Protein AF-0000000085047368 (afdb_homodimer)

Structure (mmCIF, N/CA/C/O backbone):
data_AF-0000000085047368-model_v1
#
loop_
_entity.id
_entity.type
_entity.pdbx_description
1 polymer Aminotransferase
#
loop_
_atom_site.group_PDB
_atom_site.id
_atom_site.type_symbol
_atom_site.label_atom_id
_atom_site.label_alt_id
_atom_site.label_comp_id
_atom_site.label_asym_id
_atom_site.label_entity_id
_atom_site.label_seq_id
_atom_site.pdbx_PDB_ins_code
_atom_site.Cartn_x
_atom_site.Cartn_y
_atom_site.Cartn_z
_atom_site.occupancy
_atom_site.B_iso_or_equiv
_atom_site.auth_seq_id
_atom_site.auth_comp_id
_atom_site.auth_asym_id
_atom_site.auth_atom_id
_atom_site.pdbx_PDB_model_num
ATOM 1 N N . MET A 1 1 ? -20.859 9.5 -13.32 1 80.94 1 MET A N 1
ATOM 2 C CA . MET A 1 1 ? -19.422 9.648 -13.117 1 80.94 1 MET A CA 1
ATOM 3 C C . MET A 1 1 ? -18.641 8.758 -14.078 1 80.94 1 MET A C 1
ATOM 5 O O . MET A 1 1 ? -19.016 7.613 -14.32 1 80.94 1 MET A O 1
ATOM 9 N N . LYS A 1 2 ? -17.719 9.336 -14.758 1 90.56 2 LYS A N 1
ATOM 10 C CA . LYS A 1 2 ? -16.875 8.586 -15.68 1 90.56 2 LYS A CA 1
ATOM 11 C C . LYS A 1 2 ? -15.555 8.203 -15.016 1 90.56 2 LYS A C 1
ATOM 13 O O . LYS A 1 2 ? -14.836 9.055 -14.492 1 90.56 2 LYS A O 1
ATOM 18 N N . LEU A 1 3 ? -15.25 6.84 -14.969 1 94.88 3 LEU A N 1
ATOM 19 C CA . LEU A 1 3 ? -14.023 6.32 -14.375 1 94.88 3 LEU A CA 1
ATOM 20 C C . LEU A 1 3 ? -12.844 6.461 -15.336 1 94.88 3 LEU A C 1
ATOM 22 O O . LEU A 1 3 ? -13.039 6.602 -16.547 1 94.88 3 LEU A O 1
ATOM 26 N N . ALA A 1 4 ? -11.68 6.453 -14.789 1 95.88 4 ALA A N 1
ATOM 27 C CA . ALA A 1 4 ? -10.453 6.543 -15.578 1 95.88 4 ALA A CA 1
ATOM 28 C C . ALA A 1 4 ? -10.328 5.352 -16.531 1 95.88 4 ALA A C 1
ATOM 30 O O . ALA A 1 4 ? -10.727 4.238 -16.188 1 95.88 4 ALA A O 1
ATOM 31 N N . GLN A 1 5 ? -9.656 5.547 -17.641 1 92.38 5 GLN A N 1
ATOM 32 C CA . GLN A 1 5 ? -9.469 4.52 -18.656 1 92.38 5 GLN A CA 1
ATOM 33 C C . GLN A 1 5 ? -8.625 3.367 -18.109 1 92.38 5 GLN A C 1
ATOM 35 O O . GLN A 1 5 ? -8.883 2.203 -18.438 1 92.38 5 GLN A O 1
ATOM 40 N N . ARG A 1 6 ? -7.66 3.645 -17.312 1 91.88 6 ARG A N 1
ATOM 41 C CA . ARG A 1 6 ? -6.703 2.641 -16.859 1 91.88 6 ARG A CA 1
ATOM 42 C C . ARG A 1 6 ? -7.383 1.595 -15.984 1 91.88 6 ARG A C 1
ATOM 44 O O . ARG A 1 6 ? -6.938 0.448 -15.914 1 91.88 6 ARG A O 1
ATOM 51 N N . VAL A 1 7 ? -8.469 1.941 -15.281 1 90.38 7 VAL A N 1
ATOM 52 C CA . VAL A 1 7 ? -9.117 0.972 -14.406 1 90.38 7 VAL A CA 1
ATOM 53 C C . VAL A 1 7 ? -10.227 0.249 -15.164 1 90.38 7 VAL A C 1
ATOM 55 O O . VAL A 1 7 ? -10.656 -0.836 -14.766 1 90.38 7 VAL A O 1
ATOM 58 N N . SER A 1 8 ? -10.688 0.859 -16.188 1 86.69 8 SER A N 1
ATOM 59 C CA . SER A 1 8 ? -11.711 0.231 -17.016 1 86.69 8 SER A CA 1
ATOM 60 C C . SER A 1 8 ? -11.148 -0.942 -17.812 1 86.69 8 SER A C 1
ATOM 62 O O . SER A 1 8 ? -11.891 -1.846 -18.203 1 86.69 8 SER A O 1
ATOM 64 N N . ALA A 1 9 ? -9.867 -0.998 -17.906 1 81.81 9 ALA A N 1
ATOM 65 C CA . ALA A 1 9 ? -9.211 -2.023 -18.703 1 81.81 9 ALA A CA 1
ATOM 66 C C . ALA A 1 9 ? -8.773 -3.201 -17.844 1 81.81 9 ALA A C 1
ATOM 68 O O . ALA A 1 9 ? -8.289 -4.215 -18.359 1 81.81 9 ALA A O 1
ATOM 69 N N . LEU A 1 10 ? -9.023 -3.121 -16.594 1 87.44 10 LEU A N 1
ATOM 70 C CA . LEU A 1 10 ? -8.531 -4.152 -15.688 1 87.44 10 LEU A CA 1
ATOM 71 C C . LEU A 1 10 ? -9.43 -5.387 -15.727 1 87.44 10 LEU A C 1
ATOM 73 O O . LEU A 1 10 ? -10.648 -5.266 -15.828 1 87.44 10 LEU A O 1
ATOM 77 N N . THR A 1 11 ? -8.742 -6.516 -15.758 1 83.81 11 THR A N 1
ATOM 78 C CA . THR A 1 11 ? -9.438 -7.781 -15.547 1 83.81 11 THR A CA 1
ATOM 79 C C . THR A 1 11 ? -9.344 -8.219 -14.094 1 83.81 11 THR A C 1
ATOM 81 O O . THR A 1 11 ? -8.258 -8.227 -13.508 1 83.81 11 THR A O 1
ATOM 84 N N . PRO A 1 12 ? -10.492 -8.547 -13.586 1 80.81 12 PRO A N 1
ATOM 85 C CA . PRO A 1 12 ? -10.43 -9.031 -12.203 1 80.81 12 PRO A CA 1
ATOM 86 C C . PRO A 1 12 ? -9.531 -10.258 -12.062 1 80.81 12 PRO A C 1
ATOM 88 O O . PRO A 1 12 ? -9.414 -11.062 -12.992 1 80.81 12 PRO A O 1
ATOM 91 N N . SER A 1 13 ? -8.945 -10.391 -10.914 1 81.88 13 SER A N 1
ATOM 92 C CA . SER A 1 13 ? -8.07 -11.523 -10.656 1 81.88 13 SER A CA 1
ATOM 93 C C . SER A 1 13 ? -8.844 -12.836 -10.656 1 81.88 13 SER A C 1
ATOM 95 O O . SER A 1 13 ? -9.727 -13.047 -9.828 1 81.88 13 SER A O 1
ATOM 97 N N . THR A 1 14 ? -8.445 -13.703 -11.477 1 82.38 14 THR A N 1
ATOM 98 C CA . THR A 1 14 ? -9.102 -15 -11.594 1 82.38 14 THR A CA 1
ATOM 99 C C . THR A 1 14 ? -8.898 -15.82 -10.32 1 82.38 14 THR A C 1
ATOM 101 O O . THR A 1 14 ? -9.812 -16.516 -9.875 1 82.38 14 THR A O 1
ATOM 104 N N . THR A 1 15 ? -7.758 -15.719 -9.758 1 83.69 15 THR A N 1
ATOM 105 C CA . THR A 1 15 ? -7.438 -16.469 -8.547 1 83.69 15 THR A CA 1
ATOM 106 C C . THR A 1 15 ? -8.289 -16 -7.375 1 83.69 15 THR A C 1
ATOM 108 O O . THR A 1 15 ? -8.859 -16.828 -6.648 1 83.69 15 THR A O 1
ATOM 111 N N . LEU A 1 16 ? -8.406 -14.75 -7.316 1 75.19 16 LEU A N 1
ATOM 112 C CA . LEU A 1 16 ? -9.188 -14.211 -6.211 1 75.19 16 LEU A CA 1
ATOM 113 C C . LEU A 1 16 ? -10.672 -14.492 -6.398 1 75.19 16 LEU A C 1
ATOM 115 O O . LEU A 1 16 ? -11.375 -14.781 -5.434 1 75.19 16 LEU A O 1
ATOM 119 N N . ALA A 1 17 ? -11.117 -14.516 -7.633 1 75.19 17 ALA A N 1
ATOM 120 C CA . ALA A 1 17 ? -12.516 -14.797 -7.949 1 75.19 17 ALA A CA 1
ATOM 121 C C . ALA A 1 17 ? -12.891 -16.234 -7.594 1 75.19 17 ALA A C 1
ATOM 123 O O . ALA A 1 17 ? -13.953 -16.484 -7.016 1 75.19 17 ALA A O 1
ATOM 124 N N . ILE A 1 18 ? -12.016 -17.109 -7.832 1 81.88 18 ILE A N 1
ATOM 125 C CA . ILE A 1 18 ? -12.266 -18.516 -7.582 1 81.88 18 ILE A CA 1
ATOM 126 C C . ILE A 1 18 ? -12.234 -18.797 -6.082 1 81.88 18 ILE A C 1
ATOM 128 O O . ILE A 1 18 ? -13.047 -19.562 -5.562 1 81.88 18 ILE A O 1
ATOM 132 N N . THR A 1 19 ? -11.273 -18.125 -5.461 1 81.19 19 THR A N 1
ATOM 133 C CA . THR A 1 19 ? -11.156 -18.281 -4.016 1 81.19 19 THR A CA 1
ATOM 134 C C . THR A 1 19 ? -12.391 -17.734 -3.311 1 81.19 19 THR A C 1
ATOM 136 O O . THR A 1 19 ? -12.906 -18.344 -2.377 1 81.19 19 THR A O 1
ATOM 139 N N . ALA A 1 20 ? -12.859 -16.625 -3.777 1 74.25 20 ALA A N 1
ATOM 140 C CA . ALA A 1 20 ? -14.062 -16.016 -3.211 1 74.25 20 ALA A CA 1
ATOM 141 C C . ALA A 1 20 ? -15.281 -16.906 -3.445 1 74.25 20 ALA A C 1
ATOM 143 O O . ALA A 1 20 ? -16.109 -17.078 -2.551 1 74.25 20 ALA A O 1
ATOM 144 N N . LYS A 1 21 ? -15.367 -17.453 -4.602 1 82.94 21 LYS A N 1
ATOM 145 C CA . LYS A 1 21 ? -16.484 -18.344 -4.941 1 82.94 21 LYS A CA 1
ATOM 146 C C . LYS A 1 21 ? -16.469 -19.594 -4.078 1 82.94 21 LYS A C 1
ATOM 148 O O . LYS A 1 21 ? -17.516 -20.047 -3.6 1 82.94 21 LYS A O 1
ATOM 153 N N . ALA A 1 22 ? -15.312 -20.156 -3.908 1 88.56 22 ALA A N 1
ATOM 154 C CA . ALA A 1 22 ? -15.164 -21.344 -3.064 1 88.56 22 ALA A CA 1
ATOM 155 C C . ALA A 1 22 ? -15.594 -21.047 -1.631 1 88.56 22 ALA A C 1
ATOM 157 O O . ALA A 1 22 ? -16.297 -21.859 -1.007 1 88.56 22 ALA A O 1
ATOM 158 N N . LYS A 1 23 ? -15.227 -19.953 -1.123 1 82.31 23 LYS A N 1
ATOM 159 C CA . LYS A 1 23 ? -15.594 -19.547 0.233 1 82.31 23 LYS A CA 1
ATOM 160 C C . LYS A 1 23 ? -17.094 -19.344 0.363 1 82.31 23 LYS A C 1
ATOM 162 O O . LYS A 1 23 ? -17.703 -19.75 1.361 1 82.31 23 LYS A O 1
ATOM 167 N N . GLU A 1 24 ? -17.656 -18.719 -0.62 1 84.44 24 GLU A N 1
ATOM 168 C CA . GLU A 1 24 ? -19.094 -18.516 -0.644 1 84.44 24 GLU A CA 1
ATOM 169 C C . GLU A 1 24 ? -19.844 -19.844 -0.607 1 84.44 24 GLU A C 1
ATOM 171 O O . GLU A 1 24 ? -20.828 -20 0.126 1 84.44 24 GLU A O 1
ATOM 176 N N . LEU A 1 25 ? -19.453 -20.781 -1.357 1 91.38 25 LEU A N 1
ATOM 177 C CA . LEU A 1 25 ? -20.078 -22.094 -1.414 1 91.38 25 LEU A CA 1
ATOM 178 C C . LEU A 1 25 ? -19.938 -22.828 -0.083 1 91.38 25 LEU A C 1
ATOM 180 O O . LEU A 1 25 ? -20.875 -23.484 0.376 1 91.38 25 LEU A O 1
ATOM 184 N N . LYS A 1 26 ? -18.797 -22.641 0.498 1 91.56 26 LYS A N 1
ATOM 185 C CA . LYS A 1 26 ? -18.578 -23.234 1.817 1 91.56 26 LYS A CA 1
ATOM 186 C C . LYS A 1 26 ? -19.531 -22.625 2.844 1 91.56 26 LYS A C 1
ATOM 188 O O . LYS A 1 26 ? -20.094 -23.344 3.68 1 91.56 26 LYS A O 1
ATOM 193 N N . GLU A 1 27 ? -19.688 -21.391 2.795 1 87.5 27 GLU A N 1
ATOM 194 C CA . GLU A 1 27 ? -20.594 -20.688 3.707 1 87.5 27 GLU A CA 1
ATOM 195 C C . GLU A 1 27 ? -22.047 -21.125 3.496 1 87.5 27 GLU A C 1
ATOM 197 O O . GLU A 1 27 ? -22.844 -21.109 4.434 1 87.5 27 GLU A O 1
ATOM 202 N N . GLN A 1 28 ? -22.359 -21.562 2.301 1 91.62 28 GLN A N 1
ATOM 203 C CA . GLN A 1 28 ? -23.688 -22.062 1.969 1 91.62 28 GLN A CA 1
ATOM 204 C C . GLN A 1 28 ? -23.859 -23.516 2.396 1 91.62 28 GLN A C 1
ATOM 206 O O . GLN A 1 28 ? -24.953 -24.094 2.246 1 91.62 28 GLN A O 1
ATOM 211 N N . GLY A 1 29 ? -22.797 -24.125 2.867 1 93.25 29 GLY A N 1
ATOM 212 C CA . GLY A 1 29 ? -22.906 -25.453 3.438 1 93.25 29 GLY A CA 1
ATOM 213 C C . GLY A 1 29 ? -22.391 -26.547 2.514 1 93.25 29 GLY A C 1
ATOM 214 O O . GLY A 1 29 ? -22.484 -27.734 2.834 1 93.25 29 GLY A O 1
ATOM 215 N N . HIS A 1 30 ? -21.812 -26.141 1.427 1 95.06 30 HIS A N 1
ATOM 216 C CA . HIS A 1 30 ? -21.281 -27.141 0.499 1 95.06 30 HIS A CA 1
ATOM 217 C C . HIS A 1 30 ? -19.891 -27.609 0.919 1 95.06 30 HIS A C 1
ATOM 219 O O . HIS A 1 30 ? -19.125 -26.844 1.495 1 95.06 30 HIS A O 1
ATOM 225 N N . ASP A 1 31 ? -19.594 -28.844 0.654 1 96.06 31 ASP A N 1
ATOM 226 C CA . ASP A 1 31 ? -18.281 -29.422 0.926 1 96.06 31 ASP A CA 1
ATOM 227 C C . ASP A 1 31 ? -17.312 -29.125 -0.219 1 96.06 31 ASP A C 1
ATOM 229 O O . ASP A 1 31 ? -16.891 -30.047 -0.923 1 96.06 31 ASP A O 1
ATOM 233 N N . VAL A 1 32 ? -16.953 -27.938 -0.304 1 97 32 VAL A N 1
ATOM 234 C CA . VAL A 1 32 ? -16.094 -27.484 -1.394 1 97 32 VAL A CA 1
ATOM 235 C C . VAL A 1 32 ? -14.625 -27.625 -0.982 1 97 32 VAL A C 1
ATOM 237 O O . VAL A 1 32 ? -14.258 -27.312 0.149 1 97 32 VAL A O 1
ATOM 240 N N . ILE A 1 33 ? -13.812 -28.219 -1.812 1 97.12 33 ILE A N 1
ATOM 241 C CA . ILE A 1 33 ? -12.359 -28.219 -1.652 1 97.12 33 ILE A CA 1
ATOM 242 C C . ILE A 1 33 ? -11.742 -27.172 -2.574 1 97.12 33 ILE A C 1
ATOM 244 O O . ILE A 1 33 ? -11.781 -27.312 -3.799 1 97.12 33 ILE A O 1
ATOM 248 N N . GLY A 1 34 ? -11.242 -26.109 -1.941 1 95.25 34 GLY A N 1
ATOM 249 C CA . GLY A 1 34 ? -10.594 -25.047 -2.703 1 95.25 34 GLY A CA 1
ATOM 250 C C . GLY A 1 34 ? -9.102 -25.281 -2.891 1 95.25 34 GLY A C 1
ATOM 251 O O . GLY A 1 34 ? -8.359 -25.406 -1.915 1 95.25 34 GLY A O 1
ATOM 252 N N . LEU A 1 35 ? -8.672 -25.344 -4.133 1 96.25 35 LEU A N 1
ATOM 253 C CA . LEU A 1 35 ? -7.258 -25.531 -4.434 1 96.25 35 LEU A CA 1
ATOM 254 C C . LEU A 1 35 ? -6.691 -24.328 -5.168 1 96.25 35 LEU A C 1
ATOM 256 O O . LEU A 1 35 ? -5.715 -24.438 -5.91 1 96.25 35 LEU A O 1
ATOM 260 N N . GLY A 1 36 ? -7.363 -23.156 -5.023 1 93.06 36 GLY A N 1
ATOM 261 C CA . GLY A 1 36 ? -6.953 -21.953 -5.738 1 93.06 36 GLY A CA 1
ATOM 262 C C . GLY A 1 36 ? -6.043 -21.062 -4.918 1 93.06 36 GLY A C 1
ATOM 263 O O . GLY A 1 36 ? -5.547 -20.047 -5.418 1 93.06 36 GLY A O 1
ATOM 264 N N . ALA A 1 37 ? -5.711 -21.484 -3.727 1 87.12 37 ALA A N 1
ATOM 265 C CA . ALA A 1 37 ? -4.977 -20.625 -2.809 1 87.12 37 ALA A CA 1
ATOM 266 C C . ALA A 1 37 ? -3.564 -20.359 -3.322 1 87.12 37 ALA A C 1
ATOM 268 O O . ALA A 1 37 ? -2.896 -21.266 -3.828 1 87.12 37 ALA A O 1
ATOM 269 N N . GLY A 1 38 ? -3.113 -19.094 -3.236 1 91.69 38 GLY A N 1
ATOM 270 C CA . GLY A 1 38 ? -1.75 -18.719 -3.582 1 91.69 38 GLY A CA 1
ATOM 271 C C . GLY A 1 38 ? -0.891 -18.406 -2.371 1 91.69 38 GLY A C 1
ATOM 272 O O . GLY A 1 38 ? -0.068 -17.484 -2.406 1 91.69 38 GLY A O 1
ATOM 273 N N . GLU A 1 39 ? -1.154 -19.094 -1.261 1 95.25 39 GLU A N 1
ATOM 274 C CA . GLU A 1 39 ? -0.417 -18.844 -0.026 1 95.25 39 GLU A CA 1
ATOM 275 C C . GLU A 1 39 ? -0.253 -20.125 0.787 1 95.25 39 GLU A C 1
ATOM 277 O O . GLU A 1 39 ? -1.069 -21.031 0.682 1 95.25 39 GLU A O 1
ATOM 282 N N . PRO A 1 40 ? 0.847 -20.219 1.583 1 97.5 40 PRO A N 1
ATOM 283 C CA . PRO A 1 40 ? 1.021 -21.391 2.461 1 97.5 40 PRO A CA 1
ATOM 284 C C . PRO A 1 40 ? -0.142 -21.562 3.434 1 97.5 40 PRO A C 1
ATOM 286 O O . PRO A 1 40 ? -0.746 -20.594 3.871 1 97.5 40 PRO A O 1
ATOM 289 N N . ASP A 1 41 ? -0.42 -22.812 3.768 1 96.12 41 ASP A N 1
ATOM 290 C CA . ASP A 1 41 ? -1.512 -23.094 4.695 1 96.12 41 ASP A CA 1
ATOM 291 C C . ASP A 1 41 ? -1.011 -23.125 6.137 1 96.12 41 ASP A C 1
ATOM 293 O O . ASP A 1 41 ? -1.784 -23.391 7.062 1 96.12 41 ASP A O 1
ATOM 297 N N . PHE A 1 42 ? 0.292 -22.891 6.375 1 97.19 42 PHE A N 1
ATOM 298 C CA . PHE A 1 42 ? 0.877 -22.797 7.707 1 97.19 42 PHE A CA 1
ATOM 299 C C . PHE A 1 42 ? 0.634 -21.422 8.312 1 97.19 42 PHE A C 1
ATOM 301 O O . PHE A 1 42 ? 0.514 -20.438 7.582 1 97.19 42 PHE A O 1
ATOM 308 N N . ASN A 1 43 ? 0.504 -21.391 9.641 1 97.56 43 ASN A N 1
ATOM 309 C CA . ASN A 1 43 ? 0.565 -20.078 10.273 1 97.56 43 ASN A CA 1
ATOM 310 C C . ASN A 1 43 ? 1.982 -19.516 10.266 1 97.56 43 ASN A C 1
ATOM 312 O O . ASN A 1 43 ? 2.943 -20.25 10.023 1 97.56 43 ASN A O 1
ATOM 316 N N . THR A 1 44 ? 2.09 -18.234 10.414 1 98.75 44 THR A N 1
ATOM 317 C CA . THR A 1 44 ? 3.398 -17.609 10.562 1 98.75 44 THR A CA 1
ATOM 318 C C . THR A 1 44 ? 4.133 -18.172 11.773 1 98.75 44 THR A C 1
ATOM 320 O O . THR A 1 44 ? 3.533 -18.375 12.828 1 98.75 44 THR A O 1
ATOM 323 N N . PRO A 1 45 ? 5.41 -18.484 11.617 1 98.75 45 PRO A N 1
ATOM 324 C CA . PRO A 1 45 ? 6.176 -18.984 12.758 1 98.75 45 PRO A CA 1
ATOM 325 C C . PRO A 1 45 ? 6.07 -18.078 13.984 1 98.75 45 PRO A C 1
ATOM 327 O O . PRO A 1 45 ? 6.086 -16.844 13.852 1 98.75 45 PRO A O 1
ATOM 330 N N . GLN A 1 46 ? 6.055 -18.672 15.148 1 98.44 46 GLN A N 1
ATOM 331 C CA . GLN A 1 46 ? 5.773 -17.984 16.406 1 98.44 46 GLN A CA 1
ATOM 332 C C . GLN A 1 46 ? 6.828 -16.922 16.688 1 98.44 46 GLN A C 1
ATOM 334 O O . GLN A 1 46 ? 6.512 -15.852 17.219 1 98.44 46 GLN A O 1
ATOM 339 N N . TYR A 1 47 ? 8.109 -17.172 16.406 1 98.69 47 TYR A N 1
ATOM 340 C CA . TYR A 1 47 ? 9.172 -16.234 16.734 1 98.69 47 TYR A CA 1
ATOM 341 C C . TYR A 1 47 ? 8.992 -14.93 15.953 1 98.69 47 TYR A C 1
ATOM 343 O O . TYR A 1 47 ? 9.398 -13.867 16.422 1 98.69 47 TYR A O 1
ATOM 351 N N . ILE A 1 48 ? 8.438 -14.992 14.766 1 98.88 48 ILE A N 1
ATOM 352 C CA . ILE A 1 48 ? 8.141 -13.805 13.969 1 98.88 48 ILE A CA 1
ATOM 353 C C . ILE A 1 48 ? 6.996 -13.023 14.609 1 98.88 48 ILE A C 1
ATOM 355 O O . ILE A 1 48 ? 7.07 -11.797 14.742 1 98.88 48 ILE A O 1
ATOM 359 N N . ILE A 1 49 ? 5.902 -13.742 15.016 1 98.88 49 ILE A N 1
ATOM 360 C CA . ILE A 1 49 ? 4.781 -13.125 15.711 1 98.88 49 ILE A CA 1
ATOM 361 C C . ILE A 1 49 ? 5.273 -12.438 16.984 1 98.88 49 ILE A C 1
ATOM 363 O O . ILE A 1 49 ? 4.926 -11.289 17.25 1 98.88 49 ILE A O 1
ATOM 367 N N . ASP A 1 50 ? 6.188 -13.102 17.734 1 98.75 50 ASP A N 1
ATOM 368 C CA . ASP A 1 50 ? 6.727 -12.562 18.984 1 98.75 50 ASP A CA 1
ATOM 369 C C . ASP A 1 50 ? 7.48 -11.258 18.734 1 98.75 50 ASP A C 1
ATOM 371 O O . ASP A 1 50 ? 7.379 -10.32 19.516 1 98.75 50 ASP A O 1
ATOM 375 N N . ALA A 1 51 ? 8.25 -11.188 17.672 1 98.88 51 ALA A N 1
ATOM 376 C CA . ALA A 1 51 ? 9.016 -9.992 17.344 1 98.88 51 ALA A CA 1
ATOM 377 C C . ALA A 1 51 ? 8.086 -8.82 17.031 1 98.88 51 ALA A C 1
ATOM 379 O O . ALA A 1 51 ? 8.352 -7.684 17.438 1 98.88 51 ALA A O 1
ATOM 380 N N . ALA A 1 52 ? 7.051 -9.07 16.312 1 98.88 52 ALA A N 1
ATOM 381 C CA . ALA A 1 52 ? 6.07 -8.031 15.992 1 98.88 52 ALA A CA 1
ATOM 382 C C . ALA A 1 52 ? 5.383 -7.523 17.25 1 98.88 52 ALA A C 1
ATOM 384 O O . ALA A 1 52 ? 5.207 -6.312 17.438 1 98.88 52 ALA A O 1
ATOM 385 N N . VAL A 1 53 ? 4.953 -8.469 18.125 1 98.81 53 VAL A N 1
ATOM 386 C CA . VAL A 1 53 ? 4.281 -8.117 19.375 1 98.81 53 VAL A CA 1
ATOM 387 C C . VAL A 1 53 ? 5.199 -7.246 20.219 1 98.81 53 VAL A C 1
ATOM 389 O O . VAL A 1 53 ? 4.777 -6.207 20.734 1 98.81 53 VAL A O 1
ATOM 392 N N . ARG A 1 54 ? 6.461 -7.621 20.344 1 98.69 54 ARG A N 1
ATOM 393 C CA . ARG A 1 54 ? 7.438 -6.859 21.125 1 98.69 54 ARG A CA 1
ATOM 394 C C . ARG A 1 54 ? 7.57 -5.438 20.578 1 98.69 54 ARG A C 1
ATOM 396 O O . ARG A 1 54 ? 7.641 -4.48 21.359 1 98.69 54 ARG A O 1
ATOM 403 N N . SER A 1 55 ? 7.609 -5.32 19.266 1 98.81 55 SER A N 1
ATOM 404 C CA . SER A 1 55 ? 7.75 -4 18.672 1 98.81 55 SER A CA 1
ATOM 405 C C . SER A 1 55 ? 6.586 -3.09 19.047 1 98.81 55 SER A C 1
ATOM 407 O O . SER A 1 55 ? 6.789 -1.918 19.375 1 98.81 55 SER A O 1
ATOM 409 N N . MET A 1 56 ? 5.344 -3.576 18.969 1 98.69 56 MET A N 1
ATOM 410 C CA . MET A 1 56 ? 4.176 -2.771 19.312 1 98.69 56 MET A CA 1
ATOM 411 C C . MET A 1 56 ? 4.191 -2.375 20.781 1 98.69 56 MET A C 1
ATOM 413 O O . MET A 1 56 ? 3.881 -1.233 21.125 1 98.69 56 MET A O 1
ATOM 417 N N . GLU A 1 57 ? 4.613 -3.318 21.641 1 97.94 57 GLU A N 1
ATOM 418 C CA . GLU A 1 57 ? 4.668 -3.072 23.078 1 97.94 57 GLU A CA 1
ATOM 419 C C . GLU A 1 57 ? 5.742 -2.039 23.406 1 97.94 57 GLU A C 1
ATOM 421 O O . GLU A 1 57 ? 5.578 -1.259 24.359 1 97.94 57 GLU A O 1
ATOM 426 N N . GLU A 1 58 ? 6.773 -2.043 22.609 1 98.06 58 GLU A N 1
ATOM 427 C CA . GLU A 1 58 ? 7.879 -1.112 22.844 1 98.06 58 GLU A CA 1
ATOM 428 C C . GLU A 1 58 ? 7.574 0.255 22.234 1 98.06 58 GLU A C 1
ATOM 430 O O . GLU A 1 58 ? 8.391 1.174 22.312 1 98.06 58 GLU A O 1
ATOM 435 N N . GLY A 1 59 ? 6.453 0.411 21.578 1 97.62 59 GLY A N 1
ATOM 436 C CA . GLY A 1 59 ? 6.016 1.718 21.109 1 97.62 59 GLY A CA 1
ATOM 437 C C . GLY A 1 59 ? 6.316 1.957 19.656 1 97.62 59 GLY A C 1
ATOM 438 O O . GLY A 1 59 ? 6.141 3.07 19.141 1 97.62 59 GLY A O 1
ATOM 439 N N . HIS A 1 60 ? 6.789 0.933 18.906 1 97.88 60 HIS A N 1
ATOM 440 C CA . HIS A 1 60 ? 7.031 1.061 17.469 1 97.88 60 HIS A CA 1
ATOM 441 C C . HIS A 1 60 ? 5.742 0.885 16.672 1 97.88 60 HIS A C 1
ATOM 443 O O . HIS A 1 60 ? 5.605 -0.076 15.914 1 97.88 60 HIS A O 1
ATOM 449 N N . THR A 1 61 ? 4.828 1.818 16.812 1 98.19 61 THR A N 1
ATOM 450 C CA . THR A 1 61 ? 3.52 1.778 16.156 1 98.19 61 THR A CA 1
ATOM 451 C C . THR A 1 61 ? 3.326 2.99 15.258 1 98.19 61 THR A C 1
ATOM 453 O O . THR A 1 61 ? 2.215 3.252 14.789 1 98.19 61 THR A O 1
ATOM 456 N N . LYS A 1 62 ? 4.383 3.768 14.969 1 96.62 62 LYS A N 1
ATOM 457 C CA . LYS A 1 62 ? 4.332 5.039 14.258 1 96.62 62 LYS A CA 1
ATOM 458 C C . LYS A 1 62 ? 4.91 4.902 12.852 1 96.62 62 LYS A C 1
ATOM 460 O O . LYS A 1 62 ? 5.285 3.807 12.43 1 96.62 62 LYS A O 1
ATOM 465 N N . TYR A 1 63 ? 4.926 6.02 12.109 1 95.06 63 TYR A N 1
ATOM 466 C CA . TYR A 1 63 ? 5.5 6.031 10.766 1 95.06 63 TYR A CA 1
ATOM 467 C C . TYR A 1 63 ? 6.961 5.598 10.797 1 95.06 63 TYR A C 1
ATOM 469 O O . TYR A 1 63 ? 7.668 5.84 11.773 1 95.06 63 TYR A O 1
ATOM 477 N N . THR A 1 64 ? 7.414 4.977 9.812 1 94.94 64 THR A N 1
ATOM 478 C CA . THR A 1 64 ? 8.812 4.703 9.492 1 94.94 64 THR A CA 1
ATOM 479 C C . THR A 1 64 ? 9.172 5.266 8.125 1 94.94 64 THR A C 1
ATOM 481 O O . THR A 1 64 ? 8.32 5.809 7.422 1 94.94 64 THR A O 1
ATOM 484 N N . PRO A 1 65 ? 10.414 5.277 7.766 1 93.62 65 PRO A N 1
ATOM 485 C CA . PRO A 1 65 ? 10.734 5.684 6.395 1 93.62 65 PRO A CA 1
ATOM 486 C C . PRO A 1 65 ? 9.938 4.902 5.352 1 93.62 65 PRO A C 1
ATOM 488 O O . PRO A 1 65 ? 9.727 3.697 5.508 1 93.62 65 PRO A O 1
ATOM 491 N N . SER A 1 66 ? 9.531 5.539 4.277 1 94.81 66 SER A N 1
ATOM 492 C CA . SER A 1 66 ? 8.656 4.957 3.264 1 94.81 66 SER A CA 1
ATOM 493 C C . SER A 1 66 ? 9.32 3.758 2.59 1 94.81 66 SER A C 1
ATOM 495 O O . SER A 1 66 ? 8.633 2.816 2.18 1 94.81 66 SER A O 1
ATOM 497 N N . GLY A 1 67 ? 10.672 3.77 2.49 1 96.19 67 GLY A N 1
ATOM 498 C CA . GLY A 1 67 ? 11.391 2.686 1.839 1 96.19 67 GLY A CA 1
ATOM 499 C C . GLY A 1 67 ? 11.727 1.54 2.777 1 96.19 67 GLY A C 1
ATOM 500 O O . GLY A 1 67 ? 12.445 0.611 2.404 1 96.19 67 GLY A O 1
ATOM 501 N N . GLY A 1 68 ? 11.258 1.641 4.055 1 97.5 68 GLY A N 1
ATOM 502 C CA . GLY A 1 68 ? 11.5 0.588 5.027 1 97.5 68 GLY A CA 1
ATOM 503 C C . GLY A 1 68 ? 12.469 0.993 6.117 1 97.5 68 GLY A C 1
ATOM 504 O O . GLY A 1 68 ? 13.289 1.897 5.926 1 97.5 68 GLY A O 1
ATOM 505 N N . LEU A 1 69 ? 12.398 0.308 7.211 1 97.62 69 LEU A N 1
ATOM 506 C CA . LEU A 1 69 ? 13.312 0.512 8.336 1 97.62 69 LEU A CA 1
ATOM 507 C C . LEU A 1 69 ? 14.75 0.219 7.93 1 97.62 69 LEU A C 1
ATOM 509 O O . LEU A 1 69 ? 15.016 -0.76 7.227 1 97.62 69 LEU A O 1
ATOM 513 N N . PRO A 1 70 ? 15.688 1.071 8.406 1 96.88 70 PRO A N 1
ATOM 514 C CA . PRO A 1 70 ? 17.094 0.779 8.133 1 96.88 70 PRO A CA 1
ATOM 515 C C . PRO A 1 70 ? 17.5 -0.621 8.586 1 96.88 70 PRO A C 1
ATOM 517 O O . PRO A 1 70 ? 18.234 -1.316 7.867 1 96.88 70 PRO A O 1
ATOM 520 N N . ALA A 1 71 ? 17.016 -1.057 9.727 1 98.44 71 ALA A N 1
ATOM 521 C CA . ALA A 1 71 ? 17.328 -2.381 10.25 1 98.44 71 ALA A CA 1
ATOM 522 C C . ALA A 1 71 ? 16.812 -3.479 9.32 1 98.44 71 ALA A C 1
ATOM 524 O O . ALA A 1 71 ? 17.453 -4.527 9.18 1 98.44 71 ALA A O 1
ATOM 525 N N . LEU A 1 72 ? 15.648 -3.283 8.703 1 98.81 72 LEU A N 1
ATOM 526 C CA . LEU A 1 72 ? 15.109 -4.27 7.773 1 98.81 72 LEU A CA 1
ATOM 527 C C . LEU A 1 72 ? 15.922 -4.305 6.48 1 98.81 72 LEU A C 1
ATOM 529 O O . LEU A 1 72 ? 16.203 -5.379 5.949 1 98.81 72 LEU A O 1
ATOM 533 N N . LYS A 1 73 ? 16.266 -3.121 5.961 1 98.81 73 LYS A N 1
ATOM 534 C CA . LYS A 1 73 ? 17.141 -3.076 4.785 1 98.81 73 LYS A CA 1
ATOM 535 C C . LYS A 1 73 ? 18.438 -3.816 5.039 1 98.81 73 LYS A C 1
ATOM 537 O O . LYS A 1 73 ? 18.922 -4.547 4.172 1 98.81 73 LYS A O 1
ATOM 542 N N . LYS A 1 74 ? 19 -3.604 6.223 1 98.81 74 LYS A N 1
ATOM 543 C CA . LYS A 1 74 ? 20.234 -4.301 6.59 1 98.81 74 LYS A CA 1
ATOM 544 C C . LYS A 1 74 ? 20.016 -5.812 6.59 1 98.81 74 LYS A C 1
ATOM 546 O O . LYS A 1 74 ? 20.859 -6.559 6.082 1 98.81 74 LYS A O 1
ATOM 551 N N . ALA A 1 75 ? 18.938 -6.281 7.188 1 98.88 75 ALA A N 1
ATOM 552 C CA . ALA A 1 75 ? 18.625 -7.707 7.223 1 98.88 75 ALA A CA 1
ATOM 553 C C . ALA A 1 75 ? 18.5 -8.281 5.812 1 98.88 75 ALA A C 1
ATOM 555 O O . ALA A 1 75 ? 18.969 -9.383 5.539 1 98.88 75 ALA A O 1
ATOM 556 N N . VAL A 1 76 ? 17.875 -7.547 4.906 1 98.88 76 VAL A N 1
ATOM 557 C CA . VAL A 1 76 ? 17.688 -7.957 3.52 1 98.88 76 VAL A CA 1
ATOM 558 C C . VAL A 1 76 ? 19.047 -8.055 2.828 1 98.88 76 VAL A C 1
ATOM 560 O O . VAL A 1 76 ? 19.312 -9.023 2.107 1 98.88 76 VAL A O 1
ATOM 563 N N . ILE A 1 77 ? 19.875 -7.043 3.033 1 98.88 77 ILE A N 1
ATOM 564 C CA . ILE A 1 77 ? 21.203 -7.012 2.438 1 98.88 77 ILE A CA 1
ATOM 565 C C . ILE A 1 77 ? 22.016 -8.219 2.906 1 98.88 77 ILE A C 1
ATOM 567 O O . ILE A 1 77 ? 22.656 -8.898 2.1 1 98.88 77 ILE A O 1
ATOM 571 N N . GLU A 1 78 ? 21.984 -8.5 4.195 1 98.81 78 GLU A N 1
ATOM 572 C CA . GLU A 1 78 ? 22.703 -9.633 4.754 1 98.81 78 GLU A CA 1
ATOM 573 C C . GLU A 1 78 ? 22.172 -10.953 4.195 1 98.81 78 GLU A C 1
ATOM 575 O O . GLU A 1 78 ? 22.938 -11.867 3.914 1 98.81 78 GLU A O 1
ATOM 580 N N . LYS A 1 79 ? 20.891 -11.023 4.062 1 98.5 79 LYS A N 1
ATOM 581 C CA . LYS A 1 79 ? 20.281 -12.211 3.477 1 98.5 79 LYS A CA 1
ATOM 582 C C . LYS A 1 79 ? 20.797 -12.445 2.059 1 98.5 79 LYS A C 1
ATOM 584 O O . LYS A 1 79 ? 21.125 -13.578 1.688 1 98.5 79 LYS A O 1
ATOM 589 N N . PHE A 1 80 ? 20.891 -11.422 1.199 1 98.69 80 PHE A N 1
ATOM 590 C CA . PHE A 1 80 ? 21.406 -11.539 -0.158 1 98.69 80 PHE A CA 1
ATOM 591 C C . PHE A 1 80 ? 22.859 -12 -0.145 1 98.69 80 PHE A C 1
ATOM 593 O O . PHE A 1 80 ? 23.25 -12.828 -0.965 1 98.69 80 PHE A O 1
ATOM 600 N N . LYS A 1 81 ? 23.594 -11.461 0.766 1 98.5 81 LYS A N 1
ATOM 601 C CA . LYS A 1 81 ? 25 -11.836 0.882 1 98.5 81 LYS A CA 1
ATOM 602 C C . LYS A 1 81 ? 25.156 -13.297 1.276 1 98.5 81 LYS A C 1
ATOM 604 O O . LYS A 1 81 ? 25.922 -14.039 0.659 1 98.5 81 LYS A O 1
ATOM 609 N N . GLU A 1 82 ? 24.438 -13.711 2.236 1 97.75 82 GLU A N 1
ATOM 610 C CA . GLU A 1 82 ? 24.531 -15.07 2.766 1 97.75 82 GLU A CA 1
ATOM 611 C C . GLU A 1 82 ? 24.016 -16.094 1.759 1 97.75 82 GLU A C 1
ATOM 613 O O . GLU A 1 82 ? 24.656 -17.125 1.534 1 97.75 82 GLU A O 1
ATOM 618 N N . ASP A 1 83 ? 22.906 -15.797 1.16 1 97.06 83 ASP A N 1
ATOM 619 C CA . ASP A 1 83 ? 22.219 -16.766 0.302 1 97.06 83 ASP A CA 1
ATOM 620 C C . ASP A 1 83 ? 22.875 -16.828 -1.074 1 97.06 83 ASP A C 1
ATOM 622 O O . ASP A 1 83 ? 22.984 -17.906 -1.664 1 97.06 83 ASP A O 1
ATOM 626 N N . GLN A 1 84 ? 23.281 -15.617 -1.588 1 97.19 84 GLN A N 1
ATOM 627 C CA . GLN A 1 84 ? 23.609 -15.57 -3.008 1 97.19 84 GLN A CA 1
ATOM 628 C C . GLN A 1 84 ? 24.969 -14.922 -3.232 1 97.19 84 GLN A C 1
ATOM 630 O O . GLN A 1 84 ? 25.438 -14.836 -4.367 1 97.19 84 GLN A O 1
ATOM 635 N N . GLY A 1 85 ? 25.609 -14.445 -2.191 1 97.69 85 GLY A N 1
ATOM 636 C CA . GLY A 1 85 ? 26.875 -13.766 -2.336 1 97.69 85 GLY A CA 1
ATOM 637 C C . GLY A 1 85 ? 26.75 -12.391 -2.98 1 97.69 85 GLY A C 1
ATOM 638 O O . GLY A 1 85 ? 27.703 -11.898 -3.594 1 97.69 85 GLY A O 1
ATOM 639 N N . LEU A 1 86 ? 25.578 -11.82 -2.893 1 98.5 86 LEU A N 1
ATOM 640 C CA . LEU A 1 86 ? 25.312 -10.523 -3.51 1 98.5 86 LEU A CA 1
ATOM 641 C C . LEU A 1 86 ? 25.469 -9.391 -2.496 1 98.5 86 LEU A C 1
ATOM 643 O O . LEU A 1 86 ? 24.953 -9.484 -1.38 1 98.5 86 LEU A O 1
ATOM 647 N N . ASP A 1 87 ? 26.141 -8.352 -2.885 1 98 87 ASP A N 1
ATOM 648 C CA . ASP A 1 87 ? 26.312 -7.16 -2.057 1 98 87 ASP A CA 1
ATOM 649 C C . ASP A 1 87 ? 25.5 -5.992 -2.588 1 98 87 ASP A C 1
ATOM 651 O O . ASP A 1 87 ? 25.594 -5.633 -3.762 1 98 87 ASP A O 1
ATOM 655 N N . TYR A 1 88 ? 24.719 -5.453 -1.755 1 98.75 88 TYR A N 1
ATOM 656 C CA . TYR A 1 88 ? 23.938 -4.277 -2.084 1 98.75 88 TYR A CA 1
ATOM 657 C C . TYR A 1 88 ? 24.141 -3.17 -1.059 1 98.75 88 TYR A C 1
ATOM 659 O O . TYR A 1 88 ? 24.438 -3.443 0.109 1 98.75 88 TYR A O 1
ATOM 667 N N . ALA A 1 89 ? 24.078 -1.904 -1.489 1 98.75 89 ALA A N 1
ATOM 668 C CA . ALA A 1 89 ? 24.016 -0.756 -0.589 1 98.75 89 ALA A CA 1
ATOM 669 C C . ALA A 1 89 ? 22.594 -0.489 -0.141 1 98.75 89 ALA A C 1
ATOM 671 O O . ALA A 1 89 ? 21.641 -0.86 -0.833 1 98.75 89 ALA A O 1
ATOM 672 N N . PRO A 1 90 ? 22.422 0.145 1.015 1 98.38 90 PRO A N 1
ATOM 673 C CA . PRO A 1 90 ? 21.062 0.477 1.479 1 98.38 90 PRO A CA 1
ATOM 674 C C . PRO A 1 90 ? 20.266 1.259 0.443 1 98.38 90 PRO A C 1
ATOM 676 O O . PRO A 1 90 ? 19.047 1.074 0.332 1 98.38 90 PRO A O 1
ATOM 679 N N . SER A 1 91 ? 20.922 2.125 -0.337 1 98.12 91 SER A N 1
ATOM 680 C CA . SER A 1 91 ? 20.25 2.949 -1.342 1 98.12 91 SER A CA 1
ATOM 681 C C . SER A 1 91 ? 19.734 2.1 -2.496 1 98.12 91 SER A C 1
ATOM 683 O O . SER A 1 91 ? 18.969 2.58 -3.328 1 98.12 91 SER A O 1
ATOM 685 N N . GLU A 1 92 ? 20.109 0.793 -2.512 1 98.81 92 GLU A N 1
ATOM 686 C CA . GLU A 1 92 ? 19.703 -0.121 -3.574 1 98.81 92 GLU A CA 1
ATOM 687 C C . GLU A 1 92 ? 18.562 -1.022 -3.115 1 98.81 92 GLU A C 1
ATOM 689 O O . GLU A 1 92 ? 18.188 -1.967 -3.814 1 98.81 92 GLU A O 1
ATOM 694 N N . ILE A 1 93 ? 18.031 -0.74 -1.902 1 98.94 93 ILE A N 1
ATOM 695 C CA . ILE A 1 93 ? 16.969 -1.569 -1.327 1 98.94 93 ILE A CA 1
ATOM 696 C C . ILE A 1 93 ? 15.727 -0.722 -1.074 1 98.94 93 ILE A C 1
ATOM 698 O O . ILE A 1 93 ? 15.82 0.385 -0.541 1 98.94 93 ILE A O 1
ATOM 702 N N . ILE A 1 94 ? 14.586 -1.207 -1.476 1 98.88 94 ILE A N 1
ATOM 703 C CA . ILE A 1 94 ? 13.305 -0.667 -1.039 1 98.88 94 ILE A CA 1
ATOM 704 C C . ILE A 1 94 ? 12.445 -1.787 -0.451 1 98.88 94 ILE A C 1
ATOM 706 O O . ILE A 1 94 ? 12.461 -2.914 -0.951 1 98.88 94 ILE A O 1
ATOM 710 N N . VAL A 1 95 ? 11.812 -1.528 0.663 1 98.88 95 VAL A N 1
ATOM 711 C CA . VAL A 1 95 ? 10.797 -2.4 1.242 1 98.88 95 VAL A CA 1
ATOM 712 C C . VAL A 1 95 ? 9.414 -1.8 1.021 1 98.88 95 VAL A C 1
ATOM 714 O O . VAL A 1 95 ? 9.219 -0.59 1.172 1 98.88 95 VAL A O 1
ATOM 717 N N . GLY A 1 96 ? 8.469 -2.607 0.614 1 98.62 96 GLY A N 1
ATOM 718 C CA . GLY A 1 96 ? 7.113 -2.145 0.365 1 98.62 96 GLY A CA 1
ATOM 719 C C . GLY A 1 96 ? 6.051 -3.047 0.969 1 98.62 96 GLY A C 1
ATOM 720 O O . GLY A 1 96 ? 6.363 -3.914 1.79 1 98.62 96 GLY A O 1
ATOM 721 N N . THR A 1 97 ? 4.797 -2.795 0.611 1 98.5 97 THR A N 1
ATOM 722 C CA . THR A 1 97 ? 3.637 -3.518 1.12 1 98.5 97 THR A CA 1
ATOM 723 C C . THR A 1 97 ? 3.402 -4.797 0.32 1 98.5 97 THR A C 1
ATOM 725 O O . THR A 1 97 ? 2.371 -4.941 -0.341 1 98.5 97 THR A O 1
ATOM 728 N N . GLY A 1 98 ? 4.328 -5.691 0.437 1 98.44 98 GLY A N 1
ATOM 729 C CA . GLY A 1 98 ? 4.316 -6.922 -0.335 1 98.44 98 GLY A CA 1
ATOM 730 C C . GLY A 1 98 ? 5.051 -6.805 -1.657 1 98.44 98 GLY A C 1
ATOM 731 O O . GLY A 1 98 ? 5.281 -5.699 -2.148 1 98.44 98 GLY A O 1
ATOM 732 N N . ALA A 1 99 ? 5.402 -7.969 -2.215 1 98.69 99 ALA A N 1
ATOM 733 C CA . ALA A 1 99 ? 6.102 -7.996 -3.496 1 98.69 99 ALA A CA 1
ATOM 734 C C . ALA A 1 99 ? 5.219 -7.457 -4.617 1 98.69 99 ALA A C 1
ATOM 736 O O . ALA A 1 99 ? 5.715 -6.852 -5.57 1 98.69 99 ALA A O 1
ATOM 737 N N . LYS A 1 100 ? 3.871 -7.68 -4.547 1 98.31 100 LYS A N 1
ATOM 738 C CA . LYS A 1 100 ? 2.961 -7.113 -5.539 1 98.31 100 LYS A CA 1
ATOM 739 C C . LYS A 1 100 ? 3.115 -5.598 -5.625 1 98.31 100 LYS A C 1
ATOM 741 O O . LYS A 1 100 ? 3.17 -5.035 -6.719 1 98.31 100 LYS A O 1
ATOM 746 N N . HIS A 1 101 ? 3.186 -4.902 -4.461 1 98.81 101 HIS A N 1
ATOM 747 C CA . HIS A 1 101 ? 3.369 -3.459 -4.406 1 98.81 101 HIS A CA 1
ATOM 748 C C . HIS A 1 101 ? 4.715 -3.053 -5 1 98.81 101 HIS A C 1
ATOM 750 O O . HIS A 1 101 ? 4.824 -2.004 -5.641 1 98.81 101 HIS A O 1
ATOM 756 N N . ILE A 1 102 ? 5.707 -3.793 -4.738 1 98.94 102 ILE A N 1
ATOM 757 C CA . ILE A 1 102 ? 7.047 -3.535 -5.254 1 98.94 102 ILE A CA 1
ATOM 758 C C . ILE A 1 102 ? 7.023 -3.562 -6.781 1 98.94 102 ILE A C 1
ATOM 760 O O . ILE A 1 102 ? 7.547 -2.652 -7.434 1 98.94 102 I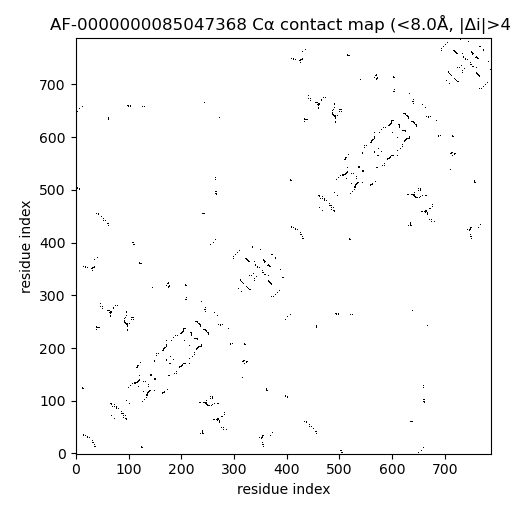LE A O 1
ATOM 764 N N . LEU A 1 103 ? 6.398 -4.59 -7.332 1 98.94 103 LEU A N 1
ATOM 765 C CA . LEU A 1 103 ? 6.293 -4.695 -8.781 1 98.94 103 LEU A CA 1
ATOM 766 C C . LEU A 1 103 ? 5.473 -3.541 -9.352 1 98.94 103 LEU A C 1
ATOM 768 O O . LEU A 1 103 ? 5.832 -2.971 -10.383 1 98.94 103 LEU A O 1
ATOM 772 N N . TYR A 1 104 ? 4.391 -3.24 -8.672 1 98.75 104 TYR A N 1
ATOM 773 C CA . TYR A 1 104 ? 3.557 -2.125 -9.109 1 98.75 104 TYR A CA 1
ATOM 774 C C . TYR A 1 104 ? 4.359 -0.831 -9.156 1 98.75 104 TYR A C 1
ATOM 776 O O . TYR A 1 104 ? 4.34 -0.12 -10.164 1 98.75 104 TYR A O 1
ATOM 784 N N . THR A 1 105 ? 5.066 -0.498 -8.062 1 98.56 105 THR A N 1
ATOM 785 C CA . THR A 1 105 ? 5.867 0.718 -7.977 1 98.56 105 THR A CA 1
ATOM 786 C C . THR A 1 105 ? 6.973 0.713 -9.031 1 98.56 105 THR A C 1
ATOM 788 O O . THR A 1 105 ? 7.297 1.755 -9.602 1 98.56 105 THR A O 1
ATOM 791 N N . LEU A 1 106 ? 7.531 -0.457 -9.273 1 98.88 106 LEU A N 1
ATOM 792 C CA . LEU A 1 106 ? 8.578 -0.598 -10.281 1 98.88 106 LEU A CA 1
ATOM 793 C C . LEU A 1 106 ? 8.062 -0.187 -11.656 1 98.88 106 LEU A C 1
ATOM 795 O O . LEU A 1 106 ? 8.688 0.635 -12.336 1 98.88 106 LEU A O 1
ATOM 799 N N . PHE A 1 107 ? 6.941 -0.718 -12.07 1 98.75 107 PHE A N 1
ATOM 800 C CA . PHE A 1 107 ? 6.434 -0.437 -13.406 1 98.75 107 PHE A CA 1
ATOM 801 C C . PHE A 1 107 ? 5.98 1.015 -13.516 1 98.75 107 PHE A C 1
ATOM 803 O O . PHE A 1 107 ? 6.156 1.646 -14.562 1 98.75 107 PHE A O 1
ATOM 810 N N . GLN A 1 108 ? 5.367 1.561 -12.422 1 98.31 108 GLN A N 1
ATOM 811 C CA . GLN A 1 108 ? 5.004 2.973 -12.414 1 98.31 108 GLN A CA 1
ATOM 812 C C . GLN A 1 108 ? 6.234 3.859 -12.594 1 98.31 108 GLN A C 1
ATOM 814 O O . GLN A 1 108 ? 6.16 4.914 -13.234 1 98.31 108 GLN A O 1
ATOM 819 N N . ALA A 1 109 ? 7.344 3.482 -12.031 1 98.38 109 ALA A N 1
ATOM 820 C CA . ALA A 1 109 ? 8.562 4.281 -12.055 1 98.38 109 ALA A CA 1
ATOM 821 C C . ALA A 1 109 ? 9.32 4.094 -13.375 1 98.38 109 ALA A C 1
ATOM 823 O O . ALA A 1 109 ? 10.133 4.938 -13.758 1 98.38 109 ALA A O 1
ATOM 824 N N . LEU A 1 110 ? 9.039 3.029 -14.102 1 98.38 110 LEU A N 1
ATOM 825 C CA . LEU A 1 110 ? 9.875 2.623 -15.227 1 98.38 110 LEU A CA 1
ATOM 826 C C . LEU A 1 110 ? 9.195 2.969 -16.547 1 98.38 110 LEU A C 1
ATOM 828 O O . LEU A 1 110 ? 9.875 3.287 -17.531 1 98.38 110 LEU A O 1
ATOM 832 N N . LEU A 1 111 ? 7.863 2.895 -16.625 1 98.06 111 LEU A N 1
ATOM 833 C CA . LEU A 1 111 ? 7.211 2.816 -17.938 1 98.06 111 LEU A CA 1
ATOM 834 C C . LEU A 1 111 ? 6.535 4.137 -18.281 1 98.06 111 LEU A C 1
ATOM 836 O O . LEU A 1 111 ? 5.961 4.793 -17.406 1 98.06 111 LEU A O 1
ATOM 840 N N . ASP A 1 112 ? 6.637 4.508 -19.469 1 96.44 112 ASP A N 1
ATOM 841 C CA . ASP A 1 112 ? 5.797 5.516 -20.109 1 96.44 112 ASP A CA 1
ATOM 842 C C . ASP A 1 112 ? 4.867 4.887 -21.141 1 96.44 112 ASP A C 1
ATOM 844 O O . ASP A 1 112 ? 4.902 3.672 -21.359 1 96.44 112 ASP A O 1
ATOM 848 N N . GLU A 1 113 ? 4.047 5.691 -21.719 1 93.75 113 GLU A N 1
ATOM 849 C CA . GLU A 1 113 ? 3.107 5.215 -22.719 1 93.75 113 GLU A CA 1
ATOM 850 C C . GLU A 1 113 ? 3.836 4.492 -23.859 1 93.75 113 GLU A C 1
ATOM 852 O O . GLU A 1 113 ? 4.863 4.969 -24.344 1 93.75 113 GLU A O 1
ATOM 857 N N . ALA A 1 114 ? 3.445 3.301 -24.188 1 93.69 114 ALA A N 1
ATOM 858 C CA . ALA A 1 114 ? 3.861 2.514 -25.344 1 93.69 114 ALA A CA 1
ATOM 859 C C . ALA A 1 114 ? 5.113 1.697 -25.031 1 93.69 114 ALA A C 1
ATOM 861 O O . ALA A 1 114 ? 5.527 0.856 -25.828 1 93.69 114 ALA A O 1
ATOM 862 N N . ASP A 1 115 ? 5.738 1.926 -23.828 1 98.25 115 ASP A N 1
ATOM 863 C CA . ASP A 1 115 ? 6.836 1.046 -23.438 1 98.25 115 ASP A CA 1
ATOM 864 C C . ASP A 1 115 ? 6.363 -0.401 -23.312 1 98.25 115 ASP A C 1
ATOM 866 O O . ASP A 1 115 ? 5.223 -0.659 -22.922 1 98.25 115 ASP A O 1
ATOM 870 N N . GLU A 1 116 ? 7.223 -1.313 -23.688 1 98.81 116 GLU A N 1
ATOM 871 C CA . GLU A 1 116 ? 6.863 -2.729 -23.719 1 98.81 116 GLU A CA 1
ATOM 872 C C . GLU A 1 116 ? 7.566 -3.498 -22.609 1 98.81 116 GLU A C 1
ATOM 874 O O . GLU A 1 116 ? 8.734 -3.238 -22.312 1 98.81 116 GLU A O 1
ATOM 879 N N . VAL A 1 117 ? 6.867 -4.363 -21.984 1 98.94 117 VAL A N 1
ATOM 880 C CA . VAL A 1 117 ? 7.434 -5.336 -21.047 1 98.94 117 VAL A CA 1
ATOM 881 C C . VAL A 1 117 ? 7.16 -6.754 -21.547 1 98.94 117 VAL A C 1
ATOM 883 O O . VAL A 1 117 ? 6.008 -7.117 -21.812 1 98.94 117 VAL A O 1
ATOM 886 N N . ILE A 1 118 ? 8.227 -7.539 -21.719 1 98.94 118 ILE A N 1
ATOM 887 C CA . ILE A 1 118 ? 8.094 -8.922 -22.156 1 98.94 118 ILE A CA 1
ATOM 888 C C . ILE A 1 118 ? 7.707 -9.805 -20.969 1 98.94 118 ILE A C 1
ATOM 890 O O . ILE A 1 118 ? 8.359 -9.766 -19.922 1 98.94 118 ILE A O 1
ATOM 894 N N . ILE A 1 119 ? 6.637 -10.578 -21.141 1 98.94 119 ILE A N 1
ATOM 895 C CA . ILE A 1 119 ? 6.086 -11.438 -20.094 1 98.94 119 ILE A CA 1
ATOM 896 C C . ILE A 1 119 ? 5.949 -12.867 -20.609 1 98.94 119 ILE A C 1
ATOM 898 O O . ILE A 1 119 ? 5.129 -13.133 -21.5 1 98.94 119 ILE A O 1
ATOM 902 N N . PRO A 1 120 ? 6.699 -13.781 -20.062 1 98.81 120 PRO A N 1
ATOM 903 C CA . PRO A 1 120 ? 6.504 -15.188 -20.422 1 98.81 120 PRO A CA 1
ATOM 904 C C . PRO A 1 120 ? 5.137 -15.711 -19.984 1 98.81 120 PRO A C 1
ATOM 906 O O . PRO A 1 120 ? 4.645 -15.367 -18.922 1 98.81 120 PRO A O 1
ATOM 909 N N . THR A 1 121 ? 4.465 -16.5 -20.781 1 98.44 121 THR A N 1
ATOM 910 C CA . THR A 1 121 ? 3.281 -17.266 -20.406 1 98.44 121 THR A CA 1
ATOM 911 C C . THR A 1 121 ? 3.635 -18.719 -20.156 1 98.44 121 THR A C 1
ATOM 913 O O . THR A 1 121 ? 4.461 -19.297 -20.859 1 98.44 121 THR A O 1
ATOM 916 N N . PRO A 1 122 ? 3.09 -19.344 -19.172 1 98.38 122 PRO A N 1
ATOM 917 C CA . PRO A 1 122 ? 2.1 -18.797 -18.25 1 98.38 122 PRO A CA 1
ATOM 918 C C . PRO A 1 122 ? 2.701 -17.797 -17.266 1 98.38 122 PRO A C 1
ATOM 920 O O . PRO A 1 122 ? 3.898 -17.859 -16.969 1 98.38 122 PRO A O 1
ATOM 923 N N . TYR A 1 123 ? 1.896 -16.828 -16.859 1 98.31 123 TYR A N 1
ATOM 924 C CA . TYR A 1 123 ? 2.355 -15.742 -16 1 98.31 123 TYR A CA 1
ATOM 925 C C . TYR A 1 123 ? 1.478 -15.625 -14.758 1 98.31 123 TYR A C 1
ATOM 927 O O . TYR A 1 123 ? 0.367 -16.156 -14.727 1 98.31 123 TYR A O 1
ATOM 935 N N . TRP A 1 124 ? 2.006 -15.016 -13.703 1 97.38 124 TRP A N 1
ATOM 936 C CA . TRP A 1 124 ? 1.187 -14.602 -12.57 1 97.38 124 TRP A CA 1
ATOM 937 C C . TRP A 1 124 ? 0.206 -13.508 -12.984 1 97.38 124 TRP A C 1
ATOM 939 O O . TRP A 1 124 ? 0.587 -12.539 -13.641 1 97.38 124 TRP A O 1
ATOM 949 N N . VAL A 1 125 ? -0.963 -13.477 -12.578 1 95.38 125 VAL A N 1
ATOM 950 C CA . VAL A 1 125 ? -2.139 -12.805 -13.125 1 95.38 125 VAL A CA 1
ATOM 951 C C . VAL A 1 125 ? -1.957 -11.297 -13.039 1 95.38 125 VAL A C 1
ATOM 953 O O . VAL A 1 125 ? -2.564 -10.547 -13.805 1 95.38 125 VAL A O 1
ATOM 956 N N . SER A 1 126 ? -1.108 -10.781 -12.172 1 96.62 126 SER A N 1
ATOM 957 C CA . SER A 1 126 ? -1.044 -9.336 -11.961 1 96.62 126 SER A CA 1
ATOM 958 C C . SER A 1 126 ? 0.007 -8.695 -12.859 1 96.62 126 SER A C 1
ATOM 960 O O . SER A 1 126 ? 0.028 -7.473 -13.016 1 96.62 126 SER A O 1
ATOM 962 N N . TYR A 1 127 ? 0.959 -9.438 -13.484 1 98.44 127 TYR A N 1
ATOM 963 C CA . TYR A 1 127 ? 2.023 -8.844 -14.281 1 98.44 127 TYR A CA 1
ATOM 964 C C . TYR A 1 127 ? 1.45 -7.984 -15.398 1 98.44 127 TYR A C 1
ATOM 966 O O . TYR A 1 127 ? 1.727 -6.785 -15.477 1 98.44 127 TYR A O 1
ATOM 974 N N . PRO A 1 128 ? 0.578 -8.602 -16.25 1 97.94 128 PRO A N 1
ATOM 975 C CA . PRO A 1 128 ? 0.077 -7.785 -17.359 1 97.94 128 PRO A CA 1
ATOM 976 C C . PRO A 1 128 ? -0.749 -6.59 -16.891 1 97.94 128 PRO A C 1
ATOM 978 O O . PRO A 1 128 ? -0.666 -5.508 -17.469 1 97.94 128 PRO A O 1
ATOM 981 N N . GLU A 1 129 ? -1.526 -6.789 -15.852 1 97.31 129 GLU A N 1
ATOM 982 C CA . GLU A 1 129 ? -2.391 -5.723 -15.359 1 97.31 129 GLU A CA 1
ATOM 983 C C . GLU A 1 129 ? -1.572 -4.551 -14.828 1 97.31 129 GLU A C 1
ATOM 985 O O . GLU A 1 129 ? -1.938 -3.389 -15.023 1 97.31 129 GLU A O 1
ATOM 990 N N . GLN A 1 130 ? -0.476 -4.832 -14.148 1 98.25 130 GLN A N 1
ATOM 991 C CA . GLN A 1 130 ? 0.372 -3.775 -13.609 1 98.25 130 GLN A CA 1
ATOM 992 C C . GLN A 1 130 ? 1.082 -3.014 -14.719 1 98.25 130 GLN A C 1
ATOM 994 O O . GLN A 1 130 ? 1.28 -1.802 -14.625 1 98.25 130 GLN A O 1
ATOM 999 N N . VAL A 1 131 ? 1.503 -3.719 -15.766 1 98.25 131 VAL A N 1
ATOM 1000 C CA . VAL A 1 131 ? 2.113 -3.076 -16.922 1 98.25 131 VAL A CA 1
ATOM 1001 C C . VAL A 1 131 ? 1.11 -2.127 -17.578 1 98.25 131 VAL A C 1
ATOM 1003 O O . VAL A 1 131 ? 1.437 -0.975 -17.875 1 98.25 131 VAL A O 1
ATOM 1006 N N . LYS A 1 132 ? -0.14 -2.596 -17.719 1 96.81 132 LYS A N 1
ATOM 1007 C CA . LYS A 1 132 ? -1.191 -1.777 -18.312 1 96.81 132 LYS A CA 1
ATOM 1008 C C . LYS A 1 132 ? -1.496 -0.556 -17.453 1 96.81 132 LYS A C 1
ATOM 1010 O O . LYS A 1 132 ? -1.665 0.55 -17.969 1 96.81 132 LYS A O 1
ATOM 1015 N N . LEU A 1 133 ? -1.551 -0.746 -16.188 1 96.56 133 LEU A N 1
ATOM 1016 C CA . LEU A 1 133 ? -1.852 0.333 -15.25 1 96.56 133 LEU A CA 1
ATOM 1017 C C . LEU A 1 133 ? -0.789 1.425 -15.32 1 96.56 133 LEU A C 1
ATOM 1019 O O . LEU A 1 133 ? -1.063 2.584 -15.008 1 96.56 133 LEU A O 1
ATOM 1023 N N . ALA A 1 134 ? 0.423 1.063 -15.711 1 96.69 134 ALA A N 1
ATOM 1024 C CA . ALA A 1 134 ? 1.519 2.021 -15.836 1 96.69 134 ALA A CA 1
ATOM 1025 C C . ALA A 1 134 ? 1.561 2.629 -17.234 1 96.69 134 ALA A C 1
ATOM 1027 O O . ALA A 1 134 ? 2.443 3.434 -17.547 1 96.69 134 ALA A O 1
ATOM 1028 N N . GLY A 1 135 ? 0.615 2.219 -18.125 1 94.88 135 GLY A N 1
ATOM 1029 C CA . GLY A 1 135 ? 0.547 2.75 -19.484 1 94.88 135 GLY A CA 1
ATOM 1030 C C . GLY A 1 135 ? 1.37 1.955 -20.484 1 94.88 135 GLY A C 1
ATOM 1031 O O . GLY A 1 135 ? 1.439 2.311 -21.656 1 94.88 135 GLY A O 1
ATOM 1032 N N . GLY A 1 136 ? 2.008 0.857 -19.969 1 97.25 136 GLY A N 1
ATOM 1033 C CA . GLY A 1 136 ? 2.826 0.027 -20.844 1 97.25 136 GLY A CA 1
ATOM 1034 C C . GLY A 1 136 ? 2.027 -1.025 -21.594 1 97.25 136 GLY A C 1
ATOM 1035 O O . GLY A 1 136 ? 0.809 -1.116 -21.438 1 97.25 136 GLY A O 1
ATOM 1036 N N . GLU A 1 137 ? 2.74 -1.764 -22.422 1 98 137 GLU A N 1
ATOM 1037 C CA . GLU A 1 137 ? 2.154 -2.832 -23.219 1 98 137 GLU A CA 1
ATOM 1038 C C . GLU A 1 137 ? 2.805 -4.176 -22.906 1 98 137 GLU A C 1
ATOM 1040 O O . GLU A 1 137 ? 4.004 -4.359 -23.141 1 98 137 GLU A O 1
ATOM 1045 N N . PRO A 1 138 ? 2.061 -5.102 -22.422 1 98.31 138 PRO A N 1
ATOM 1046 C CA . PRO A 1 138 ? 2.615 -6.449 -22.266 1 98.31 138 PRO A CA 1
ATOM 1047 C C . PRO A 1 138 ? 2.875 -7.125 -23.625 1 98.31 138 PRO A C 1
ATOM 1049 O O . PRO A 1 138 ? 2.031 -7.066 -24.516 1 98.31 138 PRO A O 1
ATOM 1052 N N . VAL A 1 139 ? 4.027 -7.672 -23.797 1 98.88 139 VAL A N 1
ATOM 1053 C CA . VAL A 1 139 ? 4.395 -8.508 -24.938 1 98.88 139 VAL A CA 1
ATOM 1054 C C . VAL A 1 139 ? 4.629 -9.945 -24.469 1 98.88 139 VAL A C 1
ATOM 1056 O O . VAL A 1 139 ? 5.574 -10.211 -23.734 1 98.88 139 VAL A O 1
ATOM 1059 N N . TYR A 1 140 ? 3.807 -10.875 -24.953 1 98.69 140 TYR A N 1
ATOM 1060 C CA . TYR A 1 140 ? 3.814 -12.234 -24.422 1 98.69 140 TYR A CA 1
ATOM 1061 C C . TYR A 1 140 ? 4.746 -13.125 -25.234 1 98.69 140 TYR A C 1
ATOM 1063 O O . TYR A 1 140 ? 4.82 -13.008 -26.469 1 98.69 140 TYR A O 1
ATOM 1071 N N . VAL A 1 141 ? 5.477 -13.984 -24.531 1 98.75 141 VAL A N 1
ATOM 1072 C CA . VAL A 1 141 ? 6.285 -15.055 -25.109 1 98.75 141 VAL A CA 1
ATOM 1073 C C . VAL A 1 141 ? 5.922 -16.391 -24.453 1 98.75 141 VAL A C 1
ATOM 1075 O O . VAL A 1 141 ? 6.016 -16.531 -23.234 1 98.75 141 VAL A O 1
ATOM 1078 N N . GLU A 1 142 ? 5.582 -17.344 -25.188 1 98.25 142 GLU A N 1
ATOM 1079 C CA . GLU A 1 142 ? 5.051 -18.594 -24.625 1 98.25 142 GLU A CA 1
ATOM 1080 C C . GLU A 1 142 ? 6.172 -19.516 -24.156 1 98.25 142 GLU A C 1
ATOM 1082 O O . GLU A 1 142 ? 7.07 -19.859 -24.922 1 98.25 142 GLU A O 1
ATOM 1087 N N . GLY A 1 143 ? 6.219 -19.812 -22.875 1 98.06 143 GLY A N 1
ATOM 1088 C CA . GLY A 1 143 ? 6.965 -20.953 -22.391 1 98.06 143 GLY A CA 1
ATOM 1089 C C . GLY A 1 143 ? 6.277 -22.281 -22.703 1 98.06 143 GLY A C 1
ATOM 1090 O O . GLY A 1 143 ? 5.254 -22.609 -22.094 1 98.06 143 GLY A O 1
ATOM 1091 N N . LEU A 1 144 ? 6.879 -23.078 -23.5 1 96.69 144 LEU A N 1
ATOM 1092 C CA . LEU A 1 144 ? 6.242 -24.297 -23.969 1 96.69 144 LEU A CA 1
ATOM 1093 C C . LEU A 1 144 ? 6.27 -25.391 -22.891 1 96.69 144 LEU A C 1
ATOM 1095 O O . LEU A 1 144 ? 7.25 -25.516 -22.156 1 96.69 144 LEU A O 1
ATOM 1099 N N . GLU A 1 145 ? 5.191 -26.141 -22.844 1 96.81 145 GLU A N 1
ATOM 1100 C CA . GLU A 1 145 ? 5.148 -27.281 -21.938 1 96.81 145 GLU A CA 1
ATOM 1101 C C . GLU A 1 145 ? 6.324 -28.234 -22.172 1 96.81 145 GLU A C 1
ATOM 1103 O O . GLU A 1 145 ? 6.863 -28.812 -21.234 1 96.81 145 GLU A O 1
ATOM 1108 N N . SER A 1 146 ? 6.727 -28.391 -23.453 1 96.81 146 SER A N 1
ATOM 1109 C CA . SER A 1 146 ? 7.809 -29.281 -23.844 1 96.81 146 SER A CA 1
ATOM 1110 C C . SER A 1 146 ? 9.148 -28.797 -23.312 1 96.81 146 SER A C 1
ATOM 1112 O O . SER A 1 146 ? 10.125 -29.547 -23.281 1 96.81 146 SER A O 1
ATOM 1114 N N . ASN A 1 147 ? 9.172 -27.578 -22.922 1 97.56 147 ASN A N 1
ATOM 1115 C CA . ASN A 1 147 ? 10.383 -27 -22.344 1 97.56 147 ASN A CA 1
ATOM 1116 C C . ASN A 1 147 ? 10.156 -26.531 -20.906 1 97.56 147 ASN A C 1
ATOM 1118 O O . ASN A 1 147 ? 10.672 -25.5 -20.5 1 97.56 147 ASN A O 1
ATOM 1122 N N . ASP A 1 148 ? 9.266 -27.219 -20.219 1 97.81 148 ASP A N 1
ATOM 1123 C CA . ASP A 1 148 ? 8.969 -26.984 -18.797 1 97.81 148 ASP A CA 1
ATOM 1124 C C . ASP A 1 148 ? 8.414 -25.578 -18.594 1 97.81 148 ASP A C 1
ATOM 1126 O O . ASP A 1 148 ? 8.727 -24.938 -17.594 1 97.81 148 ASP A O 1
ATOM 1130 N N . PHE A 1 149 ? 7.746 -25.047 -19.562 1 98.56 149 PHE A N 1
ATOM 1131 C CA . PHE A 1 149 ? 7.086 -23.75 -19.516 1 98.56 149 PHE A CA 1
ATOM 1132 C C . PHE A 1 149 ? 8.109 -22.625 -19.422 1 98.56 149 PHE A C 1
ATOM 1134 O O . PHE A 1 149 ? 7.805 -21.547 -18.922 1 98.56 149 PHE A O 1
ATOM 1141 N N . LYS A 1 150 ? 9.375 -22.797 -19.875 1 98.56 150 LYS A N 1
ATOM 1142 C CA . LYS A 1 150 ? 10.422 -21.781 -19.891 1 98.56 150 LYS A CA 1
ATOM 1143 C C . LYS A 1 150 ? 10.609 -21.219 -21.297 1 98.56 150 LYS A C 1
ATOM 1145 O O . LYS A 1 150 ? 10.43 -21.922 -22.297 1 98.56 150 LYS A O 1
ATOM 1150 N N . ILE A 1 151 ? 10.945 -19.969 -21.344 1 98.81 151 ILE A N 1
ATOM 1151 C CA . ILE A 1 151 ? 11.266 -19.391 -22.641 1 98.81 151 ILE A CA 1
ATOM 1152 C C . ILE A 1 151 ? 12.766 -19.531 -22.906 1 98.81 151 ILE A C 1
ATOM 1154 O O . ILE A 1 151 ? 13.555 -19.688 -21.984 1 98.81 151 ILE A O 1
ATOM 1158 N N . THR A 1 152 ? 13.133 -19.5 -24.172 1 98.62 152 THR A N 1
ATOM 1159 C CA . THR A 1 152 ? 14.531 -19.578 -24.578 1 98.62 152 THR A CA 1
ATOM 1160 C C . THR A 1 152 ? 15.078 -18.203 -24.922 1 98.62 152 THR A C 1
ATOM 1162 O O . THR A 1 152 ? 14.312 -17.25 -25.094 1 98.62 152 THR A O 1
ATOM 1165 N N . ALA A 1 153 ? 16.406 -18.109 -24.969 1 98.69 153 ALA A N 1
ATOM 1166 C CA . ALA A 1 153 ? 17.062 -16.875 -25.375 1 98.69 153 ALA A CA 1
ATOM 1167 C C . ALA A 1 153 ? 16.609 -16.453 -26.781 1 98.69 153 ALA A C 1
ATOM 1169 O O . ALA A 1 153 ? 16.438 -15.266 -27.062 1 98.69 153 ALA A O 1
ATOM 1170 N N . GLU A 1 154 ? 16.484 -17.453 -27.641 1 98.56 154 GLU A N 1
ATOM 1171 C CA . GLU A 1 154 ? 16.047 -17.188 -29.016 1 98.56 154 GLU A CA 1
ATOM 1172 C C . GLU A 1 154 ? 14.641 -16.609 -29.062 1 98.56 154 GLU A C 1
ATOM 1174 O O . GLU A 1 154 ? 14.383 -15.648 -29.781 1 98.56 154 GLU A O 1
ATOM 1179 N N . GLN A 1 155 ? 13.719 -17.172 -28.312 1 98.75 155 GLN A N 1
ATOM 1180 C CA . GLN A 1 155 ? 12.352 -16.656 -28.234 1 98.75 155 GLN A CA 1
ATOM 1181 C C . GLN A 1 155 ? 12.336 -15.219 -27.703 1 98.75 155 GLN A C 1
ATOM 1183 O O . GLN A 1 155 ? 11.594 -14.375 -28.219 1 98.75 155 GLN A O 1
ATOM 1188 N N . LEU A 1 156 ? 13.148 -14.992 -26.672 1 98.81 156 LEU A N 1
ATOM 1189 C CA . LEU A 1 156 ? 13.234 -13.664 -26.062 1 98.81 156 LEU A CA 1
ATOM 1190 C C . LEU A 1 156 ? 13.719 -12.641 -27.078 1 98.81 156 LEU A C 1
ATOM 1192 O O . LEU A 1 156 ? 13.102 -11.586 -27.266 1 98.81 156 LEU A O 1
ATOM 1196 N N . GLU A 1 157 ? 14.766 -12.914 -27.719 1 98.69 157 GLU A N 1
ATOM 1197 C CA . GLU A 1 157 ? 15.375 -11.984 -28.656 1 98.69 157 GLU A CA 1
ATOM 1198 C C . GLU A 1 157 ? 14.43 -11.664 -29.812 1 98.69 157 GLU A C 1
ATOM 1200 O O . GLU A 1 157 ? 14.414 -10.539 -30.328 1 98.69 157 GLU A O 1
ATOM 1205 N N . ALA A 1 158 ? 13.625 -12.625 -30.203 1 98.69 158 ALA A N 1
ATOM 1206 C CA . ALA A 1 158 ? 12.766 -12.523 -31.375 1 98.69 158 ALA A CA 1
ATOM 1207 C C . ALA A 1 158 ? 11.648 -11.5 -31.141 1 98.69 158 ALA A C 1
ATOM 1209 O O . ALA A 1 158 ? 11.07 -10.984 -32.094 1 98.69 158 ALA A O 1
ATOM 1210 N N . VAL A 1 159 ? 11.328 -11.148 -29.891 1 98.75 159 VAL A N 1
ATOM 1211 C CA . VAL A 1 159 ? 10.164 -10.305 -29.625 1 98.75 159 VAL A CA 1
ATOM 1212 C C . VAL A 1 159 ? 10.625 -8.93 -29.141 1 98.75 159 VAL A C 1
ATOM 1214 O O . VAL A 1 159 ? 9.797 -8.062 -28.859 1 98.75 159 VAL A O 1
ATOM 1217 N N . ILE A 1 160 ? 11.898 -8.672 -29.078 1 98.69 160 ILE A N 1
ATOM 1218 C CA . ILE A 1 160 ? 12.438 -7.391 -28.625 1 98.69 160 ILE A CA 1
ATOM 1219 C C . ILE A 1 160 ? 12.227 -6.34 -29.719 1 98.69 160 ILE A C 1
ATOM 1221 O O . ILE A 1 160 ? 12.414 -6.621 -30.906 1 98.69 160 ILE A O 1
ATOM 1225 N N . THR A 1 161 ? 11.75 -5.188 -29.406 1 98.56 161 THR A N 1
ATOM 1226 C CA . THR A 1 161 ? 11.633 -4.004 -30.25 1 98.56 161 THR A CA 1
ATOM 1227 C C . THR A 1 161 ? 12.328 -2.811 -29.594 1 98.56 161 THR A C 1
ATOM 1229 O O . THR A 1 161 ? 12.781 -2.893 -28.453 1 98.56 161 THR A O 1
ATOM 1232 N N . PRO A 1 162 ? 12.422 -1.688 -30.266 1 97.69 162 PRO A N 1
ATOM 1233 C CA . PRO A 1 162 ? 13.008 -0.49 -29.672 1 97.69 162 PRO A CA 1
ATOM 1234 C C . PRO A 1 162 ? 12.203 0.031 -28.484 1 97.69 162 PRO A C 1
ATOM 1236 O O . PRO A 1 162 ? 12.703 0.852 -27.703 1 97.69 162 PRO A O 1
ATOM 1239 N N . LYS A 1 163 ? 10.969 -0.468 -28.297 1 98.25 163 LYS A N 1
ATOM 1240 C CA . LYS A 1 163 ? 10.102 -0.016 -27.219 1 98.25 163 LYS A CA 1
ATOM 1241 C C . LYS A 1 163 ? 10.242 -0.91 -25.984 1 98.25 163 LYS A C 1
ATOM 1243 O O . LYS A 1 163 ? 9.711 -0.595 -24.922 1 98.25 163 LYS A O 1
ATOM 1248 N N . THR A 1 164 ? 10.969 -2.002 -26.078 1 98.75 164 THR A N 1
ATOM 1249 C CA . THR A 1 164 ? 11.102 -2.947 -24.984 1 98.75 164 THR A CA 1
ATOM 1250 C C . THR A 1 164 ? 11.953 -2.359 -23.859 1 98.75 164 THR A C 1
ATOM 1252 O O . THR A 1 164 ? 13.094 -1.969 -24.078 1 98.75 164 THR A O 1
ATOM 1255 N N . LYS A 1 165 ? 11.375 -2.338 -22.641 1 98.69 165 LYS A N 1
ATOM 1256 C CA . LYS A 1 165 ? 12.062 -1.764 -21.5 1 98.69 165 LYS A CA 1
ATOM 1257 C C . LYS A 1 165 ? 12.531 -2.854 -20.531 1 98.69 165 LYS A C 1
ATOM 1259 O O . LYS A 1 165 ? 13.555 -2.703 -19.859 1 98.69 165 LYS A O 1
ATOM 1264 N N . ALA A 1 166 ? 11.766 -3.904 -20.438 1 98.88 166 ALA A N 1
ATOM 1265 C CA . ALA A 1 166 ? 12.055 -4.902 -19.422 1 98.88 166 ALA A CA 1
ATOM 1266 C C . ALA A 1 166 ? 11.508 -6.27 -19.812 1 98.88 166 ALA A C 1
ATOM 1268 O O . ALA A 1 166 ? 10.672 -6.375 -20.719 1 98.88 166 ALA A O 1
ATOM 1269 N N . VAL A 1 167 ? 12.047 -7.312 -19.188 1 98.94 167 VAL A N 1
ATOM 1270 C CA . VAL A 1 167 ? 11.516 -8.672 -19.219 1 98.94 167 VAL A CA 1
ATOM 1271 C C . VAL A 1 167 ? 11.32 -9.188 -17.797 1 98.94 167 VAL A C 1
ATOM 1273 O O . VAL A 1 167 ? 12.141 -8.914 -16.922 1 98.94 167 VAL A O 1
ATOM 1276 N N . ILE A 1 168 ? 10.219 -9.875 -17.547 1 98.94 168 ILE A N 1
ATOM 1277 C CA . ILE A 1 168 ? 9.961 -10.484 -16.25 1 98.94 168 ILE A CA 1
ATOM 1278 C C . ILE A 1 168 ? 10.406 -11.945 -16.266 1 98.94 168 ILE A C 1
ATOM 1280 O O . ILE A 1 168 ? 10.047 -12.695 -17.172 1 98.94 168 ILE A O 1
ATOM 1284 N N . ILE A 1 169 ? 11.195 -12.312 -15.305 1 98.88 169 ILE A N 1
ATOM 1285 C CA . ILE A 1 169 ? 11.562 -13.703 -15.07 1 98.88 169 ILE A CA 1
ATOM 1286 C C . ILE A 1 169 ? 11.102 -14.125 -13.672 1 98.88 169 ILE A C 1
ATOM 1288 O O . ILE A 1 169 ? 11.516 -13.539 -12.672 1 98.88 169 ILE A O 1
ATOM 1292 N N . ASN A 1 170 ? 10.227 -15.008 -13.625 1 98.81 170 ASN A N 1
ATOM 1293 C CA . ASN A 1 170 ? 9.703 -15.562 -12.383 1 98.81 170 ASN A CA 1
ATOM 1294 C C . ASN A 1 170 ? 10.164 -17 -12.172 1 98.81 170 ASN A C 1
ATOM 1296 O O . ASN A 1 170 ? 9.719 -17.922 -12.867 1 98.81 170 ASN A O 1
ATOM 1300 N N . SER A 1 171 ? 11.094 -17.234 -11.234 1 98.5 171 SER A N 1
ATOM 1301 C CA . SER A 1 171 ? 11.758 -18.516 -10.992 1 98.5 171 SER A CA 1
ATOM 1302 C C . SER A 1 171 ? 12.07 -18.703 -9.516 1 98.5 171 SER A C 1
ATOM 1304 O O . SER A 1 171 ? 12.914 -18 -8.953 1 98.5 171 SER A O 1
ATOM 1306 N N . PRO A 1 172 ? 11.375 -19.672 -8.852 1 98.44 172 PRO A N 1
ATOM 1307 C CA . PRO A 1 172 ? 10.352 -20.594 -9.352 1 98.44 172 PRO A CA 1
ATOM 1308 C C . PRO A 1 172 ? 9.07 -19.891 -9.773 1 98.44 172 PRO A C 1
ATOM 1310 O O . PRO A 1 172 ? 8.742 -18.828 -9.242 1 98.44 172 PRO A O 1
ATOM 1313 N N . SER A 1 173 ? 8.391 -20.5 -10.672 1 98.5 173 SER A N 1
ATOM 1314 C CA . SER A 1 173 ? 7.32 -19.812 -11.391 1 98.5 173 SER A CA 1
ATOM 1315 C C . SER A 1 173 ? 5.965 -20.078 -10.742 1 98.5 173 SER A C 1
ATOM 1317 O O . SER A 1 173 ? 5.684 -21.188 -10.297 1 98.5 173 SER A O 1
ATOM 1319 N N . ASN A 1 174 ? 5.168 -19.141 -10.508 1 98.19 174 ASN A N 1
ATOM 1320 C CA . ASN A 1 174 ? 3.713 -19.203 -10.453 1 98.19 174 ASN A CA 1
ATOM 1321 C C . ASN A 1 174 ? 3.088 -18.953 -11.82 1 98.19 174 ASN A C 1
ATOM 1323 O O . ASN A 1 174 ? 3.186 -17.859 -12.359 1 98.19 174 ASN A O 1
ATOM 1327 N N . PRO A 1 175 ? 2.621 -19.938 -12.453 1 98.19 175 PRO A N 1
ATOM 1328 C CA . PRO A 1 175 ? 1.864 -21.031 -11.82 1 98.19 175 PRO A CA 1
ATOM 1329 C C . PRO A 1 175 ? 2.518 -22.391 -12.008 1 98.19 175 PRO A C 1
ATOM 1331 O O . PRO A 1 175 ? 1.961 -23.406 -11.594 1 98.19 175 PRO A O 1
ATOM 1334 N N . THR A 1 176 ? 3.707 -22.5 -12.578 1 98.5 176 THR A N 1
ATOM 1335 C CA . THR A 1 176 ? 4.121 -23.781 -13.125 1 98.5 176 THR A CA 1
ATOM 1336 C C . THR A 1 176 ? 5.059 -24.5 -12.164 1 98.5 176 THR A C 1
ATOM 1338 O O . THR A 1 176 ? 5.281 -25.703 -12.289 1 98.5 176 THR A O 1
ATOM 1341 N N . GLY A 1 177 ? 5.672 -23.719 -11.312 1 98.25 177 GLY A N 1
ATOM 1342 C CA . GLY A 1 177 ? 6.691 -24.297 -10.453 1 98.25 177 GLY A CA 1
ATOM 1343 C C . GLY A 1 177 ? 8.008 -24.547 -11.164 1 98.25 177 GLY A C 1
ATOM 1344 O O . GLY A 1 177 ? 8.953 -25.078 -10.57 1 98.25 177 GLY A O 1
ATOM 1345 N N . SER A 1 178 ? 8.109 -24.141 -12.375 1 97.81 178 SER A N 1
ATOM 1346 C CA . SER A 1 178 ? 9.336 -24.312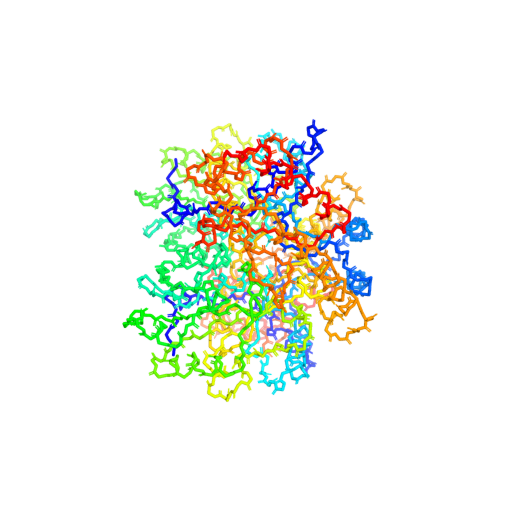 -13.141 1 97.81 178 SER A CA 1
ATOM 1347 C C . SER A 1 178 ? 10.469 -23.469 -12.578 1 97.81 178 SER A C 1
ATOM 1349 O O . SER A 1 178 ? 10.227 -22.422 -11.984 1 97.81 178 SER A O 1
ATOM 1351 N N . LEU A 1 179 ? 11.648 -23.953 -12.773 1 97.75 179 LEU A N 1
ATOM 1352 C CA . LEU A 1 179 ? 12.867 -23.312 -12.289 1 97.75 179 LEU A CA 1
ATOM 1353 C C . LEU A 1 179 ? 13.898 -23.203 -13.398 1 97.75 179 LEU A C 1
ATOM 1355 O O . LEU A 1 179 ? 14.219 -24.203 -14.055 1 97.75 179 LEU A O 1
ATOM 1359 N N . TYR A 1 180 ? 14.375 -21.984 -13.672 1 98.5 180 TYR A N 1
ATOM 1360 C CA . TYR A 1 180 ? 15.453 -21.797 -14.641 1 98.5 180 TYR A CA 1
ATOM 1361 C C . TYR A 1 180 ? 16.797 -22.188 -14.039 1 98.5 180 TYR A C 1
ATOM 1363 O O . TYR A 1 180 ? 17.078 -21.906 -12.875 1 98.5 180 TYR A O 1
ATOM 1371 N N . SER A 1 181 ? 17.625 -22.875 -14.82 1 97.62 181 SER A N 1
ATOM 1372 C CA . SER A 1 181 ? 18.984 -23.172 -14.406 1 97.62 181 SER A CA 1
ATOM 1373 C C . SER A 1 181 ? 19.906 -21.953 -14.562 1 97.62 181 SER A C 1
ATOM 1375 O O . SER A 1 181 ? 19.531 -20.984 -15.219 1 97.62 181 SER A O 1
ATOM 1377 N N . LYS A 1 182 ? 21.047 -22.031 -13.969 1 98.19 182 LYS A N 1
ATOM 1378 C CA . LYS A 1 182 ? 22.047 -20.969 -14.094 1 98.19 182 LYS A CA 1
ATOM 1379 C C . LYS A 1 182 ? 22.391 -20.703 -15.562 1 98.19 182 LYS A C 1
ATOM 1381 O O . LYS A 1 182 ? 22.516 -19.562 -15.984 1 98.19 182 LYS A O 1
ATOM 1386 N N . GLU A 1 183 ? 22.547 -21.781 -16.297 1 98.25 183 GLU A N 1
ATOM 1387 C CA . GLU A 1 183 ? 22.906 -21.672 -17.703 1 98.25 183 GLU A CA 1
ATOM 1388 C C . GLU A 1 183 ? 21.797 -20.984 -18.5 1 98.25 183 GLU A C 1
ATOM 1390 O O . GLU A 1 183 ? 22.062 -20.125 -19.344 1 98.25 183 GLU A O 1
ATOM 1395 N N . GLU A 1 184 ? 20.594 -21.391 -18.297 1 98.56 184 GLU A N 1
ATOM 1396 C CA . GLU A 1 184 ? 19.453 -20.781 -18.969 1 98.56 184 GLU A CA 1
ATOM 1397 C C . GLU A 1 184 ? 19.328 -19.297 -18.641 1 98.56 184 GLU A C 1
ATOM 1399 O O . GLU A 1 184 ? 19.062 -18.484 -19.516 1 98.56 184 GLU A O 1
ATOM 1404 N N . LEU A 1 185 ? 19.531 -18.953 -17.359 1 98.81 185 LEU A N 1
ATOM 1405 C CA . LEU A 1 185 ? 19.484 -17.562 -16.922 1 98.81 185 LEU A CA 1
ATOM 1406 C C . LEU A 1 185 ? 20.594 -16.75 -17.594 1 98.81 185 LEU A C 1
ATOM 1408 O O . LEU A 1 185 ? 20.375 -15.594 -17.969 1 98.81 185 LEU A O 1
ATOM 1412 N N . LYS A 1 186 ? 21.766 -17.328 -17.688 1 98.81 186 LYS A N 1
ATOM 1413 C CA . LYS A 1 186 ? 22.859 -16.641 -18.359 1 98.81 186 LYS A CA 1
ATOM 1414 C C . LYS A 1 186 ? 22.516 -16.344 -19.812 1 98.81 186 LYS A C 1
ATOM 1416 O O . LYS A 1 186 ? 22.797 -15.258 -20.328 1 98.81 186 LYS A O 1
ATOM 1421 N N . GLN A 1 187 ? 21.922 -17.328 -20.484 1 98.81 187 GLN A N 1
ATOM 1422 C CA . GLN A 1 187 ? 21.547 -17.156 -21.891 1 98.81 187 GLN A CA 1
ATOM 1423 C C . GLN A 1 187 ? 20.531 -16.031 -22.047 1 98.81 187 GLN A C 1
ATOM 1425 O O . GLN A 1 187 ? 20.672 -15.18 -22.922 1 98.81 187 GLN A O 1
ATOM 1430 N N . LEU A 1 188 ? 19.5 -16.031 -21.203 1 98.94 188 LEU A N 1
ATOM 1431 C CA . LEU A 1 188 ? 18.516 -14.953 -21.219 1 98.94 188 LEU A CA 1
ATOM 1432 C C . LEU A 1 188 ? 19.172 -13.617 -20.891 1 98.94 188 LEU A C 1
ATOM 1434 O O . LEU A 1 188 ? 18.891 -12.602 -21.531 1 98.94 188 LEU A O 1
ATOM 1438 N N . GLY A 1 189 ? 20.016 -13.633 -19.812 1 98.88 189 GLY A N 1
ATOM 1439 C CA . GLY A 1 189 ? 20.703 -12.43 -19.375 1 98.88 189 GLY A CA 1
ATOM 1440 C C . GLY A 1 189 ? 21.578 -11.812 -20.453 1 98.88 189 GLY A C 1
ATOM 1441 O O . GLY A 1 189 ? 21.625 -10.586 -20.594 1 98.88 189 GLY A O 1
ATOM 1442 N N . ASP A 1 190 ? 22.266 -12.641 -21.219 1 98.81 190 ASP A N 1
ATOM 1443 C CA . ASP A 1 190 ? 23.125 -12.156 -22.281 1 98.81 190 ASP A CA 1
ATOM 1444 C C . ASP A 1 190 ? 22.312 -11.391 -23.344 1 98.81 190 ASP A C 1
ATOM 1446 O O . ASP A 1 190 ? 22.766 -10.375 -23.859 1 98.81 190 ASP A O 1
ATOM 1450 N N . VAL A 1 191 ? 21.156 -11.906 -23.656 1 98.88 191 VAL A N 1
ATOM 1451 C CA . VAL A 1 191 ? 20.281 -11.211 -24.578 1 98.88 191 VAL A CA 1
ATOM 1452 C C . VAL A 1 191 ? 19.891 -9.852 -24 1 98.88 191 VAL A C 1
ATOM 1454 O O . VAL A 1 191 ? 19.891 -8.844 -24.719 1 98.88 191 VAL A O 1
ATOM 1457 N N . CYS A 1 192 ? 19.562 -9.82 -22.719 1 98.81 192 CYS A N 1
ATOM 1458 C CA . CYS A 1 192 ? 19.141 -8.578 -22.078 1 98.81 192 CYS A CA 1
ATOM 1459 C C . CYS A 1 192 ? 20.266 -7.559 -22.047 1 98.81 192 CYS A C 1
ATOM 1461 O O . CYS A 1 192 ? 20.031 -6.367 -22.281 1 98.81 192 CYS A O 1
ATOM 1463 N N . LEU A 1 193 ? 21.5 -7.977 -21.766 1 98.69 193 LEU A N 1
ATOM 1464 C CA . LEU A 1 193 ? 22.656 -7.086 -21.781 1 98.69 193 LEU A CA 1
ATOM 1465 C C . LEU A 1 193 ? 22.891 -6.52 -23.188 1 98.69 193 LEU A C 1
ATOM 1467 O O . LEU A 1 193 ? 23.125 -5.32 -23.344 1 98.69 193 LEU A O 1
ATOM 1471 N N . LYS A 1 194 ? 22.797 -7.434 -24.156 1 98.56 194 LYS A N 1
ATOM 1472 C CA . LYS A 1 194 ? 23.016 -7.047 -25.547 1 98.56 194 LYS A CA 1
ATOM 1473 C C . LYS A 1 194 ? 22.062 -5.93 -25.969 1 98.56 194 LYS A C 1
ATOM 1475 O O . LYS A 1 194 ? 22.453 -5.023 -26.703 1 98.56 194 LYS A O 1
ATOM 1480 N N . HIS A 1 195 ? 20.859 -5.902 -25.5 1 98.5 195 HIS A N 1
ATOM 1481 C CA . HIS A 1 195 ? 19.828 -4.992 -26 1 98.5 195 HIS A CA 1
ATOM 1482 C C . HIS A 1 195 ? 19.469 -3.947 -24.953 1 98.5 195 HIS A C 1
ATOM 1484 O O . HIS A 1 195 ? 18.531 -3.168 -25.141 1 98.5 195 HIS A O 1
ATOM 1490 N N . ASP A 1 196 ? 20.156 -3.945 -23.812 1 98.12 196 ASP A N 1
ATOM 1491 C CA . ASP A 1 196 ? 19.953 -2.998 -22.719 1 98.12 196 ASP A CA 1
ATOM 1492 C C . ASP A 1 196 ? 18.531 -3.066 -22.188 1 98.12 196 ASP A C 1
ATOM 1494 O O . ASP A 1 196 ? 17.844 -2.047 -22.125 1 98.12 196 ASP A O 1
ATOM 1498 N N . ILE A 1 197 ? 18.078 -4.285 -21.891 1 98.5 197 ILE A N 1
ATOM 1499 C CA . ILE A 1 197 ? 16.75 -4.559 -21.344 1 98.5 197 ILE A CA 1
ATOM 1500 C C . ILE A 1 197 ? 16.859 -4.859 -19.844 1 98.5 197 ILE A C 1
ATOM 1502 O O . ILE A 1 197 ? 17.672 -5.684 -19.438 1 98.5 197 ILE A O 1
ATOM 1506 N N . LEU A 1 198 ? 16.062 -4.152 -19.016 1 98.88 198 LEU A N 1
ATOM 1507 C CA . LEU A 1 198 ? 16.031 -4.422 -17.578 1 98.88 198 LEU A CA 1
ATOM 1508 C C . LEU A 1 198 ? 15.43 -5.789 -17.297 1 98.88 198 LEU A C 1
ATOM 1510 O O . LEU A 1 198 ? 14.422 -6.164 -17.906 1 98.88 198 LEU A O 1
ATOM 1514 N N . ILE A 1 199 ? 16.078 -6.559 -16.406 1 98.94 199 ILE A N 1
ATOM 1515 C CA . ILE A 1 199 ? 15.547 -7.844 -15.969 1 98.94 199 ILE A CA 1
ATOM 1516 C C . ILE A 1 199 ? 14.82 -7.672 -14.641 1 98.94 199 ILE A C 1
ATOM 1518 O O . ILE A 1 199 ? 15.422 -7.273 -13.641 1 98.94 199 ILE A O 1
ATOM 1522 N N . VAL A 1 200 ? 13.539 -7.875 -14.633 1 98.94 200 VAL A N 1
ATOM 1523 C CA . VAL A 1 200 ? 12.758 -7.961 -13.406 1 98.94 200 VAL A CA 1
ATOM 1524 C C . VAL A 1 200 ? 12.688 -9.414 -12.938 1 98.94 200 VAL A C 1
ATOM 1526 O O . VAL A 1 200 ? 11.906 -10.211 -13.477 1 98.94 200 VAL A O 1
ATOM 1529 N N . SER A 1 201 ? 13.453 -9.742 -11.953 1 98.94 201 SER A N 1
ATOM 1530 C CA . SER A 1 201 ? 13.547 -11.109 -11.469 1 98.94 201 SER A CA 1
ATOM 1531 C C . SER A 1 201 ? 12.688 -11.32 -10.227 1 98.94 201 SER A C 1
ATOM 1533 O O . SER A 1 201 ? 13.086 -10.953 -9.117 1 98.94 201 SER A O 1
ATOM 1535 N N . ASP A 1 202 ? 11.539 -11.891 -10.406 1 98.88 202 ASP A N 1
ATOM 1536 C CA . ASP A 1 202 ? 10.656 -12.227 -9.289 1 98.88 202 ASP A CA 1
ATOM 1537 C C . ASP A 1 202 ? 11.039 -13.57 -8.68 1 98.88 202 ASP A C 1
ATOM 1539 O O . ASP A 1 202 ? 10.805 -14.617 -9.281 1 98.88 202 ASP A O 1
ATOM 1543 N N . GLU A 1 203 ? 11.555 -13.531 -7.453 1 98.88 203 GLU A N 1
ATOM 1544 C CA . GLU A 1 203 ? 12.125 -14.719 -6.816 1 98.88 203 GLU A CA 1
ATOM 1545 C C . GLU A 1 203 ? 11.43 -15.016 -5.492 1 98.88 203 GLU A C 1
ATOM 1547 O O . GLU A 1 203 ? 12.062 -15.492 -4.547 1 98.88 203 GLU A O 1
ATOM 1552 N N . ILE A 1 204 ? 10.133 -14.742 -5.434 1 98.81 204 ILE A N 1
ATOM 1553 C CA . ILE A 1 204 ? 9.352 -14.805 -4.207 1 98.81 204 ILE A CA 1
ATOM 1554 C C . ILE A 1 204 ? 9.305 -16.234 -3.691 1 98.81 204 ILE A C 1
ATOM 1556 O O . ILE A 1 204 ? 9.109 -16.469 -2.494 1 98.81 204 ILE A O 1
ATOM 1560 N N . TYR A 1 205 ? 9.578 -17.25 -4.555 1 98.69 205 TYR A N 1
ATOM 1561 C CA . TYR A 1 205 ? 9.492 -18.656 -4.168 1 98.69 205 TYR A CA 1
ATOM 1562 C C . TYR A 1 205 ? 10.875 -19.266 -4.012 1 98.69 205 TYR A C 1
ATOM 1564 O O . TYR A 1 205 ? 11.031 -20.484 -4.02 1 98.69 205 TYR A O 1
ATOM 1572 N N . GLU A 1 206 ? 11.914 -18.469 -3.816 1 98.56 206 GLU A N 1
ATOM 1573 C CA . GLU A 1 206 ? 13.305 -18.906 -3.865 1 98.56 206 GLU A CA 1
ATOM 1574 C C . GLU A 1 206 ? 13.578 -20 -2.832 1 98.56 206 GLU A C 1
ATOM 1576 O O . GLU A 1 206 ? 14.43 -20.859 -3.041 1 98.56 206 GLU A O 1
ATOM 1581 N N . LYS A 1 207 ? 12.82 -20.016 -1.718 1 98.19 207 LYS A N 1
ATOM 1582 C CA . LYS A 1 207 ? 13.094 -20.953 -0.635 1 98.19 207 LYS A CA 1
ATOM 1583 C C . LYS A 1 207 ? 12.266 -22.234 -0.794 1 98.19 207 LYS A C 1
ATOM 1585 O O . LYS A 1 207 ? 12.438 -23.188 -0.041 1 98.19 207 LYS A O 1
ATOM 1590 N N . LEU A 1 208 ? 11.383 -22.266 -1.755 1 98.38 208 LEU A N 1
ATOM 1591 C CA . LEU A 1 208 ? 10.516 -23.406 -1.993 1 98.38 208 LEU A CA 1
ATOM 1592 C C . LEU A 1 208 ? 10.938 -24.156 -3.252 1 98.38 208 LEU A C 1
ATOM 1594 O O . LEU A 1 208 ? 10.25 -24.109 -4.27 1 98.38 208 LEU A O 1
ATOM 1598 N N . VAL A 1 209 ? 12.062 -24.844 -3.152 1 98.38 209 VAL A N 1
ATOM 1599 C CA . VAL A 1 209 ? 12.633 -25.656 -4.223 1 98.38 209 VAL A CA 1
ATOM 1600 C C . VAL A 1 209 ? 12.773 -27.094 -3.752 1 98.38 209 VAL A C 1
ATOM 1602 O O . VAL A 1 209 ? 13.016 -27.359 -2.568 1 98.38 209 VAL A O 1
ATOM 1605 N N . TYR A 1 210 ? 12.672 -28.047 -4.648 1 97.88 210 TYR A N 1
ATOM 1606 C CA . TYR A 1 210 ? 12.523 -29.438 -4.258 1 97.88 210 TYR A CA 1
ATOM 1607 C C . TYR A 1 210 ? 13.562 -30.312 -4.949 1 97.88 210 TYR A C 1
ATOM 1609 O O . TYR A 1 210 ? 14.055 -29.969 -6.027 1 97.88 210 TYR A O 1
ATOM 1617 N N . GLY A 1 211 ? 13.789 -31.438 -4.34 1 94.75 211 GLY A N 1
ATOM 1618 C CA . GLY A 1 211 ? 14.742 -32.375 -4.906 1 94.75 211 GLY A CA 1
ATOM 1619 C C . GLY A 1 211 ? 16.172 -31.891 -4.852 1 94.75 211 GLY A C 1
ATOM 1620 O O . GLY A 1 211 ? 16.625 -31.391 -3.82 1 94.75 211 GLY A O 1
ATOM 1621 N N . GLU A 1 212 ? 16.891 -32.062 -6.035 1 93.69 212 GLU A N 1
ATOM 1622 C CA . GLU A 1 212 ? 18.328 -31.766 -6.055 1 93.69 212 GLU A CA 1
ATOM 1623 C C . GLU A 1 212 ? 18.594 -30.422 -6.738 1 93.69 212 GLU A C 1
ATOM 1625 O O . GLU A 1 212 ? 19.75 -30.047 -6.941 1 93.69 212 GLU A O 1
ATOM 1630 N N . VAL A 1 213 ? 17.547 -29.766 -7.008 1 94.31 213 VAL A N 1
ATOM 1631 C CA . VAL A 1 213 ? 17.734 -28.516 -7.711 1 94.31 213 VAL A CA 1
ATOM 1632 C C . VAL A 1 213 ? 17.984 -27.391 -6.707 1 94.31 213 VAL A C 1
ATOM 1634 O O . VAL A 1 213 ? 17.609 -27.5 -5.535 1 94.31 213 VAL A O 1
ATOM 1637 N N . THR A 1 214 ? 18.672 -26.391 -7.191 1 95.38 214 THR A N 1
ATOM 1638 C CA . THR A 1 214 ? 18.922 -25.188 -6.391 1 95.38 214 THR A CA 1
ATOM 1639 C C . THR A 1 214 ? 18.438 -23.938 -7.121 1 95.38 214 THR A C 1
ATOM 1641 O O . THR A 1 214 ? 18.484 -23.875 -8.352 1 95.38 214 THR A O 1
ATOM 1644 N N . HIS A 1 215 ? 17.969 -23.031 -6.324 1 97.75 215 HIS A N 1
ATOM 1645 C CA . HIS A 1 215 ? 17.594 -21.734 -6.891 1 97.75 215 HIS A CA 1
ATOM 1646 C C . HIS A 1 215 ? 18.828 -20.922 -7.238 1 97.75 215 HIS A C 1
ATOM 1648 O O . HIS A 1 215 ? 19.797 -20.906 -6.484 1 97.75 215 HIS A O 1
ATOM 1654 N N . THR A 1 216 ? 18.828 -20.312 -8.422 1 98.31 216 THR A N 1
ATOM 1655 C CA . THR A 1 216 ? 19.828 -19.328 -8.844 1 98.31 216 THR A CA 1
ATOM 1656 C C . THR A 1 216 ? 19.172 -17.984 -9.125 1 98.31 216 THR A C 1
ATOM 1658 O O . THR A 1 216 ? 18.234 -17.891 -9.938 1 98.31 216 THR A O 1
ATOM 1661 N N . SER A 1 217 ? 19.609 -16.938 -8.391 1 98.56 217 SER A N 1
ATOM 1662 C CA . SER A 1 217 ? 19.219 -15.594 -8.789 1 98.56 217 SER A CA 1
ATOM 1663 C C . SER A 1 217 ? 20 -15.141 -10.023 1 98.56 217 SER A C 1
ATOM 1665 O O . SER A 1 217 ? 21.219 -15.289 -10.086 1 98.56 217 SER A O 1
ATOM 1667 N N . ILE A 1 218 ? 19.344 -14.57 -10.914 1 98.69 218 ILE A N 1
ATOM 1668 C CA . ILE A 1 218 ? 20.016 -14.133 -12.133 1 98.69 218 ILE A CA 1
ATOM 1669 C C . ILE A 1 218 ? 21.062 -13.07 -11.789 1 98.69 218 ILE A C 1
ATOM 1671 O O . ILE A 1 218 ? 22.078 -12.953 -12.477 1 98.69 218 ILE A O 1
ATOM 1675 N N . ALA A 1 219 ? 20.844 -12.352 -10.672 1 98.69 219 ALA A N 1
ATOM 1676 C CA . ALA A 1 219 ? 21.766 -11.312 -10.234 1 98.69 219 ALA A CA 1
ATOM 1677 C C . ALA A 1 219 ? 23.094 -11.914 -9.789 1 98.69 219 ALA A C 1
ATOM 1679 O O . ALA A 1 219 ? 24.125 -11.219 -9.742 1 98.69 219 ALA A O 1
ATOM 1680 N N . GLU A 1 220 ? 23.156 -13.164 -9.422 1 98.06 220 GLU A N 1
ATOM 1681 C CA . GLU A 1 220 ? 24.391 -13.742 -8.914 1 98.06 220 GLU A CA 1
ATOM 1682 C C . GLU A 1 220 ? 25.219 -14.344 -10.039 1 98.06 220 GLU A C 1
ATOM 1684 O O . GLU A 1 220 ? 26.328 -14.852 -9.805 1 98.06 220 GLU A O 1
ATOM 1689 N N . VAL A 1 221 ? 24.719 -14.352 -11.297 1 98.44 221 VAL A N 1
ATOM 1690 C CA . VAL A 1 221 ? 25.375 -14.984 -12.43 1 98.44 221 VAL A CA 1
ATOM 1691 C C . VAL A 1 221 ? 26.609 -14.18 -12.828 1 98.44 221 VAL A C 1
ATOM 1693 O O . VAL A 1 221 ? 27.641 -14.75 -13.203 1 98.44 221 VAL A O 1
ATOM 1696 N N . SER A 1 222 ? 26.531 -12.82 -12.82 1 98.06 222 SER A N 1
ATOM 1697 C CA . SER A 1 222 ? 27.656 -11.922 -13.102 1 98.06 222 SER A CA 1
ATOM 1698 C C . SER A 1 222 ? 27.375 -10.523 -12.562 1 98.06 222 SER A C 1
ATOM 1700 O O . SER A 1 222 ? 26.234 -10.172 -12.273 1 98.06 222 SER A O 1
ATOM 1702 N N . ASP A 1 223 ? 28.422 -9.719 -12.469 1 97.94 223 ASP A N 1
ATOM 1703 C CA . ASP A 1 223 ? 28.281 -8.336 -12.008 1 97.94 223 ASP A CA 1
ATOM 1704 C C . ASP A 1 223 ? 27.438 -7.516 -12.984 1 97.94 223 ASP A C 1
ATOM 1706 O O . ASP A 1 223 ? 26.688 -6.629 -12.57 1 97.94 223 ASP A O 1
ATOM 1710 N N . GLU A 1 224 ? 27.656 -7.797 -14.242 1 98.31 224 GLU A N 1
ATOM 1711 C CA . GLU A 1 224 ? 26.891 -7.086 -15.266 1 98.31 224 GLU A CA 1
ATOM 1712 C C . GLU A 1 224 ? 25.406 -7.379 -15.141 1 98.31 224 GLU A C 1
ATOM 1714 O O . GLU A 1 224 ? 24.578 -6.465 -15.211 1 98.31 224 GLU A O 1
ATOM 1719 N N . LEU A 1 225 ? 25.109 -8.625 -14.891 1 98.69 225 LEU A N 1
ATOM 1720 C CA . LEU A 1 225 ? 23.703 -9 -14.758 1 98.69 225 LEU A CA 1
ATOM 1721 C C . LEU A 1 225 ? 23.125 -8.461 -13.461 1 98.69 225 LEU A C 1
ATOM 1723 O O . LEU A 1 225 ? 21.938 -8.102 -13.406 1 98.69 225 LEU A O 1
ATOM 1727 N N . LYS A 1 226 ? 23.906 -8.383 -12.391 1 98.69 226 LYS A N 1
ATOM 1728 C CA . LYS A 1 226 ? 23.438 -7.762 -11.156 1 98.69 226 LYS A CA 1
ATOM 1729 C C . LYS A 1 226 ? 23 -6.32 -11.406 1 98.69 226 LYS A C 1
ATOM 1731 O O . LYS A 1 226 ? 21.922 -5.91 -10.961 1 98.69 226 LYS A O 1
ATOM 1736 N N . ARG A 1 227 ? 23.797 -5.562 -12.156 1 98.06 227 ARG A N 1
ATOM 1737 C CA . ARG A 1 227 ? 23.531 -4.148 -12.414 1 98.06 227 ARG A CA 1
ATOM 1738 C C . ARG A 1 227 ? 22.312 -3.979 -13.328 1 98.06 227 ARG A C 1
ATOM 1740 O O . ARG A 1 227 ? 21.672 -2.93 -13.32 1 98.06 227 ARG A O 1
ATOM 1747 N N . GLN A 1 228 ? 22 -5.074 -14.117 1 98.19 228 GLN A N 1
ATOM 1748 C CA . GLN A 1 228 ? 20.922 -5.023 -15.102 1 98.19 228 GLN A CA 1
ATOM 1749 C C . GLN A 1 228 ? 19.641 -5.629 -14.539 1 98.19 228 GLN A C 1
ATOM 1751 O O . GLN A 1 228 ? 18.688 -5.855 -15.273 1 98.19 228 GLN A O 1
ATOM 1756 N N . THR A 1 229 ? 19.656 -5.934 -13.18 1 98.81 229 THR A N 1
ATOM 1757 C CA . THR A 1 229 ? 18.547 -6.703 -12.633 1 98.81 229 THR A CA 1
ATOM 1758 C C . THR A 1 229 ? 17.938 -5.992 -11.43 1 98.81 229 THR A C 1
ATOM 1760 O O . THR A 1 229 ? 18.656 -5.414 -10.617 1 98.81 229 THR A O 1
ATOM 1763 N N . VAL A 1 230 ? 16.641 -5.945 -11.375 1 98.94 230 VAL A N 1
ATOM 1764 C CA . VAL A 1 230 ? 15.906 -5.719 -10.133 1 98.94 230 VAL A CA 1
ATOM 1765 C C . VAL A 1 230 ? 15.375 -7.047 -9.594 1 98.94 230 VAL A C 1
ATOM 1767 O O . VAL A 1 230 ? 14.547 -7.695 -10.234 1 98.94 230 VAL A O 1
ATOM 1770 N N . VAL A 1 231 ? 15.883 -7.461 -8.422 1 98.94 231 VAL A N 1
ATOM 1771 C CA . VAL A 1 231 ? 15.383 -8.672 -7.777 1 98.94 231 VAL A CA 1
ATOM 1772 C C . VAL A 1 231 ? 14.211 -8.328 -6.867 1 98.94 231 VAL A C 1
ATOM 1774 O O . VAL A 1 231 ? 14.297 -7.402 -6.055 1 98.94 231 VAL A O 1
ATOM 1777 N N . VAL A 1 232 ? 13.125 -8.977 -7.059 1 98.94 232 VAL A N 1
ATOM 1778 C CA . VAL A 1 232 ? 11.938 -8.812 -6.227 1 98.94 232 VAL A CA 1
ATOM 1779 C C . VAL A 1 232 ? 11.742 -10.055 -5.352 1 98.94 232 VAL A C 1
ATOM 1781 O O . VAL A 1 232 ? 11.797 -11.18 -5.848 1 98.94 232 VAL A O 1
ATOM 1784 N N . ASN A 1 233 ? 11.555 -9.875 -4.078 1 98.88 233 ASN A N 1
ATOM 1785 C CA . ASN A 1 233 ? 11.375 -10.961 -3.121 1 98.88 233 ASN A CA 1
ATOM 1786 C C . ASN A 1 233 ? 10.586 -10.5 -1.896 1 98.88 233 ASN A C 1
ATOM 1788 O O . ASN A 1 233 ? 9.93 -9.461 -1.931 1 98.88 233 ASN A O 1
ATOM 1792 N N . GLY A 1 234 ? 10.484 -11.312 -0.889 1 98.75 234 GLY A N 1
ATOM 1793 C CA . GLY A 1 234 ? 9.734 -11.031 0.325 1 98.75 234 GLY A CA 1
ATOM 1794 C C . GLY A 1 234 ? 9.648 -12.219 1.266 1 98.75 234 GLY A C 1
ATOM 1795 O O . GLY A 1 234 ? 10.336 -13.219 1.075 1 98.75 234 GLY A O 1
ATOM 1796 N N . VAL A 1 235 ? 8.781 -12.055 2.262 1 98.81 235 VAL A N 1
ATOM 1797 C CA . VAL A 1 235 ? 8.711 -13.07 3.307 1 98.81 235 VAL A CA 1
ATOM 1798 C C . VAL A 1 235 ? 7.355 -13.781 3.25 1 98.81 235 VAL A C 1
ATOM 1800 O O . VAL A 1 235 ? 7.086 -14.68 4.051 1 98.81 235 VAL A O 1
ATOM 1803 N N . SER A 1 236 ? 6.539 -13.453 2.309 1 98.69 236 SER A N 1
ATOM 1804 C CA . SER A 1 236 ? 5.164 -13.938 2.223 1 98.69 236 SER A CA 1
ATOM 1805 C C . SER A 1 236 ? 5.117 -15.453 2.062 1 98.69 236 SER A C 1
ATOM 1807 O O . SER A 1 236 ? 4.297 -16.125 2.691 1 98.69 236 SER A O 1
ATOM 1809 N N . LYS A 1 237 ? 5.992 -15.961 1.188 1 98.69 237 LYS A N 1
ATOM 1810 C CA . LYS A 1 237 ? 5.883 -17.359 0.817 1 98.69 237 LYS A CA 1
ATOM 1811 C C . LYS A 1 237 ? 6.852 -18.219 1.621 1 98.69 237 LYS A C 1
ATOM 1813 O O . LYS A 1 237 ? 6.473 -19.266 2.146 1 98.69 237 LYS A O 1
ATOM 1818 N N . SER A 1 238 ? 8.039 -17.719 1.803 1 98.06 238 SER A N 1
ATOM 1819 C CA . SER A 1 238 ? 9.062 -18.469 2.533 1 98.06 238 SER A CA 1
ATOM 1820 C C . SER A 1 238 ? 8.68 -18.641 4 1 98.06 238 SER A C 1
ATOM 1822 O O . SER A 1 238 ? 8.938 -19.688 4.598 1 98.06 238 SER A O 1
ATOM 1824 N N . HIS A 1 239 ? 8.047 -17.656 4.59 1 98.69 239 HIS A N 1
ATOM 1825 C CA . HIS A 1 239 ? 7.82 -17.641 6.027 1 98.69 239 HIS A CA 1
ATOM 1826 C C . HIS A 1 239 ? 6.332 -17.625 6.355 1 98.69 239 HIS A C 1
ATOM 1828 O O . HIS A 1 239 ? 5.941 -17.344 7.492 1 98.69 239 HIS A O 1
ATOM 1834 N N . SER A 1 240 ? 5.484 -17.844 5.363 1 98.44 240 SER A N 1
ATOM 1835 C CA . SER A 1 240 ? 4.035 -17.844 5.559 1 98.44 240 SER A CA 1
ATOM 1836 C C . SER A 1 240 ? 3.574 -16.531 6.176 1 98.44 240 SER A C 1
ATOM 1838 O O . SER A 1 240 ? 2.891 -16.516 7.203 1 98.44 240 SER A O 1
ATOM 1840 N N . MET A 1 241 ? 3.963 -15.469 5.547 1 98.81 241 MET A N 1
ATOM 1841 C CA . MET A 1 241 ? 3.639 -14.125 6.027 1 98.81 241 MET A CA 1
ATOM 1842 C C . MET A 1 241 ? 2.838 -13.352 4.988 1 98.81 241 MET A C 1
ATOM 1844 O O . MET A 1 241 ? 3.078 -12.164 4.77 1 98.81 241 MET A O 1
ATOM 1848 N N . THR A 1 242 ? 1.934 -14.016 4.293 1 98.25 242 THR A N 1
ATOM 1849 C CA . THR A 1 242 ? 1.241 -13.398 3.17 1 98.25 242 THR A CA 1
ATOM 1850 C C . THR A 1 242 ? 0.411 -12.203 3.639 1 98.25 242 THR A C 1
ATOM 1852 O O . THR A 1 242 ? 0.404 -11.156 2.994 1 98.25 242 THR A O 1
ATOM 1855 N N . GLY A 1 243 ? -0.281 -12.273 4.793 1 98.25 243 GLY A N 1
ATOM 1856 C CA . GLY A 1 243 ? -1.129 -11.195 5.281 1 98.25 243 GLY A CA 1
ATOM 1857 C C . GLY A 1 243 ? -0.347 -10.055 5.91 1 98.25 243 GLY A C 1
ATOM 1858 O O . GLY A 1 243 ? -0.919 -9.023 6.258 1 98.25 243 GLY A O 1
ATOM 1859 N N . TRP A 1 244 ? 0.969 -10.227 6.113 1 98.88 244 TRP A N 1
ATOM 1860 C CA . TRP A 1 244 ? 1.827 -9.219 6.734 1 98.88 244 TRP A CA 1
ATOM 1861 C C . TRP A 1 244 ? 2.205 -8.133 5.734 1 98.88 244 TRP A C 1
ATOM 1863 O O . TRP A 1 244 ? 2.559 -7.016 6.125 1 98.88 244 TRP A O 1
ATOM 1873 N N . ARG A 1 245 ? 2.213 -8.5 4.438 1 98.75 245 ARG A N 1
ATOM 1874 C CA . ARG A 1 245 ? 2.412 -7.602 3.307 1 98.75 245 ARG A CA 1
ATOM 1875 C C . ARG A 1 245 ? 3.787 -6.941 3.367 1 98.75 245 ARG A C 1
ATOM 1877 O O . ARG A 1 245 ? 3.893 -5.715 3.334 1 98.75 245 ARG A O 1
ATOM 1884 N N . ILE A 1 246 ? 4.848 -7.742 3.381 1 98.94 246 ILE A N 1
ATOM 1885 C CA . ILE A 1 246 ? 6.211 -7.234 3.297 1 98.94 246 ILE A CA 1
ATOM 1886 C C . ILE A 1 246 ? 6.914 -7.84 2.086 1 98.94 246 ILE A C 1
ATOM 1888 O O . ILE A 1 246 ? 7.004 -9.062 1.958 1 98.94 246 ILE A O 1
ATOM 1892 N N . GLY A 1 247 ? 7.32 -7.07 1.165 1 98.88 247 GLY A N 1
ATOM 1893 C CA . GLY A 1 247 ? 8.172 -7.387 0.028 1 98.88 247 GLY A CA 1
ATOM 1894 C C . GLY A 1 247 ? 9.258 -6.359 -0.206 1 98.88 247 GLY A C 1
ATOM 1895 O O . GLY A 1 247 ? 9.273 -5.305 0.43 1 98.88 247 GLY A O 1
ATOM 1896 N N . TYR A 1 248 ? 10.203 -6.656 -1.01 1 98.94 248 TYR A N 1
ATOM 1897 C CA . TYR A 1 248 ? 11.305 -5.727 -1.236 1 98.94 248 TYR A CA 1
ATOM 1898 C C . TYR A 1 248 ? 11.914 -5.93 -2.619 1 98.94 248 TYR A C 1
ATOM 1900 O O . TYR A 1 248 ? 11.648 -6.934 -3.281 1 98.94 248 TYR A O 1
ATOM 1908 N N . ALA A 1 249 ? 12.633 -4.98 -3.055 1 98.94 249 ALA A N 1
ATOM 1909 C CA . ALA A 1 249 ? 13.438 -5.059 -4.273 1 98.94 249 ALA A CA 1
ATOM 1910 C C . ALA A 1 249 ? 14.883 -4.656 -4.008 1 98.94 249 ALA A C 1
ATOM 1912 O O . ALA A 1 249 ? 15.156 -3.873 -3.094 1 98.94 249 ALA A O 1
ATOM 1913 N N . ALA A 1 250 ? 15.766 -5.195 -4.68 1 98.94 250 ALA A N 1
ATOM 1914 C CA . ALA A 1 250 ? 17.172 -4.805 -4.793 1 98.94 250 ALA A CA 1
ATOM 1915 C C . ALA A 1 250 ? 17.531 -4.512 -6.242 1 98.94 250 ALA A C 1
ATOM 1917 O O . ALA A 1 250 ? 17.328 -5.344 -7.125 1 98.94 250 ALA A O 1
ATOM 1918 N N . GLY A 1 251 ? 18.062 -3.357 -6.535 1 98.69 251 GLY A N 1
ATOM 1919 C CA . GLY A 1 251 ? 18.391 -2.977 -7.898 1 98.69 251 GLY A CA 1
ATOM 1920 C C . GLY A 1 251 ? 19.094 -1.637 -7.992 1 98.69 251 GLY A C 1
ATOM 1921 O O . GLY A 1 251 ? 19.641 -1.15 -7.004 1 98.69 251 GLY A O 1
ATOM 1922 N N . PRO A 1 252 ? 19.172 -1.019 -9.188 1 98.25 252 PRO A N 1
ATOM 1923 C CA . PRO A 1 252 ? 19.875 0.253 -9.375 1 98.25 252 PRO A CA 1
ATOM 1924 C C . PRO A 1 252 ? 19.328 1.362 -8.477 1 98.25 252 PRO A C 1
ATOM 1926 O O . PRO A 1 252 ? 18.125 1.576 -8.406 1 98.25 252 PRO A O 1
ATOM 1929 N N . ALA A 1 253 ? 20.25 2.088 -7.871 1 98.19 253 ALA A N 1
ATOM 1930 C CA . ALA A 1 253 ? 19.906 3.068 -6.84 1 98.19 253 ALA A CA 1
ATOM 1931 C C . ALA A 1 253 ? 18.969 4.137 -7.391 1 98.19 253 ALA A C 1
ATOM 1933 O O . ALA A 1 253 ? 18.062 4.594 -6.688 1 98.19 253 ALA A O 1
ATOM 1934 N N . GLU A 1 254 ? 19.188 4.531 -8.609 1 97.44 254 GLU A N 1
ATOM 1935 C CA . GLU A 1 254 ? 18.359 5.578 -9.195 1 97.44 254 GLU A CA 1
ATOM 1936 C C . GLU A 1 254 ? 16.906 5.133 -9.312 1 97.44 254 GLU A C 1
ATOM 1938 O O . GLU A 1 254 ? 15.984 5.891 -9 1 97.44 254 GLU A O 1
ATOM 1943 N N . LEU A 1 255 ? 16.703 3.92 -9.781 1 98.25 255 LEU A N 1
ATOM 1944 C CA . LEU A 1 255 ? 15.367 3.355 -9.914 1 98.25 255 LEU A CA 1
ATOM 1945 C C . LEU A 1 255 ? 14.719 3.146 -8.547 1 98.25 255 LEU A C 1
ATOM 1947 O O . LEU A 1 255 ? 13.547 3.471 -8.359 1 98.25 255 LEU A O 1
ATOM 1951 N N . ILE A 1 256 ? 15.5 2.666 -7.578 1 98.5 256 ILE A N 1
ATOM 1952 C CA . ILE A 1 256 ? 15.023 2.42 -6.223 1 98.5 256 ILE A CA 1
ATOM 1953 C C . ILE A 1 256 ? 14.594 3.738 -5.578 1 98.5 256 ILE A C 1
ATOM 1955 O O . ILE A 1 256 ? 13.578 3.799 -4.891 1 98.5 256 ILE A O 1
ATOM 1959 N N . LYS A 1 257 ? 15.336 4.75 -5.812 1 96.44 257 LYS A N 1
ATOM 1960 C CA . LYS A 1 257 ? 14.984 6.066 -5.289 1 96.44 257 LYS A CA 1
ATOM 1961 C C . LYS A 1 257 ? 13.648 6.547 -5.852 1 96.44 257 LYS A C 1
ATOM 1963 O O . LYS A 1 257 ? 12.812 7.07 -5.113 1 96.44 257 LYS A O 1
ATOM 1968 N N . ALA A 1 258 ? 13.461 6.375 -7.137 1 97.25 258 ALA A N 1
ATOM 1969 C CA . ALA A 1 258 ? 12.203 6.766 -7.77 1 97.25 258 ALA A CA 1
ATOM 1970 C C . ALA A 1 258 ? 11.031 5.969 -7.203 1 97.25 258 ALA A C 1
ATOM 1972 O O . ALA A 1 258 ? 9.961 6.523 -6.941 1 97.25 258 ALA A O 1
ATOM 1973 N N . MET A 1 259 ? 11.25 4.66 -7.047 1 98.19 259 MET A N 1
ATOM 1974 C CA . MET A 1 259 ? 10.234 3.799 -6.453 1 98.19 259 MET A CA 1
ATOM 1975 C C . MET A 1 259 ? 9.891 4.254 -5.039 1 98.19 259 MET A C 1
ATOM 1977 O O . MET A 1 259 ? 8.719 4.289 -4.66 1 98.19 259 MET A O 1
ATOM 1981 N N . THR A 1 260 ? 10.883 4.609 -4.27 1 96.75 260 THR A N 1
ATOM 1982 C CA . THR A 1 260 ? 10.711 5.039 -2.887 1 96.75 260 THR A CA 1
ATOM 1983 C C . THR A 1 260 ? 9.93 6.352 -2.824 1 96.75 260 THR A C 1
ATOM 1985 O O . THR A 1 260 ? 9.039 6.508 -1.985 1 96.75 260 THR A O 1
ATOM 1988 N N . ASN A 1 261 ? 10.289 7.273 -3.697 1 95.19 261 ASN A N 1
ATOM 1989 C CA . ASN A 1 261 ? 9.57 8.539 -3.764 1 95.19 261 ASN A CA 1
ATOM 1990 C C . ASN A 1 261 ? 8.102 8.336 -4.113 1 95.19 261 ASN A C 1
ATOM 1992 O O . ASN A 1 261 ? 7.223 8.984 -3.543 1 95.19 261 ASN A O 1
ATOM 1996 N N . LEU A 1 262 ? 7.848 7.449 -5.055 1 97.12 262 LEU A N 1
ATOM 1997 C CA . LEU A 1 262 ? 6.477 7.113 -5.418 1 97.12 262 LEU A CA 1
ATOM 1998 C C . LEU A 1 262 ? 5.73 6.516 -4.23 1 97.12 262 LEU A C 1
ATOM 2000 O O . LEU A 1 262 ? 4.594 6.906 -3.945 1 97.12 262 LEU A O 1
ATOM 2004 N N . ALA A 1 263 ? 6.375 5.598 -3.535 1 96.75 263 ALA A N 1
ATOM 2005 C CA . ALA A 1 263 ? 5.77 4.969 -2.365 1 96.75 263 ALA A CA 1
ATOM 2006 C C . ALA A 1 263 ? 5.449 6.004 -1.29 1 96.75 263 ALA A C 1
ATOM 2008 O O . ALA A 1 263 ? 4.422 5.906 -0.612 1 96.75 263 ALA A O 1
ATOM 2009 N N . SER A 1 264 ? 6.266 6.984 -1.165 1 95.31 264 SER A N 1
ATOM 2010 C CA . SER A 1 264 ? 6.094 8.016 -0.144 1 95.31 264 SER A CA 1
ATOM 2011 C C . SER A 1 264 ? 4.805 8.797 -0.364 1 95.31 264 SER A C 1
ATOM 2013 O O . SER A 1 264 ? 4.195 9.281 0.593 1 95.31 264 SER A O 1
ATOM 2015 N N . HIS A 1 265 ? 4.324 8.883 -1.584 1 96.25 265 HIS A N 1
ATOM 2016 C CA . HIS A 1 265 ? 3.125 9.648 -1.901 1 96.25 265 HIS A CA 1
ATOM 2017 C C . HIS A 1 265 ? 1.934 8.734 -2.148 1 96.25 265 HIS A C 1
ATOM 2019 O O . HIS A 1 265 ? 0.796 9.195 -2.252 1 96.25 265 HIS A O 1
ATOM 2025 N N . SER A 1 266 ? 2.16 7.395 -2.221 1 96.94 266 SER A N 1
ATOM 2026 C CA . SER A 1 266 ? 1.065 6.496 -2.576 1 96.94 266 SER A CA 1
ATOM 2027 C C . SER A 1 266 ? 0.611 5.672 -1.374 1 96.94 266 SER A C 1
ATOM 2029 O O . SER A 1 266 ? -0.588 5.508 -1.147 1 96.94 266 SER A O 1
ATOM 2031 N N . THR A 1 267 ? 1.585 5.184 -0.595 1 97 267 THR A N 1
ATOM 2032 C CA . THR A 1 267 ? 1.225 4.305 0.513 1 97 267 THR A CA 1
ATOM 2033 C C . THR A 1 267 ? 1.919 4.746 1.799 1 97 267 THR A C 1
ATOM 2035 O O . THR A 1 267 ? 1.454 4.438 2.898 1 97 267 THR A O 1
ATOM 2038 N N . SER A 1 268 ? 3.02 5.422 1.713 1 95.31 268 SER A N 1
ATOM 2039 C CA . SER A 1 268 ? 3.938 5.602 2.834 1 95.31 268 SER A CA 1
ATOM 2040 C C . SER A 1 268 ? 4.641 4.301 3.189 1 95.31 268 SER A C 1
ATOM 2042 O O . SER A 1 268 ? 5.035 3.537 2.303 1 95.31 268 SER A O 1
ATOM 2044 N N . ASN A 1 269 ? 5.066 4.152 4.453 1 96.25 269 ASN A N 1
ATOM 2045 C CA . ASN A 1 269 ? 5.832 2.98 4.863 1 96.25 269 ASN A CA 1
ATOM 2046 C C . ASN A 1 269 ? 4.949 1.739 4.965 1 96.25 269 ASN A C 1
ATOM 2048 O O . ASN A 1 269 ? 3.742 1.848 5.188 1 96.25 269 ASN A O 1
ATOM 2052 N N . PRO A 1 270 ? 5.512 0.507 4.727 1 98.44 270 PRO A N 1
ATOM 2053 C CA . PRO A 1 270 ? 4.762 -0.691 5.109 1 98.44 270 PRO A CA 1
ATOM 2054 C C . PRO A 1 270 ? 4.496 -0.765 6.613 1 98.44 270 PRO A C 1
ATOM 2056 O O . PRO A 1 270 ? 5.133 -0.051 7.391 1 98.44 270 PRO A O 1
ATOM 2059 N N . THR A 1 271 ? 3.549 -1.576 7.027 1 98.88 271 THR A N 1
ATOM 2060 C CA . THR A 1 271 ? 3.16 -1.678 8.43 1 98.88 271 THR A CA 1
ATOM 2061 C C . THR A 1 271 ? 4.379 -1.91 9.312 1 98.88 271 THR A C 1
ATOM 2063 O O . THR A 1 271 ? 5.195 -2.793 9.031 1 98.88 271 THR A O 1
ATOM 2066 N N . THR A 1 272 ? 4.496 -1.123 10.359 1 98.75 272 THR A N 1
ATOM 2067 C CA . THR A 1 272 ? 5.691 -1.077 11.188 1 98.75 272 THR A CA 1
ATOM 2068 C C . THR A 1 272 ? 5.926 -2.418 11.875 1 98.75 272 THR A C 1
ATOM 2070 O O . THR A 1 272 ? 7.02 -2.979 11.805 1 98.75 272 THR A O 1
ATOM 2073 N N . SER A 1 273 ? 4.938 -3.014 12.539 1 98.88 273 SER A N 1
ATOM 2074 C CA . SER A 1 273 ? 5.121 -4.273 13.258 1 98.88 273 SER A CA 1
ATOM 2075 C C . SER A 1 273 ? 5.449 -5.41 12.297 1 98.88 273 SER A C 1
ATOM 2077 O O . SER A 1 273 ? 6.195 -6.328 12.641 1 98.88 273 SER A O 1
ATOM 2079 N N . ALA A 1 274 ? 4.859 -5.348 11.078 1 98.94 274 ALA A N 1
ATOM 2080 C CA . ALA A 1 274 ? 5.176 -6.352 10.07 1 98.94 274 ALA A CA 1
ATOM 2081 C C . ALA A 1 274 ? 6.648 -6.297 9.68 1 98.94 274 ALA A C 1
ATOM 2083 O O . ALA A 1 274 ? 7.266 -7.328 9.406 1 98.94 274 ALA A O 1
ATOM 2084 N N . GLN A 1 275 ? 7.223 -5.082 9.609 1 98.94 275 GLN A N 1
ATOM 2085 C CA . GLN A 1 275 ? 8.641 -4.941 9.305 1 98.94 275 GLN A CA 1
ATOM 2086 C C . GLN A 1 275 ? 9.5 -5.598 10.391 1 98.94 275 GLN A C 1
ATOM 2088 O O . GLN A 1 275 ? 10.484 -6.27 10.086 1 98.94 275 GLN A O 1
ATOM 2093 N N . TYR A 1 276 ? 9.125 -5.402 11.641 1 98.94 276 TYR A N 1
ATOM 2094 C CA . TYR A 1 276 ? 9.867 -6.023 12.727 1 98.94 276 TYR A CA 1
ATOM 2095 C C . TYR A 1 276 ? 9.75 -7.543 12.672 1 98.94 276 TYR A C 1
ATOM 2097 O O . TYR A 1 276 ? 10.711 -8.258 12.969 1 98.94 276 TYR A O 1
ATOM 2105 N N . GLY A 1 277 ? 8.531 -8.023 12.328 1 98.94 277 GLY A N 1
ATOM 2106 C CA . GLY A 1 277 ? 8.414 -9.453 12.062 1 98.94 277 GLY A CA 1
ATOM 2107 C C . GLY A 1 277 ? 9.336 -9.93 10.953 1 98.94 277 GLY A C 1
ATOM 2108 O O . GLY A 1 277 ? 9.969 -10.977 11.078 1 98.94 277 GLY A O 1
ATOM 2109 N N . ALA A 1 278 ? 9.461 -9.172 9.906 1 98.94 278 ALA A N 1
ATOM 2110 C CA . ALA A 1 278 ? 10.305 -9.531 8.773 1 98.94 278 ALA A CA 1
ATOM 2111 C C . ALA A 1 278 ? 11.781 -9.508 9.156 1 98.94 278 ALA A C 1
ATOM 2113 O O . ALA A 1 278 ? 12.57 -10.312 8.656 1 98.94 278 ALA A O 1
ATOM 2114 N N . ILE A 1 279 ? 12.164 -8.516 10.016 1 98.94 279 ILE A N 1
ATOM 2115 C CA . ILE A 1 279 ? 13.531 -8.508 10.531 1 98.94 279 ILE A CA 1
ATOM 2116 C C . ILE A 1 279 ? 13.828 -9.836 11.227 1 98.94 279 ILE A C 1
ATOM 2118 O O . ILE A 1 279 ? 14.852 -10.469 10.961 1 98.94 279 ILE A O 1
ATOM 2122 N N . ALA A 1 280 ? 12.898 -10.32 12.094 1 98.88 280 ALA A N 1
ATOM 2123 C CA . ALA A 1 280 ? 13.078 -11.594 12.781 1 98.88 280 ALA A CA 1
ATOM 2124 C C . ALA A 1 280 ? 13.156 -12.75 11.789 1 98.88 280 ALA A C 1
ATOM 2126 O O . ALA A 1 280 ? 13.953 -13.68 11.961 1 98.88 280 ALA A O 1
ATOM 2127 N N . ALA A 1 281 ? 12.352 -12.703 10.758 1 98.81 281 ALA A N 1
ATOM 2128 C CA . ALA A 1 281 ? 12.336 -13.75 9.742 1 98.81 281 ALA A CA 1
ATOM 2129 C C . ALA A 1 281 ? 13.719 -13.953 9.133 1 98.81 281 ALA A C 1
ATOM 2131 O O . ALA A 1 281 ? 14.109 -15.078 8.812 1 98.81 281 ALA A O 1
ATOM 2132 N N . TYR A 1 282 ? 14.508 -12.867 9.016 1 98.56 282 TYR A N 1
ATOM 2133 C CA . TYR A 1 282 ? 15.781 -12.945 8.305 1 98.56 282 TYR A CA 1
ATOM 2134 C C . TYR A 1 282 ? 16.938 -13.047 9.281 1 98.56 282 TYR A C 1
ATOM 2136 O O . TYR A 1 282 ? 18.062 -13.391 8.898 1 98.56 282 TYR A O 1
ATOM 2144 N N . THR A 1 283 ? 16.719 -12.703 10.531 1 98.31 283 THR A N 1
ATOM 2145 C CA . THR A 1 283 ? 17.844 -12.648 11.445 1 98.31 283 THR A CA 1
ATOM 2146 C C . THR A 1 283 ? 17.781 -13.789 12.453 1 98.31 283 THR A C 1
ATOM 2148 O O . THR A 1 283 ? 18.75 -14.062 13.156 1 98.31 283 THR A O 1
ATOM 2151 N N . GLU A 1 284 ? 16.594 -14.375 12.469 1 96.12 284 GLU A N 1
ATOM 2152 C CA . GLU A 1 284 ? 16.391 -15.547 13.32 1 96.12 284 GLU A CA 1
ATOM 2153 C C . GLU A 1 284 ? 15.93 -16.75 12.5 1 96.12 284 GLU A C 1
ATOM 2155 O O . GLU A 1 284 ? 15.516 -16.609 11.352 1 96.12 284 GLU A O 1
ATOM 2160 N N . ASP A 1 285 ? 16.219 -17.922 12.969 1 91.19 285 ASP A N 1
ATOM 2161 C CA . ASP A 1 285 ? 15.797 -19.156 12.312 1 91.19 285 ASP A CA 1
ATOM 2162 C C . ASP A 1 285 ? 15.453 -20.234 13.328 1 91.19 285 ASP A C 1
ATOM 2164 O O . ASP A 1 285 ? 16.297 -20.609 14.156 1 91.19 285 ASP A O 1
ATOM 2168 N N . ASP A 1 286 ? 14.195 -20.688 13.211 1 94.94 286 ASP A N 1
ATOM 2169 C CA . ASP A 1 286 ? 13.797 -21.781 14.102 1 94.94 286 ASP A CA 1
ATOM 2170 C C . ASP A 1 286 ? 13.562 -23.078 13.328 1 94.94 286 ASP A C 1
ATOM 2172 O O . ASP A 1 286 ? 12.961 -24.016 13.852 1 94.94 286 ASP A O 1
ATOM 2176 N N . GLY A 1 287 ? 13.922 -23.047 12.047 1 97.62 287 GLY A N 1
ATOM 2177 C CA . GLY A 1 287 ? 13.766 -24.234 11.227 1 97.62 287 GLY A CA 1
ATOM 2178 C C . GLY A 1 287 ? 12.438 -24.281 10.5 1 97.62 287 GLY A C 1
ATOM 2179 O O . GLY A 1 287 ? 12.195 -25.203 9.703 1 97.62 287 GLY A O 1
ATOM 2180 N N . SER A 1 288 ? 11.578 -23.297 10.695 1 97.94 288 SER A N 1
ATOM 2181 C CA . SER A 1 288 ? 10.219 -23.312 10.164 1 97.94 288 SER A CA 1
ATOM 2182 C C . SER A 1 288 ? 10.227 -23.297 8.633 1 97.94 288 SER A C 1
ATOM 2184 O O . SER A 1 288 ? 9.383 -23.938 8 1 97.94 288 SER A O 1
ATOM 2186 N N . VAL A 1 289 ? 11.133 -22.578 8.047 1 98 289 VAL A N 1
ATOM 2187 C CA . VAL A 1 289 ? 11.195 -22.484 6.59 1 98 289 VAL A CA 1
ATOM 2188 C C . VAL A 1 289 ? 11.438 -23.859 5.988 1 98 289 VAL A C 1
ATOM 2190 O O . VAL A 1 289 ? 10.766 -24.266 5.035 1 98 289 VAL A O 1
ATOM 2193 N N . GLU A 1 290 ? 12.391 -24.578 6.543 1 98 290 GLU A N 1
ATOM 2194 C CA . GLU A 1 290 ? 12.703 -25.906 6.055 1 98 290 GLU A CA 1
ATOM 2195 C C . GLU A 1 290 ? 11.555 -26.875 6.316 1 98 290 GLU A C 1
ATOM 2197 O O . GLU A 1 290 ? 11.273 -27.75 5.5 1 98 290 GLU A O 1
ATOM 2202 N N . VAL A 1 291 ? 10.898 -26.719 7.445 1 98.12 291 VAL A N 1
ATOM 2203 C CA . VAL A 1 291 ? 9.75 -27.562 7.777 1 98.12 291 VAL A CA 1
ATOM 2204 C C . VAL A 1 291 ? 8.656 -27.391 6.723 1 98.12 291 VAL A C 1
ATOM 2206 O O . VAL A 1 291 ? 8.094 -28.375 6.234 1 98.12 291 VAL A O 1
ATOM 2209 N N . MET A 1 292 ? 8.367 -26.188 6.355 1 98.12 292 MET A N 1
ATOM 2210 C CA . MET A 1 292 ? 7.344 -25.922 5.355 1 98.12 292 MET A CA 1
ATOM 2211 C C . MET A 1 292 ? 7.762 -26.438 3.984 1 98.12 292 MET A C 1
ATOM 2213 O O . MET A 1 292 ? 6.969 -27.078 3.291 1 98.12 292 MET A O 1
ATOM 2217 N N . ARG A 1 293 ? 9.023 -26.156 3.6 1 98.12 293 ARG A N 1
ATOM 2218 C CA . ARG A 1 293 ? 9.531 -26.625 2.314 1 98.12 293 ARG A CA 1
ATOM 2219 C C . ARG A 1 293 ? 9.391 -28.141 2.188 1 98.12 293 ARG A C 1
ATOM 2221 O O . ARG A 1 293 ? 8.898 -28.641 1.173 1 98.12 293 ARG A O 1
ATOM 2228 N N . SER A 1 294 ? 9.805 -28.828 3.244 1 98.25 294 SER A N 1
ATOM 2229 C CA . SER A 1 294 ? 9.766 -30.281 3.248 1 98.25 294 SER A CA 1
ATOM 2230 C C . SER A 1 294 ? 8.336 -30.797 3.17 1 98.25 294 SER A C 1
ATOM 2232 O O . SER A 1 294 ? 8.07 -31.812 2.523 1 98.25 294 SER A O 1
ATOM 2234 N N . ALA A 1 295 ? 7.461 -30.156 3.883 1 98.19 295 ALA A N 1
ATOM 2235 C CA . ALA A 1 295 ? 6.051 -30.531 3.85 1 98.19 295 ALA A CA 1
ATOM 2236 C C . ALA A 1 295 ? 5.477 -30.391 2.443 1 98.19 295 ALA A C 1
ATOM 2238 O O . ALA A 1 295 ? 4.742 -31.266 1.973 1 98.19 295 ALA A O 1
ATOM 2239 N N . PHE A 1 296 ? 5.781 -29.312 1.779 1 98.38 296 PHE A N 1
ATOM 2240 C CA . PHE A 1 296 ? 5.293 -29.094 0.424 1 98.38 296 PHE A CA 1
ATOM 2241 C C . PHE A 1 296 ? 5.867 -30.125 -0.535 1 98.38 296 PHE A C 1
ATOM 2243 O O . PHE A 1 296 ? 5.156 -30.641 -1.404 1 98.38 296 PHE A O 1
ATOM 2250 N N . GLU A 1 297 ? 7.152 -30.406 -0.368 1 98.38 297 GLU A N 1
ATOM 2251 C CA . GLU A 1 297 ? 7.77 -31.438 -1.201 1 98.38 297 GLU A CA 1
ATOM 2252 C C . GLU A 1 297 ? 7.102 -32.781 -0.988 1 98.38 297 GLU A C 1
ATOM 2254 O O . GLU A 1 297 ? 6.867 -33.531 -1.946 1 98.38 297 GLU A O 1
ATOM 2259 N N . ASP A 1 298 ? 6.836 -33.094 0.23 1 98.19 298 ASP A N 1
ATOM 2260 C CA . ASP A 1 298 ? 6.176 -34.344 0.562 1 98.19 298 ASP A CA 1
ATOM 2261 C C . ASP A 1 298 ? 4.793 -34.438 -0.08 1 98.19 298 ASP A C 1
ATOM 2263 O O . ASP A 1 298 ? 4.43 -35.469 -0.667 1 98.19 298 ASP A O 1
ATOM 2267 N N . ARG A 1 299 ? 4.02 -33.406 0.033 1 98.25 299 ARG A N 1
ATOM 2268 C CA . ARG A 1 299 ? 2.688 -33.375 -0.565 1 98.25 299 ARG A CA 1
ATOM 2269 C C . ARG A 1 299 ? 2.762 -33.531 -2.08 1 98.25 299 ARG A C 1
ATOM 2271 O O . ARG A 1 299 ? 1.996 -34.281 -2.664 1 98.25 299 ARG A O 1
ATOM 2278 N N . LEU A 1 300 ? 3.713 -32.781 -2.697 1 98.19 300 LEU A N 1
ATOM 2279 C CA . LEU A 1 300 ? 3.922 -32.875 -4.137 1 98.19 300 LEU A CA 1
ATOM 2280 C C . LEU A 1 300 ? 4.18 -34.312 -4.547 1 98.19 300 LEU A C 1
ATOM 2282 O O . LEU A 1 300 ? 3.529 -34.844 -5.461 1 98.19 300 LEU A O 1
ATOM 2286 N N . ASN A 1 301 ? 5.07 -34.969 -3.883 1 97.81 301 ASN A N 1
ATOM 2287 C CA . ASN A 1 301 ? 5.504 -36.312 -4.25 1 97.81 301 ASN A CA 1
ATOM 2288 C C . ASN A 1 301 ? 4.391 -37.344 -4.051 1 97.81 301 ASN A C 1
ATOM 2290 O O . ASN A 1 301 ? 4.305 -38.312 -4.785 1 97.81 301 ASN A O 1
ATOM 2294 N N . LYS A 1 302 ? 3.527 -37.062 -3.164 1 97.38 302 LYS A N 1
ATOM 2295 C CA . LYS A 1 302 ? 2.457 -38 -2.85 1 97.38 302 LYS A CA 1
ATOM 2296 C C . LYS A 1 302 ? 1.298 -37.875 -3.832 1 97.38 302 LYS A C 1
ATOM 2298 O O . LYS A 1 302 ? 0.585 -38.844 -4.098 1 97.38 302 LYS A O 1
ATOM 2303 N N . VAL A 1 303 ? 1.135 -36.688 -4.375 1 97.5 303 VAL A N 1
ATOM 2304 C CA . VAL A 1 303 ? -0.102 -36.5 -5.125 1 97.5 303 VAL A CA 1
ATOM 2305 C C . VAL A 1 303 ? 0.196 -36.469 -6.621 1 97.5 303 VAL A C 1
ATOM 2307 O O . VAL A 1 303 ? -0.704 -36.656 -7.441 1 97.5 303 VAL A O 1
ATOM 2310 N N . TYR A 1 304 ? 1.419 -36.219 -7.012 1 98.19 304 TYR A N 1
ATOM 2311 C CA . TYR A 1 304 ? 1.776 -36.031 -8.414 1 98.19 304 TYR A CA 1
ATOM 2312 C C . TYR A 1 304 ? 1.375 -37.25 -9.258 1 98.19 304 TYR A C 1
ATOM 2314 O O . TYR A 1 304 ? 0.734 -37.094 -10.297 1 98.19 304 TYR A O 1
ATOM 2322 N N . GLU A 1 305 ? 1.723 -38.406 -8.758 1 97.5 305 GLU A N 1
ATOM 2323 C CA . GLU A 1 305 ? 1.448 -39.625 -9.531 1 97.5 305 GLU A CA 1
ATOM 2324 C C . GLU A 1 305 ? -0.052 -39.844 -9.672 1 97.5 305 GLU A C 1
ATOM 2326 O O . GLU A 1 305 ? -0.516 -40.344 -10.711 1 97.5 305 GLU A O 1
ATOM 2331 N N . LYS A 1 306 ? -0.747 -39.531 -8.617 1 97.88 306 LYS A N 1
ATOM 2332 C CA . LYS A 1 306 ? -2.199 -39.656 -8.664 1 97.88 306 LYS A CA 1
ATOM 2333 C C . LYS A 1 306 ? -2.809 -38.719 -9.688 1 97.88 306 LYS A C 1
ATOM 2335 O O . LYS A 1 306 ? -3.742 -39.094 -10.406 1 97.88 306 LYS A O 1
ATOM 2340 N N . LEU A 1 307 ? -2.307 -37.562 -9.75 1 98.56 307 LEU A N 1
ATOM 2341 C CA . LEU A 1 307 ? -2.797 -36.531 -10.688 1 98.56 307 LEU A CA 1
ATOM 2342 C C . LEU A 1 307 ? -2.592 -37 -12.125 1 98.56 307 LEU A C 1
ATOM 2344 O O . LEU A 1 307 ? -3.518 -36.938 -12.945 1 98.56 307 LEU A O 1
ATOM 2348 N N . VAL A 1 308 ? -1.396 -37.5 -12.469 1 98.12 308 VAL A N 1
ATOM 2349 C CA . VAL A 1 308 ? -1.064 -37.812 -13.859 1 98.12 308 VAL A CA 1
ATOM 2350 C C . VAL A 1 308 ? -1.674 -39.156 -14.258 1 98.12 308 VAL A C 1
ATOM 2352 O O . VAL A 1 308 ? -1.671 -39.5 -15.43 1 98.12 308 VAL A O 1
ATOM 2355 N N . ALA A 1 309 ? -2.232 -39.844 -13.289 1 97.94 309 ALA A N 1
ATOM 2356 C CA . ALA A 1 309 ? -2.924 -41.094 -13.57 1 97.94 309 ALA A CA 1
ATOM 2357 C C . ALA A 1 309 ? -4.355 -40.844 -14.031 1 97.94 309 ALA A C 1
ATOM 2359 O O . ALA A 1 309 ? -5.008 -41.75 -14.578 1 97.94 309 ALA A O 1
ATOM 2360 N N . ILE A 1 310 ? -4.855 -39.688 -13.836 1 98.12 310 ILE A N 1
ATOM 2361 C CA . ILE A 1 310 ? -6.203 -39.344 -14.281 1 98.12 310 ILE A CA 1
ATOM 2362 C C . ILE A 1 310 ? -6.242 -39.281 -15.805 1 98.12 310 ILE A C 1
ATOM 2364 O O . ILE A 1 310 ? -5.398 -38.625 -16.438 1 98.12 310 ILE A O 1
ATOM 2368 N N . PRO A 1 311 ? -7.223 -39.906 -16.422 1 97.5 311 PRO A N 1
ATOM 2369 C CA . PRO A 1 311 ? -7.281 -39.938 -17.891 1 97.5 311 PRO A CA 1
ATOM 2370 C C . PRO A 1 311 ? -7.336 -38.531 -18.5 1 97.5 311 PRO A C 1
ATOM 2372 O O . PRO A 1 311 ? -8.133 -37.688 -18.047 1 97.5 311 PRO A O 1
ATOM 2375 N N . GLY A 1 312 ? -6.395 -38.344 -19.438 1 97.81 312 GLY A N 1
ATOM 2376 C CA . GLY A 1 312 ? -6.41 -37.094 -20.172 1 97.81 312 GLY A CA 1
ATOM 2377 C C . GLY A 1 312 ? -5.672 -35.969 -19.469 1 97.81 312 GLY A C 1
ATOM 2378 O O . GLY A 1 312 ? -5.664 -34.812 -19.938 1 97.81 312 GLY A O 1
ATOM 2379 N N . VAL A 1 313 ? -5.016 -36.281 -18.328 1 98.44 313 VAL A N 1
ATOM 2380 C CA . VAL A 1 313 ? -4.305 -35.25 -17.562 1 98.44 313 VAL A CA 1
ATOM 2381 C C . VAL A 1 313 ? -2.799 -35.5 -17.656 1 98.44 313 VAL A C 1
ATOM 2383 O O . VAL A 1 313 ? -2.324 -36.594 -17.469 1 98.44 313 VAL A O 1
ATOM 2386 N N . SER A 1 314 ? -2.109 -34.5 -18.094 1 98.44 314 SER A N 1
ATOM 2387 C CA . SER A 1 314 ? -0.651 -34.5 -18.031 1 98.44 314 SER A CA 1
ATOM 2388 C C . SER A 1 314 ? -0.146 -33.312 -17.219 1 98.44 314 SER A C 1
ATOM 2390 O O . SER A 1 314 ? -0.875 -32.312 -17.016 1 98.44 314 SER A O 1
ATOM 2392 N N . CYS A 1 315 ? 1.059 -33.438 -16.734 1 98.38 315 CYS A N 1
ATOM 2393 C CA . CYS A 1 315 ? 1.573 -32.375 -15.867 1 98.38 315 CYS A CA 1
ATOM 2394 C C . CYS A 1 315 ? 3.096 -32.406 -15.812 1 98.38 315 CYS A C 1
ATOM 2396 O O . CYS A 1 315 ? 3.684 -33.438 -15.523 1 98.38 315 CYS A O 1
ATOM 2398 N N . VAL A 1 316 ? 3.746 -31.266 -16.125 1 98.12 316 VAL A N 1
ATOM 2399 C CA . VAL A 1 316 ? 5.168 -31.109 -15.844 1 98.12 316 VAL A CA 1
ATOM 2400 C C . VAL A 1 316 ? 5.395 -31.062 -14.336 1 98.12 316 VAL A C 1
ATOM 2402 O O . VAL A 1 316 ? 4.762 -30.281 -13.633 1 98.12 316 VAL A O 1
ATOM 2405 N N . LYS A 1 317 ? 6.172 -31.969 -13.836 1 97.69 317 LYS A N 1
ATOM 2406 C CA . LYS A 1 317 ? 6.387 -31.984 -12.398 1 97.69 317 LYS A CA 1
ATOM 2407 C C . LYS A 1 317 ? 7.113 -30.719 -11.945 1 97.69 317 LYS A C 1
ATOM 2409 O O . LYS A 1 317 ? 8.219 -30.422 -12.406 1 97.69 317 LYS A O 1
ATOM 2414 N N . PRO A 1 318 ? 6.516 -29.969 -11.102 1 97.81 318 PRO A N 1
ATOM 2415 C CA . PRO A 1 318 ? 7.164 -28.75 -10.641 1 97.81 318 PRO A CA 1
ATOM 2416 C C . PRO A 1 318 ? 8.422 -29.016 -9.812 1 97.81 318 PRO A C 1
ATOM 2418 O O . PRO A 1 318 ? 8.523 -30.062 -9.156 1 97.81 318 PRO A O 1
ATOM 2421 N N . LYS A 1 319 ? 9.312 -28.031 -9.836 1 97.88 319 LYS A N 1
ATOM 2422 C CA . LYS A 1 319 ? 10.547 -28.125 -9.062 1 97.88 319 LYS A CA 1
ATOM 2423 C C . LYS A 1 319 ? 10.547 -27.125 -7.91 1 97.88 319 LYS A C 1
ATOM 2425 O O . LYS A 1 319 ? 11.484 -27.094 -7.113 1 97.88 319 LYS A O 1
ATOM 2430 N N . GLY A 1 320 ? 9.492 -26.328 -7.863 1 98 320 GLY A N 1
ATOM 2431 C CA . GLY A 1 320 ? 9.398 -25.344 -6.809 1 98 320 GLY A CA 1
ATOM 2432 C C . GLY A 1 320 ? 8 -24.766 -6.652 1 98 320 GLY A C 1
ATOM 2433 O O . GLY A 1 320 ? 7.051 -25.25 -7.273 1 98 320 GLY A O 1
ATOM 2434 N N . ALA A 1 321 ? 7.871 -23.766 -5.742 1 98.19 321 ALA A N 1
ATOM 2435 C CA . ALA A 1 321 ? 6.602 -23.156 -5.363 1 98.19 321 ALA A CA 1
ATOM 2436 C C . ALA A 1 321 ? 5.684 -24.172 -4.68 1 98.19 321 ALA A C 1
ATOM 2438 O O . ALA A 1 321 ? 6.133 -24.953 -3.848 1 98.19 321 ALA A O 1
ATOM 2439 N N . PHE A 1 322 ? 4.418 -24.078 -4.828 1 98.62 322 PHE A N 1
ATOM 2440 C CA . PHE A 1 322 ? 3.498 -25.062 -4.254 1 98.62 322 PHE A CA 1
ATOM 2441 C C . PHE A 1 322 ? 2.26 -25.219 -5.133 1 98.62 322 PHE A C 1
ATOM 2443 O O . PHE A 1 322 ? 1.137 -25.266 -4.625 1 98.62 322 PHE A O 1
ATOM 2450 N N . TYR A 1 323 ? 2.541 -25.25 -6.504 1 98.38 323 TYR A N 1
ATOM 2451 C CA . TYR A 1 323 ? 1.466 -25.391 -7.477 1 98.38 323 TYR A CA 1
ATOM 2452 C C . TYR A 1 323 ? 1.72 -26.578 -8.398 1 98.38 323 TYR A C 1
ATOM 2454 O O . TYR A 1 323 ? 2.869 -26.875 -8.727 1 98.38 323 TYR A O 1
ATOM 2462 N N . LEU A 1 324 ? 0.671 -27.219 -8.82 1 98.56 324 LEU A N 1
ATOM 2463 C CA . LEU A 1 324 ? 0.62 -28.062 -10.008 1 98.56 324 LEU A CA 1
ATOM 2464 C C . LEU A 1 324 ? -0.116 -27.359 -11.141 1 98.56 324 LEU A C 1
ATOM 2466 O O . LEU A 1 324 ? -1.095 -26.641 -10.906 1 98.56 324 LEU A O 1
ATOM 2470 N N . PHE A 1 325 ? 0.366 -27.547 -12.328 1 98.75 325 PHE A N 1
ATOM 2471 C CA . PHE A 1 325 ? -0.214 -26.859 -13.477 1 98.75 325 PHE A CA 1
ATOM 2472 C C . PHE A 1 325 ? -0.498 -27.844 -14.609 1 98.75 325 PHE A C 1
ATOM 2474 O O . PHE A 1 325 ? 0.01 -27.688 -15.719 1 98.75 325 PHE A O 1
ATOM 2481 N N . PRO A 1 326 ? -1.368 -28.766 -14.391 1 98.81 326 PRO A N 1
ATOM 2482 C CA . PRO A 1 326 ? -1.631 -29.828 -15.367 1 98.81 326 PRO A CA 1
ATOM 2483 C C . PRO A 1 326 ? -2.334 -29.328 -16.625 1 98.81 326 PRO A C 1
ATOM 2485 O O . PRO A 1 326 ? -3.094 -28.359 -16.562 1 98.81 326 PRO A O 1
ATOM 2488 N N . ASN A 1 327 ? -1.996 -29.906 -17.719 1 98.75 327 ASN A N 1
ATOM 2489 C CA . ASN A 1 327 ? -2.777 -29.812 -18.938 1 98.75 327 ASN A CA 1
ATOM 2490 C C . ASN A 1 327 ? -3.99 -30.734 -18.906 1 98.75 327 ASN A C 1
ATOM 2492 O O . ASN A 1 327 ? -3.846 -31.953 -18.766 1 98.75 327 ASN A O 1
ATOM 2496 N N . VAL A 1 328 ? -5.184 -30.156 -19.016 1 98.69 328 VAL A N 1
ATOM 2497 C CA . VAL A 1 328 ? -6.395 -30.953 -18.891 1 98.69 328 VAL A CA 1
ATOM 2498 C C . VAL A 1 328 ? -7.23 -30.844 -20.172 1 98.69 328 VAL A C 1
ATOM 2500 O O . VAL A 1 328 ? -8.43 -31.141 -20.156 1 98.69 328 VAL A O 1
ATOM 2503 N N . SER A 1 329 ? -6.637 -30.328 -21.203 1 98.12 329 SER A N 1
ATOM 2504 C CA . SER A 1 329 ? -7.367 -30.094 -22.453 1 98.12 329 SER A CA 1
ATOM 2505 C C . SER A 1 329 ? -7.941 -31.406 -22.984 1 98.12 329 SER A C 1
ATOM 2507 O O . SER A 1 329 ? -9.07 -31.438 -23.469 1 98.12 329 SER A O 1
ATOM 2509 N N . GLU A 1 330 ? -7.18 -32.5 -22.938 1 97.88 330 GLU A N 1
ATOM 2510 C CA . GLU A 1 330 ? -7.668 -33.781 -23.406 1 97.88 330 GLU A CA 1
ATOM 2511 C C . GLU A 1 330 ? -8.805 -34.281 -22.531 1 97.88 330 GLU A C 1
ATOM 2513 O O . GLU A 1 330 ? -9.805 -34.812 -23.031 1 97.88 330 GLU A O 1
ATOM 2518 N N . ALA A 1 331 ? -8.641 -34.156 -21.25 1 98.12 331 ALA A N 1
ATOM 2519 C CA . ALA A 1 331 ? -9.727 -34.531 -20.344 1 98.12 331 ALA A CA 1
ATOM 2520 C C . ALA A 1 331 ? -11 -33.75 -20.641 1 98.12 331 ALA A C 1
ATOM 2522 O O . ALA A 1 331 ? -12.094 -34.312 -20.688 1 98.12 331 ALA A O 1
ATOM 2523 N N . ALA A 1 332 ? -10.828 -32.438 -20.797 1 98.12 332 ALA A N 1
ATOM 2524 C CA . ALA A 1 332 ? -11.977 -31.594 -21.109 1 98.12 332 ALA A CA 1
ATOM 2525 C C . ALA A 1 332 ? -12.664 -32.062 -22.391 1 98.12 332 ALA A C 1
ATOM 2527 O O . ALA A 1 332 ? -13.891 -32.125 -22.453 1 98.12 332 ALA A O 1
ATOM 2528 N N . LYS A 1 333 ? -11.867 -32.375 -23.391 1 97.25 333 LYS A N 1
ATOM 2529 C CA . LYS A 1 333 ? -12.391 -32.844 -24.656 1 97.25 333 LYS A CA 1
ATOM 2530 C C . LYS A 1 333 ? -13.117 -34.156 -24.5 1 97.25 333 LYS A C 1
ATOM 2532 O O . LYS A 1 333 ? -14.234 -34.344 -25 1 97.25 333 LYS A O 1
ATOM 2537 N N . LEU A 1 334 ? -12.531 -35.062 -23.812 1 96.44 334 LEU A N 1
ATOM 2538 C CA . LEU A 1 334 ? -13.117 -36.375 -23.578 1 96.44 334 LEU A CA 1
ATOM 2539 C C . LEU A 1 334 ? -14.43 -36.25 -22.812 1 96.44 334 LEU A C 1
ATOM 2541 O O . LEU A 1 334 ? -15.32 -37.094 -22.984 1 96.44 334 LEU A O 1
ATOM 2545 N N . ASN A 1 335 ? -14.484 -35.25 -22 1 97.69 335 ASN A N 1
ATOM 2546 C CA . ASN A 1 335 ? -15.664 -35.031 -21.172 1 97.69 335 ASN A CA 1
ATOM 2547 C C . ASN A 1 335 ? -16.734 -34.25 -21.906 1 97.69 335 ASN A C 1
ATOM 2549 O O . ASN A 1 335 ? -17.812 -34 -21.359 1 97.69 335 ASN A O 1
ATOM 2553 N N . GLY A 1 336 ? -16.422 -33.781 -23.125 1 96.75 336 GLY A N 1
ATOM 2554 C CA . GLY A 1 336 ? -17.406 -33.125 -23.969 1 96.75 336 GLY A CA 1
ATOM 2555 C C . GLY A 1 336 ? -17.484 -31.625 -23.766 1 96.75 336 GLY A C 1
ATOM 2556 O O . GLY A 1 336 ? -18.484 -31 -24.078 1 96.75 336 GLY A O 1
ATOM 2557 N N . TYR A 1 337 ? -16.453 -31.047 -23.203 1 97.44 337 TYR A N 1
ATOM 2558 C CA . TYR A 1 337 ? -16.453 -29.609 -23 1 97.44 337 TYR A CA 1
ATOM 2559 C C . TYR A 1 337 ? -15.672 -28.891 -24.094 1 97.44 337 TYR A C 1
ATOM 2561 O O . TYR A 1 337 ? -14.68 -29.422 -24.594 1 97.44 337 TYR A O 1
ATOM 2569 N N . ASP A 1 338 ? -16.062 -27.625 -24.422 1 96 338 ASP A N 1
ATOM 2570 C CA . ASP A 1 338 ? -15.469 -26.828 -25.484 1 96 338 ASP A CA 1
ATOM 2571 C C . ASP A 1 338 ? -14.102 -26.281 -25.078 1 96 338 ASP A C 1
ATOM 2573 O O . ASP A 1 338 ? -13.234 -26.047 -25.922 1 96 338 ASP A O 1
ATOM 2577 N N . ASP A 1 339 ? -13.977 -26 -23.812 1 97.06 339 ASP A N 1
ATOM 2578 C CA . ASP A 1 339 ? -12.719 -25.453 -23.297 1 97.06 339 ASP A CA 1
ATOM 2579 C C . ASP A 1 339 ? -12.531 -25.781 -21.828 1 97.06 339 ASP A C 1
ATOM 2581 O O . ASP A 1 339 ? -13.43 -26.328 -21.188 1 97.06 339 ASP A O 1
ATOM 2585 N N . VAL A 1 340 ? -11.391 -25.484 -21.375 1 98.19 340 VAL A N 1
ATOM 2586 C CA . VAL A 1 340 ? -10.977 -25.844 -20.031 1 98.19 340 VAL A CA 1
ATOM 2587 C C . VAL A 1 340 ? -11.742 -24.984 -19.016 1 98.19 340 VAL A C 1
ATOM 2589 O O . VAL A 1 340 ? -12.078 -25.469 -17.922 1 98.19 340 VAL A O 1
ATOM 2592 N N . ASP A 1 341 ? -12.102 -23.75 -19.328 1 97.25 341 ASP A N 1
ATOM 2593 C CA . ASP A 1 341 ? -12.852 -22.891 -18.422 1 97.25 341 ASP A CA 1
ATOM 2594 C C . ASP A 1 341 ? -14.211 -23.5 -18.078 1 97.25 341 ASP A C 1
ATOM 2596 O O . ASP A 1 341 ? -14.602 -23.531 -16.922 1 97.25 341 ASP A O 1
ATOM 2600 N N . LYS A 1 342 ? -14.883 -24 -19.078 1 97.44 342 LYS A N 1
ATOM 2601 C CA . LYS A 1 342 ? -16.172 -24.656 -18.875 1 97.44 342 LYS A CA 1
ATOM 2602 C C . LYS A 1 342 ? -16.016 -25.938 -18.078 1 97.44 342 LYS A C 1
ATOM 2604 O O . LYS A 1 342 ? -16.875 -26.266 -17.234 1 97.44 342 LYS A O 1
ATOM 2609 N N . TRP A 1 343 ? -14.984 -26.656 -18.375 1 98.12 343 TRP A N 1
ATOM 2610 C CA . TRP A 1 343 ? -14.68 -27.891 -17.656 1 98.12 343 TRP A CA 1
ATOM 2611 C C . TRP A 1 343 ? -14.484 -27.609 -16.172 1 98.12 343 TRP A C 1
ATOM 2613 O O . TRP A 1 343 ? -15.008 -28.34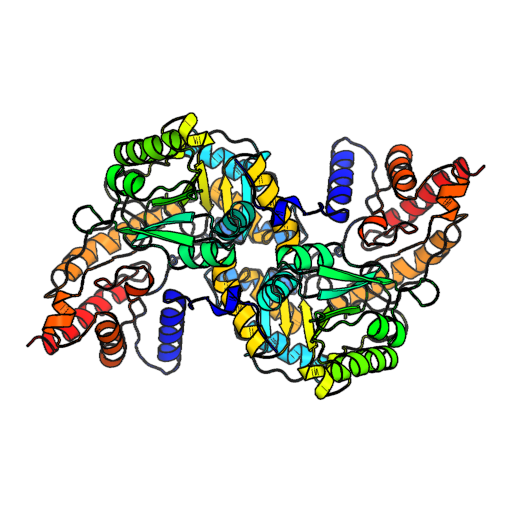4 -15.32 1 98.12 343 TRP A O 1
ATOM 2623 N N . VAL A 1 344 ? -13.742 -26.562 -15.836 1 97.69 344 VAL A N 1
ATOM 2624 C CA . VAL A 1 344 ? -13.461 -26.172 -14.461 1 97.69 344 VAL A CA 1
ATOM 2625 C C . VAL A 1 344 ? -14.758 -25.766 -13.766 1 97.69 344 VAL A C 1
ATOM 2627 O O . VAL A 1 344 ? -14.984 -26.109 -12.602 1 97.69 344 VAL A O 1
ATOM 2630 N N . GLU A 1 345 ? -15.602 -25.031 -14.484 1 95.81 345 GLU A N 1
ATOM 2631 C CA . GLU A 1 345 ? -16.891 -24.625 -13.938 1 95.81 345 GLU A CA 1
ATOM 2632 C C . GLU A 1 345 ? -17.75 -25.844 -13.586 1 95.81 345 GLU A C 1
ATOM 2634 O O . GLU A 1 345 ? -18.391 -25.859 -12.531 1 95.81 345 GLU A O 1
ATOM 2639 N N . ALA A 1 346 ? -17.797 -26.781 -14.43 1 97 346 ALA A N 1
ATOM 2640 C CA . ALA A 1 346 ? -18.594 -27.984 -14.219 1 97 346 ALA A CA 1
ATOM 2641 C C . ALA A 1 346 ? -18.047 -28.797 -13.047 1 97 346 ALA A C 1
ATOM 2643 O O . ALA A 1 346 ? -18.812 -29.344 -12.25 1 97 346 ALA A O 1
ATOM 2644 N N . LEU A 1 347 ? -16.734 -28.906 -13 1 97.94 347 LEU A N 1
ATOM 2645 C CA . LEU A 1 347 ? -16.094 -29.625 -11.906 1 97.94 347 LEU A CA 1
ATOM 2646 C C . LEU A 1 347 ? -16.469 -29.031 -10.562 1 97.94 347 LEU A C 1
ATOM 2648 O O . LEU A 1 347 ? -16.781 -29.766 -9.617 1 97.94 347 LEU A O 1
ATOM 2652 N N . LEU A 1 348 ? -16.422 -27.719 -10.453 1 97.19 348 LEU A N 1
ATOM 2653 C CA . LEU A 1 348 ? -16.812 -27.031 -9.219 1 97.19 348 LEU A CA 1
ATOM 2654 C C . LEU A 1 348 ? -18.281 -27.297 -8.906 1 97.19 348 LEU A C 1
ATOM 2656 O O . LEU A 1 348 ? -18.641 -27.562 -7.754 1 97.19 348 LEU A O 1
ATOM 2660 N N . ALA A 1 349 ? -19.125 -27.219 -9.898 1 94.75 349 ALA A N 1
ATOM 2661 C CA . ALA A 1 349 ? -20.562 -27.375 -9.711 1 94.75 349 ALA A CA 1
ATOM 2662 C C . ALA A 1 349 ? -20.922 -28.797 -9.289 1 94.75 349 ALA A C 1
ATOM 2664 O O . ALA A 1 349 ? -21.766 -29 -8.414 1 94.75 349 ALA A O 1
ATOM 2665 N N . GLU A 1 350 ? -20.266 -29.75 -9.828 1 96.38 350 GLU A N 1
ATOM 2666 C CA . GLU A 1 350 ? -20.703 -31.125 -9.68 1 96.38 350 GLU A CA 1
ATOM 2667 C C . GLU A 1 350 ? -19.922 -31.844 -8.578 1 96.38 350 GLU A C 1
ATOM 2669 O O . GLU A 1 350 ? -20.484 -32.656 -7.828 1 96.38 350 GLU A O 1
ATOM 2674 N N . GLU A 1 351 ? -18.625 -31.531 -8.539 1 97.69 351 GLU A N 1
ATOM 2675 C CA . GLU A 1 351 ? -17.781 -32.281 -7.613 1 97.69 351 GLU A CA 1
ATOM 2676 C C . GLU A 1 351 ? -17.25 -31.375 -6.5 1 97.69 351 GLU A C 1
ATOM 2678 O O . GLU A 1 351 ? -16.578 -31.844 -5.582 1 97.69 351 GLU A O 1
ATOM 2683 N N . LYS A 1 352 ? -17.516 -30.094 -6.539 1 97.56 352 LYS A N 1
ATOM 2684 C CA . LYS A 1 352 ? -17.188 -29.141 -5.496 1 97.56 352 LYS A CA 1
ATOM 2685 C C . LYS A 1 352 ? -15.68 -29.031 -5.297 1 97.56 352 LYS A C 1
ATOM 2687 O O . LYS A 1 352 ? -15.195 -29.031 -4.164 1 97.56 352 LYS A O 1
ATOM 2692 N N . VAL A 1 353 ? -14.961 -29.062 -6.426 1 98 353 VAL A N 1
ATOM 2693 C CA . VAL A 1 353 ? -13.523 -28.812 -6.426 1 98 353 VAL A CA 1
ATOM 2694 C C . VAL A 1 353 ? -13.234 -27.531 -7.199 1 98 353 VAL A C 1
ATOM 2696 O O . VAL A 1 353 ? -13.578 -27.406 -8.375 1 98 353 VAL A O 1
ATOM 2699 N N . ALA A 1 354 ? -12.648 -26.594 -6.504 1 97 354 ALA A N 1
ATOM 2700 C CA . ALA A 1 354 ? -12.344 -25.297 -7.105 1 97 354 ALA A CA 1
ATOM 2701 C C . ALA A 1 354 ? -10.906 -25.234 -7.605 1 97 354 ALA A C 1
ATOM 2703 O O . ALA A 1 354 ? -9.961 -25.297 -6.812 1 97 354 ALA A O 1
ATOM 2704 N N . LEU A 1 355 ? -10.727 -25.172 -8.883 1 97.38 355 LEU A N 1
ATOM 2705 C CA . LEU A 1 355 ? -9.438 -24.984 -9.547 1 97.38 355 LEU A CA 1
ATOM 2706 C C . LEU A 1 355 ? -9.375 -23.625 -10.234 1 97.38 355 LEU A C 1
ATOM 2708 O O . LEU A 1 355 ? -10.406 -23 -10.492 1 97.38 355 LEU A O 1
ATOM 2712 N N . VAL A 1 356 ? -8.188 -23.125 -10.484 1 96.75 356 VAL A N 1
ATOM 2713 C CA . VAL A 1 356 ? -8.023 -21.875 -11.219 1 96.75 356 VAL A CA 1
ATOM 2714 C C . VAL A 1 356 ? -7.777 -22.172 -12.695 1 96.75 356 VAL A C 1
ATOM 2716 O O . VAL A 1 356 ? -6.793 -22.828 -13.047 1 96.75 356 VAL A O 1
ATOM 2719 N N . PRO A 1 357 ? -8.656 -21.75 -13.547 1 97 357 PRO A N 1
ATOM 2720 C CA . PRO A 1 357 ? -8.438 -21.984 -14.969 1 97 357 PRO A CA 1
ATOM 2721 C C . PRO A 1 357 ? -7.164 -21.328 -15.5 1 97 357 PRO A C 1
ATOM 2723 O O . PRO A 1 357 ? -6.863 -20.188 -15.133 1 97 357 PRO A O 1
ATOM 2726 N N . GLY A 1 358 ? -6.465 -21.969 -16.344 1 97.56 358 GLY A N 1
ATOM 2727 C CA . GLY A 1 358 ? -5.184 -21.5 -16.859 1 97.56 358 GLY A CA 1
ATOM 2728 C C . GLY A 1 358 ? -5.309 -20.312 -17.781 1 97.56 358 GLY A C 1
ATOM 2729 O O . GLY A 1 358 ? -4.324 -19.609 -18.031 1 97.56 358 GLY A O 1
ATOM 2730 N N . SER A 1 359 ? -6.527 -20.047 -18.297 1 96.5 359 SER A N 1
ATOM 2731 C CA . SER A 1 359 ? -6.75 -18.906 -19.156 1 96.5 359 SER A CA 1
ATOM 2732 C C . SER A 1 359 ? -6.359 -17.594 -18.469 1 96.5 359 SER A C 1
ATOM 2734 O O . SER A 1 359 ? -5.867 -16.672 -19.109 1 96.5 359 SER A O 1
ATOM 2736 N N . GLY A 1 360 ? -6.488 -17.562 -17.125 1 94.62 360 GLY A N 1
ATOM 2737 C CA . GLY A 1 360 ? -6.094 -16.391 -16.359 1 94.62 360 GLY A CA 1
ATOM 2738 C C . GLY A 1 360 ? -4.594 -16.188 -16.328 1 94.62 360 GLY A C 1
ATOM 2739 O O . GLY A 1 360 ? -4.121 -15.086 -16.031 1 94.62 360 GLY A O 1
ATOM 2740 N N . PHE A 1 361 ? -3.844 -17.188 -16.625 1 97.56 361 PHE A N 1
ATOM 2741 C CA . PHE A 1 361 ? -2.385 -17.156 -16.609 1 97.56 361 PHE A CA 1
ATOM 2742 C C . PHE A 1 361 ? -1.832 -17.094 -18.031 1 97.56 361 PHE A C 1
ATOM 2744 O O . PHE A 1 361 ? -0.619 -17.172 -18.234 1 97.56 361 PHE A O 1
ATOM 2751 N N . GLY A 1 362 ? -2.73 -17.062 -19.016 1 96.94 362 GLY A N 1
ATOM 2752 C CA . GLY A 1 362 ? -2.307 -17.062 -20.406 1 96.94 362 GLY A CA 1
ATOM 2753 C C . GLY A 1 362 ? -2.07 -18.469 -20.953 1 96.94 362 GLY A C 1
ATOM 2754 O O . GLY A 1 362 ? -1.336 -18.641 -21.922 1 96.94 362 GLY A O 1
ATOM 2755 N N . ALA A 1 363 ? -2.572 -19.469 -20.312 1 98 363 ALA A N 1
ATOM 2756 C CA . ALA A 1 363 ? -2.424 -20.875 -20.703 1 98 363 ALA A CA 1
ATOM 2757 C C . ALA A 1 363 ? -3.766 -21.594 -20.656 1 98 363 ALA A C 1
ATOM 2759 O O . ALA A 1 363 ? -4.039 -22.344 -19.703 1 98 363 ALA A O 1
ATOM 2760 N N . PRO A 1 364 ? -4.594 -21.531 -21.688 1 97.5 364 PRO A N 1
ATOM 2761 C CA . PRO A 1 364 ? -6 -21.938 -21.641 1 97.5 364 PRO A CA 1
ATOM 2762 C C . PRO A 1 364 ? -6.18 -23.453 -21.562 1 97.5 364 PRO A C 1
ATOM 2764 O O . PRO A 1 364 ? -7.289 -23.938 -21.344 1 97.5 364 PRO A O 1
ATOM 2767 N N . HIS A 1 365 ? -5.113 -24.219 -21.719 1 98.38 365 HIS A N 1
ATOM 2768 C CA . HIS A 1 365 ? -5.238 -25.672 -21.719 1 98.38 365 HIS A CA 1
ATOM 2769 C C . HIS A 1 365 ? -4.969 -26.25 -20.344 1 98.38 365 HIS A C 1
ATOM 2771 O O . HIS A 1 365 ? -5.145 -27.453 -20.125 1 98.38 365 HIS A O 1
ATOM 2777 N N . ASN A 1 366 ? -4.574 -25.406 -19.406 1 98.69 366 ASN A N 1
ATOM 2778 C CA . ASN A 1 366 ? -4.129 -25.875 -18.094 1 98.69 366 ASN A CA 1
ATOM 2779 C C . ASN A 1 366 ? -5.066 -25.391 -17 1 98.69 366 ASN A C 1
ATOM 2781 O O . ASN A 1 366 ? -5.965 -24.578 -17.234 1 98.69 366 ASN A O 1
ATOM 2785 N N . VAL A 1 367 ? -4.891 -25.953 -15.812 1 98.44 367 VAL A N 1
ATOM 2786 C CA . VAL A 1 367 ? -5.461 -25.453 -14.562 1 98.44 367 VAL A CA 1
ATOM 2787 C C . VAL A 1 367 ? -4.383 -25.406 -13.492 1 98.44 367 VAL A C 1
ATOM 2789 O O . VAL A 1 367 ? -3.375 -26.109 -13.578 1 98.44 367 VAL A O 1
ATOM 2792 N N . ARG A 1 368 ? -4.543 -24.516 -12.555 1 98.38 368 ARG A N 1
ATOM 2793 C CA . ARG A 1 368 ? -3.627 -24.484 -11.422 1 98.38 368 ARG A CA 1
ATOM 2794 C C . ARG A 1 368 ? -4.273 -25.094 -10.18 1 98.38 368 ARG A C 1
ATOM 2796 O O . ARG A 1 368 ? -5.418 -24.766 -9.852 1 98.38 368 ARG A O 1
ATOM 2803 N N . LEU A 1 369 ? -3.605 -25.938 -9.523 1 97.12 369 LEU A N 1
ATOM 2804 C CA . LEU A 1 369 ? -3.99 -26.5 -8.227 1 97.12 369 LEU A CA 1
ATOM 2805 C C . LEU A 1 369 ? -2.889 -26.281 -7.195 1 97.12 369 LEU A C 1
ATOM 2807 O O . LEU A 1 369 ? -1.728 -26.609 -7.441 1 97.12 369 LEU A O 1
ATOM 2811 N N . SER A 1 370 ? -3.209 -25.703 -6.113 1 97.44 370 SER A N 1
ATOM 2812 C CA . SER A 1 370 ? -2.268 -25.469 -5.023 1 97.44 370 SER A CA 1
ATOM 2813 C C . SER A 1 370 ? -2.176 -26.688 -4.102 1 97.44 370 SER A C 1
ATOM 2815 O O . SER A 1 370 ? -3.197 -27.234 -3.689 1 97.44 370 SER A O 1
ATOM 2817 N N . TYR A 1 371 ? -0.973 -27.109 -3.836 1 97.81 371 TYR A N 1
ATOM 2818 C CA . TYR A 1 371 ? -0.834 -28.172 -2.846 1 97.81 371 TYR A CA 1
ATOM 2819 C C . TYR A 1 371 ? -0.444 -27.594 -1.487 1 97.81 371 TYR A C 1
ATOM 2821 O O . TYR A 1 371 ? 0.1 -28.312 -0.642 1 97.81 371 TYR A O 1
ATOM 2829 N N . ALA A 1 372 ? -0.678 -26.297 -1.297 1 96.06 372 ALA A N 1
ATOM 2830 C CA . ALA A 1 372 ? -0.585 -25.656 0.01 1 96.06 372 ALA A CA 1
ATOM 2831 C C . ALA A 1 372 ? -1.866 -25.859 0.813 1 96.06 372 ALA A C 1
ATOM 2833 O O . ALA A 1 372 ? -2.527 -24.891 1.192 1 96.06 372 ALA A O 1
ATOM 2834 N N . THR A 1 373 ? -2.266 -27.016 1.045 1 95 373 THR A N 1
ATOM 2835 C CA . THR A 1 373 ? -3.402 -27.469 1.84 1 95 373 THR A CA 1
ATOM 2836 C C . THR A 1 373 ? -3.125 -28.844 2.453 1 95 373 THR A C 1
ATOM 2838 O O . THR A 1 373 ? -2.037 -29.391 2.283 1 95 373 THR A O 1
ATOM 2841 N N . SER A 1 374 ? -4.051 -29.359 3.229 1 95.25 374 SER A N 1
ATOM 2842 C CA . SER A 1 374 ? -3.82 -30.656 3.867 1 95.25 374 SER A CA 1
ATOM 2843 C C . SER A 1 374 ? -3.736 -31.781 2.836 1 95.25 374 SER A C 1
ATOM 2845 O O . SER A 1 374 ? -4.391 -31.719 1.793 1 95.25 374 SER A O 1
ATOM 2847 N N . LEU A 1 375 ? -2.912 -32.719 3.156 1 96.5 375 LEU A N 1
ATOM 2848 C CA . LEU A 1 375 ? -2.783 -33.875 2.279 1 96.5 375 LEU A CA 1
ATOM 2849 C C . LEU A 1 375 ? -4.133 -34.562 2.092 1 96.5 375 LEU A C 1
ATOM 2851 O O . LEU A 1 375 ? -4.449 -35.031 0.994 1 96.5 375 LEU A O 1
ATOM 2855 N N . GLU A 1 376 ? -4.922 -34.594 3.104 1 97.38 376 GLU A N 1
ATOM 2856 C CA . GLU A 1 376 ? -6.25 -35.219 3.045 1 97.38 376 GLU A CA 1
ATOM 2857 C C . GLU A 1 376 ? -7.141 -34.5 2.031 1 97.38 376 GLU A C 1
ATOM 2859 O O . GLU A 1 376 ? -7.801 -35.156 1.216 1 97.38 376 GLU A O 1
ATOM 2864 N N . ALA A 1 377 ? -7.125 -33.219 2.1 1 96.38 377 ALA A N 1
ATOM 2865 C CA . ALA A 1 377 ? -7.922 -32.438 1.168 1 96.38 377 ALA A CA 1
ATOM 2866 C C . ALA A 1 377 ? -7.441 -32.625 -0.267 1 96.38 377 ALA A C 1
ATOM 2868 O O . ALA A 1 377 ? -8.25 -32.719 -1.191 1 96.38 377 ALA A O 1
ATOM 2869 N N . LEU A 1 378 ? -6.168 -32.719 -0.444 1 97.31 378 LEU A N 1
ATOM 2870 C CA . LEU A 1 378 ? -5.574 -32.906 -1.764 1 97.31 378 LEU A CA 1
ATOM 2871 C C . LEU A 1 378 ? -5.961 -34.25 -2.359 1 97.31 378 LEU A C 1
ATOM 2873 O O . LEU A 1 378 ? -6.363 -34.312 -3.521 1 97.31 378 LEU A O 1
ATOM 2877 N N . GLU A 1 379 ? -5.84 -35.219 -1.569 1 97.94 379 GLU A N 1
ATOM 2878 C CA . GLU A 1 379 ? -6.16 -36.562 -2.041 1 97.94 379 GLU A CA 1
ATOM 2879 C C . GLU A 1 379 ? -7.645 -36.688 -2.373 1 97.94 379 GLU A C 1
ATOM 2881 O O . GLU A 1 379 ? -8.008 -37.281 -3.4 1 97.94 379 GLU A O 1
ATOM 2886 N N . GLU A 1 380 ? -8.453 -36.156 -1.495 1 98.31 380 GLU A N 1
ATOM 2887 C CA . GLU A 1 380 ? -9.891 -36.156 -1.755 1 98.31 380 GLU A CA 1
ATOM 2888 C C . GLU A 1 380 ? -10.234 -35.375 -3.023 1 98.31 380 GLU A C 1
ATOM 2890 O O . GLU A 1 380 ? -11.086 -35.812 -3.809 1 98.31 380 GLU A O 1
ATOM 2895 N N . ALA A 1 381 ? -9.594 -34.281 -3.232 1 98.31 381 ALA A N 1
ATOM 2896 C CA . ALA A 1 381 ? -9.82 -33.5 -4.441 1 98.31 381 ALA A CA 1
ATOM 2897 C C . ALA A 1 381 ? -9.469 -34.281 -5.691 1 98.31 381 ALA A C 1
ATOM 2899 O O . ALA A 1 381 ? -10.203 -34.25 -6.684 1 98.31 381 ALA A O 1
ATOM 2900 N N . LEU A 1 382 ? -8.398 -35 -5.656 1 98.44 382 LEU A N 1
ATOM 2901 C CA . LEU A 1 382 ? -7.965 -35.781 -6.805 1 98.44 382 LEU A CA 1
ATOM 2902 C C . LEU A 1 382 ? -8.945 -36.938 -7.078 1 98.44 382 LEU A C 1
ATOM 2904 O O . LEU A 1 382 ? -9.211 -37.25 -8.234 1 98.44 382 LEU A O 1
ATOM 2908 N N . ILE A 1 383 ? -9.461 -37.469 -6.016 1 98.5 383 ILE A N 1
ATOM 2909 C CA . ILE A 1 383 ? -10.469 -38.531 -6.16 1 98.5 383 ILE A CA 1
ATOM 2910 C C . ILE A 1 383 ? -11.703 -37.938 -6.863 1 98.5 383 ILE A C 1
ATOM 2912 O O . ILE A 1 383 ? -12.234 -38.562 -7.789 1 98.5 383 ILE A O 1
ATOM 2916 N N . ARG A 1 384 ? -12.086 -36.812 -6.484 1 98.5 384 ARG A N 1
ATOM 2917 C CA . ARG A 1 384 ? -13.266 -36.156 -7.062 1 98.5 384 ARG A CA 1
ATOM 2918 C C . ARG A 1 384 ? -13.016 -35.781 -8.523 1 98.5 384 ARG A C 1
ATOM 2920 O O . ARG A 1 384 ? -13.906 -35.938 -9.359 1 98.5 384 ARG A O 1
ATOM 2927 N N . ILE A 1 385 ? -11.859 -35.312 -8.805 1 98.56 385 ILE A N 1
ATOM 2928 C CA . ILE A 1 385 ? -11.516 -34.938 -10.172 1 98.56 385 ILE A CA 1
ATOM 2929 C C . ILE A 1 385 ? -11.539 -36.188 -11.055 1 98.56 385 ILE A C 1
ATOM 2931 O O . ILE A 1 385 ? -12.094 -36.188 -12.156 1 98.56 385 ILE A O 1
ATOM 2935 N N . GLU A 1 386 ? -10.922 -37.219 -10.516 1 98.31 386 GLU A N 1
ATOM 2936 C CA . GLU A 1 386 ? -10.898 -38.469 -11.273 1 98.31 386 GLU A CA 1
ATOM 2937 C C . GLU A 1 386 ? -12.305 -39 -11.523 1 98.31 386 GLU A C 1
ATOM 2939 O O . GLU A 1 386 ? -12.625 -39.438 -12.625 1 98.31 386 GLU A O 1
ATOM 2944 N N . ARG A 1 387 ? -13.086 -38.969 -10.484 1 98.25 387 ARG A N 1
ATOM 2945 C CA . ARG A 1 387 ? -14.477 -39.406 -10.609 1 98.25 387 ARG A CA 1
ATOM 2946 C C . ARG A 1 387 ? -15.211 -38.562 -11.664 1 98.25 387 ARG A C 1
ATOM 2948 O O . ARG A 1 387 ? -15.945 -39.125 -12.484 1 98.25 387 ARG A O 1
ATOM 2955 N N . PHE A 1 388 ? -15.039 -37.312 -11.68 1 98.25 388 PHE A N 1
ATOM 2956 C CA . PHE A 1 388 ? -15.648 -36.406 -12.633 1 98.25 388 PHE A CA 1
ATOM 2957 C C . PHE A 1 388 ? -15.242 -36.75 -14.062 1 98.25 388 PHE A C 1
ATOM 2959 O O . PHE A 1 388 ? -16.094 -36.844 -14.953 1 98.25 388 PHE A O 1
ATOM 2966 N N . VAL A 1 389 ? -13.914 -37.031 -14.234 1 98.12 389 VAL A N 1
ATOM 2967 C CA . VAL A 1 389 ? -13.367 -37.312 -15.555 1 98.12 389 VAL A CA 1
ATOM 2968 C C . VAL A 1 389 ? -13.891 -38.656 -16.047 1 98.12 389 VAL A C 1
ATOM 2970 O O . VAL A 1 389 ? -14.352 -38.781 -17.172 1 98.12 389 VAL A O 1
ATOM 2973 N N . ARG A 1 390 ? -13.914 -39.625 -15.203 1 97.19 390 ARG A N 1
ATOM 2974 C CA . ARG A 1 390 ? -14.32 -40.969 -15.594 1 97.19 390 ARG A CA 1
ATOM 2975 C C . ARG A 1 390 ? -15.82 -41.062 -15.867 1 97.19 390 ARG A C 1
ATOM 2977 O O . ARG A 1 390 ? -16.25 -41.75 -16.766 1 97.19 390 ARG A O 1
ATOM 2984 N N . ALA A 1 391 ? -16.516 -40.344 -15.133 1 96.38 391 ALA A N 1
ATOM 2985 C CA . ALA A 1 391 ? -17.969 -40.344 -15.281 1 96.38 391 ALA A CA 1
ATOM 2986 C C . ALA A 1 391 ? -18.391 -39.719 -16.609 1 96.38 391 ALA A C 1
ATOM 2988 O O . ALA A 1 391 ? -19.438 -40.062 -17.156 1 96.38 391 ALA A O 1
ATOM 2989 N N . LYS A 1 392 ? -17.594 -38.875 -17.078 1 93.81 392 LYS A N 1
ATOM 2990 C CA . LYS A 1 392 ? -18.016 -38.125 -18.25 1 93.81 392 LYS A CA 1
ATOM 2991 C C . LYS A 1 392 ? -17.25 -38.562 -19.5 1 93.81 392 LYS A C 1
ATOM 2993 O O . LYS A 1 392 ? -17.469 -38.031 -20.594 1 93.81 392 LYS A O 1
ATOM 2998 N N . THR A 1 393 ? -16.297 -39.375 -19.281 1 89.94 393 THR A N 1
ATOM 2999 C CA . THR A 1 393 ? -15.523 -39.812 -20.438 1 89.94 393 THR A CA 1
ATOM 3000 C C . THR A 1 393 ? -16.406 -40.625 -21.391 1 89.94 393 THR A C 1
ATOM 3002 O O . THR A 1 393 ? -17.062 -41.562 -20.969 1 89.94 393 THR A O 1
ATOM 3005 N N . LYS A 1 394 ? -16.516 -40.125 -22.594 1 76.88 394 LYS A N 1
ATOM 3006 C CA . LYS A 1 394 ? -17.25 -40.781 -23.656 1 76.88 394 LYS A CA 1
ATOM 3007 C C . LYS A 1 394 ? -16.312 -41.625 -24.516 1 76.88 394 LYS A C 1
ATOM 3009 O O . LYS A 1 394 ? -15.133 -41.281 -24.672 1 76.88 394 LYS A O 1
ATOM 3014 N N . MET B 1 1 ? 19.484 4.18 -17.906 1 81.31 1 MET B N 1
ATOM 3015 C CA . MET B 1 1 ? 18.078 3.848 -17.781 1 81.31 1 MET B CA 1
ATOM 3016 C C . MET B 1 1 ? 17.219 5.113 -17.672 1 81.31 1 MET B C 1
ATOM 3018 O O . MET B 1 1 ? 17.609 6.07 -17 1 81.31 1 MET B O 1
ATOM 3022 N N . LYS B 1 2 ? 16.219 5.191 -18.484 1 90.75 2 LYS B N 1
ATOM 3023 C CA . LYS B 1 2 ? 15.312 6.332 -18.453 1 90.75 2 LYS B CA 1
ATOM 3024 C C . LYS B 1 2 ? 14.078 6.023 -17.609 1 90.75 2 LYS B C 1
ATOM 3026 O O . LYS B 1 2 ? 13.383 5.039 -17.859 1 90.75 2 LYS B O 1
ATOM 3031 N N . LEU B 1 3 ? 13.828 6.867 -16.531 1 95 3 LEU B N 1
ATOM 3032 C CA . LEU B 1 3 ? 12.688 6.703 -15.648 1 95 3 LEU B CA 1
ATOM 3033 C C . LEU B 1 3 ? 11.422 7.277 -16.281 1 95 3 LEU B C 1
ATOM 3035 O O . LEU B 1 3 ? 11.5 8.102 -17.188 1 95 3 LEU B O 1
ATOM 3039 N N . ALA B 1 4 ? 10.312 6.828 -15.805 1 95.94 4 ALA B N 1
ATOM 3040 C CA . ALA B 1 4 ? 9.016 7.316 -16.281 1 95.94 4 ALA B CA 1
ATOM 3041 C C . ALA B 1 4 ? 8.852 8.805 -15.984 1 95.94 4 ALA B C 1
ATOM 3043 O O . ALA B 1 4 ? 9.328 9.297 -14.961 1 95.94 4 ALA B O 1
ATOM 3044 N N . GLN B 1 5 ? 8.086 9.484 -16.797 1 92.56 5 GLN B N 1
ATOM 3045 C CA . GLN B 1 5 ? 7.852 10.922 -16.672 1 92.56 5 GLN B CA 1
ATOM 3046 C C . GLN B 1 5 ? 7.105 11.242 -15.375 1 92.56 5 GLN B C 1
ATOM 3048 O O . GLN B 1 5 ? 7.379 12.25 -14.727 1 92.56 5 GLN B O 1
ATOM 3053 N N . ARG B 1 6 ? 6.195 10.414 -14.977 1 92 6 ARG B N 1
ATOM 3054 C CA . ARG B 1 6 ? 5.324 10.688 -13.844 1 92 6 ARG B CA 1
ATOM 3055 C C . ARG B 1 6 ? 6.121 10.742 -12.539 1 92 6 ARG B C 1
ATOM 3057 O O . ARG B 1 6 ? 5.727 11.422 -11.594 1 92 6 ARG B O 1
ATOM 3064 N N . VAL B 1 7 ? 7.25 10.023 -12.438 1 90.44 7 VAL B N 1
ATOM 3065 C CA . VAL B 1 7 ? 8.016 10.023 -11.195 1 90.44 7 VAL B CA 1
ATOM 3066 C C . VAL B 1 7 ? 9.078 11.117 -11.242 1 90.44 7 VAL B C 1
ATOM 3068 O O . VAL B 1 7 ? 9.586 11.547 -10.203 1 90.44 7 VAL B O 1
ATOM 3071 N N . SER B 1 8 ? 9.414 11.508 -12.414 1 87 8 SER B N 1
ATOM 3072 C CA . SER B 1 8 ? 10.391 12.578 -12.562 1 87 8 SER B CA 1
ATOM 3073 C C . SER B 1 8 ? 9.805 13.922 -12.148 1 87 8 SER B C 1
ATOM 3075 O O . SER B 1 8 ? 10.547 14.844 -11.789 1 87 8 SER B O 1
ATOM 3077 N N . ALA B 1 9 ? 8.547 13.984 -12.062 1 82.25 9 ALA B N 1
ATOM 3078 C CA . ALA B 1 9 ? 7.852 15.234 -11.758 1 82.25 9 ALA B CA 1
ATOM 3079 C C . ALA B 1 9 ? 7.543 15.336 -10.266 1 82.25 9 ALA B C 1
ATOM 3081 O O . ALA B 1 9 ? 7.062 16.375 -9.797 1 82.25 9 ALA B O 1
ATOM 3082 N N . LEU B 1 10 ? 7.895 14.359 -9.531 1 87.62 10 LEU B N 1
ATOM 3083 C CA . LEU B 1 10 ? 7.527 14.336 -8.117 1 87.62 10 LEU B CA 1
ATOM 3084 C C . LEU B 1 10 ? 8.469 15.211 -7.297 1 87.62 10 LEU B C 1
ATOM 3086 O O . LEU B 1 10 ? 9.672 15.25 -7.562 1 87.62 10 LEU B O 1
ATOM 3090 N N . THR B 1 11 ? 7.832 15.938 -6.406 1 84 11 THR B N 1
ATOM 3091 C CA . THR B 1 11 ? 8.594 16.641 -5.379 1 84 11 THR B CA 1
ATOM 3092 C C . THR B 1 11 ? 8.648 15.82 -4.094 1 84 11 THR B C 1
ATOM 3094 O O . THR B 1 11 ? 7.613 15.344 -3.611 1 84 11 THR B O 1
ATOM 3097 N N . PRO B 1 12 ? 9.852 15.688 -3.623 1 81.06 12 PRO B N 1
ATOM 3098 C CA . PRO B 1 12 ? 9.922 14.969 -2.352 1 81.06 12 PRO B CA 1
ATOM 3099 C C . PRO B 1 12 ? 9.102 15.625 -1.247 1 81.06 12 PRO B C 1
ATOM 3101 O O . PRO B 1 12 ? 8.945 16.844 -1.236 1 81.06 12 PRO B O 1
ATOM 3104 N N . SER B 1 13 ? 8.625 14.82 -0.354 1 81.94 13 SER B N 1
ATOM 3105 C CA . SER B 1 13 ? 7.82 15.328 0.752 1 81.94 13 SER B CA 1
ATOM 3106 C C . SER B 1 13 ? 8.648 16.219 1.667 1 81.94 13 SER B C 1
ATOM 3108 O O . SER B 1 13 ? 9.609 15.766 2.287 1 81.94 13 SER B O 1
ATOM 3110 N N . THR B 1 14 ? 8.219 17.391 1.816 1 82.44 14 THR B N 1
ATOM 3111 C CA . THR B 1 14 ? 8.914 18.359 2.662 1 82.44 14 THR B CA 1
ATOM 3112 C C . THR B 1 14 ? 8.859 17.922 4.125 1 82.44 14 THR B C 1
ATOM 3114 O O . THR B 1 14 ? 9.836 18.078 4.859 1 82.44 14 THR B O 1
ATOM 3117 N N . THR B 1 15 ? 7.766 17.391 4.523 1 83.62 15 THR B N 1
ATOM 3118 C CA . THR B 1 15 ? 7.586 16.953 5.906 1 83.62 15 THR B CA 1
ATOM 3119 C C . THR B 1 15 ? 8.523 15.805 6.238 1 83.62 15 THR B C 1
ATOM 3121 O O . THR B 1 15 ? 9.188 15.812 7.277 1 83.62 15 THR B O 1
ATOM 3124 N N . LEU B 1 16 ? 8.594 14.938 5.312 1 75.44 16 LEU B N 1
ATOM 3125 C CA . LEU B 1 16 ? 9.445 13.773 5.551 1 75.44 16 LEU B CA 1
ATOM 3126 C C . LEU B 1 16 ? 10.922 14.164 5.512 1 75.44 16 LEU B C 1
ATOM 3128 O O . LEU B 1 16 ? 11.727 13.656 6.293 1 75.44 16 LEU B O 1
ATOM 3132 N N . ALA B 1 17 ? 11.234 15.117 4.68 1 75.56 17 ALA B N 1
ATOM 3133 C CA . ALA B 1 17 ? 12.609 15.594 4.555 1 75.56 17 ALA B CA 1
ATOM 3134 C C . ALA B 1 17 ? 13.07 16.281 5.832 1 75.56 17 ALA B C 1
ATOM 3136 O O . ALA B 1 17 ? 14.188 16.047 6.305 1 75.56 17 ALA B O 1
ATOM 3137 N N . ILE B 1 18 ? 12.234 17.016 6.418 1 82.38 18 ILE B N 1
ATOM 3138 C CA . ILE B 1 18 ? 12.57 17.766 7.625 1 82.38 18 ILE B CA 1
ATOM 3139 C C . ILE B 1 18 ? 12.68 16.812 8.812 1 82.38 18 ILE B C 1
ATOM 3141 O O . ILE B 1 18 ? 13.57 16.953 9.648 1 82.38 18 ILE B O 1
ATOM 3145 N N . THR B 1 19 ? 11.758 15.867 8.805 1 81.25 19 THR B N 1
ATOM 3146 C CA . THR B 1 19 ? 11.781 14.883 9.875 1 81.25 19 THR B CA 1
ATOM 3147 C C . THR B 1 19 ? 13.047 14.031 9.812 1 81.25 19 THR B C 1
ATOM 3149 O O . THR B 1 19 ? 13.672 13.75 10.836 1 81.25 19 THR B O 1
ATOM 3152 N N . ALA B 1 20 ? 13.422 13.68 8.633 1 74.25 20 ALA B N 1
ATOM 3153 C CA . ALA B 1 20 ? 14.648 12.906 8.438 1 74.25 20 ALA B CA 1
ATOM 3154 C C . ALA B 1 20 ? 15.875 13.711 8.852 1 74.25 20 ALA B C 1
ATOM 3156 O O . ALA B 1 20 ? 16.797 13.18 9.484 1 74.25 20 ALA B O 1
ATOM 3157 N N . LYS B 1 21 ? 15.883 14.945 8.5 1 82.94 21 LYS B N 1
ATOM 3158 C CA . LYS B 1 21 ? 17 15.82 8.844 1 82.94 21 LYS B CA 1
ATOM 3159 C C . LYS B 1 21 ? 17.109 15.992 10.352 1 82.94 21 LYS B C 1
ATOM 3161 O O . LYS B 1 21 ? 18.203 15.969 10.906 1 82.94 21 LYS B O 1
ATOM 3166 N N . ALA B 1 22 ? 16 16.188 10.992 1 88.69 22 ALA B N 1
ATOM 3167 C CA . ALA B 1 22 ? 15.984 16.328 12.453 1 88.69 22 ALA B CA 1
ATOM 3168 C C . ALA B 1 22 ? 16.531 15.07 13.125 1 88.69 22 ALA B C 1
ATOM 3170 O O . ALA B 1 22 ? 17.312 15.156 14.07 1 88.69 22 ALA B O 1
ATOM 3171 N N . LYS B 1 23 ? 16.156 13.945 12.656 1 82.25 23 LYS B N 1
ATOM 3172 C CA . LYS B 1 23 ? 16.625 12.672 13.203 1 82.25 23 LYS B CA 1
ATOM 3173 C C . LYS B 1 23 ? 18.125 12.508 13 1 82.25 23 LYS B C 1
ATOM 3175 O O . LYS B 1 23 ? 18.828 12.039 13.898 1 82.25 23 LYS B O 1
ATOM 3180 N N . GLU B 1 24 ? 18.562 12.859 11.836 1 84.5 24 GLU B N 1
ATOM 3181 C CA . GLU B 1 24 ? 19.984 12.805 11.539 1 84.5 24 GLU B CA 1
ATOM 3182 C C . GLU B 1 24 ? 20.781 13.68 12.5 1 84.5 24 GLU B C 1
ATOM 3184 O O . GLU B 1 24 ? 21.828 13.266 13 1 84.5 24 GLU B O 1
ATOM 3189 N N . LEU B 1 25 ? 20.375 14.836 12.75 1 91.38 25 LEU B N 1
ATOM 3190 C CA . LEU B 1 25 ? 21.047 15.766 13.648 1 91.38 25 LEU B CA 1
ATOM 3191 C C . LEU B 1 25 ? 21.047 15.234 15.078 1 91.38 25 LEU B C 1
ATOM 3193 O O . LEU B 1 25 ? 22.047 15.359 15.789 1 91.38 25 LEU B O 1
ATOM 3197 N N . LYS B 1 26 ? 19.953 14.625 15.414 1 91.56 26 LYS B N 1
ATOM 3198 C CA . LYS B 1 26 ? 19.906 14.008 16.734 1 91.56 26 LYS B CA 1
ATOM 3199 C C . LYS B 1 26 ? 20.906 12.875 16.859 1 91.56 26 LYS B C 1
ATOM 3201 O O . LYS B 1 26 ? 21.562 12.734 17.891 1 91.56 26 LYS B O 1
ATOM 3206 N N . GLU B 1 27 ? 21 12.117 15.883 1 87.56 27 GLU B N 1
ATOM 3207 C CA . GLU B 1 27 ? 21.953 11.008 15.867 1 87.56 27 GLU B CA 1
ATOM 3208 C C . GLU B 1 27 ? 23.391 11.508 15.938 1 87.56 27 GLU B C 1
ATOM 3210 O O . GLU B 1 27 ? 24.281 10.82 16.469 1 87.56 27 GLU B O 1
ATOM 3215 N N . GLN B 1 28 ? 23.625 12.711 15.461 1 91.62 28 GLN B N 1
ATOM 3216 C CA . GLN B 1 28 ? 24.938 13.336 15.5 1 91.62 28 GLN B CA 1
ATOM 3217 C C . GLN B 1 28 ? 25.219 13.969 16.859 1 91.62 28 GLN B C 1
ATOM 3219 O O . GLN B 1 28 ? 26.297 14.5 17.094 1 91.62 28 GLN B O 1
ATOM 3224 N N . GLY B 1 29 ? 24.219 13.977 17.734 1 93.31 29 GLY B N 1
ATOM 3225 C CA . GLY B 1 29 ? 24.438 14.422 19.094 1 93.31 29 GLY B CA 1
ATOM 3226 C C . GLY B 1 29 ? 23.891 15.812 19.359 1 93.31 29 GLY B C 1
ATOM 3227 O O . GLY B 1 29 ? 24.062 16.344 20.453 1 93.31 29 GLY B O 1
ATOM 3228 N N . HIS B 1 30 ? 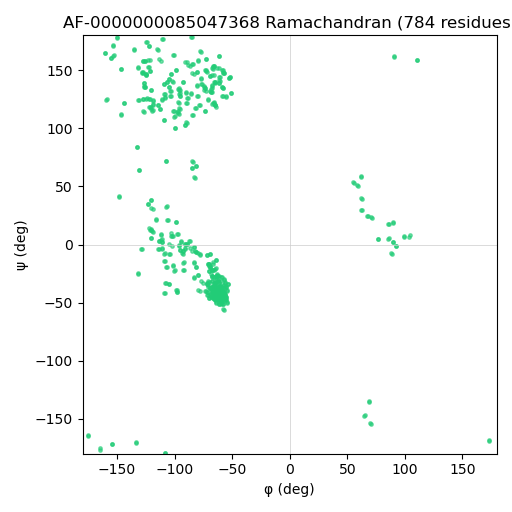23.172 16.344 18.406 1 95.12 30 HIS B N 1
ATOM 3229 C CA . HIS B 1 30 ? 22.625 17.672 18.609 1 95.12 30 HIS B CA 1
ATOM 3230 C C . HIS B 1 30 ? 21.297 17.609 19.359 1 95.12 30 HIS B C 1
ATOM 3232 O O . HIS B 1 30 ? 20.547 16.641 19.203 1 95.12 30 HIS B O 1
ATOM 3238 N N . ASP B 1 31 ? 21.031 18.609 20.141 1 96 31 ASP B N 1
ATOM 3239 C CA . ASP B 1 31 ? 19.766 18.719 20.859 1 96 31 ASP B CA 1
ATOM 3240 C C . ASP B 1 31 ? 18.703 19.359 19.984 1 96 31 ASP B C 1
ATOM 3242 O O . ASP B 1 31 ? 18.25 20.469 20.266 1 96 31 ASP B O 1
ATOM 3246 N N . VAL B 1 32 ? 18.281 18.625 19.047 1 97 32 VAL B N 1
ATOM 3247 C CA . VAL B 1 32 ? 17.312 19.125 18.094 1 97 32 VAL B CA 1
ATOM 3248 C C . VAL B 1 32 ? 15.898 18.844 18.594 1 97 32 VAL B C 1
ATOM 3250 O O . VAL B 1 32 ? 15.617 17.766 19.109 1 97 32 VAL B O 1
ATOM 3253 N N . ILE B 1 33 ? 15.039 19.844 18.578 1 97.12 33 ILE B N 1
ATOM 3254 C CA . ILE B 1 33 ? 13.609 19.656 18.812 1 97.12 33 ILE B CA 1
ATOM 3255 C C . ILE B 1 33 ? 12.867 19.641 17.469 1 97.12 33 ILE B C 1
ATOM 3257 O O . ILE B 1 33 ? 12.805 20.656 16.781 1 97.12 33 ILE B O 1
ATOM 3261 N N . GLY B 1 34 ? 12.375 18.453 17.125 1 95.25 34 GLY B N 1
ATOM 3262 C CA . GLY B 1 34 ? 11.617 18.312 15.891 1 95.25 34 GLY B CA 1
ATOM 3263 C C . GLY B 1 34 ? 10.125 18.547 16.078 1 95.25 34 GLY B C 1
ATOM 3264 O O . GLY B 1 34 ? 9.484 17.859 16.875 1 95.25 34 GLY B O 1
ATOM 3265 N N . LEU B 1 35 ? 9.594 19.5 15.352 1 96.25 35 LEU B N 1
ATOM 3266 C CA . LEU B 1 35 ? 8.164 19.797 15.43 1 96.25 35 LEU B CA 1
ATOM 3267 C C . LEU B 1 35 ? 7.484 19.531 14.094 1 96.25 35 LEU B C 1
ATOM 3269 O O . LEU B 1 35 ? 6.449 20.125 13.789 1 96.25 35 LEU B O 1
ATOM 3273 N N . GLY B 1 36 ? 8.117 18.688 13.242 1 93 36 GLY B N 1
ATOM 3274 C CA . GLY B 1 36 ? 7.586 18.422 11.914 1 93 36 GLY B CA 1
ATOM 3275 C C . GLY B 1 36 ? 6.715 17.188 11.852 1 93 36 GLY B C 1
ATOM 3276 O O . GLY B 1 36 ? 6.133 16.875 10.812 1 93 36 GLY B O 1
ATOM 3277 N N . ALA B 1 37 ? 6.5 16.562 12.992 1 87.06 37 ALA B N 1
ATOM 3278 C CA . ALA B 1 37 ? 5.812 15.266 13 1 87.06 37 ALA B CA 1
ATOM 3279 C C . ALA B 1 37 ? 4.352 15.422 12.586 1 87.06 37 ALA B C 1
ATOM 3281 O O . ALA B 1 37 ? 3.684 16.375 12.992 1 87.06 37 ALA B O 1
ATOM 3282 N N . GLY B 1 38 ? 3.857 14.5 11.734 1 91.69 38 GLY B N 1
ATOM 3283 C CA . GLY B 1 38 ? 2.453 14.461 11.352 1 91.69 38 GLY B CA 1
ATOM 3284 C C . GLY B 1 38 ? 1.699 13.305 11.984 1 91.69 38 GLY B C 1
ATOM 3285 O O . GLY B 1 38 ? 0.837 12.695 11.344 1 91.69 38 GLY B O 1
ATOM 3286 N N . GLU B 1 39 ? 2.094 12.922 13.188 1 95.31 39 GLU B N 1
ATOM 3287 C CA . GLU B 1 39 ? 1.464 11.797 13.875 1 95.31 39 GLU B CA 1
ATOM 3288 C C . GLU B 1 39 ? 1.43 12.023 15.383 1 95.31 39 GLU B C 1
ATOM 3290 O O . GLU B 1 39 ? 2.271 12.734 15.93 1 95.31 39 GLU B O 1
ATOM 3295 N N . PRO B 1 40 ? 0.416 11.453 16.078 1 97.44 40 PRO B N 1
ATOM 3296 C CA . PRO B 1 40 ? 0.373 11.539 17.531 1 97.44 40 PRO B CA 1
ATOM 3297 C C . PRO B 1 40 ? 1.626 10.977 18.203 1 97.44 40 PRO B C 1
ATOM 3299 O O . PRO B 1 40 ? 2.219 10.016 17.703 1 97.44 40 PRO B O 1
ATOM 3302 N N . ASP B 1 41 ? 1.99 11.547 19.328 1 96.12 41 ASP B N 1
ATOM 3303 C CA . ASP B 1 41 ? 3.168 11.07 20.047 1 96.12 41 ASP B CA 1
ATOM 3304 C C . ASP B 1 41 ? 2.795 9.984 21.062 1 96.12 41 ASP B C 1
ATOM 3306 O O . ASP B 1 41 ? 3.66 9.453 21.766 1 96.12 41 ASP B O 1
ATOM 3310 N N . PHE B 1 42 ? 1.514 9.617 21.156 1 97.25 42 PHE B N 1
ATOM 3311 C CA . PHE B 1 42 ? 1.041 8.523 22.016 1 97.25 42 PHE B CA 1
ATOM 3312 C C . PHE B 1 42 ? 1.274 7.18 21.344 1 97.25 42 PHE B C 1
ATOM 3314 O O . PHE B 1 42 ? 1.276 7.082 20.109 1 97.25 42 PHE B O 1
ATOM 3321 N N . ASN B 1 43 ? 1.52 6.164 22.172 1 97.56 43 ASN B N 1
ATOM 3322 C CA . ASN B 1 43 ? 1.462 4.82 21.594 1 97.56 43 ASN B CA 1
ATOM 3323 C C . ASN B 1 43 ? 0.027 4.402 21.297 1 97.56 43 ASN B C 1
ATOM 3325 O O . ASN B 1 43 ? -0.921 5.023 21.781 1 97.56 43 ASN B O 1
ATOM 3329 N N . THR B 1 44 ? -0.114 3.434 20.422 1 98.75 44 THR B N 1
ATOM 3330 C CA . THR B 1 44 ? -1.43 2.857 20.172 1 98.75 44 THR B CA 1
ATOM 3331 C C . THR B 1 44 ? -2.027 2.283 21.453 1 98.75 44 THR B C 1
ATOM 3333 O O . THR B 1 44 ? -1.324 1.646 22.234 1 98.75 44 THR B O 1
ATOM 3336 N N . PRO B 1 45 ? -3.299 2.557 21.703 1 98.75 45 PRO B N 1
ATOM 3337 C CA . PRO B 1 45 ? -3.936 1.993 22.891 1 98.75 45 PRO B CA 1
ATOM 3338 C C . PRO B 1 45 ? -3.762 0.48 23 1 98.75 45 PRO B C 1
ATOM 3340 O O . PRO B 1 45 ? -3.84 -0.225 21.984 1 98.75 45 PRO B O 1
ATOM 3343 N N . GLN B 1 46 ? -3.611 0 24.203 1 98.44 46 GLN B N 1
ATOM 3344 C CA . GLN B 1 46 ? -3.246 -1.387 24.469 1 98.44 46 GLN B CA 1
ATOM 3345 C C . GLN B 1 46 ? -4.316 -2.346 23.969 1 98.44 46 GLN B C 1
ATOM 3347 O O . GLN B 1 46 ? -4.004 -3.43 23.469 1 98.44 46 GLN B O 1
ATOM 3352 N N . TYR B 1 47 ? -5.609 -2.01 24.078 1 98.69 47 TYR B N 1
ATOM 3353 C CA . TYR B 1 47 ? -6.676 -2.914 23.672 1 98.69 47 TYR B CA 1
ATOM 3354 C C . TYR B 1 47 ? -6.625 -3.18 22.172 1 98.69 47 TYR B C 1
ATOM 3356 O O . TYR B 1 47 ? -7.023 -4.25 21.703 1 98.69 47 TYR B O 1
ATOM 3364 N N . ILE B 1 48 ? -6.168 -2.232 21.391 1 98.88 48 ILE B N 1
ATOM 3365 C CA . ILE B 1 48 ? -5.996 -2.391 19.953 1 98.88 48 ILE B CA 1
ATOM 3366 C C . ILE B 1 48 ? -4.832 -3.342 19.672 1 98.88 48 ILE B C 1
ATOM 3368 O O . ILE B 1 48 ? -4.949 -4.246 18.844 1 98.88 48 ILE B O 1
ATOM 3372 N N . ILE B 1 49 ? -3.682 -3.135 20.391 1 98.88 49 ILE B N 1
ATOM 3373 C CA . ILE B 1 49 ? -2.525 -4.02 20.266 1 98.88 49 ILE B CA 1
ATOM 3374 C C . ILE B 1 49 ? -2.932 -5.445 20.625 1 98.88 49 ILE B C 1
ATOM 3376 O O . ILE B 1 49 ? -2.605 -6.391 19.906 1 98.88 49 ILE B O 1
ATOM 3380 N N . ASP B 1 50 ? -3.744 -5.613 21.703 1 98.75 50 ASP B N 1
ATOM 3381 C CA . ASP B 1 50 ? -4.195 -6.926 22.156 1 98.75 50 ASP B CA 1
ATOM 3382 C C . ASP B 1 50 ? -5.02 -7.625 21.078 1 98.75 50 ASP B C 1
ATOM 3384 O O . ASP B 1 50 ? -4.887 -8.836 20.875 1 98.75 50 ASP B O 1
ATOM 3388 N N . ALA B 1 51 ? -5.883 -6.91 20.406 1 98.88 51 ALA B N 1
ATOM 3389 C CA . ALA B 1 51 ? -6.719 -7.477 19.344 1 98.88 51 ALA B CA 1
ATOM 3390 C C . ALA B 1 51 ? -5.871 -7.969 18.188 1 98.88 51 ALA B C 1
ATOM 3392 O O . ALA B 1 51 ? -6.145 -9.031 17.609 1 98.88 51 ALA B O 1
ATOM 3393 N N . ALA B 1 52 ? -4.898 -7.223 17.812 1 98.88 52 ALA B N 1
ATOM 3394 C CA . ALA B 1 52 ? -3.992 -7.621 16.734 1 98.88 52 ALA B CA 1
ATOM 3395 C C . ALA B 1 52 ? -3.217 -8.883 17.109 1 98.88 52 ALA B C 1
ATOM 3397 O O . ALA B 1 52 ? -3.074 -9.797 16.297 1 98.88 52 ALA B O 1
ATOM 3398 N N . VAL B 1 53 ? -2.674 -8.891 18.344 1 98.81 53 VAL B N 1
ATOM 3399 C CA . VAL B 1 53 ? -1.908 -10.031 18.844 1 98.81 53 VAL B CA 1
ATOM 3400 C C . VAL B 1 53 ? -2.779 -11.289 18.812 1 98.81 53 VAL B C 1
ATOM 3402 O O . VAL B 1 53 ? -2.355 -12.336 18.328 1 98.81 53 VAL B O 1
ATOM 3405 N N . ARG B 1 54 ? -4.008 -11.188 19.297 1 98.69 54 ARG B N 1
ATOM 3406 C CA . ARG B 1 54 ? -4.941 -12.305 19.312 1 98.69 54 ARG B CA 1
ATOM 3407 C C . ARG B 1 54 ? -5.184 -12.836 17.906 1 98.69 54 ARG B C 1
ATOM 3409 O O . ARG B 1 54 ? -5.223 -14.047 17.688 1 98.69 54 ARG B O 1
ATOM 3416 N N . SER B 1 55 ? -5.336 -11.93 16.969 1 98.81 55 SER B N 1
ATOM 3417 C CA . SER B 1 55 ? -5.59 -12.344 15.586 1 98.81 55 SER B CA 1
ATOM 3418 C C . SER B 1 55 ? -4.434 -13.18 15.039 1 98.81 55 SER B C 1
ATOM 3420 O O . SER B 1 55 ? -4.652 -14.195 14.383 1 98.81 55 SER B O 1
ATOM 3422 N N . MET B 1 56 ? -3.184 -12.758 15.242 1 98.69 56 MET B N 1
ATOM 3423 C CA . MET B 1 56 ? -2.023 -13.492 14.75 1 98.69 56 MET B CA 1
ATOM 3424 C C . MET B 1 56 ? -1.924 -14.859 15.406 1 98.69 56 MET B C 1
ATOM 3426 O O . MET B 1 56 ? -1.632 -15.852 14.734 1 98.69 56 MET B O 1
ATOM 3430 N N . GLU B 1 57 ? -2.223 -14.898 16.719 1 97.94 57 GLU B N 1
ATOM 3431 C CA . GLU B 1 57 ? -2.158 -16.156 17.469 1 97.94 57 GLU B CA 1
ATOM 3432 C C . GLU B 1 57 ? -3.234 -17.125 17 1 97.94 57 GLU B C 1
ATOM 3434 O O . GLU B 1 57 ? -3.021 -18.344 17.016 1 97.94 57 GLU B O 1
ATOM 3439 N N . GLU B 1 58 ? -4.332 -16.562 16.578 1 98.06 58 GLU B N 1
ATOM 3440 C CA . GLU B 1 58 ? -5.449 -17.391 16.125 1 98.06 58 GLU B CA 1
ATOM 3441 C C . GLU B 1 58 ? -5.262 -17.812 14.672 1 98.06 58 GLU B C 1
ATOM 3443 O O . GLU B 1 58 ? -6.102 -18.516 14.117 1 98.06 58 GLU B O 1
ATOM 3448 N N . GLY B 1 59 ? -4.207 -17.375 14.023 1 97.62 59 GLY B N 1
ATOM 3449 C CA . GLY B 1 59 ? -3.873 -17.875 12.695 1 97.62 59 GLY B CA 1
ATOM 3450 C C . GLY B 1 59 ? -4.32 -16.938 11.586 1 97.62 59 GLY B C 1
ATOM 3451 O O . GLY B 1 59 ? -4.238 -17.281 10.406 1 97.62 59 GLY B O 1
ATOM 3452 N N . HIS B 1 60 ? -4.824 -15.727 11.93 1 97.88 60 HIS B N 1
ATOM 3453 C CA . HIS B 1 60 ? -5.203 -14.734 10.922 1 97.88 60 HIS B CA 1
ATOM 3454 C C . HIS B 1 60 ? -3.986 -13.969 10.422 1 97.88 60 HIS B C 1
ATOM 3456 O O . HIS B 1 60 ? -3.877 -12.758 10.641 1 97.88 60 HIS B O 1
ATOM 3462 N N . THR B 1 61 ? -3.102 -14.633 9.719 1 98.19 61 THR B N 1
ATOM 3463 C CA . THR B 1 61 ? -1.854 -14.07 9.211 1 98.19 61 THR B CA 1
ATOM 3464 C C . THR B 1 61 ? -1.792 -14.18 7.688 1 98.19 61 THR B C 1
ATOM 3466 O O . THR B 1 61 ? -0.739 -13.953 7.086 1 98.19 61 THR B O 1
ATOM 3469 N N . LYS B 1 62 ? -2.902 -14.5 7.008 1 96.62 62 LYS B N 1
ATOM 3470 C CA . LYS B 1 62 ? -2.969 -14.797 5.578 1 96.62 62 LYS B CA 1
ATOM 3471 C C . LYS B 1 62 ? -3.662 -13.672 4.816 1 96.62 62 LYS B C 1
ATOM 3473 O O . LYS B 1 62 ? -4.031 -12.648 5.402 1 96.62 62 LYS B O 1
ATOM 3478 N N . TYR B 1 63 ? -3.781 -13.844 3.496 1 95.06 63 TYR B N 1
ATOM 3479 C CA . TYR B 1 63 ? -4.477 -12.867 2.666 1 95.06 63 TYR B CA 1
ATOM 3480 C C . TYR B 1 63 ? -5.91 -12.664 3.143 1 95.06 63 TYR B C 1
ATOM 3482 O O . TYR B 1 63 ? -6.535 -13.594 3.658 1 95.06 63 TYR B O 1
ATOM 3490 N N . THR B 1 64 ? -6.422 -11.531 3.012 1 94.94 64 THR B N 1
ATOM 3491 C CA . THR B 1 64 ? -7.828 -11.172 3.139 1 94.94 64 THR B CA 1
ATOM 3492 C C . THR B 1 64 ? -8.336 -10.516 1.856 1 94.94 64 THR B C 1
ATOM 3494 O O . THR B 1 64 ? -7.574 -10.305 0.915 1 94.94 64 THR B O 1
ATOM 3497 N N . PRO B 1 65 ? -9.609 -10.305 1.739 1 93.62 65 PRO B N 1
ATOM 3498 C CA . PRO B 1 65 ? -10.062 -9.547 0.568 1 93.62 65 PRO B CA 1
ATOM 3499 C C . PRO B 1 65 ? -9.336 -8.219 0.406 1 93.62 65 PRO B C 1
ATOM 3501 O O . PRO B 1 65 ? -9.062 -7.535 1.396 1 93.62 65 PRO B O 1
ATOM 3504 N N . SER B 1 66 ? -9.062 -7.816 -0.812 1 94.81 66 SER B N 1
ATOM 3505 C CA . SER B 1 66 ? -8.258 -6.633 -1.113 1 94.81 66 SER B CA 1
ATOM 3506 C C . SER B 1 66 ? -8.922 -5.367 -0.58 1 94.81 66 SER B C 1
ATOM 3508 O O . SER B 1 66 ? -8.234 -4.418 -0.196 1 94.81 66 SER B O 1
ATOM 3510 N N . GLY B 1 67 ? -10.281 -5.348 -0.539 1 96.19 67 GLY B N 1
ATOM 3511 C CA . GLY B 1 67 ? -11.008 -4.176 -0.077 1 96.19 67 GLY B CA 1
ATOM 3512 C C . GLY B 1 67 ? -11.203 -4.148 1.427 1 96.19 67 GLY B C 1
ATOM 3513 O O . GLY B 1 67 ? -11.906 -3.285 1.951 1 96.19 67 GLY B O 1
ATOM 3514 N N . GLY B 1 68 ? -10.633 -5.164 2.141 1 97.5 68 GLY B N 1
ATOM 3515 C CA . GLY B 1 68 ? -10.742 -5.219 3.59 1 97.5 68 GLY B CA 1
ATOM 3516 C C . GLY B 1 68 ? -11.625 -6.348 4.082 1 97.5 68 GLY B C 1
ATOM 3517 O O . GLY B 1 68 ? -12.492 -6.828 3.348 1 97.5 68 GLY B O 1
ATOM 3518 N N . LEU B 1 69 ? -11.422 -6.719 5.305 1 97.62 69 LEU B N 1
ATOM 3519 C CA . LEU B 1 69 ? -12.234 -7.738 5.965 1 97.62 69 LEU B CA 1
ATOM 3520 C C . LEU B 1 69 ? -13.695 -7.301 6.051 1 97.62 69 LEU B C 1
ATOM 3522 O O . LEU B 1 69 ? -13.977 -6.137 6.348 1 97.62 69 LEU B O 1
ATOM 3526 N N . PRO B 1 70 ? -14.625 -8.25 5.809 1 96.88 70 PRO B N 1
ATOM 3527 C CA . PRO B 1 70 ? -16.031 -7.91 5.98 1 96.88 70 PRO B CA 1
ATOM 3528 C C . PRO B 1 70 ? -16.344 -7.352 7.363 1 96.88 70 PRO B C 1
ATOM 3530 O O . PRO B 1 70 ? -17.109 -6.383 7.488 1 96.88 70 PRO B O 1
ATOM 3533 N N . ALA B 1 71 ? -15.727 -7.902 8.391 1 98.44 71 ALA B N 1
ATOM 3534 C CA . ALA B 1 71 ? -15.945 -7.438 9.758 1 98.44 71 ALA B CA 1
ATOM 3535 C C . ALA B 1 71 ? -15.469 -6 9.938 1 98.44 71 ALA B C 1
ATOM 3537 O O . ALA B 1 71 ? -16.062 -5.23 10.695 1 98.44 71 ALA B O 1
ATOM 3538 N N . LEU B 1 72 ? -14.383 -5.613 9.273 1 98.81 72 LEU B N 1
ATOM 3539 C CA . LEU B 1 72 ? -13.883 -4.246 9.367 1 98.81 72 LEU B CA 1
ATOM 3540 C C . LEU B 1 72 ? -14.805 -3.281 8.625 1 98.81 72 LEU B C 1
ATOM 3542 O O . LEU B 1 72 ? -15.094 -2.189 9.117 1 98.81 72 LEU B O 1
ATOM 3546 N N . LYS B 1 73 ? -15.25 -3.686 7.43 1 98.81 73 LYS B N 1
ATOM 3547 C CA . LYS B 1 73 ? -16.219 -2.863 6.707 1 98.81 73 LYS B CA 1
ATOM 3548 C C . LYS B 1 73 ? -17.469 -2.623 7.547 1 98.81 73 LYS B C 1
ATOM 3550 O O . LYS B 1 73 ? -18 -1.51 7.578 1 98.81 73 LYS B O 1
ATOM 3555 N N . LYS B 1 74 ? -17.922 -3.674 8.211 1 98.81 74 LYS B N 1
ATOM 3556 C CA . LYS B 1 74 ? -19.078 -3.541 9.086 1 98.81 74 LYS B CA 1
ATOM 3557 C C . LYS B 1 74 ? -18.812 -2.541 10.211 1 98.81 74 LYS B C 1
ATOM 3559 O O . LYS B 1 74 ? -19.656 -1.703 10.516 1 98.81 74 LYS B O 1
ATOM 3564 N N . ALA B 1 75 ? -17.656 -2.641 10.852 1 98.88 75 ALA B N 1
ATOM 3565 C CA . ALA B 1 75 ? -17.281 -1.721 11.922 1 98.88 75 ALA B CA 1
ATOM 3566 C C . ALA B 1 75 ? -17.266 -0.2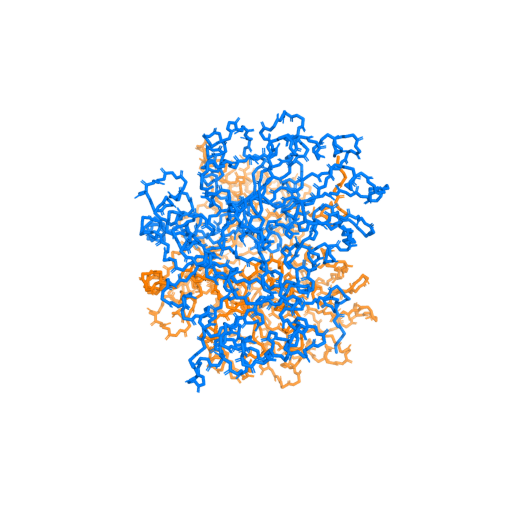79 11.422 1 98.88 75 ALA B C 1
ATOM 3568 O O . ALA B 1 75 ? -17.703 0.636 12.117 1 98.88 75 ALA B O 1
ATOM 3569 N N . VAL B 1 76 ? -16.75 -0.053 10.219 1 98.88 76 VAL B N 1
ATOM 3570 C CA . VAL B 1 76 ? -16.688 1.271 9.609 1 98.88 76 VAL B CA 1
ATOM 3571 C C . VAL B 1 76 ? -18.094 1.802 9.359 1 98.88 76 VAL B C 1
ATOM 3573 O O . VAL B 1 76 ? -18.391 2.967 9.641 1 98.88 76 VAL B O 1
ATOM 3576 N N . ILE B 1 77 ? -18.938 0.952 8.805 1 98.88 77 ILE B N 1
ATOM 3577 C CA . ILE B 1 77 ? -20.312 1.324 8.508 1 98.88 77 ILE B CA 1
ATOM 3578 C C . ILE B 1 77 ? -21.031 1.731 9.797 1 98.88 77 ILE B C 1
ATOM 3580 O O . ILE B 1 77 ? -21.703 2.76 9.844 1 98.88 77 ILE B O 1
ATOM 3584 N N . GLU B 1 78 ? -20.859 0.945 10.844 1 98.75 78 GLU B N 1
ATOM 3585 C CA . GLU B 1 78 ? -21.484 1.242 12.133 1 98.75 78 GLU B CA 1
ATOM 3586 C C . GLU B 1 78 ? -20.953 2.549 12.711 1 98.75 78 GLU B C 1
ATOM 3588 O O . GLU B 1 78 ? -21.703 3.332 13.289 1 98.75 78 GLU B O 1
ATOM 3593 N N . LYS B 1 79 ? -19.688 2.738 12.562 1 98.5 79 LYS B N 1
ATOM 3594 C CA . LYS B 1 79 ? -19.094 3.988 13.031 1 98.5 79 LYS B CA 1
ATOM 3595 C C . LYS B 1 79 ? -19.719 5.188 12.328 1 98.5 79 LYS B C 1
ATOM 3597 O O . LYS B 1 79 ? -20.031 6.195 12.969 1 98.5 79 LYS B O 1
ATOM 3602 N N . PHE B 1 80 ? -19.922 5.16 11.008 1 98.69 80 PHE B N 1
ATOM 3603 C CA . PHE B 1 80 ? -20.562 6.242 10.258 1 98.69 80 PHE B CA 1
ATOM 3604 C C . PHE B 1 80 ? -21.984 6.473 10.75 1 98.69 80 PHE B C 1
ATOM 3606 O O . PHE B 1 80 ? -22.422 7.617 10.875 1 98.69 80 PHE B O 1
ATOM 3613 N N . LYS B 1 81 ? -22.656 5.406 11 1 98.5 81 LYS B N 1
ATOM 3614 C CA . LYS B 1 81 ? -24.031 5.504 11.484 1 98.5 81 LYS B CA 1
ATOM 3615 C C . LYS B 1 81 ? -24.078 6.164 12.859 1 98.5 81 LYS B C 1
ATOM 3617 O O . LYS B 1 81 ? -24.875 7.082 13.086 1 98.5 81 LYS B O 1
ATOM 3622 N N . GLU B 1 82 ? -23.281 5.746 13.727 1 97.69 82 GLU B N 1
ATOM 3623 C CA . GLU B 1 82 ? -23.266 6.23 15.102 1 97.69 82 GLU B CA 1
ATOM 3624 C C . GLU B 1 82 ? -22.797 7.684 15.172 1 97.69 82 GLU B C 1
ATOM 3626 O O . GLU B 1 82 ? -23.406 8.5 15.867 1 97.69 82 GLU B O 1
ATOM 3631 N N . ASP B 1 83 ? -21.75 7.984 14.461 1 97.06 83 ASP B N 1
ATOM 3632 C CA . ASP B 1 83 ? -21.125 9.297 14.562 1 97.06 83 ASP B CA 1
ATOM 3633 C C . ASP B 1 83 ? -21.906 10.352 13.781 1 97.06 83 ASP B C 1
ATOM 3635 O O . ASP B 1 83 ? -22.016 11.492 14.219 1 97.06 83 ASP B O 1
ATOM 3639 N N . GLN B 1 84 ? -22.391 9.922 12.562 1 97.12 84 GLN B N 1
ATOM 3640 C CA . GLN B 1 84 ? -22.844 10.945 11.633 1 97.12 84 GLN B CA 1
ATOM 3641 C C . GLN B 1 84 ? -24.25 10.633 11.125 1 97.12 84 GLN B C 1
ATOM 3643 O O . GLN B 1 84 ? -24.828 11.414 10.359 1 97.12 84 GLN B O 1
ATOM 3648 N N . GLY B 1 85 ? -24.812 9.516 11.5 1 97.69 85 GLY B N 1
ATOM 3649 C CA . GLY B 1 85 ? -26.125 9.117 11.008 1 97.69 85 GLY B CA 1
ATOM 3650 C C . GLY B 1 85 ? -26.109 8.719 9.539 1 97.69 85 GLY B C 1
ATOM 3651 O O . GLY B 1 85 ? -27.125 8.82 8.852 1 97.69 85 GLY B O 1
ATOM 3652 N N . LEU B 1 86 ? -24.953 8.312 9.055 1 98.5 86 LEU B N 1
ATOM 3653 C CA . LEU B 1 86 ? -24.797 7.941 7.652 1 98.5 86 LEU B CA 1
ATOM 3654 C C . LEU B 1 86 ? -24.906 6.43 7.477 1 98.5 86 LEU B C 1
ATOM 3656 O O . LEU B 1 86 ? -24.281 5.672 8.219 1 98.5 86 LEU B O 1
ATOM 3660 N N . ASP B 1 87 ? -25.656 6.008 6.5 1 98 87 ASP B N 1
ATOM 3661 C CA . ASP B 1 87 ? -25.797 4.598 6.16 1 98 87 ASP B CA 1
ATOM 3662 C C . ASP B 1 87 ? -25.078 4.27 4.855 1 98 87 ASP B C 1
ATOM 3664 O O . ASP B 1 87 ? -25.297 4.914 3.834 1 98 87 ASP B O 1
ATOM 3668 N N . TYR B 1 88 ? -24.266 3.312 4.922 1 98.75 88 TYR B N 1
ATOM 3669 C CA . TYR B 1 88 ? -23.547 2.822 3.748 1 98.75 88 TYR B CA 1
ATOM 3670 C C . TYR B 1 88 ? -23.719 1.315 3.602 1 98.75 88 TYR B C 1
ATOM 3672 O O . TYR B 1 88 ? -23.875 0.603 4.594 1 98.75 88 TYR B O 1
ATOM 3680 N N . ALA B 1 89 ? -23.734 0.824 2.359 1 98.75 89 ALA B N 1
ATOM 3681 C CA . ALA B 1 89 ? -23.641 -0.605 2.074 1 98.75 89 ALA B CA 1
ATOM 3682 C C . ALA B 1 89 ? -22.188 -1.058 2.033 1 98.75 89 ALA B C 1
ATOM 3684 O O . ALA B 1 89 ? -21.281 -0.254 1.776 1 98.75 89 ALA B O 1
ATOM 3685 N N . PRO B 1 90 ? -21.938 -2.342 2.295 1 98.38 90 PRO B N 1
ATOM 3686 C CA . PRO B 1 90 ? -20.562 -2.854 2.227 1 98.38 90 PRO B CA 1
ATOM 3687 C C . PRO B 1 90 ? -19.891 -2.551 0.891 1 98.38 90 PRO B C 1
ATOM 3689 O O . PRO B 1 90 ? -18.688 -2.297 0.85 1 98.38 90 PRO B O 1
ATOM 3692 N N . SER B 1 91 ? -20.656 -2.555 -0.214 1 98.12 91 SER B N 1
ATOM 3693 C CA . SER B 1 91 ? -20.109 -2.309 -1.548 1 98.12 91 SER B CA 1
ATOM 3694 C C . SER B 1 91 ? -19.672 -0.859 -1.703 1 98.12 91 SER B C 1
ATOM 3696 O O . SER B 1 91 ? -18.984 -0.514 -2.676 1 98.12 91 SER B O 1
ATOM 3698 N N . GLU B 1 92 ? -20 -0.012 -0.696 1 98.81 92 GLU B N 1
ATOM 3699 C CA . GLU B 1 92 ? -19.641 1.404 -0.733 1 98.81 92 GLU B CA 1
ATOM 3700 C C . GLU B 1 92 ? -18.422 1.696 0.143 1 98.81 92 GLU B C 1
ATOM 3702 O O . GLU B 1 92 ? -18.078 2.857 0.368 1 98.81 92 GLU B O 1
ATOM 3707 N N . ILE B 1 93 ? -17.797 0.621 0.669 1 98.94 93 ILE B N 1
ATOM 3708 C CA . ILE B 1 93 ? -16.656 0.773 1.573 1 98.94 93 ILE B CA 1
ATOM 3709 C C . ILE B 1 93 ? -15.438 0.077 0.985 1 98.94 93 ILE B C 1
ATOM 3711 O O . ILE B 1 93 ? -15.531 -1.056 0.507 1 98.94 93 ILE B O 1
ATOM 3715 N N . ILE B 1 94 ? -14.328 0.747 0.986 1 98.88 94 ILE B N 1
ATOM 3716 C CA . ILE B 1 94 ? -13.031 0.117 0.747 1 98.88 94 ILE B CA 1
ATOM 3717 C C . ILE B 1 94 ? -12.078 0.44 1.896 1 98.88 94 ILE B C 1
ATOM 3719 O O . ILE B 1 94 ? -12.094 1.554 2.424 1 98.88 94 ILE B O 1
ATOM 3723 N N . VAL B 1 95 ? -11.359 -0.55 2.367 1 98.88 95 VAL B N 1
ATOM 3724 C CA . VAL B 1 95 ? -10.266 -0.375 3.311 1 98.88 95 VAL B CA 1
ATOM 3725 C C . VAL B 1 95 ? -8.93 -0.542 2.586 1 98.88 95 VAL B C 1
ATOM 3727 O O . VAL B 1 95 ? -8.773 -1.438 1.753 1 98.88 95 VAL B O 1
ATOM 3730 N N . GLY B 1 96 ? -7.996 0.337 2.852 1 98.62 96 GLY B N 1
ATOM 3731 C CA . GLY B 1 96 ? -6.688 0.281 2.219 1 98.62 96 GLY B CA 1
ATOM 3732 C C . GLY B 1 96 ? -5.543 0.452 3.197 1 98.62 96 GLY B C 1
ATOM 3733 O O . GLY B 1 96 ? -5.742 0.376 4.41 1 98.62 96 GLY B O 1
ATOM 3734 N N . THR B 1 97 ? -4.328 0.603 2.662 1 98.5 97 THR B N 1
ATOM 3735 C CA . THR B 1 97 ? -3.1 0.735 3.436 1 98.5 97 THR B CA 1
ATOM 3736 C C . THR B 1 97 ? -2.881 2.184 3.859 1 98.5 97 THR B C 1
ATOM 3738 O O . THR B 1 97 ? -1.901 2.814 3.455 1 98.5 97 THR B O 1
ATOM 3741 N N . GLY B 1 98 ? -3.758 2.656 4.684 1 98.44 98 GLY B N 1
ATOM 3742 C CA . GLY B 1 98 ? -3.768 4.047 5.109 1 98.44 98 GLY B CA 1
ATOM 3743 C C . GLY B 1 98 ? -4.621 4.938 4.227 1 98.44 98 GLY B C 1
ATOM 3744 O O . GLY B 1 98 ? -4.934 4.574 3.092 1 98.44 98 GLY B O 1
ATOM 3745 N N . ALA B 1 99 ? -4.965 6.102 4.773 1 98.75 99 ALA B N 1
ATOM 3746 C CA . ALA B 1 99 ? -5.777 7.059 4.023 1 98.75 99 ALA B CA 1
ATOM 3747 C C . ALA B 1 99 ? -5.023 7.586 2.807 1 98.75 99 ALA B C 1
ATOM 3749 O O . ALA B 1 99 ? -5.629 7.895 1.777 1 98.75 99 ALA B O 1
ATOM 3750 N N . LYS B 1 100 ? -3.67 7.73 2.902 1 98.31 100 LYS B N 1
ATOM 3751 C CA . LYS B 1 100 ? -2.877 8.141 1.748 1 98.31 100 LYS B CA 1
ATOM 3752 C C . LYS B 1 100 ? -3.104 7.207 0.563 1 98.31 100 LYS B C 1
ATOM 3754 O O . LYS B 1 100 ? -3.281 7.664 -0.568 1 98.31 100 LYS B O 1
ATOM 3759 N N . HIS B 1 101 ? -3.092 5.875 0.805 1 98.81 101 HIS B N 1
ATOM 3760 C CA . HIS B 1 101 ? -3.334 4.883 -0.234 1 98.81 101 HIS B CA 1
ATOM 3761 C C . HIS B 1 101 ? -4.742 5.008 -0.803 1 98.81 101 HIS B C 1
ATOM 3763 O O . HIS B 1 101 ? -4.953 4.797 -1.999 1 98.81 101 HIS B O 1
ATOM 3769 N N . ILE B 1 102 ? -5.672 5.258 0.018 1 98.94 102 ILE B N 1
ATOM 3770 C CA . ILE B 1 102 ? -7.062 5.426 -0.389 1 98.94 102 ILE B CA 1
ATOM 3771 C C . ILE B 1 102 ? -7.176 6.594 -1.367 1 98.94 102 ILE B C 1
ATOM 3773 O O . ILE B 1 102 ? -7.789 6.465 -2.43 1 98.94 102 ILE B O 1
ATOM 3777 N N . LEU B 1 103 ? -6.555 7.711 -1.011 1 98.94 103 LEU B N 1
ATOM 3778 C CA . LEU B 1 103 ? -6.574 8.875 -1.888 1 98.94 103 LEU B CA 1
ATOM 3779 C C . LEU B 1 103 ? -5.855 8.578 -3.201 1 98.94 103 LEU B C 1
ATOM 3781 O O . LEU B 1 103 ? -6.328 8.969 -4.273 1 98.94 103 LEU B O 1
ATOM 3785 N N . TYR B 1 104 ? -4.734 7.91 -3.082 1 98.81 104 TYR B N 1
ATOM 3786 C CA . TYR B 1 104 ? -3.992 7.543 -4.281 1 98.81 104 TYR B CA 1
ATOM 3787 C C . TYR B 1 104 ? -4.852 6.699 -5.219 1 98.81 104 TYR B C 1
ATOM 3789 O O . TYR B 1 104 ? -4.949 6.996 -6.41 1 98.81 104 TYR B O 1
ATOM 3797 N N . THR B 1 105 ? -5.469 5.621 -4.695 1 98.56 105 THR B N 1
ATOM 3798 C CA . THR B 1 105 ? -6.309 4.727 -5.488 1 98.56 105 THR B CA 1
ATOM 3799 C C . THR B 1 105 ? -7.5 5.48 -6.066 1 98.56 105 THR B C 1
ATOM 3801 O O . THR B 1 105 ? -7.922 5.215 -7.195 1 98.56 105 THR B O 1
ATOM 3804 N N . LEU B 1 106 ? -8.031 6.406 -5.293 1 98.88 106 LEU B N 1
ATOM 3805 C CA . LEU B 1 106 ? -9.156 7.219 -5.746 1 98.88 106 LEU B CA 1
ATOM 3806 C C . LEU B 1 106 ? -8.789 8.008 -7 1 98.88 106 LEU B C 1
ATOM 3808 O O . LEU B 1 106 ? -9.5 7.949 -8 1 98.88 106 LEU B O 1
ATOM 3812 N N . PHE B 1 107 ? -7.684 8.703 -6.965 1 98.75 107 PHE B N 1
ATOM 3813 C CA . PHE B 1 107 ? -7.309 9.547 -8.094 1 98.75 107 PHE B CA 1
ATOM 3814 C C . PHE B 1 107 ? -6.926 8.703 -9.305 1 98.75 107 PHE B C 1
ATOM 3816 O O . PHE B 1 107 ? -7.219 9.07 -10.445 1 98.75 107 PHE B O 1
ATOM 3823 N N . GLN B 1 108 ? -6.246 7.543 -9.055 1 98.31 108 GLN B N 1
ATOM 3824 C CA . GLN B 1 108 ? -5.945 6.625 -10.148 1 98.31 108 GLN B CA 1
ATOM 3825 C C . GLN B 1 108 ? -7.223 6.133 -10.82 1 98.31 108 GLN B C 1
ATOM 3827 O O . GLN B 1 108 ? -7.25 5.922 -12.039 1 98.31 108 GLN B O 1
ATOM 3832 N N . ALA B 1 109 ? -8.258 5.91 -10.07 1 98.38 109 ALA B N 1
ATOM 3833 C CA . ALA B 1 109 ? -9.508 5.359 -10.578 1 98.38 109 ALA B CA 1
ATOM 3834 C C . ALA B 1 109 ? -10.367 6.445 -11.227 1 98.38 109 ALA B C 1
ATOM 3836 O O . ALA B 1 109 ? -11.242 6.152 -12.039 1 98.38 109 ALA B O 1
ATOM 3837 N N . LEU B 1 110 ? -10.109 7.707 -10.922 1 98.44 110 LEU B N 1
ATOM 3838 C CA . LEU B 1 110 ? -11.023 8.789 -11.281 1 98.44 110 LEU B CA 1
ATOM 3839 C C . LEU B 1 110 ? -10.484 9.586 -12.461 1 98.44 110 LEU B C 1
ATOM 3841 O O . LEU B 1 110 ? -11.258 10.094 -13.273 1 98.44 110 LEU B O 1
ATOM 3845 N N . LEU B 1 111 ? -9.156 9.742 -12.578 1 98.06 111 LEU B N 1
ATOM 3846 C CA . LEU B 1 111 ? -8.617 10.805 -13.422 1 98.06 111 LEU B CA 1
ATOM 3847 C C . LEU B 1 111 ? -8.031 10.227 -14.711 1 98.06 111 LEU B C 1
ATOM 3849 O O . LEU B 1 111 ? -7.406 9.164 -14.688 1 98.06 111 LEU B O 1
ATOM 3853 N N . ASP B 1 112 ? -8.25 10.883 -15.75 1 96.44 112 ASP B N 1
ATOM 3854 C CA . ASP B 1 112 ? -7.516 10.734 -17 1 96.44 112 ASP B CA 1
ATOM 3855 C C . ASP B 1 112 ? -6.66 11.961 -17.281 1 96.44 112 ASP B C 1
ATOM 3857 O O . ASP B 1 112 ? -6.664 12.922 -16.516 1 96.44 112 ASP B O 1
ATOM 3861 N N . GLU B 1 113 ? -5.918 11.898 -18.344 1 93.69 113 GLU B N 1
ATOM 3862 C CA . GLU B 1 113 ? -5.055 13.016 -18.719 1 93.69 113 GLU B CA 1
ATOM 3863 C C . GLU B 1 113 ? -5.852 14.312 -18.859 1 93.69 113 GLU B C 1
ATOM 3865 O O . GLU B 1 113 ? -6.938 14.32 -19.438 1 93.69 113 GLU B O 1
ATOM 3870 N N . ALA B 1 114 ? -5.449 15.359 -18.203 1 93.75 114 ALA B N 1
ATOM 3871 C CA . ALA B 1 114 ? -5.938 16.734 -18.328 1 93.75 114 ALA B CA 1
ATOM 3872 C C . ALA B 1 114 ? -7.117 16.984 -17.391 1 93.75 114 ALA B C 1
ATOM 3874 O O . ALA B 1 114 ? -7.57 18.109 -17.234 1 93.75 114 ALA B O 1
ATOM 3875 N N . ASP B 1 115 ? -7.645 15.898 -16.719 1 98.25 115 ASP B N 1
ATOM 3876 C CA . ASP B 1 115 ? -8.664 16.125 -15.703 1 98.25 115 ASP B CA 1
ATOM 3877 C C . ASP B 1 115 ? -8.117 17.016 -14.578 1 98.25 115 ASP B C 1
ATOM 3879 O O . ASP B 1 115 ? -6.941 16.938 -14.234 1 98.25 115 ASP B O 1
ATOM 3883 N N . GLU B 1 116 ? -8.969 17.859 -14.055 1 98.81 116 GLU B N 1
ATOM 3884 C CA . GLU B 1 116 ? -8.555 18.828 -13.039 1 98.81 116 GLU B CA 1
ATOM 3885 C C . GLU B 1 116 ? -9.133 18.453 -11.672 1 98.81 116 GLU B C 1
ATOM 3887 O O . GLU B 1 116 ? -10.273 18.016 -11.57 1 98.81 116 GLU B O 1
ATOM 3892 N N . VAL B 1 117 ? -8.336 18.578 -10.68 1 98.94 117 VAL B N 1
ATOM 3893 C CA . VAL B 1 117 ? -8.781 18.484 -9.289 1 98.94 117 VAL B CA 1
ATOM 3894 C C . VAL B 1 117 ? -8.492 19.812 -8.57 1 98.94 117 VAL B C 1
ATOM 3896 O O . VAL B 1 117 ? -7.355 20.281 -8.562 1 98.94 117 VAL B O 1
ATOM 3899 N N . ILE B 1 118 ? -9.531 20.406 -7.988 1 98.94 118 ILE B N 1
ATOM 3900 C CA . ILE B 1 118 ? -9.383 21.656 -7.238 1 98.94 118 ILE B CA 1
ATOM 3901 C C . ILE B 1 118 ? -8.859 21.344 -5.836 1 98.94 118 ILE B C 1
ATOM 3903 O O . ILE B 1 118 ? -9.422 20.516 -5.125 1 98.94 118 ILE B O 1
ATOM 3907 N N . ILE B 1 119 ? -7.777 22.031 -5.461 1 98.94 119 ILE B N 1
ATOM 3908 C CA . ILE B 1 119 ? -7.102 21.828 -4.184 1 98.94 119 ILE B CA 1
ATOM 3909 C C . ILE B 1 119 ? -6.953 23.172 -3.465 1 98.94 119 ILE B C 1
ATOM 3911 O O . ILE B 1 119 ? -6.207 24.047 -3.912 1 98.94 119 ILE B O 1
ATOM 3915 N N . PRO B 1 120 ? -7.609 23.328 -2.346 1 98.81 120 PRO B N 1
ATOM 3916 C CA . PRO B 1 120 ? -7.387 24.516 -1.536 1 98.81 120 PRO B CA 1
ATOM 3917 C C . PRO B 1 120 ? -5.965 24.594 -0.979 1 98.81 120 PRO B C 1
ATOM 3919 O O . PRO B 1 120 ? -5.395 23.578 -0.584 1 98.81 120 PRO B O 1
ATOM 3922 N N . THR B 1 121 ? -5.355 25.75 -0.962 1 98.44 121 THR B N 1
ATOM 3923 C CA . THR B 1 121 ? -4.109 26 -0.244 1 98.44 121 THR B CA 1
ATOM 3924 C C . THR B 1 121 ? -4.379 26.75 1.057 1 98.44 121 THR B C 1
ATOM 3926 O O . THR B 1 121 ? -5.242 27.625 1.104 1 98.44 121 THR B O 1
ATOM 3929 N N . PRO B 1 122 ? -3.711 26.438 2.107 1 98.38 122 PRO B N 1
ATOM 3930 C CA . PRO B 1 122 ? -2.666 25.422 2.211 1 98.38 122 PRO B CA 1
ATOM 3931 C C . PRO B 1 122 ? -3.219 24 2.146 1 98.38 122 PRO B C 1
ATOM 3933 O O . PRO B 1 122 ? -4.387 23.766 2.479 1 98.38 122 PRO B O 1
ATOM 3936 N N . TYR B 1 123 ? -2.424 23.094 1.6 1 98.31 123 TYR B N 1
ATOM 3937 C CA . TYR B 1 123 ? -2.848 21.719 1.388 1 98.31 123 TYR B CA 1
ATOM 3938 C C . TYR B 1 123 ? -1.867 20.734 2.025 1 98.31 123 TYR B C 1
ATOM 3940 O O . TYR B 1 123 ? -0.736 21.109 2.352 1 98.31 123 TYR B O 1
ATOM 3948 N N . TRP B 1 124 ? -2.324 19.516 2.305 1 97.44 124 TRP B N 1
ATOM 3949 C CA . TRP B 1 124 ? -1.423 18.422 2.65 1 97.44 124 TRP B CA 1
ATOM 3950 C C . TRP B 1 124 ? -0.529 18.062 1.47 1 97.44 124 TRP B C 1
ATOM 3952 O O . TRP B 1 124 ? -1.01 17.906 0.345 1 97.44 124 TRP B O 1
ATOM 3962 N N . VAL B 1 125 ? 0.674 17.781 1.611 1 95.44 125 VAL B N 1
ATOM 3963 C CA . VAL B 1 125 ? 1.766 17.812 0.643 1 95.44 125 VAL B CA 1
ATOM 3964 C C . VAL B 1 125 ? 1.53 16.75 -0.425 1 95.44 125 VAL B C 1
ATOM 3966 O O . VAL B 1 125 ? 2.027 16.859 -1.548 1 95.44 125 VAL B O 1
ATOM 3969 N N . SER B 1 126 ? 0.748 15.711 -0.172 1 96.62 126 SER B N 1
ATOM 3970 C CA . SER B 1 126 ? 0.642 14.609 -1.114 1 96.62 126 SER B CA 1
ATOM 3971 C C . SER B 1 126 ? -0.51 14.82 -2.09 1 96.62 126 SER B C 1
ATOM 3973 O O . SER B 1 126 ? -0.597 14.141 -3.115 1 96.62 126 SER B O 1
ATOM 3975 N N . TYR B 1 127 ? -1.48 15.75 -1.846 1 98.44 127 TYR B N 1
ATOM 3976 C CA . TYR B 1 127 ? -2.639 15.914 -2.719 1 98.44 127 TYR B CA 1
ATOM 3977 C C . TYR B 1 127 ? -2.205 16.219 -4.148 1 98.44 127 TYR B C 1
ATOM 3979 O O . TYR B 1 127 ? -2.537 15.477 -5.074 1 98.44 127 TYR B O 1
ATOM 3987 N N . PRO B 1 128 ? -1.389 17.297 -4.309 1 98 128 PRO B N 1
ATOM 3988 C CA . PRO B 1 128 ? -1.023 17.609 -5.691 1 98 128 PRO B CA 1
ATOM 3989 C C . PRO B 1 128 ? -0.209 16.516 -6.359 1 98 128 PRO B C 1
ATOM 3991 O O . PRO B 1 128 ? -0.386 16.234 -7.547 1 98 128 PRO B O 1
ATOM 3994 N N . GLU B 1 129 ? 0.667 15.898 -5.609 1 97.31 129 GLU B N 1
ATOM 3995 C CA . GLU B 1 129 ? 1.527 14.859 -6.168 1 97.31 129 GLU B CA 1
ATOM 3996 C C . GLU B 1 129 ? 0.712 13.656 -6.637 1 97.31 129 GLU B C 1
ATOM 3998 O O . GLU B 1 129 ? 1.012 13.062 -7.672 1 97.31 129 GLU B O 1
ATOM 4003 N N . GLN B 1 130 ? -0.309 13.273 -5.879 1 98.25 130 GLN B N 1
ATOM 4004 C CA . GLN B 1 130 ? -1.147 12.141 -6.25 1 98.25 130 GLN B CA 1
ATOM 4005 C C . GLN B 1 130 ? -1.984 12.453 -7.488 1 98.25 130 GLN B C 1
ATOM 4007 O O . GLN B 1 130 ? -2.221 11.578 -8.32 1 98.25 130 GLN B O 1
ATOM 4012 N N . VAL B 1 131 ? -2.471 13.688 -7.594 1 98.25 131 VAL B N 1
ATOM 4013 C CA . VAL B 1 131 ? -3.207 14.117 -8.781 1 98.25 131 VAL B CA 1
ATOM 4014 C C . VAL B 1 131 ? -2.307 14.023 -10.008 1 98.25 131 VAL B C 1
ATOM 4016 O O . VAL B 1 131 ? -2.703 13.477 -11.039 1 98.25 131 VAL B O 1
ATOM 4019 N N . LYS B 1 132 ? -1.053 14.492 -9.859 1 96.75 132 LYS B N 1
ATOM 4020 C CA . LYS B 1 132 ? -0.093 14.445 -10.961 1 96.75 132 LYS B CA 1
ATOM 4021 C C . LYS B 1 132 ? 0.234 13.008 -11.344 1 96.75 132 LYS B C 1
ATOM 4023 O O . LYS B 1 132 ? 0.309 12.68 -12.531 1 96.75 132 LYS B O 1
ATOM 4028 N N . LEU B 1 133 ? 0.412 12.18 -10.391 1 96.5 133 LEU B N 1
ATOM 4029 C CA . LEU B 1 133 ? 0.749 10.781 -10.617 1 96.5 133 LEU B CA 1
ATOM 4030 C C . LEU B 1 133 ? -0.361 10.078 -11.391 1 96.5 133 LEU B C 1
ATOM 4032 O O . LEU B 1 133 ? -0.108 9.094 -12.094 1 96.5 133 LEU B O 1
ATOM 4036 N N . ALA B 1 134 ? -1.593 10.555 -11.266 1 96.69 134 ALA B N 1
ATOM 4037 C CA . ALA B 1 134 ? -2.734 9.977 -11.969 1 96.69 134 ALA B CA 1
ATOM 4038 C C . ALA B 1 134 ? -2.926 10.633 -13.328 1 96.69 134 ALA B C 1
ATOM 4040 O O . ALA B 1 134 ? -3.867 10.305 -14.055 1 96.69 134 ALA B O 1
ATOM 4041 N N . GLY B 1 135 ? -2.045 11.609 -13.695 1 94.81 135 GLY B N 1
ATOM 4042 C CA . GLY B 1 135 ? -2.117 12.281 -14.977 1 94.81 135 GLY B CA 1
ATOM 4043 C C . GLY B 1 135 ? -2.994 13.523 -14.961 1 94.81 135 GLY B C 1
ATOM 4044 O O . GLY B 1 135 ? -3.189 14.172 -15.992 1 94.81 135 GLY B O 1
ATOM 4045 N N . GLY B 1 136 ? -3.531 13.844 -13.75 1 97.19 136 GLY B N 1
ATOM 4046 C CA . GLY B 1 136 ? -4.391 15.008 -13.617 1 97.19 136 GLY B CA 1
ATOM 4047 C C . GLY B 1 136 ? -3.617 16.297 -13.375 1 97.19 136 GLY B C 1
ATOM 4048 O O . GLY B 1 136 ? -2.387 16.281 -13.32 1 97.19 136 GLY B O 1
ATOM 4049 N N . GLU B 1 137 ? -4.379 17.375 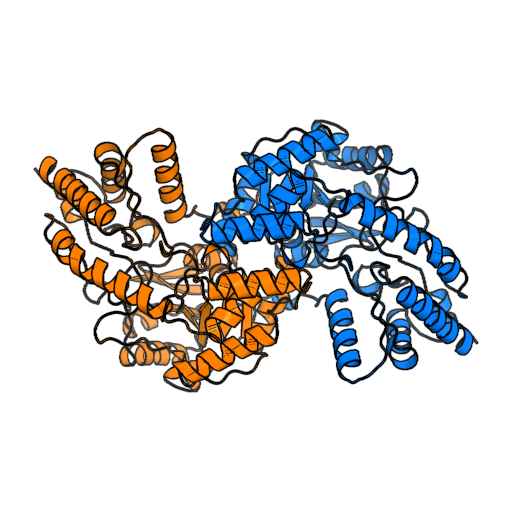-13.289 1 98 137 GLU B N 1
ATOM 4050 C CA . GLU B 1 137 ? -3.824 18.703 -13.062 1 98 137 GLU B CA 1
ATOM 4051 C C . GLU B 1 137 ? -4.387 19.328 -11.781 1 98 137 GLU B C 1
ATOM 4053 O O . GLU B 1 137 ? -5.59 19.562 -11.68 1 98 137 GLU B O 1
ATOM 4058 N N . PRO B 1 138 ? -3.562 19.578 -10.836 1 98.31 138 PRO B N 1
ATOM 4059 C CA . PRO B 1 138 ? -4.043 20.328 -9.672 1 98.31 138 PRO B CA 1
ATOM 4060 C C . PRO B 1 138 ? -4.391 21.781 -10.016 1 98.31 138 PRO B C 1
ATOM 4062 O O . PRO B 1 138 ? -3.629 22.453 -10.711 1 98.31 138 PRO B O 1
ATOM 4065 N N . VAL B 1 139 ? -5.531 22.234 -9.617 1 98.88 139 VAL B N 1
ATOM 4066 C CA . VAL B 1 139 ? -5.961 23.625 -9.695 1 98.88 139 VAL B CA 1
ATOM 4067 C C . VAL B 1 139 ? -6.094 24.203 -8.289 1 98.88 139 VAL B C 1
ATOM 4069 O O . VAL B 1 139 ? -6.965 23.781 -7.52 1 98.88 139 VAL B O 1
ATOM 4072 N N . TYR B 1 140 ? -5.285 25.203 -7.98 1 98.69 140 TYR B N 1
ATOM 4073 C CA . TYR B 1 140 ? -5.188 25.703 -6.613 1 98.69 140 TYR B CA 1
ATOM 4074 C C . TYR B 1 140 ? -6.152 26.859 -6.383 1 98.69 140 TYR B C 1
ATOM 4076 O O . TYR B 1 140 ? -6.34 27.703 -7.266 1 98.69 140 TYR B O 1
ATOM 4084 N N . VAL B 1 141 ? -6.777 26.875 -5.207 1 98.75 141 VAL B N 1
ATOM 4085 C CA . VAL B 1 141 ? -7.582 27.969 -4.703 1 98.75 141 VAL B CA 1
ATOM 4086 C C . VAL B 1 141 ? -7.105 28.375 -3.307 1 98.75 141 VAL B C 1
ATOM 4088 O O . VAL B 1 141 ? -7.086 27.547 -2.393 1 98.75 141 VAL B O 1
ATOM 4091 N N . GLU B 1 142 ? -6.801 29.562 -3.09 1 98.25 142 GLU B N 1
ATOM 4092 C CA . GLU B 1 142 ? -6.176 29.984 -1.841 1 98.25 142 GLU B CA 1
ATOM 4093 C C . GLU B 1 142 ? -7.211 30.172 -0.738 1 98.25 142 GLU B C 1
ATOM 4095 O O . GLU B 1 142 ? -8.164 30.938 -0.898 1 98.25 142 GLU B O 1
ATOM 4100 N N . GLY B 1 143 ? -7.125 29.391 0.321 1 98.12 143 GLY B N 1
ATOM 4101 C CA . GLY B 1 143 ? -7.781 29.75 1.566 1 98.12 143 GLY B CA 1
ATOM 4102 C C . GLY B 1 143 ? -7.082 30.875 2.307 1 98.12 143 GLY B C 1
ATOM 4103 O O . GLY B 1 143 ? -6 30.688 2.863 1 98.12 143 GLY B O 1
ATOM 4104 N N . LEU B 1 144 ? -7.723 31.984 2.439 1 96.75 144 LEU B N 1
ATOM 4105 C CA . LEU B 1 144 ? -7.086 33.156 2.994 1 96.75 144 LEU B CA 1
ATOM 4106 C C . LEU B 1 144 ? -6.973 33.062 4.512 1 96.75 144 LEU B C 1
ATOM 4108 O O . LEU B 1 144 ? -7.879 32.562 5.172 1 96.75 144 LEU B O 1
ATOM 4112 N N . GLU B 1 145 ? -5.859 33.562 5.016 1 96.88 145 GLU B N 1
ATOM 4113 C CA . GLU B 1 145 ? -5.684 33.625 6.465 1 96.88 145 GLU B CA 1
ATOM 4114 C C . GLU B 1 145 ? -6.828 34.375 7.129 1 96.88 145 GLU B C 1
ATOM 4116 O O . GLU B 1 145 ? -7.254 34.031 8.234 1 96.88 145 GLU B O 1
ATOM 4121 N N . SER B 1 146 ? -7.336 35.438 6.465 1 96.88 146 SER B N 1
ATOM 4122 C CA . SER B 1 146 ? -8.406 36.281 6.988 1 96.88 146 SER B CA 1
ATOM 4123 C C . SER B 1 146 ? -9.719 35.5 7.082 1 96.88 146 SER B C 1
ATOM 4125 O O . SER B 1 146 ? -10.648 35.938 7.762 1 96.88 146 SER B O 1
ATOM 4127 N N . ASN B 1 147 ? -9.758 34.406 6.434 1 97.62 147 ASN B N 1
ATOM 4128 C CA . ASN B 1 147 ? -10.93 33.562 6.48 1 97.62 147 ASN B CA 1
ATOM 4129 C C . ASN B 1 147 ? -10.594 32.156 7.043 1 97.62 147 ASN B C 1
ATOM 4131 O O . ASN B 1 147 ? -11.117 31.156 6.574 1 97.62 147 ASN B O 1
ATOM 4135 N N . ASP B 1 148 ? -9.617 32.125 7.938 1 97.88 148 ASP B N 1
ATOM 4136 C CA . ASP B 1 148 ? -9.203 30.922 8.648 1 97.88 148 ASP B CA 1
ATOM 4137 C C . ASP B 1 148 ? -8.695 29.859 7.672 1 97.88 148 ASP B C 1
ATOM 4139 O O . ASP B 1 148 ? -8.938 28.672 7.859 1 97.88 148 ASP B O 1
ATOM 4143 N N . PHE B 1 149 ? -8.141 30.281 6.578 1 98.56 149 PHE B N 1
ATOM 4144 C CA . PHE B 1 149 ? -7.531 29.422 5.562 1 98.56 149 PHE B CA 1
ATOM 4145 C C . PHE B 1 149 ? -8.586 28.578 4.863 1 98.56 149 PHE B C 1
ATOM 4147 O O . PHE B 1 149 ? -8.289 27.5 4.344 1 98.56 149 PHE B O 1
ATOM 4154 N N . LYS B 1 150 ? -9.875 28.984 4.82 1 98.62 150 LYS B N 1
ATOM 4155 C CA . LYS B 1 150 ? -10.961 28.281 4.133 1 98.62 150 LYS B CA 1
ATOM 4156 C C . LYS B 1 150 ? -11.305 28.969 2.811 1 98.62 150 LYS B C 1
ATOM 4158 O O . LYS B 1 150 ? -11.188 30.188 2.688 1 98.62 150 LYS B O 1
ATOM 4163 N N . ILE B 1 151 ? -11.68 28.156 1.878 1 98.81 151 ILE B N 1
ATOM 4164 C CA . ILE B 1 151 ? -12.148 28.734 0.625 1 98.81 151 ILE B CA 1
ATOM 4165 C C . ILE B 1 151 ? -13.656 28.984 0.698 1 98.81 151 ILE B C 1
ATOM 4167 O O . ILE B 1 151 ? -14.352 28.344 1.493 1 98.81 151 ILE B O 1
ATOM 4171 N N . THR B 1 152 ? -14.141 29.891 -0.128 1 98.69 152 THR B N 1
ATOM 4172 C CA . THR B 1 152 ? -15.562 30.203 -0.199 1 98.69 152 THR B CA 1
ATOM 4173 C C . THR B 1 152 ? -16.203 29.531 -1.418 1 98.69 152 THR B C 1
ATOM 4175 O O . THR B 1 152 ? -15.492 29.078 -2.318 1 98.69 152 THR B O 1
ATOM 4178 N N . ALA B 1 153 ? -17.531 29.453 -1.4 1 98.69 153 ALA B N 1
ATOM 4179 C CA . ALA B 1 153 ? -18.266 28.922 -2.545 1 98.69 153 ALA B CA 1
ATOM 4180 C C . ALA B 1 153 ? -17.969 29.734 -3.807 1 98.69 153 ALA B C 1
ATOM 4182 O O . ALA B 1 153 ? -17.875 29.172 -4.902 1 98.69 153 ALA B O 1
ATOM 4183 N N . GLU B 1 154 ? -17.859 31.047 -3.629 1 98.62 154 GLU B N 1
ATOM 4184 C CA . GLU B 1 154 ? -17.578 31.922 -4.758 1 98.62 154 GLU B CA 1
ATOM 4185 C C . GLU B 1 154 ? -16.203 31.625 -5.352 1 98.62 154 GLU B C 1
ATOM 4187 O O . GLU B 1 154 ? -16.047 31.547 -6.57 1 98.62 154 GLU B O 1
ATOM 4192 N N . GLN B 1 155 ? -15.188 31.469 -4.527 1 98.75 155 GLN B N 1
ATOM 4193 C CA . GLN B 1 155 ? -13.844 31.125 -4.984 1 98.75 155 GLN B CA 1
ATOM 4194 C C . GLN B 1 155 ? -13.836 29.797 -5.727 1 98.75 155 GLN B C 1
ATOM 4196 O O . GLN B 1 155 ? -13.18 29.656 -6.762 1 98.75 155 GLN B O 1
ATOM 4201 N N . LEU B 1 156 ? -14.57 28.828 -5.145 1 98.81 156 LEU B N 1
ATOM 4202 C CA . LEU B 1 156 ? -14.656 27.5 -5.75 1 98.81 156 LEU B CA 1
ATOM 4203 C C . LEU B 1 156 ? -15.273 27.578 -7.141 1 98.81 156 LEU B C 1
ATOM 4205 O O . LEU B 1 156 ? -14.711 27.047 -8.102 1 98.81 156 LEU B O 1
ATOM 4209 N N . GLU B 1 157 ? -16.359 28.188 -7.25 1 98.69 157 GLU B N 1
ATOM 4210 C CA . GLU B 1 157 ? -17.094 28.266 -8.516 1 98.69 157 GLU B CA 1
ATOM 4211 C C . GLU B 1 157 ? -16.266 28.969 -9.586 1 98.69 157 GLU B C 1
ATOM 4213 O O . GLU B 1 157 ? -16.344 28.609 -10.766 1 98.69 157 GLU B O 1
ATOM 4218 N N . ALA B 1 158 ? -15.461 29.922 -9.195 1 98.69 158 ALA B N 1
ATOM 4219 C CA . ALA B 1 158 ? -14.711 30.781 -10.109 1 98.69 158 ALA B CA 1
ATOM 4220 C C . ALA B 1 158 ? -13.625 29.984 -10.828 1 98.69 158 ALA B C 1
ATOM 4222 O O . ALA B 1 158 ? -13.156 30.391 -11.898 1 98.69 158 ALA B O 1
ATOM 4223 N N . VAL B 1 159 ? -13.203 28.812 -10.32 1 98.75 159 VAL B N 1
ATOM 4224 C CA . VAL B 1 159 ? -12.062 28.109 -10.891 1 98.75 159 VAL B CA 1
ATOM 4225 C C . VAL B 1 159 ? -12.523 26.828 -11.57 1 98.75 159 VAL B C 1
ATOM 4227 O O . VAL B 1 159 ? -11.711 26.062 -12.109 1 98.75 159 VAL B O 1
ATOM 4230 N N . ILE B 1 160 ? -13.797 26.547 -11.594 1 98.69 160 ILE B N 1
ATOM 4231 C CA . ILE B 1 160 ? -14.352 25.344 -12.227 1 98.69 160 ILE B CA 1
ATOM 4232 C C . ILE B 1 160 ? -14.281 25.484 -13.742 1 98.69 160 ILE B C 1
ATOM 4234 O O . ILE B 1 160 ? -14.562 26.562 -14.289 1 98.69 160 ILE B O 1
ATOM 4238 N N . THR B 1 161 ? -13.82 24.516 -14.445 1 98.56 161 THR B N 1
ATOM 4239 C CA . THR B 1 161 ? -13.836 24.375 -15.898 1 98.56 161 THR B CA 1
ATOM 4240 C C . THR B 1 161 ? -14.516 23.078 -16.312 1 98.56 161 THR B C 1
ATOM 4242 O O . THR B 1 161 ? -14.852 22.25 -15.461 1 98.56 161 THR B O 1
ATOM 4245 N N . PRO B 1 162 ? -14.719 22.844 -17.578 1 97.69 162 PRO B N 1
ATOM 4246 C CA . PRO B 1 162 ? -15.305 21.578 -18.031 1 97.69 162 PRO B CA 1
ATOM 4247 C C . PRO B 1 162 ? -14.414 20.375 -17.719 1 97.69 162 PRO B C 1
ATOM 4249 O O . PRO B 1 162 ? -14.867 19.234 -17.797 1 97.69 162 PRO B O 1
ATOM 4252 N N . LYS B 1 163 ? -13.148 20.609 -17.344 1 98.25 163 LYS B N 1
ATOM 4253 C CA . LYS B 1 163 ? -12.203 19.547 -17.062 1 98.25 163 LYS B CA 1
ATOM 4254 C C . LYS B 1 163 ? -12.203 19.188 -15.578 1 98.25 163 LYS B C 1
ATOM 4256 O O . LYS B 1 163 ? -11.586 18.203 -15.164 1 98.25 163 LYS B O 1
ATOM 4261 N N . THR B 1 164 ? -12.891 19.953 -14.758 1 98.75 164 THR B N 1
ATOM 4262 C CA . THR B 1 164 ? -12.875 19.734 -13.312 1 98.75 164 THR B CA 1
ATOM 4263 C C . THR B 1 164 ? -13.648 18.469 -12.945 1 98.75 164 THR B C 1
ATOM 4265 O O . THR B 1 164 ? -14.828 18.344 -13.281 1 98.75 164 THR B O 1
ATOM 4268 N N . LYS B 1 165 ? -12.969 17.562 -12.211 1 98.69 165 LYS B N 1
ATOM 4269 C CA . LYS B 1 165 ? -13.586 16.297 -11.836 1 98.69 165 LYS B CA 1
ATOM 4270 C C . LYS B 1 165 ? -13.914 16.266 -10.344 1 98.69 165 LYS B C 1
ATOM 4272 O O . LYS B 1 165 ? -14.875 15.625 -9.93 1 98.69 165 LYS B O 1
ATOM 4277 N N . ALA B 1 166 ? -13.094 16.922 -9.57 1 98.88 166 ALA B N 1
ATOM 4278 C CA . ALA B 1 166 ? -13.25 16.797 -8.125 1 98.88 166 ALA B CA 1
ATOM 4279 C C . ALA B 1 166 ? -12.688 18.016 -7.398 1 98.88 166 ALA B C 1
ATOM 4281 O O . ALA B 1 166 ? -11.93 18.797 -7.984 1 98.88 166 ALA B O 1
ATOM 4282 N N . VAL B 1 167 ? -13.117 18.203 -6.164 1 98.94 167 VAL B N 1
ATOM 4283 C CA . VAL B 1 167 ? -12.539 19.141 -5.207 1 98.94 167 VAL B CA 1
ATOM 4284 C C . VAL B 1 167 ? -12.195 18.406 -3.912 1 98.94 167 VAL B C 1
ATOM 4286 O O . VAL B 1 167 ? -12.945 17.531 -3.471 1 98.94 167 VAL B O 1
ATOM 4289 N N . ILE B 1 168 ? -11.047 18.719 -3.33 1 98.94 168 ILE B N 1
ATOM 4290 C CA . ILE B 1 168 ? -10.648 18.141 -2.049 1 98.94 168 ILE B CA 1
ATOM 4291 C C . ILE B 1 168 ? -11.031 19.094 -0.917 1 98.94 168 ILE B C 1
ATOM 4293 O O . ILE B 1 168 ? -10.719 20.297 -0.973 1 98.94 168 ILE B O 1
ATOM 4297 N N . ILE B 1 169 ? -11.719 18.594 0.061 1 98.88 169 ILE B N 1
ATOM 4298 C CA . ILE B 1 169 ? -12 19.312 1.3 1 98.88 169 ILE B CA 1
ATOM 4299 C C . ILE B 1 169 ? -11.398 18.547 2.482 1 98.88 169 ILE B C 1
ATOM 4301 O O . ILE B 1 169 ? -11.734 17.391 2.721 1 98.88 169 ILE B O 1
ATOM 4305 N N . ASN B 1 170 ? -10.492 19.125 3.105 1 98.81 170 ASN B N 1
ATOM 4306 C CA . ASN B 1 170 ? -9.836 18.578 4.285 1 98.81 170 ASN B CA 1
ATOM 4307 C C . ASN B 1 170 ? -10.219 19.328 5.547 1 98.81 170 ASN B C 1
ATOM 4309 O O . ASN B 1 170 ? -9.797 20.484 5.742 1 98.81 170 ASN B O 1
ATOM 4313 N N . SER B 1 171 ? -11.039 18.75 6.414 1 98.5 171 SER B N 1
ATOM 4314 C CA . SER B 1 171 ? -11.625 19.391 7.594 1 98.5 171 SER B CA 1
ATOM 4315 C C . SER B 1 171 ? -11.789 18.375 8.727 1 98.5 171 SER B C 1
ATOM 4317 O O . SER B 1 171 ? -12.609 17.469 8.641 1 98.5 171 SER B O 1
ATOM 4319 N N . PRO B 1 172 ? -11.016 18.531 9.82 1 98.44 172 PRO B N 1
ATOM 4320 C CA . PRO B 1 172 ? -10 19.562 10.102 1 98.44 172 PRO B CA 1
ATOM 4321 C C . PRO B 1 172 ? -8.789 19.469 9.172 1 98.44 172 PRO B C 1
ATOM 4323 O O . PRO B 1 172 ? -8.461 18.375 8.688 1 98.44 172 PRO B O 1
ATOM 4326 N N . SER B 1 173 ? -8.156 20.578 9 1 98.56 173 SER B N 1
ATOM 4327 C CA . SER B 1 173 ? -7.188 20.703 7.918 1 98.56 173 SER B CA 1
ATOM 4328 C C . SER B 1 173 ? -5.77 20.438 8.414 1 98.56 173 SER B C 1
ATOM 4330 O O . SER B 1 173 ? -5.406 20.859 9.523 1 98.56 173 SER B O 1
ATOM 4332 N N . ASN B 1 174 ? -5.008 19.688 7.781 1 98.25 174 ASN B N 1
ATOM 4333 C CA . ASN B 1 174 ? -3.553 19.75 7.734 1 98.25 174 ASN B CA 1
ATOM 4334 C C . ASN B 1 174 ? -3.066 20.641 6.594 1 98.25 174 ASN B C 1
ATOM 4336 O O . ASN B 1 174 ? -3.264 20.312 5.422 1 98.25 174 ASN B O 1
ATOM 4340 N N . PRO B 1 175 ? -2.615 21.781 6.895 1 98.19 175 PRO B N 1
ATOM 4341 C CA . PRO B 1 175 ? -1.757 22.047 8.047 1 98.19 175 PRO B CA 1
ATOM 4342 C C . PRO B 1 175 ? -2.365 23.047 9.016 1 98.19 175 PRO B C 1
ATOM 4344 O O . PRO B 1 175 ? -1.731 23.422 10.008 1 98.19 175 PRO B O 1
ATOM 4347 N N . THR B 1 176 ? -3.598 23.5 8.828 1 98.56 176 THR B N 1
ATOM 4348 C CA . THR B 1 176 ? -4.004 24.734 9.477 1 98.56 176 THR B CA 1
ATOM 4349 C C . THR B 1 176 ? -4.82 24.453 10.734 1 98.56 176 THR B C 1
ATOM 4351 O O . THR B 1 176 ? -5 25.328 11.586 1 98.56 176 THR B O 1
ATOM 4354 N N . GLY B 1 177 ? -5.383 23.281 10.766 1 98.25 177 GLY B N 1
ATOM 4355 C CA . GLY B 1 177 ? -6.293 22.969 11.852 1 98.25 177 GLY B CA 1
ATOM 4356 C C . GLY B 1 177 ? -7.656 23.609 11.695 1 98.25 177 GLY B C 1
ATOM 4357 O O . GLY B 1 177 ? -8.523 23.469 12.562 1 98.25 177 GLY B O 1
ATOM 4358 N N . SER B 1 178 ? -7.879 24.25 10.609 1 97.88 178 SER B N 1
ATOM 4359 C CA . SER B 1 178 ? -9.164 24.906 10.352 1 97.88 178 SER B CA 1
ATOM 4360 C C . SER B 1 178 ? -10.273 23.875 10.18 1 97.88 178 SER B C 1
ATOM 4362 O O . SER B 1 178 ? -10.023 22.75 9.75 1 97.88 178 SER B O 1
ATOM 4364 N N . LEU B 1 179 ? -11.445 24.297 10.516 1 97.75 179 LEU B N 1
ATOM 4365 C CA . LEU B 1 179 ? -12.641 23.453 10.453 1 97.75 179 LEU B CA 1
ATOM 4366 C C . LEU B 1 179 ? -13.781 24.188 9.75 1 97.75 179 LEU B C 1
ATOM 4368 O O . LEU B 1 179 ? -14.117 25.312 10.102 1 97.75 179 LEU B O 1
ATOM 4372 N N . TYR B 1 180 ? -14.328 23.578 8.703 1 98.5 180 TYR B N 1
ATOM 4373 C CA . TYR B 1 180 ? -15.492 24.125 8.031 1 98.5 180 TYR B CA 1
ATOM 4374 C C . TYR B 1 180 ? -16.766 23.891 8.836 1 98.5 180 TYR B C 1
ATOM 4376 O O . TYR B 1 180 ? -16.938 22.812 9.406 1 98.5 180 TYR B O 1
ATOM 4384 N N . SER B 1 181 ? -17.625 24.891 8.914 1 97.62 181 SER B N 1
ATOM 4385 C CA . SER B 1 181 ? -18.938 24.719 9.531 1 97.62 181 SER B CA 1
ATOM 4386 C C . SER B 1 181 ? -19.906 24 8.602 1 97.62 181 SER B C 1
ATOM 4388 O O . SER B 1 181 ? -19.641 23.875 7.402 1 97.62 181 SER B O 1
ATOM 4390 N N . LYS B 1 182 ? -20.984 23.547 9.141 1 98.19 182 LYS B N 1
ATOM 4391 C CA . LYS B 1 182 ? -22.031 22.906 8.344 1 98.19 182 LYS B CA 1
ATOM 4392 C C . LYS B 1 182 ? -22.531 23.828 7.234 1 98.19 182 LYS B C 1
ATOM 4394 O O . LYS B 1 182 ? -22.734 23.391 6.102 1 98.19 182 LYS B O 1
ATOM 4399 N N . GLU B 1 183 ? -22.703 25.078 7.57 1 98.25 183 GLU B N 1
ATOM 4400 C CA . GLU B 1 183 ? -23.188 26.062 6.602 1 98.25 183 GLU B CA 1
ATOM 4401 C C . GLU B 1 183 ? -22.188 26.266 5.469 1 98.25 183 GLU B C 1
ATOM 4403 O O . GLU B 1 183 ? -22.578 26.312 4.297 1 98.25 183 GLU B O 1
ATOM 4408 N N . GLU B 1 184 ? -20.953 26.422 5.805 1 98.56 184 GLU B N 1
ATOM 4409 C CA . GLU B 1 184 ? -19.906 26.578 4.801 1 98.56 184 GLU B CA 1
ATOM 4410 C C . GLU B 1 184 ? -19.828 25.344 3.889 1 98.56 184 GLU B C 1
ATOM 4412 O O . GLU B 1 184 ? -19.672 25.484 2.672 1 98.56 184 GLU B O 1
ATOM 4417 N N . LEU B 1 185 ? -19.922 24.156 4.477 1 98.81 185 LEU B N 1
ATOM 4418 C CA . LEU B 1 185 ? -19.891 22.922 3.709 1 98.81 185 LEU B CA 1
ATOM 4419 C C . LEU B 1 185 ? -21.094 22.828 2.762 1 98.81 185 LEU B C 1
ATOM 4421 O O . LEU B 1 185 ? -20.953 22.359 1.628 1 98.81 185 LEU B O 1
ATOM 4425 N N . LYS B 1 186 ? -22.234 23.25 3.238 1 98.81 186 LYS B N 1
ATOM 4426 C CA . LYS B 1 186 ? -23.422 23.25 2.381 1 98.81 186 LYS B CA 1
ATOM 4427 C C . LYS B 1 186 ? -23.219 24.172 1.179 1 98.81 186 LYS B C 1
ATOM 4429 O O . LYS B 1 186 ? -23.594 23.828 0.055 1 98.81 186 LYS B O 1
ATOM 4434 N N . GLN B 1 187 ? -22.656 25.344 1.434 1 98.81 187 GLN B N 1
ATOM 4435 C CA . GLN B 1 187 ? -22.422 26.297 0.358 1 98.81 187 GLN B CA 1
ATOM 4436 C C . GLN B 1 187 ? -21.469 25.719 -0.684 1 98.81 187 GLN B C 1
ATOM 4438 O O . GLN B 1 187 ? -21.703 25.828 -1.887 1 98.81 187 GLN B O 1
ATOM 4443 N N . LEU B 1 188 ? -20.359 25.125 -0.232 1 98.94 188 LEU B N 1
ATOM 4444 C CA . LEU B 1 188 ? -19.422 24.484 -1.146 1 98.94 188 LEU B CA 1
ATOM 4445 C C . LEU B 1 188 ? -20.094 23.328 -1.875 1 98.94 188 LEU B C 1
ATOM 4447 O O . LEU B 1 188 ? -19.922 23.156 -3.084 1 98.94 188 LEU B O 1
ATOM 4451 N N . GLY B 1 189 ? -20.844 22.5 -1.088 1 98.88 189 GLY B N 1
ATOM 4452 C CA . GLY B 1 189 ? -21.547 21.359 -1.642 1 98.88 189 GLY B CA 1
ATOM 4453 C C . GLY B 1 189 ? -22.531 21.719 -2.734 1 98.88 189 GLY B C 1
ATOM 4454 O O . GLY B 1 189 ? -22.641 21.031 -3.742 1 98.88 189 GLY B O 1
ATOM 4455 N N . ASP B 1 190 ? -23.25 22.812 -2.539 1 98.81 190 ASP B N 1
ATOM 4456 C CA . ASP B 1 190 ? -24.219 23.266 -3.525 1 98.81 190 ASP B CA 1
ATOM 4457 C C . ASP B 1 190 ? -23.547 23.594 -4.855 1 98.81 190 ASP B C 1
ATOM 4459 O O . ASP B 1 190 ? -24.078 23.297 -5.922 1 98.81 190 ASP B O 1
ATOM 4463 N N . VAL B 1 191 ? -22.406 24.219 -4.785 1 98.88 191 VAL B N 1
ATOM 4464 C CA . VAL B 1 191 ? -21.625 24.5 -5.996 1 98.88 191 VAL B CA 1
ATOM 4465 C C . VAL B 1 191 ? -21.25 23.188 -6.68 1 98.88 191 VAL B C 1
ATOM 4467 O O . VAL B 1 191 ? -21.359 23.062 -7.902 1 98.88 191 VAL B O 1
ATOM 4470 N N . CYS B 1 192 ? -20.812 22.203 -5.895 1 98.81 192 CYS B N 1
ATOM 4471 C CA . CYS B 1 192 ? -20.391 20.922 -6.445 1 98.81 192 CYS B CA 1
ATOM 4472 C C . CYS B 1 192 ? -21.547 20.188 -7.102 1 98.81 192 CYS B C 1
ATOM 4474 O O . CYS B 1 192 ? -21.391 19.578 -8.164 1 98.81 192 CYS B O 1
ATOM 4476 N N . LEU B 1 193 ? -22.734 20.203 -6.488 1 98.69 193 LEU B N 1
ATOM 4477 C CA . LEU B 1 193 ? -23.922 19.594 -7.066 1 98.69 193 LEU B CA 1
ATOM 4478 C C . LEU B 1 193 ? -24.297 20.25 -8.383 1 98.69 193 LEU B C 1
ATOM 4480 O O . LEU B 1 193 ? -24.594 19.578 -9.367 1 98.69 193 LEU B O 1
ATOM 4484 N N . LYS B 1 194 ? -24.25 21.594 -8.336 1 98.56 194 LYS B N 1
ATOM 4485 C CA . LYS B 1 194 ? -24.625 22.375 -9.516 1 98.56 194 LYS B CA 1
ATOM 4486 C C . LYS B 1 194 ? -23.75 22 -10.711 1 98.56 194 LYS B C 1
ATOM 4488 O O . LYS B 1 194 ? -24.234 21.938 -11.844 1 98.56 194 LYS B O 1
ATOM 4493 N N . HIS B 1 195 ? -22.5 21.688 -10.539 1 98.5 195 HIS B N 1
ATOM 4494 C CA . HIS B 1 195 ? -21.562 21.5 -11.641 1 98.5 195 HIS B CA 1
ATOM 4495 C C . HIS B 1 195 ? -21.156 20.031 -11.781 1 98.5 195 HIS B C 1
ATOM 4497 O O . HIS B 1 195 ? -20.266 19.703 -12.578 1 98.5 195 HIS B O 1
ATOM 4503 N N . ASP B 1 196 ? -21.75 19.156 -10.984 1 98.12 196 ASP B N 1
ATOM 4504 C CA . ASP B 1 196 ? -21.484 17.719 -11 1 98.12 196 ASP B CA 1
ATOM 4505 C C . ASP B 1 196 ? -20.016 17.422 -10.742 1 98.12 196 ASP B C 1
ATOM 4507 O O . ASP B 1 196 ? -19.359 16.734 -11.523 1 98.12 196 ASP B O 1
ATOM 4511 N N . ILE B 1 197 ? -19.484 18 -9.656 1 98.5 197 ILE B N 1
ATOM 4512 C CA . ILE B 1 197 ? -18.109 17.828 -9.211 1 98.5 197 ILE B CA 1
ATOM 4513 C C . ILE B 1 197 ? -18.078 16.891 -8.008 1 98.5 197 ILE B C 1
ATOM 4515 O O . ILE B 1 197 ? -18.812 17.094 -7.039 1 98.5 197 ILE B O 1
ATOM 4519 N N . LEU B 1 198 ? -17.234 15.844 -8.07 1 98.88 198 LEU B N 1
ATOM 4520 C CA . LEU B 1 198 ? -17.062 14.938 -6.934 1 98.88 198 LEU B CA 1
ATOM 4521 C C . LEU B 1 198 ? -16.375 15.641 -5.77 1 98.88 198 LEU B C 1
ATOM 4523 O O . LEU B 1 198 ? -15.406 16.391 -5.973 1 98.88 198 LEU B O 1
ATOM 4527 N N . ILE B 1 199 ? -16.922 15.445 -4.555 1 98.94 199 ILE B N 1
ATOM 4528 C CA . ILE B 1 199 ? -16.297 15.984 -3.35 1 98.94 199 ILE B CA 1
ATOM 4529 C C . ILE B 1 199 ? -15.461 14.898 -2.68 1 98.94 199 ILE B C 1
ATOM 4531 O O . ILE B 1 199 ? -15.984 13.859 -2.275 1 98.94 199 ILE B O 1
ATOM 4535 N N . VAL B 1 200 ? -14.188 15.07 -2.637 1 98.94 200 VAL B N 1
ATOM 4536 C CA . VAL B 1 200 ? -13.289 14.234 -1.843 1 98.94 200 VAL B CA 1
ATOM 4537 C C . VAL B 1 200 ? -13.117 14.836 -0.451 1 98.94 200 VAL B C 1
ATOM 4539 O O . VAL B 1 200 ? -12.359 15.797 -0.271 1 98.94 200 VAL B O 1
ATOM 4542 N N . SER B 1 201 ? -13.773 14.281 0.502 1 98.94 201 SER B N 1
ATOM 4543 C CA . SER B 1 201 ? -13.766 14.812 1.862 1 98.94 201 SER B CA 1
ATOM 4544 C C . SER B 1 201 ? -12.789 14.047 2.748 1 98.94 201 SER B C 1
ATOM 4546 O O . SER B 1 201 ? -13.102 12.961 3.234 1 98.94 201 SER B O 1
ATOM 4548 N N . ASP B 1 202 ? -11.648 14.602 2.959 1 98.88 202 ASP B N 1
ATOM 4549 C CA . ASP B 1 202 ? -10.656 14.016 3.857 1 98.88 202 ASP B CA 1
ATOM 4550 C C . ASP B 1 202 ? -10.922 14.422 5.305 1 98.88 202 ASP B C 1
ATOM 4552 O O . ASP B 1 202 ? -10.695 15.57 5.688 1 98.88 202 ASP B O 1
ATOM 4556 N N . GLU B 1 203 ? -11.32 13.453 6.117 1 98.88 203 GLU B N 1
ATOM 4557 C CA . GLU B 1 203 ? -11.781 13.727 7.473 1 98.88 203 GLU B CA 1
ATOM 4558 C C . GLU B 1 203 ? -10.961 12.953 8.5 1 98.88 203 GLU B C 1
ATOM 4560 O O . GLU B 1 203 ? -11.484 12.531 9.531 1 98.88 203 GLU B O 1
ATOM 4565 N N . ILE B 1 204 ? -9.68 12.781 8.227 1 98.81 204 ILE B N 1
ATOM 4566 C CA . ILE B 1 204 ? -8.789 11.922 9 1 98.81 204 ILE B CA 1
ATOM 4567 C C . ILE B 1 204 ? -8.648 12.477 10.414 1 98.81 204 ILE B C 1
ATOM 4569 O O . ILE B 1 204 ? -8.336 11.734 11.352 1 98.81 204 ILE B O 1
ATOM 4573 N N . TYR B 1 205 ? -8.938 13.789 10.633 1 98.69 205 TYR B N 1
ATOM 4574 C CA . TYR B 1 205 ? -8.758 14.422 11.938 1 98.69 205 TYR B CA 1
ATOM 4575 C C . TYR B 1 205 ? -10.102 14.648 12.625 1 98.69 205 TYR B C 1
ATOM 4577 O O . TYR B 1 205 ? -10.203 15.445 13.555 1 98.69 205 TYR B O 1
ATOM 4585 N N . GLU B 1 206 ? -11.148 13.93 12.25 1 98.56 206 GLU B N 1
ATOM 4586 C CA . GLU B 1 206 ? -12.523 14.195 12.672 1 98.56 206 GLU B CA 1
ATOM 4587 C C . GLU B 1 206 ? -12.656 14.125 14.188 1 98.56 206 GLU B C 1
ATOM 4589 O O . GLU B 1 206 ? -13.492 14.805 14.781 1 98.56 206 GLU B O 1
ATOM 4594 N N . LYS B 1 207 ? -11.805 13.328 14.859 1 98.19 207 LYS B N 1
ATOM 4595 C CA . LYS B 1 207 ? -11.938 13.117 16.297 1 98.19 207 LYS B CA 1
ATOM 4596 C C . LYS B 1 207 ? -11.078 14.102 17.078 1 98.19 207 LYS B C 1
ATOM 4598 O O . LYS B 1 207 ? -11.148 14.156 18.312 1 98.19 207 LYS B O 1
ATOM 4603 N N . LEU B 1 208 ? -10.289 14.875 16.391 1 98.38 208 LEU B N 1
ATOM 4604 C CA . LEU B 1 208 ? -9.391 15.844 17.031 1 98.38 208 LEU B CA 1
ATOM 4605 C C . LEU B 1 208 ? -9.898 17.266 16.812 1 98.38 208 LEU B C 1
ATOM 4607 O O . LEU B 1 208 ? -9.305 18.031 16.047 1 98.38 208 LEU B O 1
ATOM 4611 N N . VAL B 1 209 ? -10.977 17.594 17.5 1 98.38 209 VAL B N 1
ATOM 4612 C CA . VAL B 1 209 ? -11.602 18.906 17.469 1 98.38 209 VAL B CA 1
ATOM 4613 C C . VAL B 1 209 ? -11.641 19.5 18.875 1 98.38 209 VAL B C 1
ATOM 4615 O O . VAL B 1 209 ? -11.766 18.766 19.859 1 98.38 209 VAL B O 1
ATOM 4618 N N . TYR B 1 210 ? -11.578 20.797 18.984 1 97.88 210 TYR B N 1
ATOM 4619 C CA . TYR B 1 210 ? -11.336 21.422 20.281 1 97.88 210 TYR B CA 1
ATOM 4620 C C . TYR B 1 210 ? -12.398 22.484 20.594 1 97.88 210 TYR B C 1
ATOM 4622 O O . TYR B 1 210 ? -13.016 23.031 19.672 1 97.88 210 TYR B O 1
ATOM 4630 N N . GLY B 1 211 ? -12.523 22.75 21.859 1 94.75 211 GLY B N 1
ATOM 4631 C CA . GLY B 1 211 ? -13.477 23.75 22.281 1 94.75 211 GLY B CA 1
ATOM 4632 C C . GLY B 1 211 ? -14.922 23.328 22.078 1 94.75 211 GLY B C 1
ATOM 4633 O O . GLY B 1 211 ? -15.297 22.203 22.422 1 94.75 211 GLY B O 1
ATOM 4634 N N . GLU B 1 212 ? -15.75 24.312 21.516 1 93.56 212 GLU B N 1
ATOM 4635 C CA . GLU B 1 212 ? -17.188 24.062 21.406 1 93.56 212 GLU B CA 1
ATOM 4636 C C . GLU B 1 212 ? -17.562 23.703 19.969 1 93.56 212 GLU B C 1
ATOM 4638 O O . GLU B 1 212 ? -18.75 23.562 19.641 1 93.56 212 GLU B O 1
ATOM 4643 N N . VAL B 1 213 ? -16.562 23.5 19.203 1 94.25 213 VAL B N 1
ATOM 4644 C CA . VAL B 1 213 ? -16.875 23.203 17.812 1 94.25 213 VAL B CA 1
ATOM 4645 C C . VAL B 1 213 ? -17.062 21.703 17.641 1 94.25 213 VAL B C 1
ATOM 4647 O O . VAL B 1 213 ? -16.578 20.906 18.438 1 94.25 213 VAL B O 1
ATOM 4650 N N . THR B 1 214 ? -17.844 21.391 16.625 1 95.31 214 THR B N 1
ATOM 4651 C CA . THR B 1 214 ? -18.062 19.984 16.266 1 95.31 214 THR B CA 1
ATOM 4652 C C . THR B 1 214 ? -17.703 19.734 14.805 1 95.31 214 THR B C 1
ATOM 4654 O O . THR B 1 214 ? -17.859 20.625 13.961 1 95.31 214 THR B O 1
ATOM 4657 N N . HIS B 1 215 ? -17.203 18.562 14.586 1 97.75 215 HIS B N 1
ATOM 4658 C CA . HIS B 1 215 ? -16.938 18.156 13.211 1 97.75 215 HIS B CA 1
ATOM 4659 C C . HIS B 1 215 ? -18.234 17.828 12.477 1 97.75 215 HIS B C 1
ATOM 4661 O O . HIS B 1 215 ? -19.125 17.203 13.039 1 97.75 215 HIS B O 1
ATOM 4667 N N . THR B 1 216 ? -18.359 18.328 11.25 1 98.25 216 THR B N 1
ATOM 4668 C CA . THR B 1 216 ? -19.422 17.969 10.328 1 98.25 216 THR B CA 1
ATOM 4669 C C . THR B 1 216 ? -18.859 17.328 9.07 1 98.25 216 THR B C 1
ATOM 4671 O O . THR B 1 216 ? -18.016 17.922 8.391 1 98.25 216 THR B O 1
ATOM 4674 N N . SER B 1 217 ? -19.281 16.062 8.812 1 98.56 217 SER B N 1
ATOM 4675 C CA . SER B 1 217 ? -18.984 15.484 7.504 1 98.56 217 SER B CA 1
ATOM 4676 C C . SER B 1 217 ? -19.891 16.094 6.426 1 98.56 217 SER B C 1
ATOM 4678 O O . SER B 1 217 ? -21.094 16.188 6.605 1 98.56 217 SER B O 1
ATOM 4680 N N . ILE B 1 218 ? -19.328 16.422 5.355 1 98.69 218 ILE B N 1
ATOM 4681 C CA . ILE B 1 218 ? -20.141 17.031 4.297 1 98.69 218 ILE B CA 1
ATOM 4682 C C . ILE B 1 218 ? -21.188 16.031 3.812 1 98.69 218 ILE B C 1
ATOM 4684 O O . ILE B 1 218 ? -22.266 16.422 3.367 1 98.69 218 ILE B O 1
ATOM 4688 N N . ALA B 1 219 ? -20.906 14.727 3.975 1 98.69 219 ALA B N 1
ATOM 4689 C CA . ALA B 1 219 ? -21.828 13.672 3.557 1 98.69 219 ALA B CA 1
ATOM 4690 C C . ALA B 1 219 ? -23.078 13.68 4.418 1 98.69 219 ALA B C 1
ATOM 4692 O O . ALA B 1 219 ? -24.125 13.148 4.012 1 98.69 219 ALA B O 1
ATOM 4693 N N . GLU B 1 220 ? -23.047 14.227 5.602 1 98 220 GLU B N 1
ATOM 4694 C CA . GLU B 1 220 ? -24.219 14.164 6.477 1 98 220 GLU B CA 1
ATOM 4695 C C . GLU B 1 220 ? -25.125 15.375 6.281 1 98 220 GLU B C 1
ATOM 4697 O O . GLU B 1 220 ? -26.172 15.484 6.91 1 98 220 GLU B O 1
ATOM 4702 N N . VAL B 1 221 ? -24.734 16.344 5.422 1 98.44 221 VAL B N 1
ATOM 4703 C CA . VAL B 1 221 ? -25.469 17.594 5.223 1 98.44 221 VAL B CA 1
ATOM 4704 C C . VAL B 1 221 ? -26.766 17.312 4.465 1 98.44 221 VAL B C 1
ATOM 4706 O O . VAL B 1 221 ? -27.797 17.922 4.742 1 98.44 221 VAL B O 1
ATOM 4709 N N . SER B 1 222 ? -26.75 16.422 3.436 1 98.06 222 SER B N 1
ATOM 4710 C CA . SER B 1 222 ? -27.922 15.992 2.68 1 98.06 222 SER B CA 1
ATOM 4711 C C . SER B 1 222 ? -27.656 14.68 1.948 1 98.06 222 SER B C 1
ATOM 4713 O O . SER B 1 222 ? -26.5 14.281 1.768 1 98.06 222 SER B O 1
ATOM 4715 N N . ASP B 1 223 ? -28.719 14.047 1.495 1 97.88 223 ASP B N 1
ATOM 4716 C CA . ASP B 1 223 ? -28.594 12.797 0.742 1 97.88 223 ASP B CA 1
ATOM 4717 C C . ASP B 1 223 ? -27.875 13.031 -0.589 1 97.88 223 ASP B C 1
ATOM 4719 O O . ASP B 1 223 ? -27.125 12.172 -1.053 1 97.88 223 ASP B O 1
ATOM 4723 N N . GLU B 1 224 ? -28.203 14.156 -1.175 1 98.31 224 GLU B N 1
ATOM 4724 C CA . GLU B 1 224 ? -27.562 14.492 -2.443 1 98.31 224 GLU B CA 1
ATOM 4725 C C . GLU B 1 224 ? -26.047 14.648 -2.273 1 98.31 224 GLU B C 1
ATOM 4727 O O . GLU B 1 224 ? -25.266 14.133 -3.082 1 98.31 224 GLU B O 1
ATOM 4732 N N . LEU B 1 225 ? -25.688 15.297 -1.199 1 98.62 225 LEU B N 1
ATOM 4733 C CA . LEU B 1 225 ? -24.266 15.5 -0.957 1 98.62 225 LEU B CA 1
ATOM 4734 C C . LEU B 1 225 ? -23.578 14.195 -0.57 1 98.62 225 LEU B C 1
ATOM 4736 O O . LEU B 1 225 ? -22.422 13.969 -0.909 1 98.62 225 LEU B O 1
ATOM 4740 N N . LYS B 1 226 ? -24.281 13.305 0.133 1 98.69 226 LYS B N 1
ATOM 4741 C CA . LYS B 1 226 ? -23.719 11.984 0.427 1 98.69 226 LYS B CA 1
ATOM 4742 C C . LYS B 1 226 ? -23.359 11.242 -0.855 1 98.69 226 LYS B C 1
ATOM 4744 O O . LYS B 1 226 ? -22.266 10.688 -0.972 1 98.69 226 LYS B O 1
ATOM 4749 N N . ARG B 1 227 ? -24.25 11.281 -1.852 1 98.06 227 ARG B N 1
ATOM 4750 C CA . ARG B 1 227 ? -24.062 10.562 -3.105 1 98.06 227 ARG B CA 1
ATOM 4751 C C . ARG B 1 227 ? -22.953 11.188 -3.938 1 98.06 227 ARG B C 1
ATOM 4753 O O . ARG B 1 227 ? -22.344 10.523 -4.777 1 98.06 227 ARG B O 1
ATOM 4760 N N . GLN B 1 228 ? -22.672 12.516 -3.656 1 98.19 228 GLN B N 1
ATOM 4761 C CA . GLN B 1 228 ? -21.688 13.266 -4.426 1 98.19 228 GLN B CA 1
ATOM 4762 C C . GLN B 1 228 ? -20.344 13.289 -3.721 1 98.19 228 GLN B C 1
ATOM 4764 O O . GLN B 1 228 ? -19.438 14.039 -4.113 1 98.19 228 GLN B O 1
ATOM 4769 N N . THR B 1 229 ? -20.219 12.469 -2.607 1 98.81 229 THR B N 1
ATOM 4770 C CA . THR B 1 229 ? -19.031 12.602 -1.771 1 98.81 229 THR B CA 1
ATOM 4771 C C . THR B 1 229 ? -18.344 11.25 -1.582 1 98.81 229 THR B C 1
ATOM 4773 O O . THR B 1 229 ? -19.016 10.227 -1.432 1 98.81 229 THR B O 1
ATOM 4776 N N . VAL B 1 230 ? -17.047 11.227 -1.69 1 98.94 230 VAL B N 1
ATOM 4777 C CA . VAL B 1 230 ? -16.219 10.164 -1.115 1 98.94 230 VAL B CA 1
ATOM 4778 C C . VAL B 1 230 ? -15.594 10.656 0.186 1 98.94 230 VAL B C 1
ATOM 4780 O O . VAL B 1 230 ? -14.789 11.594 0.182 1 98.94 230 VAL B O 1
ATOM 4783 N N . VAL B 1 231 ? -15.977 10.031 1.303 1 98.94 231 VAL B N 1
ATOM 4784 C CA . VAL B 1 231 ? -15.375 10.359 2.59 1 98.94 231 VAL B CA 1
ATOM 4785 C C . VAL B 1 231 ? -14.133 9.492 2.812 1 98.94 231 VAL B C 1
ATOM 4787 O O . VAL B 1 231 ? -14.188 8.273 2.65 1 98.94 231 VAL B O 1
ATOM 4790 N N . VAL B 1 232 ? -13.047 10.102 3.086 1 98.94 232 VAL B N 1
ATOM 4791 C CA . VAL B 1 232 ? -11.797 9.414 3.398 1 98.94 232 VAL B CA 1
ATOM 4792 C C . VAL B 1 232 ? -11.477 9.578 4.883 1 98.94 232 VAL B C 1
ATOM 4794 O O . VAL B 1 232 ? -11.523 10.688 5.414 1 98.94 232 VAL B O 1
ATOM 4797 N N . ASN B 1 233 ? -11.188 8.508 5.559 1 98.88 233 ASN B N 1
ATOM 4798 C CA . ASN B 1 233 ? -10.867 8.516 6.984 1 98.88 233 ASN B CA 1
ATOM 4799 C C . ASN B 1 233 ? -10 7.32 7.367 1 98.88 233 ASN B C 1
ATOM 4801 O O . ASN B 1 233 ? -9.391 6.688 6.5 1 98.88 233 ASN B O 1
ATOM 4805 N N . GLY B 1 234 ? -9.766 7.098 8.625 1 98.75 234 GLY B N 1
ATOM 4806 C CA . GLY B 1 234 ? -8.93 6.023 9.133 1 98.75 234 GLY B CA 1
ATOM 4807 C C . GLY B 1 234 ? -8.703 6.098 10.633 1 98.75 234 GLY B C 1
ATOM 4808 O O . GLY B 1 234 ? -9.367 6.875 11.328 1 98.75 234 GLY B O 1
ATOM 4809 N N . VAL B 1 235 ? -7.758 5.281 11.086 1 98.81 235 VAL B N 1
ATOM 4810 C CA . VAL B 1 235 ? -7.555 5.16 12.523 1 98.81 235 VAL B CA 1
ATOM 4811 C C . VAL B 1 235 ? -6.184 5.723 12.898 1 98.81 235 VAL B C 1
ATOM 4813 O O . VAL B 1 235 ? -5.805 5.719 14.07 1 98.81 235 VAL B O 1
ATOM 4816 N N . SER B 1 236 ? -5.469 6.25 11.977 1 98.69 236 SER B N 1
ATOM 4817 C CA . SER B 1 236 ? -4.086 6.68 12.156 1 98.69 236 SER B CA 1
ATOM 4818 C C . SER B 1 236 ? -3.988 7.797 13.188 1 98.69 236 SER B C 1
ATOM 4820 O O . SER B 1 236 ? -3.082 7.801 14.031 1 98.69 236 SER B O 1
ATOM 4822 N N . LYS B 1 237 ? -4.918 8.758 13.086 1 98.69 237 LYS B N 1
ATOM 4823 C CA . LYS B 1 237 ? -4.781 9.961 13.891 1 98.69 237 LYS B CA 1
ATOM 4824 C C . LYS B 1 237 ? -5.641 9.883 15.148 1 98.69 237 LYS B C 1
ATOM 4826 O O . LYS B 1 237 ? -5.176 10.203 16.25 1 98.69 237 LYS B O 1
ATOM 4831 N N . SER B 1 238 ? -6.824 9.367 15 1 98.06 238 SER B N 1
ATOM 4832 C CA . SER B 1 238 ? -7.746 9.258 16.125 1 98.06 238 SER B CA 1
ATOM 4833 C C . SER B 1 238 ? -7.227 8.281 17.172 1 98.06 238 SER B C 1
ATOM 4835 O O . SER B 1 238 ? -7.387 8.508 18.375 1 98.06 238 SER B O 1
ATOM 4837 N N . HIS B 1 239 ? -6.586 7.219 16.766 1 98.69 239 HIS B N 1
ATOM 4838 C CA . HIS B 1 239 ? -6.238 6.129 17.672 1 98.69 239 HIS B CA 1
ATOM 4839 C C . HIS B 1 239 ? -4.727 5.926 17.719 1 98.69 239 HIS B C 1
ATOM 4841 O O . HIS B 1 239 ? -4.254 4.902 18.219 1 98.69 239 HIS B O 1
ATOM 4847 N N . SER B 1 240 ? -3.963 6.855 17.172 1 98.44 240 SER B N 1
ATOM 4848 C CA . SER B 1 240 ? -2.508 6.758 17.156 1 98.44 240 SER B CA 1
ATOM 4849 C C . SER B 1 240 ? -2.047 5.445 16.531 1 98.44 240 SER B C 1
ATOM 4851 O O . SER B 1 240 ? -1.276 4.699 17.125 1 98.44 240 SER B O 1
ATOM 4853 N N . MET B 1 241 ? -2.537 5.215 15.352 1 98.81 241 MET B N 1
ATOM 4854 C CA . MET B 1 241 ? -2.23 3.986 14.625 1 98.81 241 MET B CA 1
ATOM 4855 C C . MET B 1 241 ? -1.559 4.297 13.289 1 98.81 241 MET B C 1
ATOM 4857 O O . MET B 1 241 ? -1.868 3.674 12.273 1 98.81 241 MET B O 1
ATOM 4861 N N . THR B 1 242 ? -0.692 5.293 13.266 1 98.31 242 THR B N 1
ATOM 4862 C CA . THR B 1 242 ? -0.129 5.758 12.008 1 98.31 242 THR B CA 1
ATOM 4863 C C . THR B 1 242 ? 0.684 4.656 11.336 1 98.31 242 THR B C 1
ATOM 4865 O O . THR B 1 242 ? 0.58 4.453 10.125 1 98.31 242 THR B O 1
ATOM 48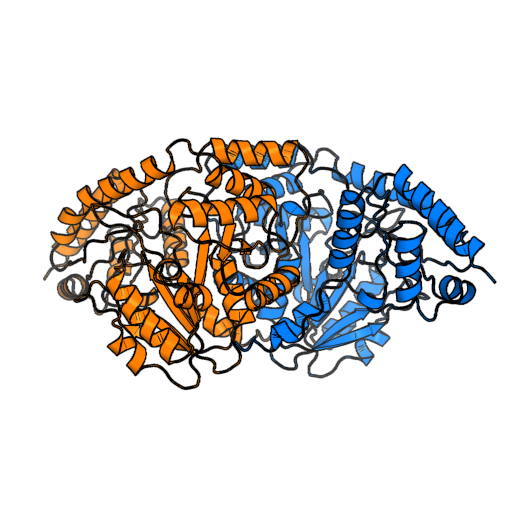68 N N . GLY B 1 243 ? 1.482 3.859 12.07 1 98.25 243 GLY B N 1
ATOM 4869 C CA . GLY B 1 243 ? 2.324 2.82 11.5 1 98.25 243 GLY B CA 1
ATOM 4870 C C . GLY B 1 243 ? 1.556 1.569 11.125 1 98.25 243 GLY B C 1
ATOM 4871 O O . GLY B 1 243 ? 2.117 0.645 10.531 1 98.25 243 GLY B O 1
ATOM 4872 N N . TRP B 1 244 ? 0.273 1.474 11.492 1 98.88 244 TRP B N 1
ATOM 4873 C CA . TRP B 1 244 ? -0.567 0.312 11.219 1 98.88 244 TRP B CA 1
ATOM 4874 C C . TRP B 1 244 ? -1.076 0.336 9.781 1 98.88 244 TRP B C 1
ATOM 4876 O O . TRP B 1 244 ? -1.441 -0.704 9.227 1 98.88 244 TRP B O 1
ATOM 4886 N N . ARG B 1 245 ? -1.175 1.547 9.211 1 98.75 245 ARG B N 1
ATOM 4887 C CA . ARG B 1 245 ? -1.514 1.801 7.812 1 98.75 245 ARG B CA 1
ATOM 4888 C C . ARG B 1 245 ? -2.904 1.27 7.48 1 98.75 245 ARG B C 1
ATOM 4890 O O . ARG B 1 245 ? -3.068 0.483 6.547 1 98.75 245 ARG B O 1
ATOM 4897 N N . ILE B 1 246 ? -3.92 1.756 8.188 1 98.94 246 ILE B N 1
ATOM 4898 C CA . ILE B 1 246 ? -5.309 1.431 7.883 1 98.94 246 ILE B CA 1
ATOM 4899 C C . ILE B 1 246 ? -6.09 2.715 7.613 1 98.94 246 ILE B C 1
ATOM 4901 O O . ILE B 1 246 ? -6.133 3.613 8.453 1 98.94 246 ILE B O 1
ATOM 4905 N N . GLY B 1 247 ? -6.613 2.885 6.477 1 98.88 247 GLY B N 1
ATOM 4906 C CA . GLY B 1 247 ? -7.551 3.916 6.055 1 98.88 247 GLY B CA 1
ATOM 4907 C C . GLY B 1 247 ? -8.703 3.373 5.227 1 98.88 247 GLY B C 1
ATOM 4908 O O . GLY B 1 247 ? -8.695 2.201 4.844 1 98.88 247 GLY B O 1
ATOM 4909 N N . TYR B 1 248 ? -9.695 4.137 5.008 1 98.94 248 TYR B N 1
ATOM 4910 C CA . TYR B 1 248 ? -10.859 3.656 4.262 1 98.94 248 TYR B CA 1
ATOM 4911 C C . TYR B 1 248 ? -11.578 4.809 3.57 1 98.94 248 TYR B C 1
ATOM 4913 O O . TYR B 1 248 ? -11.328 5.977 3.875 1 98.94 248 TYR B O 1
ATOM 4921 N N . ALA B 1 249 ? -12.375 4.477 2.635 1 98.94 249 ALA B N 1
ATOM 4922 C CA . ALA B 1 249 ? -13.273 5.418 1.973 1 98.94 249 ALA B CA 1
ATOM 4923 C C . ALA B 1 249 ? -14.711 4.895 1.975 1 98.94 249 ALA B C 1
ATOM 4925 O O . ALA B 1 249 ? -14.938 3.684 2.008 1 98.94 249 ALA B O 1
ATOM 4926 N N . ALA B 1 250 ? -15.617 5.723 2.02 1 98.94 250 ALA B N 1
ATOM 4927 C CA . ALA B 1 250 ? -17.047 5.5 1.78 1 98.94 250 ALA B CA 1
ATOM 4928 C C . ALA B 1 250 ? -17.547 6.387 0.649 1 98.94 250 ALA B C 1
ATOM 4930 O O . ALA B 1 250 ? -17.391 7.605 0.686 1 98.94 250 ALA B O 1
ATOM 4931 N N . GLY B 1 251 ? -18.141 5.828 -0.362 1 98.69 251 GLY B N 1
ATOM 4932 C CA . GLY B 1 251 ? -18.609 6.594 -1.508 1 98.69 251 GLY B CA 1
ATOM 4933 C C . GLY B 1 251 ? -19.375 5.758 -2.518 1 98.69 251 GLY B C 1
ATOM 4934 O O . GLY B 1 251 ? -19.859 4.672 -2.191 1 98.69 251 GLY B O 1
ATOM 4935 N N . PRO B 1 252 ? -19.578 6.254 -3.756 1 98.25 252 PRO B N 1
ATOM 4936 C CA . PRO B 1 252 ? -20.344 5.531 -4.777 1 98.25 252 PRO B CA 1
ATOM 4937 C C . PRO B 1 252 ? -19.766 4.148 -5.074 1 98.25 252 PRO B C 1
ATOM 4939 O O . PRO B 1 252 ? -18.562 4.008 -5.301 1 98.25 252 PRO B O 1
ATOM 4942 N N . ALA B 1 253 ? -20.656 3.182 -5.148 1 98.19 253 ALA B N 1
ATOM 4943 C CA . ALA B 1 253 ? -20.266 1.776 -5.25 1 98.19 253 ALA B CA 1
ATOM 4944 C C . ALA B 1 253 ? -19.422 1.526 -6.496 1 98.19 253 ALA B C 1
ATOM 4946 O O . ALA B 1 253 ? -18.484 0.735 -6.465 1 98.19 253 ALA B O 1
ATOM 4947 N N . GLU B 1 254 ? -19.766 2.174 -7.566 1 97.44 254 GLU B N 1
ATOM 4948 C CA . GLU B 1 254 ? -19.031 1.964 -8.812 1 97.44 254 GLU B CA 1
ATOM 4949 C C . GLU B 1 254 ? -17.578 2.41 -8.688 1 97.44 254 GLU B C 1
ATOM 4951 O O . GLU B 1 254 ? -16.672 1.71 -9.133 1 97.44 254 GLU B O 1
ATOM 4956 N N . LEU B 1 255 ? -17.391 3.564 -8.094 1 98.25 255 LEU B N 1
ATOM 4957 C CA . LEU B 1 255 ? -16.047 4.09 -7.879 1 98.25 255 LEU B CA 1
ATOM 4958 C C . LEU B 1 255 ? -15.273 3.223 -6.891 1 98.25 255 LEU B C 1
ATOM 4960 O O . LEU B 1 255 ? -14.102 2.912 -7.113 1 98.25 255 LEU B O 1
ATOM 4964 N N . ILE B 1 256 ? -15.938 2.777 -5.824 1 98.5 256 ILE B N 1
ATOM 4965 C CA . ILE B 1 256 ? -15.328 1.938 -4.797 1 98.5 256 ILE B CA 1
ATOM 4966 C C . ILE B 1 256 ? -14.898 0.605 -5.406 1 98.5 256 ILE B C 1
ATOM 4968 O O . ILE B 1 256 ? -13.82 0.088 -5.098 1 98.5 256 ILE B O 1
ATOM 4972 N N . LYS B 1 257 ? -15.695 0.089 -6.254 1 96.5 257 LYS B N 1
ATOM 4973 C CA . LYS B 1 257 ? -15.359 -1.156 -6.934 1 96.5 257 LYS B CA 1
ATOM 4974 C C . LYS B 1 257 ? -14.102 -0.995 -7.785 1 96.5 257 LYS B C 1
ATOM 4976 O O . LYS B 1 257 ? -13.219 -1.86 -7.773 1 96.5 257 LYS B O 1
ATOM 4981 N N . ALA B 1 258 ? -14.016 0.091 -8.508 1 97.25 258 ALA B N 1
ATOM 4982 C CA . ALA B 1 258 ? -12.836 0.358 -9.328 1 97.25 258 ALA B CA 1
ATOM 4983 C C . ALA B 1 258 ? -11.586 0.503 -8.469 1 97.25 258 ALA B C 1
ATOM 4985 O O . ALA B 1 258 ? -10.523 -0.016 -8.812 1 97.25 258 ALA B O 1
ATOM 4986 N N . MET B 1 259 ? -11.742 1.237 -7.367 1 98.25 259 MET B N 1
ATOM 4987 C CA . MET B 1 259 ? -10.641 1.397 -6.422 1 98.25 259 MET B CA 1
ATOM 4988 C C . MET B 1 259 ? -10.195 0.046 -5.875 1 98.25 259 MET B C 1
ATOM 4990 O O . MET B 1 259 ? -8.992 -0.216 -5.766 1 98.25 259 MET B O 1
ATOM 4994 N N . THR B 1 260 ? -11.117 -0.805 -5.551 1 96.81 260 THR B N 1
ATOM 4995 C CA . THR B 1 260 ? -10.836 -2.123 -4.992 1 96.81 260 THR B CA 1
ATOM 4996 C C . THR B 1 260 ? -10.109 -2.998 -6.012 1 96.81 260 THR B C 1
ATOM 4998 O O . THR B 1 260 ? -9.156 -3.699 -5.668 1 96.81 260 THR B O 1
ATOM 5001 N N . ASN B 1 261 ? -10.594 -2.959 -7.238 1 95.19 261 ASN B N 1
ATOM 5002 C CA . ASN B 1 261 ? -9.938 -3.711 -8.305 1 95.19 261 ASN B CA 1
ATOM 5003 C C . ASN B 1 261 ? -8.492 -3.254 -8.508 1 95.19 261 ASN B C 1
ATOM 5005 O O . ASN B 1 261 ? -7.598 -4.078 -8.703 1 95.19 261 ASN B O 1
ATOM 5009 N N . LEU B 1 262 ? -8.281 -1.956 -8.477 1 97.12 262 LEU B N 1
ATOM 5010 C CA . LEU B 1 262 ? -6.938 -1.411 -8.586 1 97.12 262 LEU B CA 1
ATOM 5011 C C . LEU B 1 262 ? -6.062 -1.888 -7.43 1 97.12 262 LEU B C 1
ATOM 5013 O O . LEU B 1 262 ? -4.926 -2.314 -7.641 1 97.12 262 LEU B O 1
ATOM 5017 N N . ALA B 1 263 ? -6.605 -1.834 -6.227 1 96.75 263 ALA B N 1
ATOM 5018 C CA . ALA B 1 263 ? -5.871 -2.281 -5.047 1 96.75 263 ALA B CA 1
ATOM 5019 C C . ALA B 1 263 ? -5.5 -3.758 -5.156 1 96.75 263 ALA B C 1
ATOM 5021 O O . ALA B 1 263 ? -4.418 -4.168 -4.734 1 96.75 263 ALA B O 1
ATOM 5022 N N . SER B 1 264 ? -6.34 -4.527 -5.738 1 95.31 264 SER B N 1
ATOM 5023 C CA . SER B 1 264 ? -6.121 -5.965 -5.867 1 95.31 264 SER B CA 1
ATOM 5024 C C . SER B 1 264 ? -4.891 -6.266 -6.719 1 95.31 264 SER B C 1
ATOM 5026 O O . SER B 1 264 ? -4.219 -7.277 -6.516 1 95.31 264 SER B O 1
ATOM 5028 N N . HIS B 1 265 ? -4.531 -5.383 -7.625 1 96.25 265 HIS B N 1
ATOM 5029 C CA . HIS B 1 265 ? -3.395 -5.598 -8.516 1 96.25 265 HIS B CA 1
ATOM 5030 C C . HIS B 1 265 ? -2.191 -4.762 -8.086 1 96.25 265 HIS B C 1
ATOM 5032 O O . HIS B 1 265 ? -1.087 -4.945 -8.602 1 96.25 265 HIS B O 1
ATOM 5038 N N . SER B 1 266 ? -2.367 -3.842 -7.094 1 96.94 266 SER B N 1
ATOM 5039 C CA . SER B 1 266 ? -1.273 -2.941 -6.746 1 96.94 266 SER B CA 1
ATOM 5040 C C . SER B 1 266 ? -0.684 -3.287 -5.383 1 96.94 266 SER B C 1
ATOM 5042 O O . SER B 1 266 ? 0.537 -3.297 -5.215 1 96.94 266 SER B O 1
ATOM 5044 N N . THR B 1 267 ? -1.559 -3.594 -4.426 1 97 267 THR B N 1
ATOM 5045 C CA . THR B 1 267 ? -1.067 -3.84 -3.074 1 97 267 THR B CA 1
ATOM 5046 C C . THR B 1 267 ? -1.662 -5.125 -2.508 1 97 267 THR B C 1
ATOM 5048 O O . THR B 1 267 ? -1.086 -5.738 -1.607 1 97 267 THR B O 1
ATOM 5051 N N . SER B 1 268 ? -2.799 -5.547 -2.967 1 95.31 268 SER B N 1
ATOM 5052 C CA . SER B 1 268 ? -3.619 -6.547 -2.295 1 95.31 268 SER B CA 1
ATOM 5053 C C . SER B 1 268 ? -4.234 -5.988 -1.017 1 95.31 268 SER B C 1
ATOM 5055 O O . SER B 1 268 ? -4.676 -4.84 -0.983 1 95.31 268 SER B O 1
ATOM 5057 N N . ASN B 1 269 ? -4.547 -6.863 -0.045 1 96.25 269 ASN B N 1
ATOM 5058 C CA . ASN B 1 269 ? -5.223 -6.438 1.176 1 96.25 269 ASN B CA 1
ATOM 5059 C C . ASN B 1 269 ? -4.281 -5.664 2.096 1 96.25 269 ASN B C 1
ATOM 5061 O O . ASN B 1 269 ? -3.064 -5.852 2.049 1 96.25 269 ASN B O 1
ATOM 5065 N N . PRO B 1 270 ? -4.809 -4.695 2.918 1 98.44 270 PRO B N 1
ATOM 5066 C CA . PRO B 1 270 ? -3.977 -4.172 4.004 1 98.44 270 PRO B CA 1
ATOM 5067 C C . PRO B 1 270 ? -3.574 -5.246 5.012 1 98.44 270 PRO B C 1
ATOM 5069 O O . PRO B 1 270 ? -4.172 -6.324 5.039 1 98.44 270 PRO B O 1
ATOM 5072 N N . THR B 1 271 ? -2.557 -4.988 5.805 1 98.88 271 THR B N 1
ATOM 5073 C CA . THR B 1 271 ? -2.041 -5.965 6.758 1 98.88 271 THR B CA 1
ATOM 5074 C C . THR B 1 271 ? -3.168 -6.527 7.621 1 98.88 271 THR B C 1
ATOM 5076 O O . THR B 1 271 ? -3.969 -5.773 8.172 1 98.88 271 THR B O 1
ATOM 5079 N N . THR B 1 272 ? -3.221 -7.832 7.723 1 98.75 272 THR B N 1
ATOM 5080 C CA . THR B 1 272 ? -4.34 -8.531 8.336 1 98.75 272 THR B CA 1
ATOM 5081 C C . THR B 1 272 ? -4.457 -8.18 9.82 1 98.75 272 THR B C 1
ATOM 5083 O O . THR B 1 272 ? -5.531 -7.809 10.289 1 98.75 272 THR B O 1
ATOM 5086 N N . SER B 1 273 ? -3.391 -8.25 10.609 1 98.88 273 SER B N 1
ATOM 5087 C CA . SER B 1 273 ? -3.455 -7.969 12.039 1 98.88 273 SER B CA 1
ATOM 5088 C C . SER B 1 273 ? -3.82 -6.512 12.297 1 98.88 273 SER B C 1
ATOM 5090 O O . SER B 1 273 ? -4.488 -6.203 13.289 1 98.88 273 SER B O 1
ATOM 5092 N N . ALA B 1 274 ? -3.344 -5.621 11.406 1 98.94 274 ALA B N 1
ATOM 5093 C CA . ALA B 1 274 ? -3.709 -4.211 11.531 1 98.94 274 ALA B CA 1
ATOM 5094 C C . ALA B 1 274 ? -5.215 -4.02 11.375 1 98.94 274 ALA B C 1
ATOM 5096 O O . ALA B 1 274 ? -5.809 -3.158 12.031 1 98.94 274 ALA B O 1
ATOM 5097 N N . GLN B 1 275 ? -5.84 -4.781 10.461 1 98.94 275 GLN B N 1
ATOM 5098 C CA . GLN B 1 275 ? -7.289 -4.703 10.289 1 98.94 275 GLN B CA 1
ATOM 5099 C C . GLN B 1 275 ? -8.016 -5.125 11.562 1 98.94 275 GLN B C 1
ATOM 5101 O O . GLN B 1 275 ? -9 -4.492 11.961 1 98.94 275 GLN B O 1
ATOM 5106 N N . TYR B 1 276 ? -7.531 -6.18 12.188 1 98.94 276 TYR B N 1
ATOM 5107 C CA . TYR B 1 276 ? -8.148 -6.625 13.438 1 98.94 276 TYR B CA 1
ATOM 5108 C C . TYR B 1 276 ? -7.973 -5.582 14.531 1 98.94 276 TYR B C 1
ATOM 5110 O O . TYR B 1 276 ? -8.875 -5.379 15.352 1 98.94 276 TYR B O 1
ATOM 5118 N N . GLY B 1 277 ? -6.777 -4.957 14.57 1 98.94 277 GLY B N 1
ATOM 5119 C CA . GLY B 1 277 ? -6.625 -3.816 15.461 1 98.94 277 GLY B CA 1
ATOM 5120 C C . GLY B 1 277 ? -7.625 -2.709 15.188 1 98.94 277 GLY B C 1
ATOM 5121 O O . GLY B 1 277 ? -8.203 -2.143 16.109 1 98.94 277 GLY B O 1
ATOM 5122 N N . ALA B 1 278 ? -7.867 -2.422 13.945 1 98.94 278 ALA B N 1
ATOM 5123 C CA . ALA B 1 278 ? -8.797 -1.362 13.555 1 98.94 278 ALA B CA 1
ATOM 5124 C C . ALA B 1 278 ? -10.234 -1.729 13.914 1 98.94 278 ALA B C 1
ATOM 5126 O O . ALA B 1 278 ? -11.031 -0.857 14.273 1 98.94 278 ALA B O 1
ATOM 5127 N N . ILE B 1 279 ? -10.586 -3.037 13.758 1 98.94 279 ILE B N 1
ATOM 5128 C CA . ILE B 1 279 ? -11.898 -3.488 14.211 1 98.94 279 ILE B CA 1
ATOM 5129 C C . ILE B 1 279 ? -12.078 -3.154 15.695 1 98.94 279 ILE B C 1
ATOM 5131 O O . ILE B 1 279 ? -13.094 -2.586 16.094 1 98.94 279 ILE B O 1
ATOM 5135 N N . ALA B 1 280 ? -11.055 -3.453 16.531 1 98.88 280 ALA B N 1
ATOM 5136 C CA . ALA B 1 280 ? -11.117 -3.14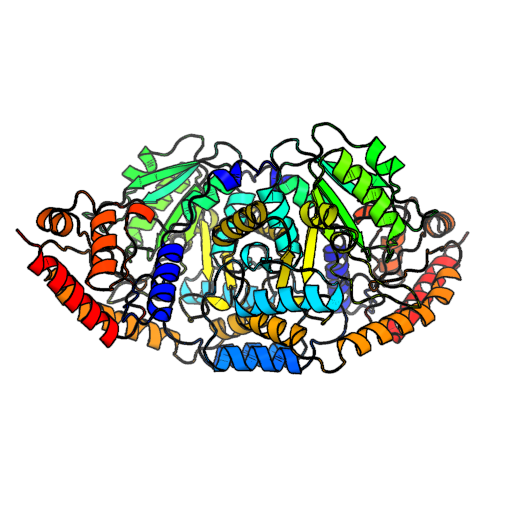5 17.969 1 98.88 280 ALA B CA 1
ATOM 5137 C C . ALA B 1 280 ? -11.234 -1.641 18.188 1 98.88 280 ALA B C 1
ATOM 5139 O O . ALA B 1 280 ? -11.977 -1.197 19.078 1 98.88 280 ALA B O 1
ATOM 5140 N N . ALA B 1 281 ? -10.523 -0.862 17.406 1 98.81 281 ALA B N 1
ATOM 5141 C CA . ALA B 1 281 ? -10.555 0.592 17.547 1 98.81 281 ALA B CA 1
ATOM 5142 C C . ALA B 1 281 ? -11.984 1.125 17.422 1 98.81 281 ALA B C 1
ATOM 5144 O O . ALA B 1 281 ? -12.352 2.088 18.109 1 98.81 281 ALA B O 1
ATOM 5145 N N . TYR B 1 282 ? -12.82 0.477 16.609 1 98.56 282 TYR B N 1
ATOM 5146 C CA . TYR B 1 282 ? -14.141 1.013 16.312 1 98.56 282 TYR B CA 1
ATOM 5147 C C . TYR B 1 282 ? -15.211 0.291 17.141 1 98.56 282 TYR B C 1
ATOM 5149 O O . TYR B 1 282 ? -16.344 0.765 17.234 1 98.56 282 TYR B O 1
ATOM 5157 N N . THR B 1 283 ? -14.883 -0.86 17.656 1 98.25 283 THR B N 1
ATOM 5158 C CA . THR B 1 283 ? -15.93 -1.637 18.312 1 98.25 283 THR B CA 1
ATOM 5159 C C . THR B 1 283 ? -15.734 -1.635 19.828 1 98.25 283 THR B C 1
ATOM 5161 O O . THR B 1 283 ? -16.641 -2.023 20.578 1 98.25 283 THR B O 1
ATOM 5164 N N . GLU B 1 284 ? -14.523 -1.204 20.172 1 96 284 GLU B N 1
ATOM 5165 C CA . GLU B 1 284 ? -14.195 -1.068 21.594 1 96 284 GLU B CA 1
ATOM 5166 C C . GLU B 1 284 ? -13.766 0.355 21.922 1 96 284 GLU B C 1
ATOM 5168 O O . GLU B 1 284 ? -13.461 1.144 21.031 1 96 284 GLU B O 1
ATOM 5173 N N . ASP B 1 285 ? -13.977 0.754 23.141 1 90.94 285 ASP B N 1
ATOM 5174 C CA . ASP B 1 285 ? -13.562 2.076 23.594 1 90.94 285 ASP B CA 1
ATOM 5175 C C . ASP B 1 285 ? -13.078 2.029 25.047 1 90.94 285 ASP B C 1
ATOM 5177 O O . ASP B 1 285 ? -13.828 1.622 25.938 1 90.94 285 ASP B O 1
ATOM 5181 N N . ASP B 1 286 ? -11.812 2.457 25.188 1 94.81 286 ASP B N 1
ATOM 5182 C CA . ASP B 1 286 ? -11.289 2.508 26.562 1 94.81 286 ASP B CA 1
ATOM 5183 C C . ASP B 1 286 ? -11.062 3.951 27 1 94.81 286 ASP B C 1
ATOM 5185 O O . ASP B 1 286 ? -10.383 4.195 28 1 94.81 286 ASP B O 1
ATOM 5189 N N . GLY B 1 287 ? -11.539 4.891 26.172 1 97.62 287 GLY B N 1
ATOM 5190 C CA . GLY B 1 287 ? -11.414 6.297 26.531 1 97.62 287 GLY B CA 1
ATOM 5191 C C . GLY B 1 287 ? -10.148 6.93 25.969 1 97.62 287 GLY B C 1
ATOM 5192 O O . GLY B 1 287 ? -9.938 8.141 26.125 1 97.62 287 GLY B O 1
ATOM 5193 N N . SER B 1 288 ? -9.32 6.172 25.281 1 97.94 288 SER B N 1
ATOM 5194 C CA . SER B 1 288 ? -8.016 6.633 24.828 1 97.94 288 SER B CA 1
ATOM 5195 C C . SER B 1 288 ? -8.156 7.777 23.828 1 97.94 288 SER B C 1
ATOM 5197 O O . SER B 1 288 ? -7.344 8.711 23.812 1 97.94 288 SER B O 1
ATOM 5199 N N . VAL B 1 289 ? -9.141 7.715 22.984 1 98 289 VAL B N 1
ATOM 5200 C CA . VAL B 1 289 ? -9.344 8.742 21.969 1 98 289 VAL B CA 1
ATOM 5201 C C . VAL B 1 289 ? -9.578 10.094 22.641 1 98 289 VAL B C 1
ATOM 5203 O O . VAL B 1 289 ? -8.977 11.102 22.266 1 98 289 VAL B O 1
ATOM 5206 N N . GLU B 1 290 ? -10.445 10.109 23.625 1 98 290 GLU B N 1
ATOM 5207 C CA . GLU B 1 290 ? -10.742 11.344 24.344 1 98 290 GLU B CA 1
ATOM 5208 C C . GLU B 1 290 ? -9.531 11.82 25.141 1 98 290 GLU B C 1
ATOM 5210 O O . GLU B 1 290 ? -9.289 13.023 25.25 1 98 290 GLU B O 1
ATOM 5215 N N . VAL B 1 291 ? -8.789 10.891 25.688 1 98.12 291 VAL B N 1
ATOM 5216 C CA . VAL B 1 291 ? -7.578 11.234 26.438 1 98.12 291 VAL B CA 1
ATOM 5217 C C . VAL B 1 291 ? -6.598 11.961 25.516 1 98.12 291 VAL B C 1
ATOM 5219 O O . VAL B 1 291 ? -6.035 12.992 25.891 1 98.12 291 VAL B O 1
ATOM 5222 N N . MET B 1 292 ? -6.387 11.469 24.359 1 98.12 292 MET B N 1
ATOM 5223 C CA . MET B 1 292 ? -5.469 12.078 23.406 1 98.12 292 MET B CA 1
ATOM 5224 C C . MET B 1 292 ? -5.988 13.438 22.938 1 98.12 292 MET B C 1
ATOM 5226 O O . MET B 1 292 ? -5.234 14.414 22.906 1 98.12 292 MET B O 1
ATOM 5230 N N . ARG B 1 293 ? -7.285 13.492 22.594 1 98.12 293 ARG B N 1
ATOM 5231 C CA . ARG B 1 293 ? -7.895 14.75 22.156 1 98.12 293 ARG B CA 1
ATOM 5232 C C . ARG B 1 293 ? -7.699 15.844 23.203 1 98.12 293 ARG B C 1
ATOM 5234 O O . ARG B 1 293 ? -7.281 16.953 22.875 1 98.12 293 ARG B O 1
ATOM 5241 N N . SER B 1 294 ? -7.988 15.492 24.453 1 98.19 294 SER B N 1
ATOM 5242 C CA . SER B 1 294 ? -7.891 16.453 25.547 1 98.19 294 SER B CA 1
ATOM 5243 C C . SER B 1 294 ? -6.449 16.906 25.75 1 98.19 294 SER B C 1
ATOM 5245 O O . SER B 1 294 ? -6.203 18.062 26.078 1 98.19 294 SER B O 1
ATOM 5247 N N . ALA B 1 295 ? -5.543 15.969 25.641 1 98.19 295 ALA B N 1
ATOM 5248 C CA . ALA B 1 295 ? -4.129 16.312 25.797 1 98.19 295 ALA B CA 1
ATOM 5249 C C . ALA B 1 295 ? -3.688 17.297 24.719 1 98.19 295 ALA B C 1
ATOM 5251 O O . ALA B 1 295 ? -2.961 18.25 25 1 98.19 295 ALA B O 1
ATOM 5252 N N . PHE B 1 296 ? -4.094 17.062 23.5 1 98.38 296 PHE B N 1
ATOM 5253 C CA . PHE B 1 296 ? -3.738 17.953 22.406 1 98.38 296 PHE B CA 1
ATOM 5254 C C . PHE B 1 296 ? -4.352 19.344 22.625 1 98.38 296 PHE B C 1
ATOM 5256 O O . PHE B 1 296 ? -3.701 20.359 22.375 1 98.38 296 PHE B O 1
ATOM 5263 N N . GLU B 1 297 ? -5.602 19.344 23.047 1 98.38 297 GLU B N 1
ATOM 5264 C CA . GLU B 1 297 ? -6.246 20.625 23.344 1 98.38 297 GLU B CA 1
ATOM 5265 C C . GLU B 1 297 ? -5.508 21.391 24.438 1 98.38 297 GLU B C 1
ATOM 5267 O O . GLU B 1 297 ? -5.328 22.594 24.359 1 98.38 297 GLU B O 1
ATOM 5272 N N . ASP B 1 298 ? -5.125 20.688 25.438 1 98.19 298 ASP B N 1
ATOM 5273 C CA . ASP B 1 298 ? -4.387 21.281 26.547 1 98.19 298 ASP B CA 1
ATOM 5274 C C . ASP B 1 298 ? -3.062 21.875 26.062 1 98.19 298 ASP B C 1
ATOM 5276 O O . ASP B 1 298 ? -2.711 23 26.422 1 98.19 298 ASP B O 1
ATOM 5280 N N . ARG B 1 299 ? -2.326 21.156 25.297 1 98.31 299 ARG B N 1
ATOM 5281 C CA . ARG B 1 299 ? -1.056 21.625 24.75 1 98.31 299 ARG B CA 1
ATOM 5282 C C . ARG B 1 299 ? -1.256 22.859 23.906 1 98.31 299 ARG B C 1
ATOM 5284 O O . ARG B 1 299 ? -0.514 23.844 24.031 1 98.31 299 ARG B O 1
ATOM 5291 N N . LEU B 1 300 ? -2.287 22.797 23.016 1 98.19 300 LEU B N 1
ATOM 5292 C CA . LEU B 1 300 ? -2.621 23.938 22.172 1 98.19 300 LEU B CA 1
ATOM 5293 C C . LEU B 1 300 ? -2.852 25.188 23.031 1 98.19 300 LEU B C 1
ATOM 5295 O O . LEU B 1 300 ? -2.266 26.234 22.766 1 98.19 300 LEU B O 1
ATOM 5299 N N . ASN B 1 301 ? -3.648 25.078 24.031 1 97.75 301 ASN B N 1
ATOM 5300 C CA . ASN B 1 301 ? -4.055 26.219 24.844 1 97.75 301 ASN B CA 1
ATOM 5301 C C . ASN B 1 301 ? -2.885 26.781 25.641 1 97.75 301 ASN B C 1
ATOM 5303 O O . ASN B 1 301 ? -2.826 27.984 25.906 1 97.75 301 ASN B O 1
ATOM 5307 N N . LYS B 1 302 ? -1.965 25.969 25.938 1 97.38 302 LYS B N 1
ATOM 5308 C CA . LYS B 1 302 ? -0.833 26.391 26.766 1 97.38 302 LYS B CA 1
ATOM 5309 C C . LYS B 1 302 ? 0.227 27.094 25.906 1 97.38 302 LYS B C 1
ATOM 5311 O O . LYS B 1 302 ? 0.95 27.953 26.406 1 97.38 302 LYS B O 1
ATOM 5316 N N . VAL B 1 303 ? 0.298 26.734 24.656 1 97.5 303 VAL B N 1
ATOM 5317 C CA . VAL B 1 303 ? 1.454 27.219 23.906 1 97.5 303 VAL B CA 1
ATOM 5318 C C . VAL B 1 303 ? 1.022 28.312 22.953 1 97.5 303 VAL B C 1
ATOM 5320 O O . VAL B 1 303 ? 1.852 29.094 22.484 1 97.5 303 VAL B O 1
ATOM 5323 N N . TYR B 1 304 ? -0.24 28.406 22.625 1 98.19 304 TYR B N 1
ATOM 5324 C CA . TYR B 1 304 ? -0.729 29.328 21.594 1 98.19 304 TYR B CA 1
ATOM 5325 C C . TYR B 1 304 ? -0.356 30.766 21.922 1 98.19 304 TYR B C 1
ATOM 5327 O O . TYR B 1 304 ? 0.184 31.469 21.062 1 98.19 304 TYR B O 1
ATOM 5335 N N . GLU B 1 305 ? -0.619 31.141 23.141 1 97.44 305 GLU B N 1
ATOM 5336 C CA . GLU B 1 305 ? -0.365 32.531 23.531 1 97.44 305 GLU B CA 1
ATOM 5337 C C . GLU B 1 305 ? 1.127 32.844 23.484 1 97.44 305 GLU B C 1
ATOM 5339 O O . GLU B 1 305 ? 1.516 33.969 23.125 1 97.44 305 GLU B O 1
ATOM 5344 N N . LYS B 1 306 ? 1.898 31.875 23.875 1 97.88 306 LYS B N 1
ATOM 5345 C CA . LYS B 1 306 ? 3.346 32.062 23.812 1 97.88 306 LYS B CA 1
ATOM 5346 C C . LYS B 1 306 ? 3.818 32.219 22.375 1 97.88 306 LYS B C 1
ATOM 5348 O O . LYS B 1 306 ? 4.699 33.062 22.094 1 97.88 306 LYS B O 1
ATOM 5353 N N . LEU B 1 307 ? 3.268 31.484 21.5 1 98.56 307 LEU B N 1
ATOM 5354 C CA . LEU B 1 307 ? 3.629 31.547 20.078 1 98.56 307 LEU B CA 1
ATOM 5355 C C . LEU B 1 307 ? 3.314 32.938 19.5 1 98.56 307 LEU B C 1
ATOM 5357 O O . LEU B 1 307 ? 4.16 33.531 18.844 1 98.56 307 LEU B O 1
ATOM 5361 N N . VAL B 1 308 ? 2.113 33.469 19.781 1 98.06 308 VAL B N 1
ATOM 5362 C CA . VAL B 1 308 ? 1.671 34.688 19.125 1 98.06 308 VAL B CA 1
ATOM 5363 C C . VAL B 1 308 ? 2.297 35.906 19.828 1 98.06 308 VAL B C 1
ATOM 5365 O O . VAL B 1 308 ? 2.203 37.031 19.328 1 98.06 308 VAL B O 1
ATOM 5368 N N . ALA B 1 309 ? 2.967 35.656 20.922 1 97.88 309 ALA B N 1
ATOM 5369 C CA . ALA B 1 309 ? 3.682 36.719 21.625 1 97.88 309 ALA B CA 1
ATOM 5370 C C . ALA B 1 309 ? 5.055 36.969 21 1 97.88 309 ALA B C 1
ATOM 5372 O O . ALA B 1 309 ? 5.691 37.969 21.266 1 97.88 309 ALA B O 1
ATOM 5373 N N . ILE B 1 310 ? 5.52 36.062 20.203 1 98.12 310 ILE B N 1
ATOM 5374 C CA . ILE B 1 310 ? 6.805 36.219 19.531 1 98.12 310 ILE B CA 1
ATOM 5375 C C . ILE B 1 310 ? 6.703 37.344 18.5 1 98.12 310 ILE B C 1
ATOM 5377 O O . ILE B 1 310 ? 5.781 37.344 17.672 1 98.12 310 ILE B O 1
ATOM 5381 N N . PRO B 1 311 ? 7.652 38.281 18.484 1 97.5 311 PRO B N 1
ATOM 5382 C CA . PRO B 1 311 ? 7.578 39.375 17.547 1 97.5 311 PRO B CA 1
ATOM 5383 C C . PRO B 1 311 ? 7.523 38.906 16.094 1 97.5 311 PRO B C 1
ATOM 5385 O O . PRO B 1 311 ? 8.32 38.062 15.672 1 97.5 311 PRO B O 1
ATOM 5388 N N . GLY B 1 312 ? 6.492 39.438 15.406 1 97.81 312 GLY B N 1
ATOM 5389 C CA . GLY B 1 312 ? 6.391 39.188 13.977 1 97.81 312 GLY B CA 1
ATOM 5390 C C . GLY B 1 312 ? 5.668 37.875 13.664 1 97.81 312 GLY B C 1
ATOM 5391 O O . GLY B 1 312 ? 5.566 37.5 12.5 1 97.81 312 GLY B O 1
ATOM 5392 N N . VAL B 1 313 ? 5.137 37.219 14.695 1 98.44 313 VAL B N 1
ATOM 5393 C CA . VAL B 1 313 ? 4.453 35.938 14.492 1 98.44 313 VAL B CA 1
ATOM 5394 C C . VAL B 1 313 ? 2.955 36.125 14.742 1 98.44 313 VAL B C 1
ATOM 5396 O O . VAL B 1 313 ? 2.547 36.688 15.758 1 98.44 313 VAL B O 1
ATOM 5399 N N . SER B 1 314 ? 2.195 35.75 13.781 1 98.38 314 SER B N 1
ATOM 5400 C CA . SER B 1 314 ? 0.75 35.656 13.945 1 98.38 314 SER B CA 1
ATOM 5401 C C . SER B 1 314 ? 0.271 34.219 13.617 1 98.38 314 SER B C 1
ATOM 5403 O O . SER B 1 314 ? 0.973 33.469 12.953 1 98.38 314 SER B O 1
ATOM 5405 N N . CYS B 1 315 ? -0.882 33.906 14.141 1 98.38 315 CYS B N 1
ATOM 5406 C CA . CYS B 1 315 ? -1.362 32.531 13.945 1 98.38 315 CYS B CA 1
ATOM 5407 C C . CYS B 1 315 ? -2.871 32.438 14.148 1 98.38 315 CYS B C 1
ATOM 5409 O O . CYS B 1 315 ? -3.387 32.906 15.18 1 98.38 315 CYS B O 1
ATOM 5411 N N . VAL B 1 316 ? -3.588 31.922 13.148 1 98.19 316 VAL B N 1
ATOM 5412 C CA . VAL B 1 316 ? -4.984 31.547 13.352 1 98.19 316 VAL B CA 1
ATOM 5413 C C . VAL B 1 316 ? -5.078 30.375 14.32 1 98.19 316 VAL B C 1
ATOM 5415 O O . VAL B 1 316 ? -4.418 29.344 14.125 1 98.19 316 VAL B O 1
ATOM 5418 N N . LYS B 1 317 ? -5.77 30.562 15.391 1 97.69 317 LYS B N 1
ATOM 5419 C CA . LYS B 1 317 ? -5.855 29.469 16.359 1 97.69 317 LYS B CA 1
ATOM 5420 C C . LYS B 1 317 ? -6.586 28.266 15.766 1 97.69 317 LYS B C 1
ATOM 5422 O O . LYS B 1 317 ? -7.742 28.375 15.344 1 97.69 317 LYS B O 1
ATOM 5427 N N . PRO B 1 318 ? -5.953 27.172 15.703 1 97.88 318 PRO B N 1
ATOM 5428 C CA . PRO B 1 318 ? -6.605 25.984 15.133 1 97.88 318 PRO B CA 1
ATOM 5429 C C . PRO B 1 318 ? -7.773 25.5 15.984 1 97.88 318 PRO B C 1
ATOM 5431 O O . PRO B 1 318 ? -7.773 25.672 17.203 1 97.88 318 PRO B O 1
ATOM 5434 N N . LYS B 1 319 ? -8.695 24.844 15.305 1 97.88 319 LYS B N 1
ATOM 5435 C CA . LYS B 1 319 ? -9.859 24.266 15.977 1 97.88 319 LYS B CA 1
ATOM 5436 C C . LYS B 1 319 ? -9.797 22.734 15.977 1 97.88 319 LYS B C 1
ATOM 5438 O O . LYS B 1 319 ? -10.656 22.078 16.547 1 97.88 319 LYS B O 1
ATOM 5443 N N . GLY B 1 320 ? -8.773 22.234 15.312 1 98 320 GLY B N 1
ATOM 5444 C CA . GLY B 1 320 ? -8.633 20.781 15.242 1 98 320 GLY B CA 1
ATOM 5445 C C . GLY B 1 320 ? -7.25 20.344 14.781 1 98 320 GLY B C 1
ATOM 5446 O O . GLY B 1 320 ? -6.344 21.172 14.648 1 98 320 GLY B O 1
ATOM 5447 N N . ALA B 1 321 ? -7.078 19.016 14.633 1 98.25 321 ALA B N 1
ATOM 5448 C CA . ALA B 1 321 ? -5.809 18.375 14.297 1 98.25 321 ALA B CA 1
ATOM 5449 C C . ALA B 1 321 ? -4.789 18.562 15.422 1 98.25 321 ALA B C 1
ATOM 5451 O O . ALA B 1 321 ? -5.129 18.438 16.609 1 98.25 321 ALA B O 1
ATOM 5452 N N . PHE B 1 322 ? -3.543 18.672 15.141 1 98.62 322 PHE B N 1
ATOM 5453 C CA . PHE B 1 322 ? -2.535 18.922 16.156 1 98.62 322 PHE B CA 1
ATOM 5454 C C . PHE B 1 322 ? -1.376 19.734 15.602 1 98.62 322 PHE B C 1
ATOM 5456 O O . PHE B 1 322 ? -0.21 19.422 15.867 1 98.62 322 PHE B O 1
ATOM 5463 N N . TYR B 1 323 ? -1.779 20.766 14.758 1 98.38 323 TYR B N 1
ATOM 5464 C CA . TYR B 1 323 ? -0.792 21.641 14.133 1 98.38 323 TYR B CA 1
ATOM 5465 C C . TYR B 1 323 ? -1.079 23.109 14.453 1 98.38 323 TYR B C 1
ATOM 5467 O O . TYR B 1 323 ? -2.24 23.5 14.57 1 98.38 323 TYR B O 1
ATOM 5475 N N . LEU B 1 324 ? -0.045 23.891 14.57 1 98.56 324 LEU B N 1
ATOM 5476 C CA . LEU B 1 324 ? -0.067 25.344 14.438 1 98.56 324 LEU B CA 1
ATOM 5477 C C . LEU B 1 324 ? 0.533 25.766 13.102 1 98.56 324 LEU B C 1
ATOM 5479 O O . LEU B 1 324 ? 1.497 25.172 12.625 1 98.56 324 LEU B O 1
ATOM 5483 N N . PHE B 1 325 ? -0.044 26.766 12.516 1 98.75 325 PHE B N 1
ATOM 5484 C CA . PHE B 1 325 ? 0.399 27.203 11.203 1 98.75 325 PHE B CA 1
ATOM 5485 C C . PHE B 1 325 ? 0.619 28.703 11.188 1 98.75 325 PHE B C 1
ATOM 5487 O O . PHE B 1 325 ? -0 29.422 10.391 1 98.75 325 PHE B O 1
ATOM 5494 N N . PRO B 1 326 ? 1.538 29.188 11.938 1 98.75 326 PRO B N 1
ATOM 5495 C CA . PRO B 1 326 ? 1.757 30.625 12.078 1 98.75 326 PRO B CA 1
ATOM 5496 C C . PRO B 1 326 ? 2.32 31.281 10.812 1 98.75 326 PRO B C 1
ATOM 5498 O O . PRO B 1 326 ? 3.035 30.625 10.055 1 98.75 326 PRO B O 1
ATOM 5501 N N . ASN B 1 327 ? 1.916 32.469 10.578 1 98.75 327 ASN B N 1
ATOM 5502 C CA . ASN B 1 327 ? 2.58 33.375 9.633 1 98.75 327 ASN B CA 1
ATOM 5503 C C . ASN B 1 327 ? 3.83 34 10.242 1 98.75 327 ASN B C 1
ATOM 5505 O O . ASN B 1 327 ? 3.75 34.688 11.266 1 98.75 327 ASN B O 1
ATOM 5509 N N . VAL B 1 328 ? 4.984 33.75 9.617 1 98.69 328 VAL B N 1
ATOM 5510 C CA . VAL B 1 328 ? 6.234 34.219 10.203 1 98.69 328 VAL B CA 1
ATOM 5511 C C . VAL B 1 328 ? 6.949 35.125 9.211 1 98.69 328 VAL B C 1
ATOM 5513 O O . VAL B 1 328 ? 8.156 35.375 9.32 1 98.69 328 VAL B O 1
ATOM 5516 N N . SER B 1 329 ? 6.246 35.562 8.195 1 98.12 329 SER B N 1
ATOM 5517 C CA . SER B 1 329 ? 6.852 36.375 7.156 1 98.12 329 SER B CA 1
ATOM 5518 C C . SER B 1 329 ? 7.43 37.656 7.734 1 98.12 329 SER B C 1
ATOM 5520 O O . SER B 1 329 ? 8.516 38.094 7.344 1 98.12 329 SER B O 1
ATOM 5522 N N . GLU B 1 330 ? 6.719 38.312 8.648 1 97.81 330 GLU B N 1
ATOM 5523 C CA . GLU B 1 330 ? 7.215 39.531 9.281 1 97.81 330 GLU B CA 1
ATOM 5524 C C . GLU B 1 330 ? 8.445 39.25 10.133 1 97.81 330 GLU B C 1
ATOM 5526 O O . GLU B 1 330 ? 9.414 40 10.109 1 97.81 330 GLU B O 1
ATOM 5531 N N . ALA B 1 331 ? 8.391 38.156 10.875 1 98.12 331 ALA B N 1
ATOM 5532 C CA . ALA B 1 331 ? 9.562 37.781 11.656 1 98.12 331 ALA B CA 1
ATOM 5533 C C . ALA B 1 331 ? 10.773 37.562 10.758 1 98.12 331 ALA B C 1
ATOM 5535 O O . ALA B 1 331 ? 11.875 38 11.062 1 98.12 331 ALA B O 1
ATOM 5536 N N . ALA B 1 332 ? 10.539 36.781 9.688 1 98.12 332 ALA B N 1
ATOM 5537 C CA . ALA B 1 332 ? 11.617 36.531 8.742 1 98.12 332 ALA B CA 1
ATOM 5538 C C . ALA B 1 332 ? 12.203 37.812 8.188 1 98.12 332 ALA B C 1
ATOM 5540 O O . ALA B 1 332 ? 13.43 37.969 8.109 1 98.12 332 ALA B O 1
ATOM 5541 N N . LYS B 1 333 ? 11.344 38.75 7.844 1 97.25 333 LYS B N 1
ATOM 5542 C CA . LYS B 1 333 ? 11.773 40.031 7.328 1 97.25 333 LYS B CA 1
ATOM 5543 C C . LYS B 1 333 ? 12.562 40.812 8.375 1 97.25 333 LYS B C 1
ATOM 5545 O O . LYS B 1 333 ? 13.633 41.344 8.086 1 97.25 333 LYS B O 1
ATOM 5550 N N . LEU B 1 334 ? 12.07 40.875 9.539 1 96.44 334 LEU B N 1
ATOM 5551 C CA . LEU B 1 334 ? 12.727 41.562 10.633 1 96.44 334 LEU B CA 1
ATOM 5552 C C . LEU B 1 334 ? 14.094 40.969 10.93 1 96.44 334 LEU B C 1
ATOM 5554 O O . LEU B 1 334 ? 15.008 41.656 11.367 1 96.44 334 LEU B O 1
ATOM 5558 N N . ASN B 1 335 ? 14.18 39.688 10.695 1 97.69 335 ASN B N 1
ATOM 5559 C CA . ASN B 1 335 ? 15.422 38.969 10.969 1 97.69 335 ASN B CA 1
ATOM 5560 C C . ASN B 1 335 ? 16.391 39.031 9.789 1 97.69 335 ASN B C 1
ATOM 5562 O O . ASN B 1 335 ? 17.5 38.5 9.859 1 97.69 335 ASN B O 1
ATOM 5566 N N . GLY B 1 336 ? 15.961 39.656 8.672 1 96.75 336 GLY B N 1
ATOM 5567 C CA . GLY B 1 336 ? 16.844 39.906 7.547 1 96.75 336 GLY B CA 1
ATOM 5568 C C . GLY B 1 336 ? 16.859 38.781 6.539 1 96.75 336 GLY B C 1
ATOM 5569 O O . GLY B 1 336 ? 17.812 38.656 5.758 1 96.75 336 GLY B O 1
ATOM 5570 N N . TYR B 1 337 ? 15.875 37.938 6.559 1 97.38 337 TYR B N 1
ATOM 5571 C CA . TYR B 1 337 ? 15.828 36.844 5.602 1 97.38 337 TYR B CA 1
ATOM 5572 C C . TYR B 1 337 ? 14.922 37.156 4.426 1 97.38 337 TYR B C 1
ATOM 5574 O O . TYR B 1 337 ? 13.906 37.844 4.594 1 97.38 337 TYR B O 1
ATOM 5582 N N . ASP B 1 338 ? 15.219 36.594 3.225 1 95.88 338 ASP B N 1
ATOM 5583 C CA . ASP B 1 338 ? 14.492 36.875 1.984 1 95.88 338 ASP B CA 1
ATOM 5584 C C . ASP B 1 338 ? 13.148 36.125 1.961 1 95.88 338 ASP B C 1
ATOM 5586 O O . ASP B 1 338 ? 12.203 36.594 1.312 1 95.88 338 ASP B O 1
ATOM 5590 N N . ASP B 1 339 ? 13.133 34.969 2.586 1 97 339 ASP B N 1
ATOM 5591 C CA . ASP B 1 339 ? 11.914 34.188 2.609 1 97 339 ASP B CA 1
ATOM 5592 C C . ASP B 1 339 ? 11.867 33.281 3.834 1 97 339 ASP B C 1
ATOM 5594 O O . ASP B 1 339 ? 12.844 33.188 4.582 1 97 339 ASP B O 1
ATOM 5598 N N . VAL B 1 340 ? 10.758 32.719 3.996 1 98.19 340 VAL B N 1
ATOM 5599 C CA . VAL B 1 340 ? 10.484 31.906 5.184 1 98.19 340 VAL B CA 1
ATOM 5600 C C . VAL B 1 340 ? 11.305 30.609 5.137 1 98.19 340 VAL B C 1
ATOM 5602 O O . VAL B 1 340 ? 11.75 30.109 6.172 1 98.19 340 VAL B O 1
ATOM 5605 N N . ASP B 1 341 ? 11.578 30.047 3.949 1 97.19 341 ASP B N 1
ATOM 5606 C CA . ASP B 1 341 ? 12.367 28.828 3.826 1 97.19 341 ASP B CA 1
ATOM 5607 C C . ASP B 1 341 ? 13.773 29.031 4.395 1 97.19 341 ASP B C 1
ATOM 5609 O O . ASP B 1 341 ? 14.273 28.188 5.141 1 97.19 341 ASP B O 1
ATOM 5613 N N . LYS B 1 342 ? 14.383 30.125 4.055 1 97.38 342 LYS B N 1
ATOM 5614 C CA . LYS B 1 342 ? 15.711 30.453 4.566 1 97.38 342 LYS B CA 1
ATOM 5615 C C . LYS B 1 342 ? 15.68 30.672 6.074 1 97.38 342 LYS B C 1
ATOM 5617 O O . LYS B 1 342 ? 16.609 30.297 6.785 1 97.38 342 LYS B O 1
ATOM 5622 N N . TRP B 1 343 ? 14.656 31.344 6.52 1 98.12 343 TRP B N 1
ATOM 5623 C CA . TRP B 1 343 ? 14.469 31.594 7.945 1 98.12 343 TRP B CA 1
ATOM 5624 C C . TRP B 1 343 ? 14.391 30.281 8.719 1 98.12 343 TRP B C 1
ATOM 5626 O O . TRP B 1 343 ? 15.016 30.141 9.773 1 98.12 343 TRP B O 1
ATOM 5636 N N . VAL B 1 344 ? 13.648 29.328 8.211 1 97.62 344 VAL B N 1
ATOM 5637 C CA . VAL B 1 344 ? 13.477 28.016 8.828 1 97.62 344 VAL B CA 1
ATOM 5638 C C . VAL B 1 344 ? 14.805 27.266 8.852 1 97.62 344 VAL B C 1
ATOM 5640 O O . VAL B 1 344 ? 15.148 26.641 9.852 1 97.62 344 VAL B O 1
ATOM 5643 N N . GLU B 1 345 ? 15.547 27.375 7.766 1 95.75 345 GLU B N 1
ATOM 5644 C CA . GLU B 1 345 ? 16.859 26.734 7.695 1 95.75 345 GLU B CA 1
ATOM 5645 C C . GLU B 1 345 ? 17.797 27.297 8.758 1 95.75 345 GLU B C 1
ATOM 5647 O O . GLU B 1 345 ? 18.531 26.547 9.414 1 95.75 345 GLU B O 1
ATOM 5652 N N . ALA B 1 346 ? 17.812 28.547 8.914 1 96.94 346 ALA B N 1
ATOM 5653 C CA . ALA B 1 346 ? 18.672 29.219 9.891 1 96.94 346 ALA B CA 1
ATOM 5654 C C . ALA B 1 346 ? 18.266 28.844 11.312 1 96.94 346 ALA B C 1
ATOM 5656 O O . ALA B 1 346 ? 19.125 28.625 12.172 1 96.94 346 ALA B O 1
ATOM 5657 N N . LEU B 1 347 ? 16.969 28.844 11.547 1 97.94 347 LEU B N 1
ATOM 5658 C CA . LEU B 1 347 ? 16.453 28.469 12.859 1 97.94 347 LEU B CA 1
ATOM 5659 C C . LEU B 1 347 ? 16.938 27.062 13.25 1 97.94 347 LEU B C 1
ATOM 5661 O O . LEU B 1 347 ? 17.344 26.844 14.391 1 97.94 347 LEU B O 1
ATOM 5665 N N . LEU B 1 348 ? 16.844 26.125 12.328 1 97.12 348 LEU B N 1
ATOM 5666 C CA . LEU B 1 348 ? 17.312 24.766 12.586 1 97.12 348 LEU B CA 1
ATOM 5667 C C . LEU B 1 348 ? 18.812 24.75 12.859 1 97.12 348 LEU B C 1
ATOM 5669 O O . LEU B 1 348 ? 19.281 24.078 13.781 1 97.12 348 LEU B O 1
ATOM 5673 N N . ALA B 1 349 ? 19.562 25.484 12.086 1 94.75 349 ALA B N 1
ATOM 5674 C CA . ALA B 1 349 ? 21.016 25.5 12.188 1 94.75 349 ALA B CA 1
ATOM 5675 C C . ALA B 1 349 ? 21.453 26.125 13.508 1 94.75 349 ALA B C 1
ATOM 5677 O O . ALA B 1 349 ? 22.391 25.641 14.148 1 94.75 349 ALA B O 1
ATOM 5678 N N . GLU B 1 350 ? 20.797 27.141 13.93 1 96.38 350 GLU B N 1
ATOM 5679 C CA . GLU B 1 350 ? 21.297 27.953 15.031 1 96.38 350 GLU B CA 1
ATOM 5680 C C . GLU B 1 350 ? 20.656 27.562 16.344 1 96.38 350 GLU B C 1
ATOM 5682 O O . GLU B 1 350 ? 21.312 27.531 17.391 1 96.38 350 GLU B O 1
ATOM 5687 N N . GLU B 1 351 ? 19.375 27.266 16.266 1 97.69 351 GLU B N 1
ATOM 5688 C CA . GLU B 1 351 ? 18.641 27.031 17.5 1 97.69 351 GLU B CA 1
ATOM 5689 C C . GLU B 1 351 ? 18.172 25.578 17.594 1 97.69 351 GLU B C 1
ATOM 5691 O O . GLU B 1 351 ? 17.609 25.156 18.609 1 97.69 351 GLU B O 1
ATOM 5696 N N . LYS B 1 352 ? 18.391 24.781 16.578 1 97.56 352 LYS B N 1
ATOM 5697 C CA . LYS B 1 352 ? 18.109 23.344 16.562 1 97.56 352 LYS B CA 1
ATOM 5698 C C . LYS B 1 352 ? 16.625 23.078 16.75 1 97.56 352 LYS B C 1
ATOM 5700 O O . LYS B 1 352 ? 16.234 22.188 17.516 1 97.56 352 LYS B O 1
ATOM 5705 N N . VAL B 1 353 ? 15.805 23.906 16.109 1 98 353 VAL B N 1
ATOM 5706 C CA . VAL B 1 353 ? 14.367 23.688 16.031 1 98 353 VAL B CA 1
ATOM 5707 C C . VAL B 1 353 ? 13.953 23.422 14.594 1 98 353 VAL B C 1
ATOM 5709 O O . VAL B 1 353 ? 14.188 24.25 13.711 1 98 353 VAL B O 1
ATOM 5712 N N . ALA B 1 354 ? 13.391 22.266 14.398 1 97 354 ALA B N 1
ATOM 5713 C CA . ALA B 1 354 ? 12.984 21.859 13.055 1 97 354 ALA B CA 1
ATOM 5714 C C . ALA B 1 354 ? 11.508 22.141 12.82 1 97 354 ALA B C 1
ATOM 5716 O O . ALA B 1 354 ? 10.641 21.547 13.469 1 97 354 ALA B O 1
ATOM 5717 N N . LEU B 1 355 ? 11.211 23.047 11.945 1 97.38 355 LEU B N 1
ATOM 5718 C CA . LEU B 1 355 ? 9.859 23.359 11.492 1 97.38 355 LEU B CA 1
ATOM 5719 C C . LEU B 1 355 ? 9.68 22.984 10.023 1 97.38 355 LEU B C 1
ATOM 5721 O O . LEU B 1 355 ? 10.656 22.828 9.297 1 97.38 355 LEU B O 1
ATOM 5725 N N . VAL B 1 356 ? 8.445 22.812 9.602 1 96.75 356 VAL B N 1
ATOM 5726 C CA . VAL B 1 356 ? 8.164 22.531 8.195 1 96.75 356 VAL B CA 1
ATOM 5727 C C . VAL B 1 356 ? 7.801 23.844 7.48 1 96.75 356 VAL B C 1
ATOM 5729 O O . VAL B 1 356 ? 6.824 24.5 7.844 1 96.75 356 VAL B O 1
ATOM 5732 N N . PRO B 1 357 ? 8.586 24.234 6.523 1 97 357 PRO B N 1
ATOM 5733 C CA . PRO B 1 357 ? 8.25 25.453 5.805 1 97 357 PRO B CA 1
ATOM 5734 C C . PRO B 1 357 ? 6.906 25.375 5.082 1 97 357 PRO B C 1
ATOM 5736 O O . PRO B 1 357 ? 6.59 24.344 4.488 1 97 357 PRO B O 1
ATOM 5739 N N . GLY B 1 358 ? 6.16 26.406 5.074 1 97.5 358 GLY B N 1
ATOM 5740 C CA . GLY B 1 358 ? 4.82 26.438 4.508 1 97.5 358 GLY B CA 1
ATOM 5741 C C . GLY B 1 358 ? 4.812 26.359 2.992 1 97.5 358 GLY B C 1
ATOM 5742 O O . GLY B 1 358 ? 3.781 26.062 2.389 1 97.5 358 GLY B O 1
ATOM 5743 N N . SER B 1 359 ? 5.965 26.625 2.352 1 96.44 359 SER B N 1
ATOM 5744 C CA . SER B 1 359 ? 6.059 26.531 0.899 1 96.44 359 SER B CA 1
ATOM 5745 C C . SER B 1 359 ? 5.676 25.141 0.406 1 96.44 359 SER B C 1
ATOM 5747 O O . SER B 1 359 ? 5.09 25 -0.669 1 96.44 359 SER B O 1
ATOM 5749 N N . GLY B 1 360 ? 5.93 24.125 1.233 1 94.62 360 GLY B N 1
ATOM 5750 C CA . GLY B 1 360 ? 5.559 22.766 0.883 1 94.62 360 GLY B CA 1
ATOM 5751 C C . GLY B 1 360 ? 4.059 22.531 0.885 1 94.62 360 GLY B C 1
ATOM 5752 O O . GLY B 1 360 ? 3.568 21.578 0.275 1 94.62 360 GLY B O 1
ATOM 5753 N N . PHE B 1 361 ? 3.328 23.375 1.525 1 97.5 361 PHE B N 1
ATOM 5754 C CA . PHE B 1 361 ? 1.878 23.297 1.643 1 97.5 361 PHE B CA 1
ATOM 5755 C C . PHE B 1 361 ? 1.198 24.281 0.711 1 97.5 361 PHE B C 1
ATOM 5757 O O . PHE B 1 361 ? -0.024 24.453 0.747 1 97.5 361 PHE B O 1
ATOM 5764 N N . GLY B 1 362 ? 2.002 25.062 -0.039 1 96.94 362 GLY B N 1
ATOM 5765 C CA . GLY B 1 362 ? 1.457 26.094 -0.898 1 96.94 362 GLY B CA 1
ATOM 5766 C C . GLY B 1 362 ? 1.232 27.406 -0.177 1 96.94 362 GLY B C 1
ATOM 5767 O O . GLY B 1 362 ? 0.427 28.234 -0.614 1 96.94 362 GLY B O 1
ATOM 5768 N N . ALA B 1 363 ? 1.828 27.609 0.946 1 98 363 ALA B N 1
ATOM 5769 C CA . ALA B 1 363 ? 1.705 28.812 1.765 1 98 363 ALA B CA 1
ATOM 5770 C C . ALA B 1 363 ? 3.074 29.312 2.221 1 98 363 ALA B C 1
ATOM 5772 O O . ALA B 1 363 ? 3.461 29.109 3.375 1 98 363 ALA B O 1
ATOM 5773 N N . PRO B 1 364 ? 3.795 30.078 1.427 1 97.5 364 PRO B N 1
ATOM 5774 C CA . PRO B 1 364 ? 5.215 30.375 1.63 1 97.5 364 PRO B CA 1
ATOM 5775 C C . PRO B 1 364 ? 5.465 31.312 2.807 1 97.5 364 PRO B C 1
ATOM 5777 O O . PRO B 1 364 ? 6.613 31.5 3.219 1 97.5 364 PRO B O 1
ATOM 5780 N N . HIS B 1 365 ? 4.418 31.891 3.387 1 98.31 365 HIS B N 1
ATOM 5781 C CA . HIS B 1 365 ? 4.609 32.844 4.473 1 98.31 365 HIS B CA 1
ATOM 5782 C C . HIS B 1 365 ? 4.488 32.156 5.832 1 98.31 365 HIS B C 1
ATOM 5784 O O . HIS B 1 365 ? 4.727 32.812 6.867 1 98.31 365 HIS B O 1
ATOM 5790 N N . ASN B 1 366 ? 4.145 30.906 5.84 1 98.69 366 ASN B N 1
ATOM 5791 C CA . ASN B 1 366 ? 3.84 30.188 7.078 1 98.69 366 ASN B CA 1
ATOM 5792 C C . ASN B 1 366 ? 4.848 29.078 7.352 1 98.69 366 ASN B C 1
ATOM 5794 O O . ASN B 1 366 ? 5.688 28.781 6.504 1 98.69 366 ASN B O 1
ATOM 5798 N N . VAL B 1 367 ? 4.805 28.547 8.555 1 98.44 367 VAL B N 1
ATOM 5799 C CA . VAL B 1 367 ? 5.465 27.312 8.945 1 98.44 367 VAL B CA 1
ATOM 5800 C C . VAL B 1 367 ? 4.484 26.422 9.703 1 98.44 367 VAL B C 1
ATOM 5802 O O . VAL B 1 367 ? 3.504 26.906 10.266 1 98.44 367 VAL B O 1
ATOM 5805 N N . ARG B 1 368 ? 4.695 25.141 9.625 1 98.38 368 ARG B N 1
ATOM 5806 C CA . ARG B 1 368 ? 3.885 24.234 10.422 1 98.38 368 ARG B CA 1
ATOM 5807 C C . ARG B 1 368 ? 4.664 23.703 11.625 1 98.38 368 ARG B C 1
ATOM 5809 O O . ARG B 1 368 ? 5.816 23.297 11.492 1 98.38 368 ARG B O 1
ATOM 5816 N N . LEU B 1 369 ? 4.086 23.75 12.766 1 97.12 369 LEU B N 1
ATOM 5817 C CA . LEU B 1 369 ? 4.609 23.156 13.984 1 97.12 369 LEU B CA 1
ATOM 5818 C C . LEU B 1 369 ? 3.596 22.188 14.594 1 97.12 369 LEU B C 1
ATOM 5820 O O . LEU B 1 369 ? 2.434 22.547 14.797 1 97.12 369 LEU B O 1
ATOM 5824 N N . SER B 1 370 ? 3.998 21.016 14.828 1 97.44 370 SER B N 1
ATOM 5825 C CA . SER B 1 370 ? 3.15 20 15.445 1 97.44 370 SER B CA 1
ATOM 5826 C C . SER B 1 370 ? 3.193 20.094 16.969 1 97.44 370 SER B C 1
ATOM 5828 O O . SER B 1 370 ? 4.27 20.188 17.562 1 97.44 370 SER B O 1
ATOM 5830 N N . TYR B 1 371 ? 2.031 20.125 17.578 1 97.88 371 TYR B N 1
ATOM 5831 C CA . TYR B 1 371 ? 2.027 20.062 19.031 1 97.88 371 TYR B CA 1
ATOM 5832 C C . TYR B 1 371 ? 1.735 18.656 19.516 1 97.88 371 TYR B C 1
ATOM 5834 O O . TYR B 1 371 ? 1.308 18.453 20.656 1 97.88 371 TYR B O 1
ATOM 5842 N N . ALA B 1 372 ? 1.924 17.656 18.641 1 96.06 372 ALA B N 1
ATOM 5843 C CA . ALA B 1 372 ? 1.918 16.25 19.016 1 96.06 372 ALA B CA 1
ATOM 5844 C C . ALA B 1 372 ? 3.273 15.82 19.562 1 96.06 372 ALA B C 1
ATOM 5846 O O . ALA B 1 372 ? 3.924 14.93 19.016 1 96.06 372 ALA B O 1
ATOM 5847 N N . THR B 1 373 ? 3.748 16.422 20.562 1 94.94 373 THR B N 1
ATOM 5848 C CA . THR B 1 373 ? 4.969 16.172 21.312 1 94.94 373 THR B CA 1
ATOM 5849 C C . THR B 1 373 ? 4.805 16.578 22.766 1 94.94 373 THR B C 1
ATOM 5851 O O . THR B 1 373 ? 3.73 17.031 23.172 1 94.94 373 THR B O 1
ATOM 5854 N N . SER B 1 374 ? 5.82 16.391 23.578 1 95.25 374 SER B N 1
ATOM 5855 C CA . SER B 1 374 ? 5.699 16.734 25 1 95.25 374 SER B CA 1
ATOM 5856 C C . SER B 1 374 ? 5.57 18.25 25.172 1 95.25 374 SER B C 1
ATOM 5858 O O . SER B 1 374 ? 6.125 19.031 24.391 1 95.25 374 SER B O 1
ATOM 5860 N N . LEU B 1 375 ? 4.809 18.594 26.156 1 96.5 375 LEU B N 1
ATOM 5861 C CA . LEU B 1 375 ? 4.652 20 26.484 1 96.5 375 LEU B CA 1
ATOM 5862 C C . LEU B 1 375 ? 6.004 20.656 26.75 1 96.5 375 LEU B C 1
ATOM 5864 O O . LEU B 1 375 ? 6.242 21.797 26.359 1 96.5 375 LEU B O 1
ATOM 5868 N N . GLU B 1 376 ? 6.891 19.953 27.375 1 97.31 376 GLU B N 1
ATOM 5869 C CA . GLU B 1 376 ? 8.227 20.453 27.672 1 97.31 376 GLU B CA 1
ATOM 5870 C C . GLU B 1 376 ? 9 20.781 26.406 1 97.31 376 GLU B C 1
ATOM 5872 O O . GLU B 1 376 ? 9.609 21.844 26.297 1 97.31 376 GLU B O 1
ATOM 5877 N N . ALA B 1 377 ? 8.938 19.891 25.484 1 96.38 377 ALA B N 1
ATOM 5878 C CA . ALA B 1 377 ? 9.617 20.109 24.203 1 96.38 377 ALA B CA 1
ATOM 5879 C C . ALA B 1 377 ? 9.016 21.297 23.469 1 96.38 377 ALA B C 1
ATOM 5881 O O . ALA B 1 377 ? 9.742 22.094 22.859 1 96.38 377 ALA B O 1
ATOM 5882 N N . LEU B 1 378 ? 7.738 21.422 23.547 1 97.25 378 LEU B N 1
ATOM 5883 C CA . LEU B 1 378 ? 7.035 22.516 22.875 1 97.25 378 LEU B CA 1
ATOM 5884 C C . LEU B 1 378 ? 7.422 23.859 23.469 1 97.25 378 LEU B C 1
ATOM 5886 O O . LEU B 1 378 ? 7.719 24.812 22.719 1 97.25 378 LEU B O 1
ATOM 5890 N N . GLU B 1 379 ? 7.414 23.906 24.719 1 97.94 379 GLU B N 1
ATOM 5891 C CA . GLU B 1 379 ? 7.742 25.156 25.391 1 97.94 379 GLU B CA 1
ATOM 5892 C C . GLU B 1 379 ? 9.195 25.547 25.141 1 97.94 379 GLU B C 1
ATOM 5894 O O . GLU B 1 379 ? 9.492 26.719 24.875 1 97.94 379 GLU B O 1
ATOM 5899 N N . GLU B 1 380 ? 10.062 24.578 25.234 1 98.31 380 GLU B N 1
ATOM 5900 C CA . GLU B 1 380 ? 11.469 24.844 24.953 1 98.31 380 GLU B CA 1
ATOM 5901 C C . GLU B 1 380 ? 11.664 25.297 23.516 1 98.31 380 GLU B C 1
ATOM 5903 O O . GLU B 1 380 ? 12.461 26.203 23.25 1 98.31 380 GLU B O 1
ATOM 5908 N N . ALA B 1 381 ? 10.961 24.703 22.609 1 98.31 381 ALA B N 1
ATOM 5909 C CA . ALA B 1 381 ? 11.047 25.109 21.203 1 98.31 381 ALA B CA 1
ATOM 5910 C C . ALA B 1 381 ? 10.617 26.562 21.016 1 98.31 381 ALA B C 1
ATOM 5912 O O . ALA B 1 381 ? 11.258 27.312 20.281 1 98.31 381 ALA B O 1
ATOM 5913 N N . LEU B 1 382 ? 9.578 26.953 21.672 1 98.44 382 LEU B N 1
ATOM 5914 C CA . LEU B 1 382 ? 9.086 28.312 21.562 1 98.44 382 LEU B CA 1
ATOM 5915 C C . LEU B 1 382 ? 10.078 29.312 22.156 1 98.44 382 LEU B C 1
ATOM 5917 O O . LEU B 1 382 ? 10.258 30.406 21.625 1 98.44 382 LEU B O 1
ATOM 5921 N N . ILE B 1 383 ? 10.719 28.906 23.219 1 98.5 383 ILE B N 1
ATOM 5922 C CA . ILE B 1 383 ? 11.75 29.734 23.812 1 98.5 383 ILE B CA 1
ATOM 5923 C C . ILE B 1 383 ? 12.891 29.938 22.812 1 98.5 383 ILE B C 1
ATOM 5925 O O . ILE B 1 383 ? 13.367 31.062 22.625 1 98.5 383 ILE B O 1
ATOM 5929 N N . ARG B 1 384 ? 13.266 28.922 22.172 1 98.5 384 ARG B N 1
ATOM 5930 C CA . ARG B 1 384 ? 14.352 28.984 21.203 1 98.5 384 ARG B CA 1
ATOM 5931 C C . ARG B 1 384 ? 13.961 29.828 19.984 1 98.5 384 ARG B C 1
ATOM 5933 O O . ARG B 1 384 ? 14.781 30.578 19.469 1 98.5 384 ARG B O 1
ATOM 5940 N N . ILE B 1 385 ? 12.766 29.672 19.547 1 98.56 385 ILE B N 1
ATOM 5941 C CA . ILE B 1 385 ? 12.281 30.453 18.422 1 98.56 385 ILE B CA 1
ATOM 5942 C C . ILE B 1 385 ? 12.273 31.938 18.781 1 98.56 385 ILE B C 1
ATOM 5944 O O . ILE B 1 385 ? 12.727 32.781 18 1 98.56 385 ILE B O 1
ATOM 5948 N N . GLU B 1 386 ? 11.758 32.188 19.969 1 98.31 386 GLU B N 1
ATOM 5949 C CA . GLU B 1 386 ? 11.719 33.562 20.406 1 98.31 386 GLU B CA 1
ATOM 5950 C C . GLU B 1 386 ? 13.125 34.156 20.516 1 98.31 386 GLU B C 1
ATOM 5952 O O . GLU B 1 386 ? 13.367 35.281 20.094 1 98.31 386 GLU B O 1
ATOM 5957 N N . ARG B 1 387 ? 13.984 33.375 21.094 1 98.19 387 ARG B N 1
ATOM 5958 C CA . ARG B 1 387 ? 15.367 33.812 21.219 1 98.19 387 ARG B CA 1
ATOM 5959 C C . ARG B 1 387 ? 15.969 34.094 19.844 1 98.19 387 ARG B C 1
ATOM 5961 O O . ARG B 1 387 ? 16.656 35.125 19.656 1 98.19 387 ARG B O 1
ATOM 5968 N N . PHE B 1 388 ? 15.758 33.281 18.906 1 98.19 388 PHE B N 1
ATOM 5969 C CA . PHE B 1 388 ? 16.234 33.438 17.547 1 98.19 388 PHE B CA 1
ATOM 5970 C C . PHE B 1 388 ? 15.719 34.719 16.922 1 98.19 388 PHE B C 1
ATOM 5972 O O . PHE B 1 388 ? 16.484 35.469 16.328 1 98.19 388 PHE B O 1
ATOM 5979 N N . VAL B 1 389 ? 14.398 34.969 17.125 1 98.12 389 VAL B N 1
ATOM 5980 C CA . VAL B 1 389 ? 13.75 36.125 16.531 1 98.12 389 VAL B CA 1
ATOM 5981 C C . VAL B 1 389 ? 14.281 37.406 17.188 1 98.12 389 VAL B C 1
ATOM 5983 O O . VAL B 1 389 ? 14.641 38.375 16.5 1 98.12 389 VAL B O 1
ATOM 5986 N N . ARG B 1 390 ? 14.422 37.406 18.453 1 97.12 390 ARG B N 1
ATOM 5987 C CA . ARG B 1 390 ? 14.844 38.594 19.188 1 97.12 390 ARG B CA 1
ATOM 5988 C C . ARG B 1 390 ? 16.312 38.906 18.922 1 97.12 390 ARG B C 1
ATOM 5990 O O . ARG B 1 390 ? 16.703 40.094 18.844 1 97.12 390 ARG B O 1
ATOM 5997 N N . ALA B 1 391 ? 17.047 37.906 18.797 1 96.31 391 ALA B N 1
ATOM 5998 C CA . ALA B 1 391 ? 18.469 38.094 18.578 1 96.31 391 ALA B CA 1
ATOM 5999 C C . ALA B 1 391 ? 18.75 38.688 17.203 1 96.31 391 ALA B C 1
ATOM 6001 O O . ALA B 1 391 ? 19.75 39.375 17 1 96.31 391 ALA B O 1
ATOM 6002 N N . LYS B 1 392 ? 17.875 38.469 16.344 1 93.75 392 LYS B N 1
ATOM 6003 C CA . LYS B 1 392 ? 18.141 38.875 14.961 1 93.75 392 LYS B CA 1
ATOM 6004 C C . LYS B 1 392 ? 17.297 40.062 14.555 1 93.75 392 LYS B C 1
ATOM 6006 O O . LYS B 1 392 ? 17.391 40.531 13.422 1 93.75 392 LYS B O 1
ATOM 6011 N N . THR B 1 393 ? 16.406 40.406 15.398 1 89.81 393 THR B N 1
ATOM 6012 C CA . THR B 1 393 ? 15.562 41.531 15.07 1 89.81 393 THR B CA 1
ATOM 6013 C C . THR B 1 393 ? 16.391 42.812 14.977 1 89.81 393 THR B C 1
ATOM 6015 O O . THR B 1 393 ? 17.125 43.156 15.914 1 89.81 393 THR B O 1
ATOM 6018 N N . LYS B 1 394 ? 16.375 43.375 13.812 1 76 394 LYS B N 1
ATOM 6019 C CA . LYS B 1 394 ? 17.031 44.656 13.57 1 76 394 LYS B CA 1
ATOM 6020 C C . LYS B 1 394 ? 16.062 45.812 13.758 1 76 394 LYS B C 1
ATOM 6022 O O . LYS B 1 394 ? 14.859 45.688 13.516 1 76 394 LYS B O 1
#

Solvent-accessible surface area (backbone atoms only — not comparable to full-atom values): 38508 Å² total; per-residue (Å²): 137,73,68,10,67,61,50,70,68,58,72,80,57,54,50,59,50,45,43,53,49,37,51,51,43,37,75,73,69,45,83,52,46,69,22,37,59,91,53,55,69,57,61,49,53,64,69,27,54,50,38,19,51,51,34,47,74,72,51,46,31,44,76,58,53,29,38,37,48,69,68,39,46,50,37,52,37,50,47,37,33,72,76,58,68,40,87,65,56,70,64,20,44,34,32,28,37,12,43,54,23,39,52,30,38,45,34,44,29,47,30,38,77,68,24,24,34,38,38,46,21,55,31,52,68,45,57,54,53,33,32,41,61,27,40,23,37,68,42,79,42,74,16,41,74,93,52,60,42,45,70,50,45,69,62,53,60,71,71,62,55,94,46,45,49,32,36,54,45,55,41,26,18,55,50,44,2,30,65,62,50,66,67,56,40,50,47,40,46,51,52,27,63,74,67,68,30,38,34,39,35,37,33,46,28,50,69,27,59,37,89,91,61,72,79,58,60,60,46,60,75,38,73,70,42,31,68,40,21,36,41,32,28,51,44,26,58,48,48,20,28,49,10,43,26,44,9,25,39,41,34,50,42,71,58,36,48,41,28,31,56,49,30,50,48,32,43,33,34,40,34,34,32,41,47,42,17,51,32,34,60,62,76,45,82,88,56,58,48,58,53,50,35,50,50,42,46,50,44,47,66,66,43,49,64,60,53,49,65,29,75,46,32,41,58,67,80,48,42,17,47,52,32,40,41,32,37,36,44,55,30,19,47,42,46,72,34,95,40,33,60,60,36,46,52,48,38,30,72,74,55,26,35,37,55,28,52,17,54,59,25,66,33,54,44,25,34,34,36,30,55,45,56,57,65,66,59,50,52,52,45,50,51,42,51,41,49,55,44,62,72,38,48,112,137,75,66,10,66,61,50,71,69,56,72,79,57,54,50,58,51,46,44,51,49,39,52,52,42,37,74,73,68,46,84,52,47,70,24,37,59,91,53,54,69,56,60,48,52,62,69,26,54,51,38,17,51,51,34,47,75,73,49,47,32,45,77,57,52,29,37,36,49,68,68,38,47,51,36,52,37,50,46,37,32,72,76,57,70,39,86,64,57,70,64,20,43,33,32,28,39,13,43,54,23,39,52,31,37,46,33,44,29,46,29,37,78,69,26,25,36,38,38,47,22,54,30,53,66,45,57,55,52,33,32,39,62,27,42,22,36,68,39,80,41,74,16,42,74,93,54,60,43,44,71,48,47,69,62,52,59,73,69,62,54,97,46,45,50,33,36,55,44,54,41,25,18,54,51,43,1,29,65,60,49,66,67,57,40,49,47,40,45,50,52,25,62,74,68,69,30,38,34,40,35,37,34,47,28,51,68,26,57,38,88,92,58,71,79,57,60,62,46,62,75,37,72,69,41,30,68,41,22,36,42,33,28,51,42,25,59,49,49,21,28,48,10,42,24,44,9,27,39,40,34,50,42,70,60,34,47,41,29,31,56,50,30,50,47,31,44,33,33,37,35,33,33,43,45,44,17,50,32,35,58,62,75,47,82,88,56,58,48,58,53,52,36,51,51,42,45,50,44,48,68,67,43,48,63,61,53,49,65,29,76,48,32,42,59,68,80,47,44,18,47,52,32,42,40,30,38,36,43,55,29,21,48,42,46,70,34,96,41,35,59,60,37,47,53,49,39,29,73,73,57,26,36,38,57,27,52,17,55,60,26,66,33,54,45,24,34,33,37,30,56,46,57,57,64,66,58,52,53,51,46,50,51,39,50,39,50,55,45,61,72,37,48,112

InterPro domains:
  IPR004838 Aminotransferases, class-I, pyridoxal-phosphate-binding site [PS00105] (234-247)
  IPR004839 Aminotransferase, class I/classII, large domain [PF00155] (31-385)
  IPR015421 Pyridoxal phosphate-dependent transferase, major domain [G3DSA:3.40.640.10] (62-284)
  IPR015422 Pyridoxal phosphate-dependent transferase, small domain [G3DSA:3.90.1150.10] (19-385)
  IPR015424 Pyridoxal phosphate-dependent transferase [SSF53383] (1-389)
  IPR050596 Aspartate/prephenate aminotransferase-like [PTHR46383] (2-392)

pLDDT: mean 96.87, std 3.91, range [74.25, 98.94]

Sequence (788 aa):
MKLAQRVSALTPSTTLAITAKAKELKEQGHDVIGLGAGEPDFNTPQYIIDAAVRSMEEGHTKYTPSGGLPALKKAVIEKFKEDQGLDYAPSEIIVGTGAKHILYTLFQALLDEADEVIIPTPYWVSYPEQVKLAGGEPVYVEGLESNDFKITAEQLEAVITPKTKAVIINSPSNPTGSLYSKEELKQLGDVCLKHDILIVSDEIYEKLVYGEVTHTSIAEVSDELKRQTVVVNGVSKSHSMTGWRIGYAAGPAELIKAMTNLASHSTSNPTTSAQYGAIAAYTEDDGSVEVMRSAFEDRLNKVYEKLVAIPGVSCVKPKGAFYLFPNVSEAAKLNGYDDVDKWVEALLAEEKVALVPGSGFGAPHNVRLSYATSLEALEEALIRIERFVRAKTKMKLAQRVSALTPSTTLAITAKAKELKEQGHDVIGLGAGEPDFNTPQYIIDAAVRSMEEGHTKYTPSGGLPALKKAVIEKFKEDQGLDYAPSEIIVGTGAKHILYTLFQALLDEADEVIIPTPYWVSYPEQVKLAGGEPVYVEGLESNDFKITAEQLEAVITPKTKAVIINSPSNPTGSLYSKEELKQLGDVCLKHDILIVSDEIYEKLVYGEVTHTSIAEVSDELKRQTVVVNGVSKSHSMTGWRIGYAAGPAELIKAMTNLASHSTSNPTTSAQYGAIAAYTEDDGSVEVMRSAFEDRLNKVYEKLVAIPGVSCVKPKGAFYLFPNVSEAAKLNGYDDVDKWVEALLAEEKVALVPGSGFGAPHNVRLSYATSLEALEEALIRIERFVRAKTK

Secondary structure (DSSP, 8-state):
-PPPHHHHTPPPPHHHHHHHHHHHHHHTT---EE----S-SSPPPHHHHHHHHHHHHTT--S---TT--HHHHHHHHHHHHHHH-----GGGEEEESSHHHHHHHHHHHH--TT-EEEEEES--THHHHHHHHTT-EEEEEE-BGGGTTBPPHHHHHHT--TTEEEEEEESS-TTT-----HHHHHHHHHHHHHHT-EEEEE-TTTT-B-TT-----GGGS-HHHHHTEEEEEESTTTTT-GGG--EEEE--HHHHHHHHHHHHHHT-SPPHHHHHHHHHHHH---SHHHHHHHHHHHHHHHHHHHHHTSTT-B-PPPSBTTEE--B-HHHHHHTT-SSHHHHHHHHHHHH-EE-EEGGGGT-TTBEEEE--S-HHHHHHHHHHHHHHHHHH--/-PPPHHHHTPPPPHHHHHHHHHHHHHHTT---EE----S-SSPPPHHHHHHHHHHHHTT--S---TT--HHHHHHHHHHHHHHH-----GGGEEEESSHHHHHHHHHHHH--TT-EEEEEES--THHHHHHHHTT-EEEEEE-BGGGTTBPPHHHHHHT--TTEEEEEEESS-TTT-----HHHHHHHHHHHHHHT-EEEEE-TTTT-B-TT-----GGGS-HHHHHTEEEEEESTTTTT-GGG--EEEE--HHHHHHHHHHHHHHT-SPPHHHHHHHHHHHH---SHHHHHHHHHHHHHHHHHHHHHTSTT-B-PPPSBTTEE--B-HHHHHHTT-SSHHHHHHHHHHHH-EE-EEGGGGT-TTBEEEE--S-HHHHHHHHHHHHHHHHHH--

Organism: Alkalihalophilus pseudofirmus (strain ATCC BAA-2126 / JCM 17055 / OF4) (NCBI:txid398511)

Radius of gyration: 27.21 Å; Cα contacts (8 Å, |Δi|>4): 1762; chains: 2; bounding box: 57×86×59 Å

Foldseek 3Di:
DDDDPLVVPDDDFLLVVLVVVLVVCVVVPDPFQEQSDQFFPDDFDVLLVVLLVVCVVVPQQDFDQQQADPLLLVLVQVLCCVQQVDHADSLQKGKHQALLLVLLLLLLLFDDAAAEEEEEPLARLCNQSSNSSSNYHYDYFFQDVVNQRDDALVSVLVRDDPRYAAYEAEACGVPALAHDDLVRLVSNLVSCLVNVHAYEYECAFQLQFDDPDHHHDSLSSDVSSVARYKYKYFCCHLRVCVVQRIIMIGYDSVSSVSSSVVSCVPPHHRRRSSSSSRSCVSPPDPCVSVVSSVVLNVLLVVCVVLQCPQPQWDWDRHRGRFKTKIFNQRLCVQLPHPFVVVVQVVLCVPLNYRWRASVSSVDGRIIMGGSSDDSVSSVSNSVSVSCSSVVRGD/DDDDPLVVPDDDFLLVVLVVVLVVVVVVPDPFQEQSDQFFPDAFDPLLVVLLVVCVVVPQQDFDQQQADPLLLVLVQVLCCVQQVDHADSLQKGKHQALLLVLLLLLLLFDDAAAEEEEEPLARLCNQSSNSSSNYHYDYFFQDVVNQRDDALVSVLVRDDPRYAAYEAEACGVPALAHDDLVRLVSNLVSCLVNVHAYEYECAFQLQFDDPDHHHDSLSSDVSSVARYKYKYFCCHLRVCVVQRIIMIGYDSVSSVSSSVVSCVVPHHRRRSSSSSRSCVSPPDPCVSVVSSVVLNVLLVVCVVLQCPQPQWDWDRRRGRFKTKIFNQRLCVQLPHPFVVVVQVVLCVPLNYRWRASVSSVDGRIIMGGSSDDSVSSVSNSVSVSVSSVVRGD

Nearest PDB structures (foldseek):
  8wou-assembly1_B  TM=9.861E-01  e=5.464E-50  Legionella pneumophila
  8wkj-assembly1_A-2  TM=9.863E-01  e=2.267E-49  Legionella pneumophila
  1j32-assembly1_B  TM=9.769E-01  e=1.171E-48  Phormidium lapideum
  5wml-assembly1_B  TM=9.723E-01  e=1.033E-44  Arabidopsis thaliana
  5wmh-assembly2_C  TM=9.670E-01  e=1.275E-42  Arabidopsis thaliana